Protein AF-0000000071006180 (afdb_homodimer)

pLDDT: mean 90.94, std 15.64, range [22.31, 98.94]

Nearest PDB structures (foldseek):
  3if9-assembly1_B-2  TM=7.914E-01  e=3.380E-22  Bacillus subtilis
  6a6v-assembly2_H  TM=6.861E-01  e=4.511E-14  Aspergillus nidulans
  2gqf-assembly1_A  TM=3.594E-01  e=5.191E-08  Haemophilus influenzae
  2q7v-assembly1_B  TM=7.096E-01  e=2.092E-03  Deinococcus radiodurans
  5mq6-assembly1_A  TM=5.352E-01  e=4.035E-04  Thermothelomyces thermophilus

Structure (mmCIF, N/CA/C/O backbone):
data_AF-0000000071006180-model_v1
#
loop_
_entity.id
_entity.type
_entity.pdbx_description
1 polymer 'FAD dependent oxidoreductase'
#
loop_
_atom_site.group_PDB
_atom_site.id
_atom_site.type_symbol
_atom_site.label_atom_id
_atom_site.label_alt_id
_atom_site.label_comp_id
_atom_site.label_asym_id
_atom_site.label_entity_id
_atom_site.label_seq_id
_atom_site.pdbx_PDB_ins_code
_atom_site.Cartn_x
_atom_site.Cartn_y
_atom_site.Cartn_z
_atom_site.occupancy
_atom_site.B_iso_or_equiv
_atom_site.auth_seq_id
_atom_site.auth_comp_id
_atom_site.auth_asym_id
_atom_site.auth_atom_id
_atom_site.pdbx_PDB_model_num
ATOM 1 N N . MET A 1 1 ? -5.625 27.797 -48 1 22.31 1 MET A N 1
ATOM 2 C CA . MET A 1 1 ? -5.902 26.391 -47.719 1 22.31 1 MET A CA 1
ATOM 3 C C . MET A 1 1 ? -4.699 25.719 -47.062 1 22.31 1 MET A C 1
ATOM 5 O O . MET A 1 1 ? -3.844 25.156 -47.75 1 22.31 1 MET A O 1
ATOM 9 N N . ARG A 1 2 ? -4.023 26.375 -46.031 1 28.03 2 ARG A N 1
ATOM 10 C CA . ARG A 1 2 ? -2.779 25.984 -45.375 1 28.03 2 ARG A CA 1
ATOM 11 C C . ARG A 1 2 ? -2.955 24.688 -44.594 1 28.03 2 ARG A C 1
ATOM 13 O O . ARG A 1 2 ? -3.791 24.625 -43.719 1 28.03 2 ARG A O 1
ATOM 20 N N . ILE A 1 3 ? -2.594 23.531 -45.219 1 25.78 3 ILE A N 1
ATOM 21 C CA . ILE A 1 3 ? -2.631 22.141 -44.781 1 25.78 3 ILE A CA 1
ATOM 22 C C . ILE A 1 3 ? -1.733 21.969 -43.562 1 25.78 3 ILE A C 1
ATOM 24 O O . ILE A 1 3 ? -0.527 22.219 -43.625 1 25.78 3 ILE A O 1
ATOM 28 N N . GLN A 1 4 ? -2.262 22.172 -42.375 1 28.06 4 GLN A N 1
ATOM 29 C CA . GLN A 1 4 ? -1.658 21.906 -41.062 1 28.06 4 GLN A CA 1
ATOM 30 C C . GLN A 1 4 ? -1.246 20.453 -40.938 1 28.06 4 GLN A C 1
ATOM 32 O O . GLN A 1 4 ? -2.096 19.547 -40.938 1 28.06 4 GLN A O 1
ATOM 37 N N . LEU A 1 5 ? -0.04 20.141 -41.406 1 25.05 5 LEU A N 1
ATOM 38 C CA . LEU A 1 5 ? 0.564 18.828 -41.25 1 25.05 5 LEU A CA 1
ATOM 39 C C . LEU A 1 5 ? 0.686 18.453 -39.781 1 25.05 5 LEU A C 1
ATOM 41 O O . LEU A 1 5 ? 1.387 19.109 -39.031 1 25.05 5 LEU A O 1
ATOM 45 N N . LEU A 1 6 ? -0.305 17.797 -39.25 1 26.64 6 LEU A N 1
ATOM 46 C CA . LEU A 1 6 ? -0.357 17.109 -37.969 1 26.64 6 LEU A CA 1
ATOM 47 C C . LEU A 1 6 ? 0.798 16.125 -37.812 1 26.64 6 LEU A C 1
ATOM 49 O O . LEU A 1 6 ? 0.857 15.125 -38.531 1 26.64 6 LEU A O 1
ATOM 53 N N . LEU A 1 7 ? 1.954 16.703 -37.531 1 24.86 7 LEU A N 1
ATOM 54 C CA . LEU A 1 7 ? 3.037 15.773 -37.188 1 24.86 7 LEU A CA 1
ATOM 55 C C . LEU A 1 7 ? 2.688 14.938 -35.969 1 24.86 7 LEU A C 1
ATOM 57 O O . LEU A 1 7 ? 2.559 15.469 -34.875 1 24.86 7 LEU A O 1
ATOM 61 N N . ALA A 1 8 ? 2.074 13.852 -36.125 1 26.89 8 ALA A N 1
ATOM 62 C CA . ALA A 1 8 ? 1.873 12.758 -35.188 1 26.89 8 ALA A CA 1
ATOM 63 C C . ALA A 1 8 ? 3.207 12.25 -34.625 1 26.89 8 ALA A C 1
ATOM 65 O O . ALA A 1 8 ? 4.023 11.711 -35.375 1 26.89 8 ALA A O 1
ATOM 66 N N . TYR A 1 9 ? 3.646 12.945 -33.594 1 26.94 9 TYR A N 1
ATOM 67 C CA . TYR A 1 9 ? 4.762 12.344 -32.875 1 26.94 9 TYR A CA 1
ATOM 68 C C . TYR A 1 9 ? 4.418 10.93 -32.438 1 26.94 9 TYR A C 1
ATOM 70 O O . TYR A 1 9 ? 3.5 10.727 -31.625 1 26.94 9 TYR A O 1
ATOM 78 N N . PHE A 1 10 ? 4.703 9.969 -33.219 1 26.36 10 PHE A N 1
ATOM 79 C CA . PHE A 1 10 ? 4.734 8.562 -32.875 1 26.36 10 PHE A CA 1
ATOM 80 C C . PHE A 1 10 ? 5.754 8.305 -31.766 1 26.36 10 PHE A C 1
ATOM 82 O O . PHE A 1 10 ? 6.953 8.516 -31.953 1 26.36 10 PHE A O 1
ATOM 89 N N . SER A 1 11 ? 5.348 8.586 -30.562 1 27.83 11 SER A N 1
ATOM 90 C CA . SER A 1 11 ? 6.148 7.945 -29.516 1 27.83 11 SER A CA 1
ATOM 91 C C . SER A 1 11 ? 6.457 6.492 -29.875 1 27.83 11 SER A C 1
ATOM 93 O O . SER A 1 11 ? 5.555 5.652 -29.906 1 27.83 11 SER A O 1
ATOM 95 N N . LEU A 1 12 ? 7.461 6.305 -30.641 1 29.02 12 LEU A N 1
ATOM 96 C CA . LEU A 1 12 ? 8 4.957 -30.797 1 29.02 12 LEU A CA 1
ATOM 97 C C . LEU A 1 12 ? 8.266 4.316 -29.438 1 29.02 12 LEU A C 1
ATOM 99 O O . LEU A 1 12 ? 9.125 4.777 -28.672 1 29.02 12 LEU A O 1
ATOM 103 N N . SER A 1 13 ? 7.285 3.846 -28.844 1 31.44 13 SER A N 1
ATOM 104 C CA . SER A 1 13 ? 7.602 2.881 -27.781 1 31.44 13 SER A CA 1
ATOM 105 C C . SER A 1 13 ? 8.734 1.952 -28.219 1 31.44 13 SER A C 1
ATOM 107 O O . SER A 1 13 ? 8.633 1.275 -29.25 1 31.44 13 SER A O 1
ATOM 109 N N . ALA A 1 14 ? 9.953 2.332 -27.953 1 35.81 14 ALA A N 1
ATOM 110 C CA . ALA A 1 14 ? 11.055 1.414 -28.234 1 35.81 14 ALA A CA 1
ATOM 111 C C . ALA A 1 14 ? 10.664 -0.026 -27.922 1 35.81 14 ALA A C 1
ATOM 113 O O . ALA A 1 14 ? 10.047 -0.295 -26.891 1 35.81 14 ALA A O 1
ATOM 114 N N . PRO A 1 15 ? 10.711 -0.877 -28.859 1 37.34 15 PRO A N 1
ATOM 115 C CA . PRO A 1 15 ? 10.477 -2.295 -28.578 1 37.34 15 PRO A CA 1
ATOM 116 C C . PRO A 1 15 ? 11.242 -2.779 -27.344 1 37.34 15 PRO A C 1
ATOM 118 O O . PRO A 1 15 ? 12.453 -2.549 -27.234 1 37.34 15 PRO A O 1
ATOM 121 N N . VAL A 1 16 ? 10.727 -2.77 -26.172 1 42.25 16 VAL A N 1
ATOM 122 C CA . VAL A 1 16 ? 11.406 -3.451 -25.078 1 42.25 16 VAL A CA 1
ATOM 123 C C . VAL A 1 16 ? 11.953 -4.789 -25.562 1 42.25 16 VAL A C 1
ATOM 125 O O . VAL A 1 16 ? 11.195 -5.711 -25.859 1 42.25 16 VAL A O 1
ATOM 128 N N . LEU A 1 17 ? 12.945 -4.824 -26.312 1 48.47 17 LEU A N 1
ATOM 129 C CA . LEU A 1 17 ? 13.656 -6.086 -26.469 1 48.47 17 LEU A CA 1
ATOM 130 C C . LEU A 1 17 ? 13.711 -6.855 -25.156 1 48.47 17 LEU A C 1
ATOM 132 O O . LEU A 1 17 ? 14.195 -6.336 -24.141 1 48.47 17 LEU A O 1
ATOM 136 N N . ALA A 1 18 ? 12.891 -7.812 -25.094 1 62.72 18 ALA A N 1
ATOM 137 C CA . ALA A 1 18 ? 12.883 -8.641 -23.891 1 62.72 18 ALA A CA 1
ATOM 138 C C . ALA A 1 18 ? 14.289 -9.125 -23.562 1 62.72 18 ALA A C 1
ATOM 140 O O . ALA A 1 18 ? 15.016 -9.609 -24.438 1 62.72 18 ALA A O 1
ATOM 141 N N . ALA A 1 19 ? 14.867 -8.664 -22.484 1 76.25 19 ALA A N 1
ATOM 142 C CA . ALA A 1 19 ? 16.188 -9 -21.969 1 76.25 19 ALA A CA 1
ATOM 143 C C . ALA A 1 19 ? 16.25 -10.461 -21.531 1 76.25 19 ALA A C 1
ATOM 145 O O . ALA A 1 19 ? 15.25 -11.023 -21.094 1 76.25 19 ALA A O 1
ATOM 146 N N . ASP A 1 20 ? 17.312 -11.195 -21.984 1 90.38 20 ASP A N 1
ATOM 147 C CA . ASP A 1 20 ? 17.609 -12.539 -21.516 1 90.38 20 ASP A CA 1
ATOM 148 C C . ASP A 1 20 ? 17.484 -12.633 -20 1 90.38 20 ASP A C 1
ATOM 150 O O . ASP A 1 20 ? 18.219 -11.969 -19.281 1 90.38 20 ASP A O 1
ATOM 154 N N . PRO A 1 21 ? 16.594 -13.461 -19.516 1 92.25 21 PRO A N 1
ATOM 155 C CA . PRO A 1 21 ? 16.438 -13.578 -18.062 1 92.25 21 PRO A CA 1
ATOM 156 C C . PRO A 1 21 ? 17.609 -14.281 -17.406 1 92.25 21 PRO A C 1
ATOM 158 O O . PRO A 1 21 ? 17.734 -14.273 -16.172 1 92.25 21 PRO A O 1
ATOM 161 N N . GLY A 1 22 ? 18.453 -14.914 -18.219 1 94.88 22 GLY A N 1
ATOM 162 C CA . GLY A 1 22 ? 19.531 -15.703 -17.641 1 94.88 22 GLY A CA 1
ATOM 163 C C . GLY A 1 22 ? 19.047 -16.922 -16.875 1 94.88 22 GLY A C 1
ATOM 164 O O . GLY A 1 22 ? 18.016 -17.516 -17.25 1 94.88 22 GLY A O 1
ATOM 165 N N . LEU A 1 23 ? 19.859 -17.438 -15.953 1 96.31 23 LEU A N 1
ATOM 166 C CA . LEU A 1 23 ? 19.469 -18.516 -15.039 1 96.31 23 LEU A CA 1
ATOM 167 C C . LEU A 1 23 ? 18.719 -17.953 -13.836 1 96.31 23 LEU A C 1
ATOM 169 O O . LEU A 1 23 ? 18.828 -16.766 -13.523 1 96.31 23 LEU A O 1
ATOM 173 N N . PRO A 1 24 ? 17.875 -18.797 -13.219 1 96.19 24 PRO A N 1
ATOM 174 C CA . PRO A 1 24 ? 17.234 -18.312 -11.984 1 96.19 24 PRO A CA 1
ATOM 175 C C . PRO A 1 24 ? 18.266 -17.812 -10.961 1 96.19 24 PRO A C 1
ATOM 177 O O . PRO A 1 24 ? 19.312 -18.422 -10.797 1 96.19 24 PRO A O 1
ATOM 180 N N . MET A 1 25 ? 17.953 -16.844 -10.305 1 94.69 25 MET A N 1
ATOM 181 C CA . MET A 1 25 ? 18.875 -16.234 -9.359 1 94.69 25 MET A CA 1
ATOM 182 C C . MET A 1 25 ? 19.078 -17.125 -8.141 1 94.69 25 MET A C 1
ATOM 184 O O . MET A 1 25 ? 18.156 -17.797 -7.688 1 94.69 25 MET A O 1
ATOM 188 N N . ASP A 1 26 ? 20.234 -17.25 -7.484 1 90.31 26 ASP A N 1
ATOM 189 C CA . ASP A 1 26 ? 20.656 -18.203 -6.449 1 90.31 26 ASP A CA 1
ATOM 190 C C . ASP A 1 26 ? 19.969 -17.906 -5.121 1 90.31 26 ASP A C 1
ATOM 192 O O . ASP A 1 26 ? 19.766 -18.797 -4.305 1 90.31 26 ASP A O 1
ATOM 196 N N . ASP A 1 27 ? 19.531 -16.703 -4.758 1 93.06 27 ASP A N 1
ATOM 197 C CA . ASP A 1 27 ? 19 -16.344 -3.445 1 93.06 27 ASP A CA 1
ATOM 198 C C . ASP A 1 27 ? 17.641 -15.68 -3.568 1 93.06 27 ASP A C 1
ATOM 200 O O . ASP A 1 27 ? 17.453 -14.516 -3.191 1 93.06 27 ASP A O 1
ATOM 204 N N . PRO A 1 28 ? 16.719 -16.594 -4.012 1 96.38 28 PRO A N 1
ATOM 205 C CA . PRO A 1 28 ? 15.375 -16 -4.137 1 96.38 28 PRO A CA 1
ATOM 206 C C . PRO A 1 28 ? 14.734 -15.703 -2.783 1 96.38 28 PRO A C 1
ATOM 208 O O . PRO A 1 28 ? 15.141 -16.266 -1.764 1 96.38 28 PRO A O 1
ATOM 211 N N . THR A 1 29 ? 13.812 -14.805 -2.752 1 96.5 29 THR A N 1
ATOM 212 C CA . THR A 1 29 ? 13.016 -14.594 -1.55 1 96.5 29 THR A CA 1
ATOM 213 C C . THR A 1 29 ? 12.375 -15.898 -1.089 1 96.5 29 THR A C 1
ATOM 215 O O . THR A 1 29 ? 12.086 -16.781 -1.904 1 96.5 29 THR A O 1
ATOM 218 N N . ILE A 1 30 ? 12.125 -16.031 0.098 1 94.75 30 ILE A N 1
ATOM 219 C CA . ILE A 1 30 ? 11.617 -17.266 0.673 1 94.75 30 ILE A CA 1
ATOM 220 C C . ILE A 1 30 ? 10.094 -17.266 0.639 1 94.75 30 ILE A C 1
ATOM 222 O O . ILE A 1 30 ? 9.453 -16.422 1.278 1 94.75 30 ILE A O 1
ATOM 226 N N . SER A 1 31 ? 9.516 -18.172 -0.057 1 97.69 31 SER A N 1
ATOM 227 C CA . SER A 1 31 ? 8.07 -18.344 -0.111 1 97.69 31 SER A CA 1
ATOM 228 C C . SER A 1 31 ? 7.562 -19.125 1.104 1 97.69 31 SER A C 1
ATOM 230 O O . SER A 1 31 ? 8.125 -20.156 1.467 1 97.69 31 SER A O 1
ATOM 232 N N . TYR A 1 32 ? 6.516 -18.672 1.659 1 97.62 32 TYR A N 1
ATOM 233 C CA . TYR A 1 32 ? 5.891 -19.344 2.793 1 97.62 32 TYR A CA 1
ATOM 234 C C . TYR A 1 32 ? 5.512 -20.766 2.436 1 97.62 32 TYR A C 1
ATOM 236 O O . TYR A 1 32 ? 5.594 -21.672 3.277 1 97.62 32 TYR A O 1
ATOM 244 N N . TRP A 1 33 ? 5.141 -21.078 1.229 1 97.94 33 TRP A N 1
ATOM 245 C CA . TRP A 1 33 ? 4.719 -22.391 0.756 1 97.94 33 TRP A CA 1
ATOM 246 C C . TRP A 1 33 ? 5.828 -23.422 0.948 1 97.94 33 TRP A C 1
ATOM 248 O O . TRP A 1 33 ? 5.555 -24.609 1.145 1 97.94 33 TRP A O 1
ATOM 258 N N . GLN A 1 34 ? 7.004 -22.953 0.869 1 98 34 GLN A N 1
ATOM 259 C CA . GLN A 1 34 ? 8.148 -23.844 0.705 1 98 34 GLN A CA 1
ATOM 260 C C . GLN A 1 34 ? 8.758 -24.203 2.055 1 98 34 GLN A C 1
ATOM 262 O O . GLN A 1 34 ? 9.781 -24.891 2.113 1 98 34 GLN A O 1
ATOM 267 N N . LEU A 1 35 ? 8.078 -23.734 3.1 1 96.38 35 LEU A N 1
ATOM 268 C CA . LEU A 1 35 ? 8.602 -23.953 4.441 1 96.38 35 LEU A CA 1
ATOM 269 C C . LEU A 1 35 ? 7.867 -25.094 5.133 1 96.38 35 LEU A C 1
ATOM 271 O O . LEU A 1 35 ? 6.633 -25.109 5.184 1 96.38 35 LEU A O 1
ATOM 275 N N . PRO A 1 36 ? 8.555 -26.062 5.742 1 96.5 36 PRO A N 1
ATOM 276 C CA . PRO A 1 36 ? 9.969 -26.344 5.5 1 96.5 36 PRO A CA 1
ATOM 277 C C . PRO A 1 36 ? 10.211 -27.047 4.16 1 96.5 36 PRO A C 1
ATOM 279 O O . PRO A 1 36 ? 9.289 -27.625 3.584 1 96.5 36 PRO A O 1
ATOM 282 N N . PRO A 1 37 ? 11.383 -26.953 3.645 1 97.56 37 PRO A N 1
ATOM 283 C CA . PRO A 1 37 ? 11.695 -27.719 2.43 1 97.56 37 PRO A CA 1
ATOM 284 C C . PRO A 1 37 ? 11.477 -29.219 2.598 1 97.56 37 PRO A C 1
ATOM 286 O O . PRO A 1 37 ? 11.742 -29.766 3.67 1 97.56 37 PRO A O 1
ATOM 289 N N . HIS A 1 38 ? 10.93 -29.812 1.572 1 98.12 38 HIS A N 1
ATOM 290 C CA . HIS A 1 38 ? 10.703 -31.266 1.632 1 98.12 38 HIS A CA 1
ATOM 291 C C . HIS A 1 38 ? 12.008 -32 1.853 1 98.12 38 HIS A C 1
ATOM 293 O O . HIS A 1 38 ? 12.977 -31.812 1.117 1 98.12 38 HIS A O 1
ATOM 299 N N . PRO A 1 39 ? 12.109 -32.844 2.766 1 97.44 39 PRO A N 1
ATOM 300 C CA . PRO A 1 39 ? 13.391 -33.438 3.158 1 97.44 39 PRO A CA 1
ATOM 301 C C . PRO A 1 39 ? 13.984 -34.344 2.078 1 97.44 39 PRO A C 1
ATOM 303 O O . PRO A 1 39 ? 15.211 -34.438 1.966 1 97.44 39 PRO A O 1
ATOM 306 N N . ASP A 1 40 ? 13.211 -34.938 1.208 1 97.38 40 ASP A N 1
ATOM 307 C CA . ASP A 1 40 ? 13.711 -35.969 0.295 1 97.38 40 ASP A CA 1
ATOM 308 C C . ASP A 1 40 ? 13.992 -35.375 -1.085 1 97.38 40 ASP A C 1
ATOM 310 O O . ASP A 1 40 ? 14.773 -35.938 -1.856 1 97.38 40 ASP A O 1
ATOM 314 N N . VAL A 1 41 ? 13.32 -34.25 -1.4 1 98.31 41 VAL A N 1
ATOM 315 C CA . VAL A 1 41 ? 13.406 -33.875 -2.814 1 98.31 41 VAL A CA 1
ATOM 316 C C . VAL A 1 41 ? 13.93 -32.469 -2.961 1 98.31 41 VAL A C 1
ATOM 318 O O . VAL A 1 41 ? 14.477 -32.094 -4.008 1 98.31 41 VAL A O 1
ATOM 321 N N . ALA A 1 42 ? 13.828 -31.641 -1.932 1 98.44 42 ALA A N 1
ATOM 322 C CA . ALA A 1 42 ? 14.172 -30.219 -2.062 1 98.44 42 ALA A CA 1
ATOM 323 C C . ALA A 1 42 ? 15.594 -30.047 -2.58 1 98.44 42 ALA A C 1
ATOM 325 O O . ALA A 1 42 ? 15.844 -29.25 -3.486 1 98.44 42 ALA A O 1
ATOM 326 N N . ASP A 1 43 ? 16.531 -30.797 -2.062 1 98.38 43 ASP A N 1
ATOM 327 C CA . ASP A 1 43 ? 17.938 -30.688 -2.41 1 98.38 43 ASP A CA 1
ATOM 328 C C . ASP A 1 43 ? 18.484 -32 -2.955 1 98.38 43 ASP A C 1
ATOM 330 O O . ASP A 1 43 ? 19.641 -32.344 -2.715 1 98.38 43 ASP A O 1
ATOM 334 N N . ARG A 1 44 ? 17.641 -32.688 -3.674 1 98.5 44 ARG A N 1
ATOM 335 C CA . ARG A 1 44 ? 18.031 -34 -4.145 1 98.5 44 ARG A CA 1
ATOM 336 C C . ARG A 1 44 ? 18.984 -33.906 -5.328 1 98.5 44 ARG A C 1
ATOM 338 O O . ARG A 1 44 ? 18.766 -33.125 -6.25 1 98.5 44 ARG A O 1
ATOM 345 N N . GLN A 1 45 ? 20.016 -34.719 -5.285 1 98.12 45 GLN A N 1
ATOM 346 C CA . GLN A 1 45 ? 20.953 -34.938 -6.379 1 98.12 45 GLN A CA 1
ATOM 347 C C . GLN A 1 45 ? 21.391 -36.406 -6.469 1 98.12 45 GLN A C 1
ATOM 349 O O . GLN A 1 45 ? 21.688 -37.031 -5.449 1 98.12 45 GLN A O 1
ATOM 354 N N . SER A 1 46 ? 21.359 -36.906 -7.691 1 97.06 46 SER A N 1
ATOM 355 C CA . SER A 1 46 ? 21.953 -38.219 -7.895 1 97.06 46 SER A CA 1
ATOM 356 C C . SER A 1 46 ? 23.453 -38.188 -7.664 1 97.06 46 SER A C 1
ATOM 358 O O . SER A 1 46 ? 24.109 -37.188 -7.914 1 97.06 46 SER A O 1
ATOM 360 N N . PRO A 1 47 ? 23.969 -39.344 -7.117 1 95.31 47 PRO A N 1
ATOM 361 C CA . PRO A 1 47 ? 25.422 -39.375 -6.973 1 95.31 47 PRO A CA 1
ATOM 362 C C . PRO A 1 47 ? 26.156 -39.094 -8.281 1 95.31 47 PRO A C 1
ATOM 364 O O . PRO A 1 47 ? 27.156 -38.375 -8.289 1 95.31 47 PRO A O 1
ATOM 367 N N . ARG A 1 48 ? 25.656 -39.625 -9.336 1 94.94 48 ARG A N 1
ATOM 368 C CA . ARG A 1 48 ? 26.125 -39.312 -10.688 1 94.94 48 ARG A CA 1
ATOM 369 C C . ARG A 1 48 ? 24.953 -39.125 -11.641 1 94.94 48 ARG A C 1
ATOM 371 O O . ARG A 1 48 ? 23.984 -39.875 -11.617 1 94.94 48 ARG A O 1
ATOM 378 N N . LEU A 1 49 ? 25.125 -38.062 -12.414 1 97.31 49 LEU A N 1
ATOM 379 C CA . LEU A 1 49 ? 24.109 -37.844 -13.43 1 97.31 49 LEU A CA 1
ATOM 380 C C . LEU A 1 49 ? 24.109 -39 -14.438 1 97.31 49 LEU A C 1
ATOM 382 O O . LEU A 1 49 ? 25.156 -39.531 -14.789 1 97.31 49 LEU A O 1
ATOM 386 N N . PRO A 1 50 ? 22.953 -39.312 -14.891 1 96.44 50 PRO A N 1
ATOM 387 C CA . PRO A 1 50 ? 22.953 -40.312 -15.969 1 96.44 50 PRO A CA 1
ATOM 388 C C . PRO A 1 50 ? 23.594 -39.812 -17.25 1 96.44 50 PRO A C 1
ATOM 390 O O . PRO A 1 50 ? 23.406 -38.625 -17.609 1 96.44 50 PRO A O 1
ATOM 393 N N . ASP A 1 51 ? 24.312 -40.688 -17.938 1 94.88 51 ASP A N 1
ATOM 394 C CA . ASP A 1 51 ? 24.969 -40.312 -19.188 1 94.88 51 ASP A CA 1
ATOM 395 C C . ASP A 1 51 ? 23.953 -40.188 -20.312 1 94.88 51 ASP A C 1
ATOM 397 O O . ASP A 1 51 ? 24.109 -39.344 -21.203 1 94.88 51 ASP A O 1
ATOM 401 N N . GLU A 1 52 ? 23.031 -41.062 -20.297 1 95.25 52 GLU A N 1
ATOM 402 C CA . GLU A 1 52 ? 22.031 -41.125 -21.344 1 95.25 52 GLU A CA 1
ATOM 403 C C . GLU A 1 52 ? 20.656 -41.5 -20.797 1 95.25 5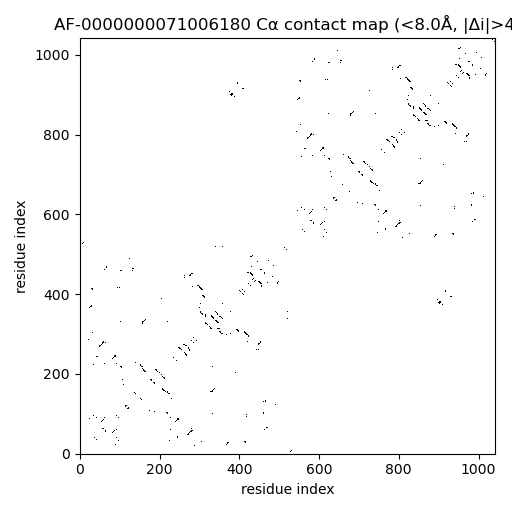2 GLU A C 1
ATOM 405 O O . GLU A 1 52 ? 20.562 -42.406 -19.938 1 95.25 52 GLU A O 1
ATOM 410 N N . VAL A 1 53 ? 19.656 -40.781 -21.203 1 96.81 53 VAL A N 1
ATOM 411 C CA . VAL A 1 53 ? 18.281 -41.094 -20.844 1 96.81 53 VAL A CA 1
ATOM 412 C C . VAL A 1 53 ? 17.375 -40.938 -22.062 1 96.81 53 VAL A C 1
ATOM 414 O O . VAL A 1 53 ? 17.828 -40.5 -23.125 1 96.81 53 VAL A O 1
ATOM 417 N N . ASP A 1 54 ? 16.141 -41.406 -21.922 1 96.12 54 ASP A N 1
ATOM 418 C CA . ASP A 1 54 ? 15.18 -41.219 -23 1 96.12 54 ASP A CA 1
ATOM 419 C C . ASP A 1 54 ? 14.664 -39.781 -23.031 1 96.12 54 ASP A C 1
ATOM 421 O O . ASP A 1 54 ? 14.477 -39.219 -24.109 1 96.12 54 ASP A O 1
ATOM 425 N N . ILE A 1 55 ? 14.414 -39.219 -21.844 1 97.69 55 ILE A N 1
ATOM 426 C CA . ILE A 1 55 ? 13.812 -37.906 -21.766 1 97.69 55 ILE A CA 1
ATOM 427 C C . ILE A 1 55 ? 14.492 -37.094 -20.656 1 97.69 55 ILE A C 1
ATOM 429 O O . ILE A 1 55 ? 14.648 -37.562 -19.531 1 97.69 55 ILE A O 1
ATOM 433 N N . VAL A 1 56 ? 14.906 -35.875 -20.969 1 98.56 56 VAL A N 1
ATOM 434 C CA . VAL A 1 56 ? 15.281 -34.875 -19.953 1 98.56 56 VAL A CA 1
ATOM 435 C C . VAL A 1 56 ? 14.156 -33.875 -19.797 1 98.56 56 VAL A C 1
ATOM 437 O O . VAL A 1 56 ? 13.688 -33.281 -20.781 1 98.56 56 VAL A O 1
ATOM 440 N N . ILE A 1 57 ? 13.664 -33.719 -18.625 1 98.94 57 ILE A N 1
ATOM 441 C CA . ILE A 1 57 ? 12.711 -32.656 -18.297 1 98.94 57 ILE A CA 1
ATOM 442 C C . ILE A 1 57 ? 13.43 -31.531 -17.562 1 98.94 57 ILE A C 1
ATOM 444 O O . ILE A 1 57 ? 14.016 -31.75 -16.5 1 98.94 57 ILE A O 1
ATOM 448 N N . ILE A 1 58 ? 13.414 -30.359 -18.125 1 98.88 58 ILE A N 1
ATOM 449 C CA . ILE A 1 58 ? 14.016 -29.188 -17.5 1 98.88 58 ILE A CA 1
ATOM 450 C C . ILE A 1 58 ? 12.953 -28.406 -16.719 1 98.88 58 ILE A C 1
ATOM 452 O O . ILE A 1 58 ? 12.078 -27.781 -17.328 1 98.88 58 ILE A O 1
ATOM 456 N N . GLY A 1 59 ? 13.047 -28.438 -15.398 1 98.75 59 GLY A N 1
ATOM 457 C CA . GLY A 1 59 ? 12.078 -27.797 -14.516 1 98.75 59 GLY A CA 1
ATOM 458 C C . GLY A 1 59 ? 11.328 -28.797 -13.648 1 98.75 59 GLY A C 1
ATOM 459 O O . GLY A 1 59 ? 10.664 -29.703 -14.164 1 98.75 59 GLY A O 1
ATOM 460 N N . ALA A 1 60 ? 11.422 -28.594 -12.383 1 98.81 60 ALA A N 1
ATOM 461 C CA . ALA A 1 60 ? 10.805 -29.5 -11.422 1 98.81 60 ALA A CA 1
ATOM 462 C C . ALA A 1 60 ? 9.609 -28.859 -10.734 1 98.81 60 ALA A C 1
ATOM 464 O O . ALA A 1 60 ? 9.445 -28.969 -9.516 1 98.81 60 ALA A O 1
ATOM 465 N N . GLY A 1 61 ? 8.805 -28.125 -11.469 1 98.62 61 GLY A N 1
ATOM 466 C CA . GLY A 1 61 ? 7.523 -27.609 -11.008 1 98.62 61 GLY A CA 1
ATOM 467 C C . GLY A 1 61 ? 6.355 -28.516 -11.328 1 98.62 61 GLY A C 1
ATOM 468 O O . GLY A 1 61 ? 6.543 -29.719 -11.555 1 98.62 61 GLY A O 1
ATOM 469 N N . ILE A 1 62 ? 5.219 -27.922 -11.297 1 98.81 62 ILE A N 1
ATOM 470 C CA . ILE A 1 62 ? 3.996 -28.703 -11.461 1 98.81 62 ILE A CA 1
ATOM 471 C C . ILE A 1 62 ? 3.926 -29.25 -12.875 1 98.81 62 ILE A C 1
ATOM 473 O O . ILE A 1 62 ? 3.482 -30.391 -13.086 1 98.81 62 ILE A O 1
ATOM 477 N N . THR A 1 63 ? 4.344 -28.5 -13.828 1 98.88 63 THR A N 1
ATOM 478 C CA . THR A 1 63 ? 4.32 -28.938 -15.219 1 98.88 63 THR A CA 1
ATOM 479 C C . THR A 1 63 ? 5.262 -30.125 -15.422 1 98.88 63 THR A C 1
ATOM 481 O O . THR A 1 63 ? 4.855 -31.156 -15.953 1 98.88 63 THR A O 1
ATOM 484 N N . GLY A 1 64 ? 6.523 -29.984 -15.016 1 98.94 64 GLY A N 1
ATOM 485 C CA . GLY A 1 64 ? 7.477 -31.078 -15.141 1 98.94 64 GLY A CA 1
ATOM 486 C C . GLY A 1 64 ? 7.043 -32.344 -14.414 1 98.94 64 GLY A C 1
ATOM 487 O O . GLY A 1 64 ? 7.191 -33.438 -14.93 1 98.94 64 GLY A O 1
ATOM 488 N N . THR A 1 65 ? 6.535 -32.125 -13.258 1 98.94 65 THR A N 1
ATOM 489 C CA . THR A 1 65 ? 6.082 -33.281 -12.453 1 98.94 65 THR A CA 1
ATOM 490 C C . THR A 1 65 ? 4.914 -33.969 -13.133 1 98.94 65 THR A C 1
ATOM 492 O O . THR A 1 65 ? 4.852 -35.219 -13.141 1 98.94 65 THR A O 1
ATOM 495 N N . SER A 1 66 ? 3.973 -33.219 -13.641 1 98.94 66 SER A N 1
ATOM 496 C CA . SER A 1 66 ? 2.848 -33.812 -14.359 1 98.94 66 SER A CA 1
ATOM 497 C C . SER A 1 66 ? 3.326 -34.625 -15.547 1 98.94 66 SER A C 1
ATOM 499 O O . SER A 1 66 ? 2.898 -35.781 -15.719 1 98.94 66 SER A O 1
ATOM 501 N N . ILE A 1 67 ? 4.211 -34.125 -16.312 1 98.88 67 ILE A N 1
ATOM 502 C CA . ILE A 1 67 ? 4.727 -34.812 -17.5 1 98.88 67 ILE A CA 1
ATOM 503 C C . ILE A 1 67 ? 5.422 -36.094 -17.078 1 98.88 67 ILE A C 1
ATOM 505 O O . ILE A 1 67 ? 5.152 -37.156 -17.641 1 98.88 67 ILE A O 1
ATOM 509 N N . ALA A 1 68 ? 6.285 -35.969 -16.109 1 98.88 68 ALA A N 1
ATOM 510 C CA . ALA A 1 68 ? 6.98 -37.188 -15.617 1 98.88 68 ALA A CA 1
ATOM 511 C C . ALA A 1 68 ? 5.988 -38.25 -15.156 1 98.88 68 ALA A C 1
ATOM 513 O O . ALA A 1 68 ? 6.121 -39.406 -15.516 1 98.88 68 ALA A O 1
ATOM 514 N N . ARG A 1 69 ? 5.02 -37.812 -14.383 1 98.81 69 ARG A N 1
ATOM 515 C CA . ARG A 1 69 ? 4.043 -38.75 -13.836 1 98.81 69 ARG A CA 1
ATOM 516 C C . ARG A 1 69 ? 3.334 -39.5 -14.938 1 98.81 69 ARG A C 1
ATOM 518 O O . ARG A 1 69 ? 3.23 -40.75 -14.875 1 98.81 69 ARG A O 1
ATOM 525 N N . TRP A 1 70 ? 2.842 -38.844 -15.914 1 98.44 70 TRP A N 1
ATOM 526 C CA . TRP A 1 70 ? 2.039 -39.5 -16.953 1 98.44 70 TRP A CA 1
ATOM 527 C C . TRP A 1 70 ? 2.912 -40.344 -17.859 1 98.44 70 TRP A C 1
ATOM 529 O O . TRP A 1 70 ? 2.482 -41.406 -18.312 1 98.44 70 TRP A O 1
ATOM 539 N N . LEU A 1 71 ? 4.098 -39.875 -18.156 1 98.31 71 LEU A N 1
ATOM 540 C CA . LEU A 1 71 ? 5.016 -40.688 -18.953 1 98.31 71 LEU A CA 1
ATOM 541 C C . LEU A 1 71 ? 5.32 -42.031 -18.266 1 98.31 71 LEU A C 1
ATOM 543 O O . LEU A 1 71 ? 5.359 -43.062 -18.922 1 98.31 71 LEU A O 1
ATOM 547 N N . LEU A 1 72 ? 5.57 -41.906 -16.984 1 98.25 72 LEU A N 1
ATOM 548 C CA . LEU A 1 72 ? 5.918 -43.125 -16.219 1 98.25 72 LEU A CA 1
ATOM 549 C C . LEU A 1 72 ? 4.703 -44 -16.031 1 98.25 72 LEU A C 1
ATOM 551 O O . LEU A 1 72 ? 4.805 -45.219 -16.172 1 98.25 72 LEU A O 1
ATOM 555 N N . HIS A 1 73 ? 3.596 -43.406 -15.734 1 97 73 HIS A N 1
ATOM 556 C CA . HIS A 1 73 ? 2.357 -44.125 -15.461 1 97 73 HIS A CA 1
ATOM 557 C C . HIS A 1 73 ? 1.832 -44.812 -16.703 1 97 73 HIS A C 1
ATOM 559 O O . HIS A 1 73 ? 1.455 -45.969 -16.656 1 97 73 HIS A O 1
ATOM 565 N N . ASP A 1 74 ? 1.79 -44.125 -17.812 1 95.88 74 ASP A N 1
ATOM 566 C CA . ASP A 1 74 ? 1.146 -44.625 -19.031 1 95.88 74 ASP A CA 1
ATOM 567 C C . ASP A 1 74 ? 2.166 -45.25 -19.969 1 95.88 74 ASP A C 1
ATOM 569 O O . ASP A 1 74 ? 1.793 -45.906 -20.953 1 95.88 74 ASP A O 1
ATOM 573 N N . GLY A 1 75 ? 3.447 -45.094 -19.656 1 94.5 75 GLY A N 1
ATOM 574 C CA . GLY A 1 75 ? 4.484 -45.719 -20.453 1 94.5 75 GLY A CA 1
ATOM 575 C C . GLY A 1 75 ? 4.582 -47.219 -20.25 1 94.5 75 GLY A C 1
ATOM 576 O O . GLY A 1 75 ? 3.926 -47.781 -19.359 1 94.5 75 GLY A O 1
ATOM 577 N N . SER A 1 76 ? 5.438 -47.812 -21.078 1 93.81 76 SER A N 1
ATOM 578 C CA . SER A 1 76 ? 5.656 -49.25 -20.969 1 93.81 76 SER A CA 1
ATOM 579 C C . SER A 1 76 ? 6.23 -49.625 -19.609 1 93.81 76 SER A C 1
ATOM 581 O O . SER A 1 76 ? 7.227 -49.031 -19.172 1 93.81 76 SER A O 1
ATOM 583 N N . GLN A 1 77 ? 5.617 -50.625 -18.969 1 92.94 77 GLN A N 1
ATOM 584 C CA . GLN A 1 77 ? 6.109 -51.062 -17.672 1 92.94 77 GLN A CA 1
ATOM 585 C C . GLN A 1 77 ? 7.215 -52.094 -17.812 1 92.94 77 GLN A C 1
ATOM 587 O O . GLN A 1 77 ? 8.031 -52.281 -16.906 1 92.94 77 GLN A O 1
ATOM 592 N N . ASP A 1 78 ? 7.23 -52.688 -18.922 1 94.38 78 ASP A N 1
ATOM 593 C CA . ASP A 1 78 ? 8.258 -53.688 -19.219 1 94.38 78 ASP A CA 1
ATOM 594 C C . ASP A 1 78 ? 9.57 -53.031 -19.625 1 94.38 78 ASP A C 1
ATOM 596 O O . ASP A 1 78 ? 10.656 -53.562 -19.359 1 94.38 78 ASP A O 1
ATOM 600 N N . HIS A 1 79 ? 9.398 -51.938 -20.297 1 93.5 79 HIS A N 1
ATOM 601 C CA . HIS A 1 79 ? 10.539 -51.094 -20.703 1 93.5 79 HIS A CA 1
ATOM 602 C C . HIS A 1 79 ? 10.328 -49.656 -20.312 1 93.5 79 HIS A C 1
ATOM 604 O O . HIS A 1 79 ? 10.133 -48.781 -21.188 1 93.5 79 HIS A O 1
ATOM 610 N N . PRO A 1 80 ? 10.422 -49.438 -19.125 1 94.31 80 PRO A N 1
ATOM 611 C CA . PRO A 1 80 ? 10.117 -48.062 -18.672 1 94.31 80 PRO A CA 1
ATOM 612 C C . PRO A 1 80 ? 11.062 -47.031 -19.25 1 94.31 80 PRO A C 1
ATOM 614 O O . PRO A 1 80 ? 12.258 -47.281 -19.391 1 94.31 80 PRO A O 1
ATOM 617 N N . LEU A 1 81 ? 10.531 -45.906 -19.5 1 96.56 81 LEU A N 1
ATOM 618 C CA . LEU A 1 81 ? 11.328 -44.812 -19.984 1 96.56 81 LEU A CA 1
ATOM 619 C C . LEU A 1 81 ? 12.297 -44.312 -18.906 1 96.56 81 LEU A C 1
ATOM 621 O O . LEU A 1 81 ? 11.945 -44.25 -17.734 1 96.56 81 LEU A O 1
ATOM 625 N N . ARG A 1 82 ? 13.531 -44.031 -19.266 1 97.94 82 ARG A N 1
ATOM 626 C CA . ARG A 1 82 ? 14.5 -43.375 -18.391 1 97.94 82 ARG A CA 1
ATOM 627 C C . ARG A 1 82 ? 14.336 -41.844 -18.453 1 97.94 82 ARG A C 1
ATOM 629 O O . ARG A 1 82 ? 14.578 -41.25 -19.5 1 97.94 82 ARG A O 1
ATOM 636 N N . ILE A 1 83 ? 13.922 -41.312 -17.344 1 98.62 83 ILE A N 1
ATOM 637 C CA . ILE A 1 83 ? 13.594 -39.906 -17.312 1 98.62 83 ILE A CA 1
ATOM 638 C C . ILE A 1 83 ? 14.477 -39.188 -16.281 1 98.62 83 ILE A C 1
ATOM 640 O O . ILE A 1 83 ? 14.539 -39.625 -15.117 1 98.62 83 ILE A O 1
ATOM 644 N N . ALA A 1 84 ? 15.203 -38.156 -16.656 1 98.88 84 ALA A N 1
ATOM 645 C CA . ALA A 1 84 ? 15.953 -37.281 -15.758 1 98.88 84 ALA A CA 1
ATOM 646 C C . ALA A 1 84 ? 15.312 -35.906 -15.672 1 98.88 84 ALA A C 1
ATOM 648 O O . ALA A 1 84 ? 15.195 -35.188 -16.688 1 98.88 84 ALA A O 1
ATOM 649 N N . MET A 1 85 ? 14.828 -35.562 -14.523 1 98.94 85 MET A N 1
ATOM 650 C CA . MET A 1 85 ? 14.336 -34.188 -14.258 1 98.94 85 MET A CA 1
ATOM 651 C C . MET A 1 85 ? 15.414 -33.344 -13.594 1 98.94 85 MET A C 1
ATOM 653 O O . MET A 1 85 ? 15.984 -33.75 -12.578 1 98.94 85 MET A O 1
ATOM 657 N N . ILE A 1 86 ? 15.734 -32.219 -14.164 1 98.88 86 ILE A N 1
ATOM 658 C CA . ILE A 1 86 ? 16.766 -31.359 -13.578 1 98.88 86 ILE A CA 1
ATOM 659 C C . ILE A 1 86 ? 16.141 -30 -13.211 1 98.88 86 ILE A C 1
ATOM 661 O O . ILE A 1 86 ? 15.211 -29.531 -13.867 1 98.88 86 ILE A O 1
ATOM 665 N N . GLU A 1 87 ? 16.578 -29.422 -12.195 1 98.62 87 GLU A N 1
ATOM 666 C CA . GLU A 1 87 ? 16.109 -28.156 -11.633 1 98.62 87 GLU A CA 1
ATOM 667 C C . GLU A 1 87 ? 17.297 -27.281 -11.219 1 98.62 87 GLU A C 1
ATOM 669 O O . GLU A 1 87 ? 18.266 -27.766 -10.633 1 98.62 87 GLU A O 1
ATOM 674 N N . ALA A 1 88 ? 17.234 -25.984 -11.578 1 98.38 88 ALA A N 1
ATOM 675 C CA . ALA A 1 88 ? 18.344 -25.078 -11.367 1 98.38 88 ALA A CA 1
ATOM 676 C C . ALA A 1 88 ? 18.547 -24.797 -9.883 1 98.38 88 ALA A C 1
ATOM 678 O O . ALA A 1 88 ? 19.672 -24.594 -9.43 1 98.38 88 ALA A O 1
ATOM 679 N N . ARG A 1 89 ? 17.484 -24.75 -9.141 1 98 89 ARG A N 1
ATOM 680 C CA . ARG A 1 89 ? 17.531 -24.5 -7.707 1 98 89 ARG A CA 1
ATOM 681 C C . ARG A 1 89 ? 16.984 -25.688 -6.922 1 98 89 ARG A C 1
ATOM 683 O O . ARG A 1 89 ? 17.312 -26.828 -7.227 1 98 89 ARG A O 1
ATOM 690 N N . GLN A 1 90 ? 16.25 -25.453 -5.914 1 98.31 90 GLN A N 1
ATOM 691 C CA . GLN A 1 90 ? 15.531 -26.516 -5.211 1 98.31 90 GLN A CA 1
ATOM 692 C C . GLN A 1 90 ? 14.289 -26.938 -5.984 1 98.31 90 GLN A C 1
ATOM 694 O O . GLN A 1 90 ? 13.773 -26.172 -6.805 1 98.31 90 GLN A O 1
ATOM 699 N N . SER A 1 91 ? 13.875 -28.172 -5.758 1 98.44 91 SER A N 1
ATOM 700 C CA . SER A 1 91 ? 12.641 -28.625 -6.391 1 98.44 91 SER A CA 1
ATOM 701 C C . SER A 1 91 ? 11.484 -27.672 -6.09 1 98.44 91 SER A C 1
ATOM 703 O O . SER A 1 91 ? 11.344 -27.203 -4.965 1 98.44 91 SER A O 1
ATOM 705 N N . CYS A 1 92 ? 10.734 -27.359 -7.09 1 98.38 92 CYS A N 1
ATOM 706 C CA . CYS A 1 92 ? 9.516 -26.562 -6.988 1 98.38 92 CYS A CA 1
ATOM 707 C C . CYS A 1 92 ? 9.82 -25.188 -6.41 1 98.38 92 CYS A C 1
ATOM 709 O O . CYS A 1 92 ? 9.023 -24.641 -5.652 1 98.38 92 CYS A O 1
ATOM 711 N N . SER A 1 93 ? 10.977 -24.641 -6.727 1 97.25 93 SER A N 1
ATOM 712 C CA . SER A 1 93 ? 11.406 -23.344 -6.207 1 97.25 93 SER A CA 1
ATOM 713 C C . SER A 1 93 ? 10.797 -22.188 -7.004 1 97.25 93 SER A C 1
ATOM 715 O O . SER A 1 93 ? 10.766 -21.047 -6.539 1 97.25 93 SER A O 1
ATOM 717 N N . GLY A 1 94 ? 10.297 -22.438 -8.195 1 96.75 94 GLY A N 1
ATOM 718 C CA . GLY A 1 94 ? 9.852 -21.406 -9.117 1 96.75 94 GLY A CA 1
ATOM 719 C C . GLY A 1 94 ? 8.383 -21.047 -8.953 1 96.75 94 GLY A C 1
ATOM 720 O O . GLY A 1 94 ? 7.867 -21.016 -7.832 1 96.75 94 GLY A O 1
ATOM 721 N N . GLY A 1 95 ? 7.703 -20.688 -10.031 1 96.38 95 GLY A N 1
ATOM 722 C CA . GLY A 1 95 ? 6.352 -20.141 -10.039 1 96.38 95 GLY A CA 1
ATOM 723 C C . GLY A 1 95 ? 5.359 -21 -9.273 1 96.38 95 GLY A C 1
ATOM 724 O O . GLY A 1 95 ? 4.488 -20.469 -8.578 1 96.38 95 GLY A O 1
ATOM 725 N N . THR A 1 96 ? 5.48 -22.297 -9.312 1 97.88 96 THR A N 1
ATOM 726 C CA . THR A 1 96 ? 4.539 -23.203 -8.672 1 97.88 96 THR A CA 1
ATOM 727 C C . THR A 1 96 ? 4.57 -23.031 -7.156 1 97.88 96 THR A C 1
ATOM 729 O O . THR A 1 96 ? 3.52 -23.016 -6.508 1 97.88 96 THR A O 1
ATOM 732 N N . GLY A 1 97 ? 5.703 -22.906 -6.574 1 97.94 97 GLY A N 1
ATOM 733 C CA . GLY A 1 97 ? 5.84 -22.797 -5.133 1 97.94 97 GLY A CA 1
ATOM 734 C C . GLY A 1 97 ? 5.695 -21.359 -4.625 1 97.94 97 GLY A C 1
ATOM 735 O O . GLY A 1 97 ? 6.02 -21.078 -3.471 1 97.94 97 GLY A O 1
ATOM 736 N N . ARG A 1 98 ? 5.242 -20.453 -5.488 1 97.38 98 ARG A N 1
ATOM 737 C CA . ARG A 1 98 ? 5.258 -19.047 -5.094 1 97.38 98 ARG A CA 1
ATOM 738 C C . ARG A 1 98 ? 3.951 -18.359 -5.469 1 97.38 98 ARG A C 1
ATOM 740 O O . ARG A 1 98 ? 3.807 -17.141 -5.285 1 97.38 98 ARG A O 1
ATOM 747 N N . ASN A 1 99 ? 2.992 -19.031 -6.039 1 96 99 ASN A N 1
ATOM 748 C CA . ASN A 1 99 ? 1.728 -18.438 -6.469 1 96 99 ASN A CA 1
ATOM 749 C C . ASN A 1 99 ? 0.722 -18.375 -5.324 1 96 99 ASN A C 1
ATOM 751 O O . ASN A 1 99 ? 1.095 -18.516 -4.156 1 96 99 ASN A O 1
ATOM 755 N N . ALA A 1 100 ? -0.544 -18.172 -5.609 1 95.88 100 ALA A N 1
ATOM 756 C CA . ALA A 1 100 ? -1.532 -17.938 -4.559 1 95.88 100 ALA A CA 1
ATOM 757 C C . ALA A 1 100 ? -2.197 -19.234 -4.125 1 95.88 100 ALA A C 1
ATOM 759 O O . ALA A 1 100 ? -2.902 -19.266 -3.113 1 95.88 100 ALA A O 1
ATOM 760 N N . GLY A 1 101 ? -2.01 -20.312 -4.891 1 97.25 101 GLY A N 1
ATOM 761 C CA . GLY A 1 101 ? -2.502 -21.609 -4.477 1 97.25 101 GLY A CA 1
ATOM 762 C C . GLY A 1 101 ? -3.889 -21.922 -5.012 1 97.25 101 GLY A C 1
ATOM 763 O O . GLY A 1 101 ? -4.434 -23 -4.746 1 97.25 101 GLY A O 1
ATOM 764 N N . HIS A 1 102 ? -4.422 -21.078 -5.852 1 95.44 102 HIS A N 1
ATOM 765 C CA . HIS A 1 102 ? -5.758 -21.219 -6.418 1 95.44 102 HIS A CA 1
ATOM 766 C C . HIS A 1 102 ? -5.77 -22.219 -7.562 1 95.44 102 HIS A C 1
ATOM 768 O O . HIS A 1 102 ? -4.855 -22.234 -8.391 1 95.44 102 HIS A O 1
ATOM 774 N N . ILE A 1 103 ? -6.715 -23.062 -7.508 1 97.44 103 ILE A N 1
ATOM 775 C CA . ILE A 1 103 ? -7.133 -23.766 -8.719 1 97.44 103 ILE A CA 1
ATOM 776 C C . ILE A 1 103 ? -8.477 -23.203 -9.195 1 97.44 103 ILE A C 1
ATOM 778 O O . ILE A 1 103 ? -9.508 -23.859 -9.055 1 97.44 103 ILE A O 1
ATOM 782 N N . ARG A 1 104 ? -8.508 -21.984 -9.672 1 93.69 104 ARG A N 1
ATOM 783 C CA . ARG A 1 104 ? -9.734 -21.266 -9.992 1 93.69 104 ARG A CA 1
ATOM 784 C C . ARG A 1 104 ? -9.68 -20.688 -11.398 1 93.69 104 ARG A C 1
ATOM 786 O O . ARG A 1 104 ? -9.164 -19.578 -11.602 1 93.69 104 ARG A O 1
ATOM 793 N N . PRO A 1 105 ? -10.297 -21.328 -12.344 1 92.19 105 PRO A N 1
ATOM 794 C CA . PRO A 1 105 ? -10.344 -20.734 -13.68 1 92.19 105 PRO A CA 1
ATOM 795 C C . PRO A 1 105 ? -11.359 -19.594 -13.789 1 92.19 105 PRO A C 1
ATOM 797 O O . PRO A 1 105 ? -12.352 -19.578 -13.047 1 92.19 105 PRO A O 1
ATOM 800 N N . THR A 1 106 ? -11.117 -18.672 -14.664 1 93.31 106 THR A N 1
ATOM 801 C CA . THR A 1 106 ? -12.07 -17.641 -15.039 1 93.31 106 THR A CA 1
ATOM 802 C C . THR A 1 106 ? -12.898 -18.062 -16.25 1 93.31 106 THR A C 1
ATOM 804 O O . THR A 1 106 ? -12.648 -17.641 -17.375 1 93.31 106 THR A O 1
ATOM 807 N N . SER A 1 107 ? -13.953 -18.75 -16.016 1 96.38 107 SER A N 1
ATOM 808 C CA . SER A 1 107 ? -14.703 -19.438 -17.047 1 96.38 107 SER A CA 1
ATOM 809 C C . SER A 1 107 ? -15.398 -18.453 -17.984 1 96.38 107 SER A C 1
ATOM 811 O O . SER A 1 107 ? -15.602 -18.734 -19.156 1 96.38 107 SER A O 1
ATOM 813 N N . TRP A 1 108 ? -15.758 -17.328 -17.5 1 96.38 108 TRP A N 1
ATOM 814 C CA . TRP A 1 108 ? -16.5 -16.344 -18.281 1 96.38 108 TRP A CA 1
ATOM 815 C C . TRP A 1 108 ? -15.594 -15.656 -19.297 1 96.38 108 TRP A C 1
ATOM 817 O O . TRP A 1 108 ? -16.062 -14.938 -20.172 1 96.38 108 TRP A O 1
ATOM 827 N N . ASP A 1 109 ? -14.328 -15.898 -19.234 1 95.38 109 ASP A N 1
ATOM 828 C CA . ASP A 1 109 ? -13.43 -15.477 -20.297 1 95.38 109 ASP A CA 1
ATOM 829 C C . ASP A 1 109 ? -13.82 -16.125 -21.625 1 95.38 109 ASP A C 1
ATOM 831 O O . ASP A 1 109 ? -13.359 -15.703 -22.688 1 95.38 109 ASP A O 1
ATOM 835 N N . TYR A 1 110 ? -14.633 -17.078 -21.547 1 97.69 110 TYR A N 1
ATOM 836 C CA . TYR A 1 110 ? -15.203 -17.703 -22.734 1 97.69 110 TYR A CA 1
ATOM 837 C C . TYR A 1 110 ? -15.648 -16.656 -23.75 1 97.69 110 TYR A C 1
ATOM 839 O O . TYR A 1 110 ? -15.391 -16.781 -24.953 1 97.69 110 TYR A O 1
ATOM 847 N N . ALA A 1 111 ? -16.312 -15.68 -23.234 1 97.5 111 ALA A N 1
ATOM 848 C CA . ALA A 1 111 ? -16.859 -14.656 -24.125 1 97.5 111 ALA A CA 1
ATOM 849 C C . ALA A 1 111 ? -15.75 -14 -24.938 1 97.5 111 ALA A C 1
ATOM 851 O O . ALA A 1 111 ? -15.898 -13.797 -26.156 1 97.5 111 ALA A O 1
ATOM 852 N N . LYS A 1 112 ? -14.719 -13.734 -24.344 1 95 112 LYS A N 1
ATOM 853 C CA . LYS A 1 112 ? -13.578 -13.141 -25.031 1 95 112 LYS A CA 1
ATOM 854 C C . LYS A 1 112 ? -12.898 -14.164 -25.953 1 95 112 LYS A C 1
ATOM 856 O O . LYS A 1 112 ? -12.57 -13.852 -27.094 1 95 112 LYS A O 1
ATOM 861 N N . ASP A 1 113 ? -12.641 -15.328 -25.469 1 96.62 113 ASP A N 1
ATOM 862 C CA . ASP A 1 113 ? -11.945 -16.375 -26.203 1 96.62 113 ASP A CA 1
ATOM 863 C C . ASP A 1 113 ? -12.711 -16.766 -27.469 1 96.62 113 ASP A C 1
ATOM 865 O O . ASP A 1 113 ? -12.117 -17.047 -28.5 1 96.62 113 ASP A O 1
ATOM 869 N N . LYS A 1 114 ? -14 -16.812 -27.359 1 97.25 114 LYS A N 1
ATOM 870 C CA . LYS A 1 114 ? -14.828 -17.203 -28.5 1 97.25 114 LYS A CA 1
ATOM 871 C C . LYS A 1 114 ? -14.641 -16.234 -29.672 1 97.25 114 LYS A C 1
ATOM 873 O O . LYS A 1 114 ? -14.648 -16.656 -30.828 1 97.25 114 LYS A O 1
ATOM 878 N N . ALA A 1 115 ? -14.484 -15 -29.328 1 95.81 115 ALA A N 1
ATOM 879 C CA . ALA A 1 115 ? -14.273 -13.992 -30.359 1 95.81 115 ALA A CA 1
ATOM 880 C C . ALA A 1 115 ? -12.922 -14.18 -31.031 1 95.81 115 ALA A C 1
ATOM 882 O O . ALA A 1 115 ? -12.75 -13.836 -32.219 1 95.81 115 ALA A O 1
ATOM 883 N N . ILE A 1 116 ? -12.023 -14.781 -30.391 1 93.75 116 ILE A N 1
ATOM 884 C CA . ILE A 1 116 ? -10.656 -14.898 -30.875 1 93.75 116 ILE A CA 1
ATOM 885 C C . ILE A 1 116 ? -10.477 -16.234 -31.609 1 93.75 116 ILE A C 1
ATOM 887 O O . ILE A 1 116 ? -9.836 -16.281 -32.656 1 93.75 116 ILE A O 1
ATOM 891 N N . MET A 1 117 ? -11.078 -17.312 -31.125 1 96.06 117 MET A N 1
ATOM 892 C CA . MET A 1 117 ? -10.688 -18.609 -31.641 1 96.06 117 MET A CA 1
ATOM 893 C C . MET A 1 117 ? -11.906 -19.453 -32 1 96.06 117 MET A C 1
ATOM 895 O O . MET A 1 117 ? -11.773 -20.594 -32.469 1 96.06 117 MET A O 1
ATOM 899 N N . GLY A 1 118 ? -13.07 -18.906 -31.828 1 97.19 118 GLY A N 1
ATOM 900 C CA . GLY A 1 118 ? -14.289 -19.625 -32.125 1 97.19 118 GLY A CA 1
ATOM 901 C C . GLY A 1 118 ? -14.883 -20.328 -30.922 1 97.19 118 GLY A C 1
ATOM 902 O O . GLY A 1 118 ? -14.164 -20.688 -29.984 1 97.19 118 GLY A O 1
ATOM 903 N N . ALA A 1 119 ? -16.109 -20.578 -30.938 1 98 119 ALA A N 1
ATOM 904 C CA . ALA A 1 119 ? -16.891 -21.094 -29.812 1 98 119 ALA A CA 1
ATOM 905 C C . ALA A 1 119 ? -16.422 -22.484 -29.406 1 98 119 ALA A C 1
ATOM 907 O O . ALA A 1 119 ? -16.297 -22.781 -28.219 1 98 119 ALA A O 1
ATOM 908 N N . GLU A 1 120 ? -16.188 -23.281 -30.344 1 97.19 120 GLU A N 1
ATOM 909 C CA . GLU A 1 120 ? -15.836 -24.672 -30.047 1 97.19 120 GLU A CA 1
ATOM 910 C C . GLU A 1 120 ? -14.523 -24.75 -29.281 1 97.19 120 GLU A C 1
ATOM 912 O O . GLU A 1 120 ? -14.453 -25.406 -28.234 1 97.19 120 GLU A O 1
ATOM 917 N N . GLU A 1 121 ? -13.508 -24.078 -29.75 1 96.88 121 GLU A N 1
ATOM 918 C CA . GLU A 1 121 ? -12.203 -24.094 -29.094 1 96.88 121 GLU A CA 1
ATOM 919 C C . GLU A 1 121 ? -12.273 -23.391 -27.734 1 96.88 121 GLU A C 1
ATOM 921 O O . GLU A 1 121 ? -11.633 -23.844 -26.781 1 96.88 121 GLU A O 1
ATOM 926 N N . ALA A 1 122 ? -12.992 -22.344 -27.703 1 98 122 ALA A N 1
ATOM 927 C CA . ALA A 1 122 ? -13.156 -21.625 -26.438 1 98 122 ALA A CA 1
ATOM 928 C C . ALA A 1 122 ? -13.852 -22.5 -25.406 1 98 122 ALA A C 1
ATOM 930 O O . ALA A 1 122 ? -13.484 -22.484 -24.219 1 98 122 ALA A O 1
ATOM 931 N N . ALA A 1 123 ? -14.82 -23.203 -25.828 1 98.12 123 ALA A N 1
ATOM 932 C CA . ALA A 1 123 ? -15.523 -24.109 -24.922 1 98.12 123 ALA A CA 1
ATOM 933 C C . ALA A 1 123 ? -14.602 -25.219 -24.422 1 98.12 123 ALA A C 1
ATOM 935 O O . ALA A 1 123 ? -14.703 -25.641 -23.266 1 98.12 123 ALA A O 1
ATOM 936 N N . LYS A 1 124 ? -13.758 -25.688 -25.25 1 97.38 124 LYS A N 1
ATOM 937 C CA . LYS A 1 124 ? -12.766 -26.672 -24.844 1 97.38 124 LYS A CA 1
ATOM 938 C C . LYS A 1 124 ? -11.883 -26.141 -23.719 1 97.38 124 LYS A C 1
ATOM 940 O O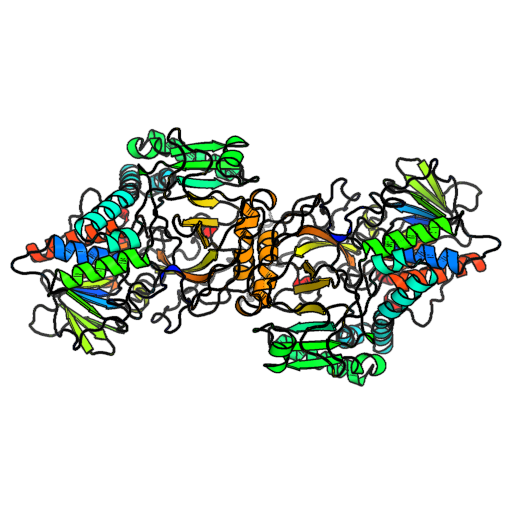 . LYS A 1 124 ? -11.57 -26.875 -22.781 1 97.38 124 LYS A O 1
ATOM 945 N N . ILE A 1 125 ? -11.484 -24.891 -23.875 1 97.81 125 ILE A N 1
ATOM 946 C CA . ILE A 1 125 ? -10.641 -24.281 -22.859 1 97.81 125 ILE A CA 1
ATOM 947 C C . ILE A 1 125 ? -11.391 -24.219 -21.531 1 97.81 125 ILE A C 1
ATOM 949 O O . ILE A 1 125 ? -10.836 -24.547 -20.484 1 97.81 125 ILE A O 1
ATOM 953 N N . VAL A 1 126 ? -12.664 -23.812 -21.562 1 97.56 126 VAL A N 1
ATOM 954 C CA . VAL A 1 126 ? -13.477 -23.703 -20.359 1 97.56 126 VAL A CA 1
ATOM 955 C C . VAL A 1 126 ? -13.57 -25.062 -19.672 1 97.56 126 VAL A C 1
ATOM 957 O O . VAL A 1 126 ? -13.312 -25.188 -18.469 1 97.56 126 VAL A O 1
ATOM 960 N N . ARG A 1 127 ? -13.859 -26.078 -20.422 1 97.38 127 ARG A N 1
ATOM 961 C CA . ARG A 1 127 ? -14.023 -27.438 -19.875 1 97.38 127 ARG A CA 1
ATOM 962 C C . ARG A 1 127 ? -12.688 -28 -19.406 1 97.38 127 ARG A C 1
ATOM 964 O O . ARG A 1 127 ? -12.617 -28.672 -18.375 1 97.38 127 ARG A O 1
ATOM 971 N N . PHE A 1 128 ? -11.695 -27.75 -20.203 1 97.38 128 PHE A N 1
ATOM 972 C CA . PHE A 1 128 ? -10.336 -28.188 -19.859 1 97.38 128 PHE A CA 1
ATOM 973 C C . PHE A 1 128 ? -9.922 -27.641 -18.5 1 97.38 128 PHE A C 1
ATOM 975 O O . PHE A 1 128 ? -9.492 -28.406 -17.625 1 97.38 128 PHE A O 1
ATOM 982 N N . LYS A 1 129 ? -10.062 -26.391 -18.266 1 97 129 LYS A N 1
ATOM 983 C CA . LYS A 1 129 ? -9.633 -25.75 -17.031 1 97 129 LYS A CA 1
ATOM 984 C C . LYS A 1 129 ? -10.5 -26.188 -15.859 1 97 129 LYS A C 1
ATOM 986 O O . LYS A 1 129 ? -9.992 -26.406 -14.758 1 97 129 LYS A O 1
ATOM 991 N N . ALA A 1 130 ? -11.781 -26.344 -16.094 1 96.25 130 ALA A N 1
ATOM 992 C CA . ALA A 1 130 ? -12.711 -26.734 -15.031 1 96.25 130 ALA A CA 1
ATOM 993 C C . ALA A 1 130 ? -12.391 -28.125 -14.5 1 96.25 130 ALA A C 1
ATOM 995 O O . ALA A 1 130 ? -12.711 -28.453 -13.359 1 96.25 130 ALA A O 1
ATOM 996 N N . ARG A 1 131 ? -11.711 -28.953 -15.234 1 96.12 131 ARG A N 1
ATOM 997 C CA . ARG A 1 131 ? -11.438 -30.344 -14.891 1 96.12 131 ARG A CA 1
ATOM 998 C C . ARG A 1 131 ? -10.242 -30.453 -13.953 1 96.12 131 ARG A C 1
ATOM 1000 O O . ARG A 1 131 ? -10.031 -31.5 -13.336 1 96.12 131 ARG A O 1
ATOM 1007 N N . HIS A 1 132 ? -9.523 -29.453 -13.781 1 97.44 132 HIS A N 1
ATOM 1008 C CA . HIS A 1 132 ? -8.227 -29.547 -13.125 1 97.44 132 HIS A CA 1
ATOM 1009 C C . HIS A 1 132 ? -8.383 -29.938 -11.656 1 97.44 132 HIS A C 1
ATOM 1011 O O . HIS A 1 132 ? -7.676 -30.828 -11.172 1 97.44 132 HIS A O 1
ATOM 1017 N N . PHE A 1 133 ? -9.352 -29.359 -10.953 1 97.06 133 PHE A N 1
ATOM 1018 C CA . PHE A 1 133 ? -9.508 -29.688 -9.547 1 97.06 133 PHE A CA 1
ATOM 1019 C C . PHE A 1 133 ? -9.766 -31.172 -9.359 1 97.06 133 PHE A C 1
ATOM 1021 O O . PHE A 1 133 ? -9.125 -31.812 -8.523 1 97.06 133 PHE A O 1
ATOM 1028 N N . THR A 1 134 ? -10.625 -31.672 -10.125 1 96.88 134 THR A N 1
ATOM 1029 C CA . THR A 1 134 ? -10.961 -33.094 -10.047 1 96.88 134 THR A CA 1
ATOM 1030 C C . THR A 1 134 ? -9.742 -33.938 -10.375 1 96.88 134 THR A C 1
ATOM 1032 O O . THR A 1 134 ? -9.508 -34.969 -9.734 1 96.88 134 THR A O 1
ATOM 1035 N N . GLU A 1 135 ? -8.992 -33.562 -11.359 1 97.5 135 GLU A N 1
ATOM 1036 C CA . GLU A 1 135 ? -7.836 -34.344 -11.781 1 97.5 135 GLU A CA 1
ATOM 1037 C C . GLU A 1 135 ? -6.727 -34.281 -10.734 1 97.5 135 GLU A C 1
ATOM 1039 O O . GLU A 1 135 ? -6.004 -35.25 -10.539 1 97.5 135 GLU A O 1
ATOM 1044 N N . TYR A 1 136 ? -6.535 -33.094 -10.078 1 98.31 136 TYR A N 1
ATOM 1045 C CA . TYR A 1 136 ? -5.602 -33.031 -8.953 1 98.31 136 TYR A CA 1
ATOM 1046 C C . TYR A 1 136 ? -6.031 -33.969 -7.832 1 98.31 136 TYR A C 1
ATOM 1048 O O . TYR A 1 136 ? -5.203 -34.688 -7.25 1 98.31 136 TYR A O 1
ATOM 1056 N N . THR A 1 137 ? -7.312 -33.969 -7.516 1 97.75 137 THR A N 1
ATOM 1057 C CA . THR A 1 137 ? -7.855 -34.812 -6.465 1 97.75 137 THR A CA 1
ATOM 1058 C C . THR A 1 137 ? -7.605 -36.281 -6.781 1 97.75 137 THR A C 1
ATOM 1060 O O . THR A 1 137 ? -7.191 -37.062 -5.91 1 97.75 137 THR A O 1
ATOM 1063 N N . LYS A 1 138 ? -7.816 -36.656 -7.988 1 97.88 138 LYS A N 1
ATOM 1064 C CA . LYS A 1 138 ? -7.578 -38.031 -8.414 1 97.88 138 LYS A CA 1
ATOM 1065 C C . LYS A 1 138 ? -6.109 -38.406 -8.266 1 97.88 138 LYS A C 1
ATOM 1067 O O . LYS A 1 138 ? -5.785 -39.469 -7.777 1 97.88 138 LYS A O 1
ATOM 1072 N N . ALA A 1 139 ? -5.254 -37.562 -8.688 1 98.38 139 ALA A N 1
ATOM 1073 C CA . ALA A 1 139 ? -3.82 -37.812 -8.656 1 98.38 139 ALA A CA 1
ATOM 1074 C C . ALA A 1 139 ? -3.338 -38.062 -7.234 1 98.38 139 ALA A C 1
ATOM 1076 O O . ALA A 1 139 ? -2.533 -38.969 -6.996 1 98.38 139 ALA A O 1
ATOM 1077 N N . VAL A 1 140 ? -3.768 -37.25 -6.293 1 98.06 140 VAL A N 1
ATOM 1078 C CA . VAL A 1 140 ? -3.299 -37.406 -4.922 1 98.06 140 VAL A CA 1
ATOM 1079 C C . VAL A 1 140 ? -3.764 -38.75 -4.363 1 98.06 140 VAL A C 1
ATOM 1081 O O . VAL A 1 140 ? -3.029 -39.406 -3.629 1 98.06 140 VAL A O 1
ATOM 1084 N N . HIS A 1 141 ? -4.91 -39.188 -4.695 1 97.75 141 HIS A N 1
ATOM 1085 C CA . HIS A 1 141 ? -5.441 -40.438 -4.168 1 97.75 141 HIS A CA 1
ATOM 1086 C C . HIS A 1 141 ? -4.789 -41.656 -4.84 1 97.75 141 HIS A C 1
ATOM 1088 O O . HIS A 1 141 ? -4.676 -42.719 -4.234 1 97.75 141 HIS A O 1
ATOM 1094 N N . GLU A 1 142 ? -4.355 -41.438 -6.031 1 98.12 142 GLU A N 1
ATOM 1095 C CA . GLU A 1 142 ? -3.732 -42.531 -6.785 1 98.12 142 GLU A CA 1
ATOM 1096 C C . GLU A 1 142 ? -2.277 -42.719 -6.367 1 98.12 142 GLU A C 1
ATOM 1098 O O . GLU A 1 142 ? -1.793 -43.844 -6.305 1 98.12 142 GLU A O 1
ATOM 1103 N N . ASP A 1 143 ? -1.613 -41.656 -6.039 1 97.94 143 ASP A N 1
ATOM 1104 C CA . ASP A 1 143 ? -0.159 -41.781 -6 1 97.94 143 ASP A CA 1
ATOM 1105 C C . ASP A 1 143 ? 0.376 -41.5 -4.598 1 97.94 143 ASP A C 1
ATOM 1107 O O . ASP A 1 143 ? 1.514 -41.844 -4.277 1 97.94 143 ASP A O 1
ATOM 1111 N N . LEU A 1 144 ? -0.421 -40.844 -3.738 1 98.44 144 LEU A N 1
ATOM 1112 C CA . LEU A 1 144 ? 0.129 -40.375 -2.475 1 98.44 144 LEU A CA 1
ATOM 1113 C C . LEU A 1 144 ? -0.42 -41.188 -1.302 1 98.44 144 LEU A C 1
ATOM 1115 O O . LEU A 1 144 ? -1.525 -41.719 -1.378 1 98.44 144 LEU A O 1
ATOM 1119 N N . ASP A 1 145 ? 0.349 -41.281 -0.216 1 97.94 145 ASP A N 1
ATOM 1120 C CA . ASP A 1 145 ? -0.135 -41.875 1.024 1 97.94 145 ASP A CA 1
ATOM 1121 C C . ASP A 1 145 ? -0.921 -40.875 1.852 1 97.94 145 ASP A C 1
ATOM 1123 O O . ASP A 1 145 ? -1.032 -39.688 1.471 1 97.94 145 ASP A O 1
ATOM 1127 N N . VAL A 1 146 ? -1.394 -41.25 2.941 1 97.94 146 VAL A N 1
ATOM 1128 C CA . VAL A 1 146 ? -2.336 -40.5 3.744 1 97.94 146 VAL A CA 1
ATOM 1129 C C . VAL A 1 146 ? -1.67 -39.188 4.23 1 97.94 146 VAL A C 1
ATOM 1131 O O . VAL A 1 146 ? -2.268 -38.125 4.168 1 97.94 146 VAL A O 1
ATOM 1134 N N . ALA A 1 147 ? -0.465 -39.281 4.703 1 97.88 147 ALA A N 1
ATOM 1135 C CA . ALA A 1 147 ? 0.252 -38.125 5.219 1 97.88 147 ALA A CA 1
ATOM 1136 C C . ALA A 1 147 ? 0.503 -37.094 4.117 1 97.88 147 ALA A C 1
ATOM 1138 O O . ALA A 1 147 ? 0.378 -35.875 4.344 1 97.88 147 ALA A O 1
ATOM 1139 N N . ALA A 1 148 ? 0.873 -37.594 2.959 1 98.25 148 ALA A N 1
ATOM 1140 C CA . ALA A 1 148 ? 1.145 -36.719 1.821 1 98.25 148 ALA A CA 1
ATOM 1141 C C . ALA A 1 148 ? -0.138 -36.062 1.308 1 98.25 148 ALA A C 1
ATOM 1143 O O . ALA A 1 148 ? -0.127 -34.906 0.864 1 98.25 148 ALA A O 1
ATOM 1144 N N . ILE A 1 149 ? -1.236 -36.812 1.332 1 98.31 149 ILE A N 1
ATOM 1145 C CA . ILE A 1 149 ? -2.531 -36.281 0.947 1 98.31 149 ILE A CA 1
ATOM 1146 C C . ILE A 1 149 ? -2.9 -35.125 1.88 1 98.31 149 ILE A C 1
ATOM 1148 O O . ILE A 1 149 ? -3.307 -34.062 1.423 1 98.31 149 ILE A O 1
ATOM 1152 N N . ASP A 1 150 ? -2.705 -35.344 3.156 1 98.06 150 ASP A N 1
ATOM 1153 C CA . ASP A 1 150 ? -3 -34.312 4.156 1 98.06 150 ASP A CA 1
ATOM 1154 C C . ASP A 1 150 ? -2.121 -33.062 3.961 1 98.06 150 ASP A C 1
ATOM 1156 O O . ASP A 1 150 ? -2.582 -31.953 4.121 1 98.06 150 ASP A O 1
ATOM 1160 N N . ALA A 1 151 ? -0.897 -33.25 3.559 1 97.88 151 ALA A N 1
ATOM 1161 C CA . ALA A 1 151 ? 0.057 -32.156 3.357 1 97.88 151 ALA A CA 1
ATOM 1162 C C . ALA A 1 151 ? -0.284 -31.344 2.105 1 97.88 151 ALA A C 1
ATOM 1164 O O . ALA A 1 151 ? -0.159 -30.125 2.096 1 97.88 151 ALA A O 1
ATOM 1165 N N . ALA A 1 152 ? -0.707 -32 1.069 1 98.31 152 ALA A N 1
ATOM 1166 C CA . ALA A 1 152 ? -0.965 -31.375 -0.22 1 98.31 152 ALA A CA 1
ATOM 1167 C C . ALA A 1 152 ? -2.191 -30.469 -0.149 1 98.31 152 ALA A C 1
ATOM 1169 O O . ALA A 1 152 ? -2.283 -29.469 -0.881 1 98.31 152 ALA A O 1
ATOM 1170 N N . GLU A 1 153 ? -3.17 -30.812 0.67 1 98.06 153 GLU A N 1
ATOM 1171 C CA . GLU A 1 153 ? -4.375 -30.031 0.934 1 98.06 153 GLU A CA 1
ATOM 1172 C C . GLU A 1 153 ? -5.117 -29.703 -0.359 1 98.06 153 GLU A C 1
ATOM 1174 O O . GLU A 1 153 ? -5.539 -28.578 -0.576 1 98.06 153 GLU A O 1
ATOM 1179 N N . VAL A 1 154 ? -5.148 -30.656 -1.318 1 98.38 154 VAL A N 1
ATOM 1180 C CA . VAL A 1 154 ? -6.066 -30.484 -2.441 1 98.38 154 VAL A CA 1
ATOM 1181 C C . VAL A 1 154 ? -7.508 -30.516 -1.939 1 98.38 154 VAL A C 1
ATOM 1183 O O . VAL A 1 154 ? -7.973 -31.531 -1.419 1 98.38 154 VAL A O 1
ATOM 1186 N N . ARG A 1 155 ? -8.242 -29.422 -2.186 1 97.94 155 ARG A N 1
ATOM 1187 C CA . ARG A 1 155 ? -9.5 -29.281 -1.455 1 97.94 155 ARG A CA 1
ATOM 1188 C C . ARG A 1 155 ? -10.477 -28.391 -2.203 1 97.94 155 ARG A C 1
ATOM 1190 O O . ARG A 1 155 ? -10.062 -27.5 -2.953 1 97.94 155 ARG A O 1
ATOM 1197 N N . ALA A 1 156 ? -11.758 -28.625 -1.927 1 96.75 156 ALA A N 1
ATOM 1198 C CA . ALA A 1 156 ? -12.797 -27.719 -2.4 1 96.75 156 ALA A CA 1
ATOM 1199 C C . ALA A 1 156 ? -12.828 -26.422 -1.574 1 96.75 156 ALA A C 1
ATOM 1201 O O . ALA A 1 156 ? -12.578 -26.453 -0.366 1 96.75 156 ALA A O 1
ATOM 1202 N N . ILE A 1 157 ? -13.141 -25.328 -2.215 1 96.75 157 ILE A N 1
ATOM 1203 C CA . ILE A 1 157 ? -13.258 -24.047 -1.526 1 96.75 157 ILE A CA 1
ATOM 1204 C C . ILE A 1 157 ? -14.469 -23.297 -2.066 1 96.75 157 ILE A C 1
ATOM 1206 O O . ILE A 1 157 ? -15.008 -23.641 -3.119 1 96.75 157 ILE A O 1
ATOM 1210 N N . ASP A 1 158 ? -14.898 -22.266 -1.279 1 95 158 ASP A N 1
ATOM 1211 C CA . ASP A 1 158 ? -15.75 -21.219 -1.843 1 95 158 ASP A CA 1
ATOM 1212 C C . ASP A 1 158 ? -14.961 -20.344 -2.805 1 95 158 ASP A C 1
ATOM 1214 O O . ASP A 1 158 ? -14.055 -19.609 -2.387 1 95 158 ASP A O 1
ATOM 1218 N N . SER A 1 159 ? -15.336 -20.406 -4.047 1 96.5 159 SER A N 1
ATOM 1219 C CA . S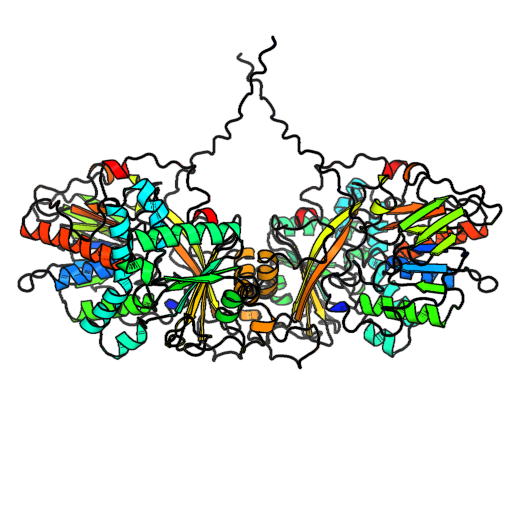ER A 1 159 ? -14.664 -19.609 -5.07 1 96.5 159 SER A CA 1
ATOM 1220 C C . SER A 1 159 ? -15.422 -18.328 -5.355 1 96.5 159 SER A C 1
ATOM 1222 O O . SER A 1 159 ? -16.578 -18.359 -5.773 1 96.5 159 SER A O 1
ATOM 1224 N N . ILE A 1 160 ? -14.734 -17.172 -5.188 1 97.81 160 ILE A N 1
ATOM 1225 C CA . ILE A 1 160 ? -15.414 -15.891 -5.332 1 97.81 160 ILE A CA 1
ATOM 1226 C C . ILE A 1 160 ? -14.586 -14.953 -6.203 1 97.81 160 ILE A C 1
ATOM 1228 O O . ILE A 1 160 ? -13.375 -14.812 -6 1 97.81 160 ILE A O 1
ATOM 1232 N N . ASP A 1 161 ? -15.172 -14.383 -7.207 1 97.81 161 ASP A N 1
ATOM 1233 C CA . ASP A 1 161 ? -14.656 -13.188 -7.867 1 97.81 161 ASP A CA 1
ATOM 1234 C C . ASP A 1 161 ? -15.492 -11.961 -7.512 1 97.81 161 ASP A C 1
ATOM 1236 O O . ASP A 1 161 ? -16.719 -11.984 -7.633 1 97.81 161 ASP A O 1
ATOM 1240 N N . ALA A 1 162 ? -14.836 -10.93 -7.062 1 98.44 162 ALA A N 1
ATOM 1241 C CA . ALA A 1 162 ? -15.531 -9.75 -6.562 1 98.44 162 ALA A CA 1
ATOM 1242 C C . ALA A 1 162 ? -15.133 -8.508 -7.352 1 98.44 162 ALA A C 1
ATOM 1244 O O . ALA A 1 162 ? -13.953 -8.297 -7.645 1 98.44 162 ALA A O 1
ATOM 1245 N N . TRP A 1 163 ? -16.109 -7.703 -7.727 1 98.31 163 TRP A N 1
ATOM 1246 C CA . TRP A 1 163 ? -15.898 -6.473 -8.477 1 98.31 163 TRP A CA 1
ATOM 1247 C C . TRP A 1 163 ? -16.25 -5.25 -7.637 1 98.31 163 TRP A C 1
ATOM 1249 O O . TRP A 1 163 ? -17.156 -5.309 -6.797 1 98.31 163 TRP A O 1
ATOM 1259 N N . PHE A 1 164 ? -15.633 -4.113 -7.926 1 97.12 164 PHE A N 1
ATOM 1260 C CA . PHE A 1 164 ? -15.773 -2.924 -7.094 1 97.12 164 PHE A CA 1
ATOM 1261 C C . PHE A 1 164 ? -16.203 -1.728 -7.934 1 97.12 164 PHE A C 1
ATOM 1263 O O . PHE A 1 164 ? -16.281 -0.606 -7.426 1 97.12 164 PHE A O 1
ATOM 1270 N N . ALA A 1 165 ? -16.406 -1.908 -9.141 1 96.31 165 ALA A N 1
ATOM 1271 C CA . ALA A 1 165 ? -17 -0.923 -10.047 1 96.31 165 ALA A CA 1
ATOM 1272 C C . ALA A 1 165 ? -18.188 -1.506 -10.789 1 96.31 165 ALA A C 1
ATOM 1274 O O . ALA A 1 165 ? -18.125 -2.613 -11.328 1 96.31 165 ALA A O 1
ATOM 1275 N N . ASP A 1 166 ? -19.219 -0.736 -10.93 1 97.5 166 ASP A N 1
ATOM 1276 C CA . ASP A 1 166 ? -20.453 -1.201 -11.547 1 97.5 166 ASP A CA 1
ATOM 1277 C C . ASP A 1 166 ? -20.234 -1.574 -13.008 1 97.5 166 ASP A C 1
ATOM 1279 O O . ASP A 1 166 ? -20.734 -2.6 -13.477 1 97.5 166 ASP A O 1
ATOM 1283 N N . GLU A 1 167 ? -19.531 -0.763 -13.688 1 97.19 167 GLU A N 1
ATOM 1284 C CA . GLU A 1 167 ? -19.328 -0.993 -15.117 1 97.19 167 GLU A CA 1
ATOM 1285 C C . GLU A 1 167 ? -18.609 -2.318 -15.367 1 97.19 167 GLU A C 1
ATOM 1287 O O . GLU A 1 167 ? -19 -3.084 -16.25 1 97.19 167 GLU A O 1
ATOM 1292 N N . ASP A 1 168 ? -17.609 -2.594 -14.594 1 96.88 168 ASP A N 1
ATOM 1293 C CA . ASP A 1 168 ? -16.859 -3.832 -14.742 1 96.88 168 ASP A CA 1
ATOM 1294 C C . ASP A 1 168 ? -17.703 -5.043 -14.375 1 96.88 168 ASP A C 1
ATOM 1296 O O . ASP A 1 168 ? -17.656 -6.074 -15.055 1 96.88 168 ASP A O 1
ATOM 1300 N N . PHE A 1 169 ? -18.453 -4.898 -13.289 1 98 169 PHE A N 1
ATOM 1301 C CA . PHE A 1 169 ? -19.312 -5.992 -12.859 1 98 169 PHE A CA 1
ATOM 1302 C C . PHE A 1 169 ? -20.375 -6.293 -13.914 1 98 169 PHE A C 1
ATOM 1304 O O . PHE A 1 169 ? -20.625 -7.453 -14.242 1 98 169 PHE A O 1
ATOM 1311 N N . ASN A 1 170 ? -20.984 -5.285 -14.438 1 98.31 170 ASN A N 1
ATOM 1312 C CA . ASN A 1 170 ? -22.016 -5.461 -15.453 1 98.31 170 ASN A CA 1
ATOM 1313 C C . ASN A 1 170 ? -21.469 -6.148 -16.703 1 98.31 170 ASN A C 1
ATOM 1315 O O . ASN A 1 170 ? -22.125 -7.02 -17.281 1 98.31 170 ASN A O 1
ATOM 1319 N N . SER A 1 171 ? -20.312 -5.738 -17.078 1 97.75 171 SER A N 1
ATOM 1320 C CA . SER A 1 171 ? -19.656 -6.387 -18.203 1 97.75 171 SER A CA 1
ATOM 1321 C C . SER A 1 171 ? -19.391 -7.859 -17.922 1 97.75 171 SER A C 1
ATOM 1323 O O . SER A 1 171 ? -19.547 -8.711 -18.797 1 97.75 171 SER A O 1
ATOM 1325 N N . ALA A 1 172 ? -18.953 -8.141 -16.734 1 98 172 ALA A N 1
ATOM 1326 C CA . ALA A 1 172 ? -18.703 -9.523 -16.328 1 98 172 ALA A CA 1
ATOM 1327 C C . ALA A 1 172 ? -19.984 -10.344 -16.344 1 98 172 ALA A C 1
ATOM 1329 O O . ALA A 1 172 ? -19.984 -11.508 -16.75 1 98 172 ALA A O 1
ATOM 1330 N N . VAL A 1 173 ? -21.031 -9.758 -15.883 1 98.62 173 VAL A N 1
ATOM 1331 C CA . VAL A 1 173 ? -22.328 -10.438 -15.844 1 98.62 173 VAL A CA 1
ATOM 1332 C C . VAL A 1 173 ? -22.766 -10.805 -17.266 1 98.62 173 VAL A C 1
ATOM 1334 O O . VAL A 1 173 ? -23.281 -11.898 -17.5 1 98.62 173 VAL A O 1
ATOM 1337 N N . GLU A 1 174 ? -22.562 -9.898 -18.172 1 98.5 174 GLU A N 1
ATOM 1338 C CA . GLU A 1 174 ? -22.875 -10.195 -19.562 1 98.5 174 GLU A CA 1
ATOM 1339 C C . GLU A 1 174 ? -22.062 -11.383 -20.062 1 98.5 174 GLU A C 1
ATOM 1341 O O . GLU A 1 174 ? -22.609 -12.266 -20.734 1 98.5 174 GLU A O 1
ATOM 1346 N N . ALA A 1 175 ? -20.828 -11.375 -19.781 1 98.38 175 ALA A N 1
ATOM 1347 C CA . ALA A 1 175 ? -19.969 -12.477 -20.188 1 98.38 175 ALA A CA 1
ATOM 1348 C C . ALA A 1 175 ? -20.422 -13.789 -19.547 1 98.38 175 ALA A C 1
ATOM 1350 O O . ALA A 1 175 ? -20.391 -14.844 -20.188 1 98.38 175 ALA A O 1
ATOM 1351 N N . LEU A 1 176 ? -20.781 -13.742 -18.297 1 98.38 176 LEU A N 1
ATOM 1352 C CA . LEU A 1 176 ? -21.266 -14.93 -17.594 1 98.38 176 LEU A CA 1
ATOM 1353 C C . LEU A 1 176 ? -22.531 -15.469 -18.234 1 98.38 176 LEU A C 1
ATOM 1355 O O . LEU A 1 176 ? -22.703 -16.688 -18.359 1 98.38 176 LEU A O 1
ATOM 1359 N N . GLU A 1 177 ? -23.406 -14.609 -18.641 1 98.56 177 GLU A N 1
ATOM 1360 C CA . GLU A 1 177 ? -24.641 -15.039 -19.281 1 98.56 177 GLU A CA 1
ATOM 1361 C C . GLU A 1 177 ? -24.344 -15.734 -20.609 1 98.56 177 GLU A C 1
ATOM 1363 O O . GLU A 1 177 ? -25.016 -16.703 -20.969 1 98.56 177 GLU A O 1
ATOM 1368 N N . ILE A 1 178 ? -23.422 -15.211 -21.312 1 98.62 178 ILE A N 1
ATOM 1369 C CA . ILE A 1 178 ? -23.016 -15.859 -22.547 1 98.62 178 ILE A CA 1
ATOM 1370 C C . ILE A 1 178 ? -22.484 -17.266 -22.25 1 98.62 178 ILE A C 1
ATOM 1372 O O . ILE A 1 178 ? -22.859 -18.234 -22.922 1 98.62 178 ILE A O 1
ATOM 1376 N N . LEU A 1 179 ? -21.672 -17.375 -21.234 1 98.5 179 LEU A N 1
ATOM 1377 C CA . LEU A 1 179 ? -21.141 -18.672 -20.812 1 98.5 179 LEU A CA 1
ATOM 1378 C C . LEU A 1 179 ? -22.281 -19.625 -20.453 1 98.5 179 LEU A C 1
ATOM 1380 O O . LEU A 1 179 ? -22.266 -20.797 -20.875 1 98.5 179 LEU A O 1
ATOM 1384 N N . LYS A 1 180 ? -23.234 -19.156 -19.703 1 98.38 180 LYS A N 1
ATOM 1385 C CA . LYS A 1 180 ? -24.375 -19.969 -19.266 1 98.38 180 LYS A CA 1
ATOM 1386 C C . LYS A 1 180 ? -25.156 -20.484 -20.469 1 98.38 180 LYS A C 1
ATOM 1388 O O . LYS A 1 180 ? -25.641 -21.625 -20.453 1 98.38 180 LYS A O 1
ATOM 1393 N N . ARG A 1 181 ? -25.234 -19.734 -21.406 1 98.44 181 ARG A N 1
ATOM 1394 C CA . ARG A 1 181 ? -26.031 -20.078 -22.578 1 98.44 181 ARG A CA 1
ATOM 1395 C C . ARG A 1 181 ? -25.281 -21.047 -23.469 1 98.44 181 ARG A C 1
ATOM 1397 O O . ARG A 1 181 ? -25.859 -22.016 -23.984 1 98.44 181 ARG A O 1
ATOM 1404 N N . GLU A 1 182 ? -24.031 -20.828 -23.625 1 98.56 182 GLU A N 1
ATOM 1405 C CA . GLU A 1 182 ? -23.312 -21.516 -24.688 1 98.56 182 GLU A CA 1
ATOM 1406 C C . GLU A 1 182 ? -22.5 -22.688 -24.156 1 98.56 182 GLU A C 1
ATOM 1408 O O . GLU A 1 182 ? -22.156 -23.609 -24.891 1 98.56 182 GLU A O 1
ATOM 1413 N N . VAL A 1 183 ? -22.141 -22.656 -22.938 1 98.25 183 VAL A N 1
ATOM 1414 C CA . VAL A 1 183 ? -21.453 -23.75 -22.266 1 98.25 183 VAL A CA 1
ATOM 1415 C C . VAL A 1 183 ? -22.141 -24.031 -20.922 1 98.25 183 VAL A C 1
ATOM 1417 O O . VAL A 1 183 ? -21.531 -23.891 -19.859 1 98.25 183 VAL A O 1
ATOM 1420 N N . PRO A 1 184 ? -23.297 -24.469 -20.906 1 97.75 184 PRO A N 1
ATOM 1421 C CA . PRO A 1 184 ? -24.125 -24.562 -19.703 1 97.75 184 PRO A CA 1
ATOM 1422 C C . PRO A 1 184 ? -23.594 -25.562 -18.688 1 97.75 184 PRO A C 1
ATOM 1424 O O . PRO A 1 184 ? -23.844 -25.438 -17.484 1 97.75 184 PRO A O 1
ATOM 1427 N N . ASP A 1 185 ? -22.875 -26.594 -19.141 1 96.62 185 ASP A N 1
ATOM 1428 C CA . ASP A 1 185 ? -22.359 -27.609 -18.219 1 96.62 185 ASP A CA 1
ATOM 1429 C C . ASP A 1 185 ? -21.406 -26.984 -17.203 1 96.62 185 ASP A C 1
ATOM 1431 O O . ASP A 1 185 ? -21.281 -27.469 -16.078 1 96.62 185 ASP A O 1
ATOM 1435 N N . ILE A 1 186 ? -20.75 -25.875 -17.609 1 97.12 186 ILE A N 1
ATOM 1436 C CA . ILE A 1 186 ? -19.859 -25.156 -16.703 1 97.12 186 ILE A CA 1
ATOM 1437 C C . ILE A 1 186 ? -20.547 -23.891 -16.219 1 97.12 186 ILE A C 1
ATOM 1439 O O . ILE A 1 186 ? -20.453 -23.531 -15.039 1 97.12 186 ILE A O 1
ATOM 1443 N N . GLY A 1 187 ? -21.234 -23.172 -17.062 1 97.5 187 GLY A N 1
ATOM 1444 C CA . GLY A 1 187 ? -21.859 -21.891 -16.75 1 97.5 187 GLY A CA 1
ATOM 1445 C C . GLY A 1 187 ? -22.859 -21.984 -15.609 1 97.5 187 GLY A C 1
ATOM 1446 O O . GLY A 1 187 ? -22.953 -21.062 -14.797 1 97.5 187 GLY A O 1
ATOM 1447 N N . LYS A 1 188 ? -23.531 -23.062 -15.516 1 96.25 188 LYS A N 1
ATOM 1448 C CA . LYS A 1 188 ? -24.578 -23.219 -14.516 1 96.25 188 LYS A CA 1
ATOM 1449 C C . LYS A 1 188 ? -23.984 -23.406 -13.117 1 96.25 188 LYS A C 1
ATOM 1451 O O . LYS A 1 188 ? -24.688 -23.281 -12.117 1 96.25 188 LYS A O 1
ATOM 1456 N N . GLU A 1 189 ? -22.734 -23.688 -13.086 1 96.06 189 GLU A N 1
ATOM 1457 C CA . GLU A 1 189 ? -22.047 -23.859 -11.805 1 96.06 189 GLU A CA 1
ATOM 1458 C C . GLU A 1 189 ? -21.719 -22.5 -11.172 1 96.06 189 GLU A C 1
ATOM 1460 O O . GLU A 1 189 ? -21.219 -22.453 -10.047 1 96.06 189 GLU A O 1
ATOM 1465 N N . TRP A 1 190 ? -22.031 -21.406 -11.875 1 96.88 190 TRP A N 1
ATOM 1466 C CA . TRP A 1 190 ? -21.719 -20.062 -11.398 1 96.88 190 TRP A CA 1
ATOM 1467 C C . TRP A 1 190 ? -23 -19.281 -11.102 1 96.88 190 TRP A C 1
ATOM 1469 O O . TRP A 1 190 ? -23.984 -19.406 -11.828 1 96.88 190 TRP A O 1
ATOM 1479 N N . ILE A 1 191 ? -22.938 -18.5 -10.047 1 97 191 ILE A N 1
ATOM 1480 C CA . ILE A 1 191 ? -24.047 -17.609 -9.695 1 97 191 ILE A CA 1
ATOM 1481 C C . ILE A 1 191 ? -23.516 -16.219 -9.406 1 97 191 ILE A C 1
ATOM 1483 O O . ILE A 1 191 ? -22.422 -16.062 -8.852 1 97 191 ILE A O 1
ATOM 1487 N N . ALA A 1 192 ? -24.266 -15.203 -9.797 1 98.38 192 ALA A N 1
ATOM 1488 C CA . ALA A 1 192 ? -23.922 -13.812 -9.516 1 98.38 192 ALA A CA 1
ATOM 1489 C C . ALA A 1 192 ? -24.781 -13.25 -8.383 1 98.38 192 ALA A C 1
ATOM 1491 O O . ALA A 1 192 ? -25.969 -13.539 -8.297 1 98.38 192 ALA A O 1
ATOM 1492 N N . TYR A 1 193 ? -24.141 -12.617 -7.41 1 98.5 193 TYR A N 1
ATOM 1493 C CA . TYR A 1 193 ? -24.797 -11.797 -6.395 1 98.5 193 TYR A CA 1
ATOM 1494 C C . TYR A 1 193 ? -24.406 -10.336 -6.539 1 98.5 193 TYR A C 1
ATOM 1496 O O . TYR A 1 193 ? -23.297 -10.023 -7 1 98.5 193 TYR A O 1
ATOM 1504 N N . SER A 1 194 ? -25.266 -9.406 -6.207 1 98.19 194 SER A N 1
ATOM 1505 C CA . SER A 1 194 ? -24.953 -7.988 -6.312 1 98.19 194 SER A CA 1
ATOM 1506 C C . SER A 1 194 ? -25.406 -7.227 -5.07 1 98.19 194 SER A C 1
ATOM 1508 O O . SER A 1 194 ? -26.125 -7.766 -4.234 1 98.19 194 SER A O 1
ATOM 1510 N N . GLY A 1 195 ? -24.875 -6.047 -4.902 1 97.75 195 GLY A N 1
ATOM 1511 C CA . GLY A 1 195 ? -25.328 -5.117 -3.875 1 97.75 195 GLY A CA 1
ATOM 1512 C C . GLY A 1 195 ? -25.125 -5.645 -2.467 1 97.75 195 GLY A C 1
ATOM 1513 O O . GLY A 1 195 ? -24.062 -6.188 -2.145 1 97.75 195 GLY A O 1
ATOM 1514 N N . LYS A 1 196 ? -26.125 -5.512 -1.677 1 97.94 196 LYS A N 1
ATOM 1515 C CA . LYS A 1 196 ? -26.062 -5.828 -0.252 1 97.94 196 LYS A CA 1
ATOM 1516 C C . LYS A 1 196 ? -25.844 -7.32 -0.028 1 97.94 196 LYS A C 1
ATOM 1518 O O . LYS A 1 196 ? -25.141 -7.711 0.909 1 97.94 196 LYS A O 1
ATOM 1523 N N . GLU A 1 197 ? -26.453 -8.109 -0.875 1 98.12 197 GLU A N 1
ATOM 1524 C CA . GLU A 1 197 ? -26.281 -9.555 -0.74 1 98.12 197 GLU A CA 1
ATOM 1525 C C . GLU A 1 197 ? -24.828 -9.953 -0.935 1 98.12 197 GLU A C 1
ATOM 1527 O O . GLU A 1 197 ? -24.297 -10.781 -0.186 1 98.12 197 GLU A O 1
ATOM 1532 N N . ALA A 1 198 ? -24.188 -9.375 -2 1 98.69 198 ALA A N 1
ATOM 1533 C CA . ALA A 1 198 ? -22.766 -9.633 -2.229 1 98.69 198 ALA A CA 1
ATOM 1534 C C . ALA A 1 198 ? -21.938 -9.188 -1.032 1 98.69 198 ALA A C 1
ATOM 1536 O O . ALA A 1 198 ? -21.016 -9.898 -0.606 1 98.69 198 ALA A O 1
ATOM 1537 N N . GLN A 1 199 ? -22.234 -8.039 -0.496 1 98.69 199 GLN A N 1
ATOM 1538 C CA . GLN A 1 199 ? -21.516 -7.48 0.642 1 98.69 199 GLN A CA 1
ATOM 1539 C C . GLN A 1 199 ? -21.641 -8.375 1.87 1 98.69 199 GLN A C 1
ATOM 1541 O O . GLN A 1 199 ? -20.656 -8.664 2.553 1 98.69 199 GLN A O 1
ATOM 1546 N N . GLU A 1 200 ? -22.812 -8.844 2.141 1 98.06 200 GLU A N 1
ATOM 1547 C CA . GLU A 1 200 ? -23.078 -9.703 3.291 1 98.06 200 GLU A CA 1
ATOM 1548 C C . GLU A 1 200 ? -22.359 -11.039 3.15 1 98.06 200 GLU A C 1
ATOM 1550 O O . GLU A 1 200 ? -21.766 -11.539 4.109 1 98.06 200 GLU A O 1
ATOM 1555 N N . LYS A 1 201 ? -22.375 -11.586 1.97 1 98.12 201 LYS A N 1
ATOM 1556 C CA . LYS A 1 201 ? -21.812 -12.914 1.733 1 98.12 201 LYS A CA 1
ATOM 1557 C C . LYS A 1 201 ? -20.281 -12.867 1.789 1 98.12 201 LYS A C 1
ATOM 1559 O O . LYS A 1 201 ? -19.641 -13.859 2.139 1 98.12 201 LYS A O 1
ATOM 1564 N N . THR A 1 202 ? -19.75 -11.711 1.462 1 98.38 202 THR A N 1
ATOM 1565 C CA . THR A 1 202 ? -18.297 -11.633 1.37 1 98.38 202 THR A CA 1
ATOM 1566 C C . THR A 1 202 ? -17.719 -10.938 2.602 1 98.38 202 THR A C 1
ATOM 1568 O O . THR A 1 202 ? -16.516 -11.023 2.857 1 98.38 202 THR A O 1
ATOM 1571 N N . LEU A 1 203 ? -18.547 -10.195 3.33 1 98.38 203 LEU A N 1
ATOM 1572 C CA . LEU A 1 203 ? -18.109 -9.32 4.41 1 98.38 203 LEU A CA 1
ATOM 1573 C C . LEU A 1 203 ? -17.172 -8.234 3.885 1 98.38 203 LEU A C 1
ATOM 1575 O O . LEU A 1 203 ? -16.281 -7.773 4.602 1 98.38 203 LEU A O 1
ATOM 1579 N N . ILE A 1 204 ? -17.266 -7.891 2.605 1 98.38 204 ILE A N 1
ATOM 1580 C CA . ILE A 1 204 ? -16.516 -6.816 1.959 1 98.38 204 ILE A CA 1
ATOM 1581 C C . ILE A 1 204 ? -17.453 -5.664 1.621 1 98.38 204 ILE A C 1
ATOM 1583 O O . ILE A 1 204 ? -18.25 -5.758 0.687 1 98.38 204 ILE A O 1
ATOM 1587 N N . PRO A 1 205 ? -17.344 -4.57 2.279 1 97 205 PRO A N 1
ATOM 1588 C CA . PRO A 1 205 ? -18.391 -3.549 2.25 1 97 205 PRO A CA 1
ATOM 1589 C C . PRO A 1 205 ? -18.484 -2.832 0.903 1 97 205 PRO A C 1
ATOM 1591 O O . PRO A 1 205 ? -19.562 -2.371 0.515 1 97 205 PRO A O 1
ATOM 1594 N N . ASP A 1 206 ? -17.375 -2.705 0.162 1 94.88 206 ASP A N 1
ATOM 1595 C CA . ASP A 1 206 ? -17.359 -1.86 -1.029 1 94.88 206 ASP A CA 1
ATOM 1596 C C . ASP A 1 206 ? -17.594 -2.688 -2.293 1 94.88 206 ASP A C 1
ATOM 1598 O O . ASP A 1 206 ? -17.547 -2.158 -3.404 1 94.88 206 ASP A O 1
ATOM 1602 N N . VAL A 1 207 ? -17.844 -3.941 -2.195 1 98.19 207 VAL A N 1
ATOM 1603 C CA . VAL A 1 207 ? -18.047 -4.789 -3.367 1 98.19 207 VAL A CA 1
ATOM 1604 C C . VAL A 1 207 ? -19.391 -4.473 -4.023 1 98.19 207 VAL A C 1
ATOM 1606 O O . VAL A 1 207 ? -20.375 -4.234 -3.33 1 98.19 207 VAL A O 1
ATOM 1609 N N . VAL A 1 208 ? -19.453 -4.441 -5.359 1 98.5 208 VAL A N 1
ATOM 1610 C CA . VAL A 1 208 ? -20.703 -4.125 -6.043 1 98.5 208 VAL A CA 1
ATOM 1611 C C . VAL A 1 20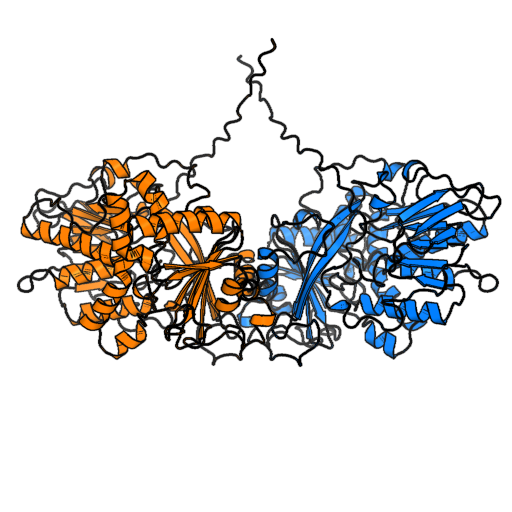8 ? -21.375 -5.41 -6.512 1 98.5 208 VAL A C 1
ATOM 1613 O O . VAL A 1 208 ? -22.594 -5.449 -6.695 1 98.5 208 VAL A O 1
ATOM 1616 N N . GLY A 1 209 ? -20.547 -6.426 -6.719 1 98.81 209 GLY A N 1
ATOM 1617 C CA . GLY A 1 209 ? -21.047 -7.719 -7.152 1 98.81 209 GLY A CA 1
ATOM 1618 C C . GLY A 1 209 ? -20 -8.812 -7.117 1 98.81 209 GLY A C 1
ATOM 1619 O O . GLY A 1 209 ? -18.797 -8.523 -7.121 1 98.81 209 GLY A O 1
ATOM 1620 N N . ILE A 1 210 ? -20.5 -10.047 -7.035 1 98.75 210 ILE A N 1
ATOM 1621 C CA . ILE A 1 210 ? -19.562 -11.172 -6.988 1 98.75 210 ILE A CA 1
ATOM 1622 C C . ILE A 1 210 ? -20.078 -12.305 -7.871 1 98.75 210 ILE A C 1
ATOM 1624 O O . ILE A 1 210 ? -21.281 -12.391 -8.141 1 98.75 210 ILE A O 1
ATOM 1628 N N . PHE A 1 211 ? -19.188 -13.102 -8.414 1 98.44 211 PHE A N 1
ATOM 1629 C CA . PHE A 1 211 ? -19.469 -14.445 -8.906 1 98.44 211 PHE A CA 1
ATOM 1630 C C . PHE A 1 211 ? -19.062 -15.492 -7.883 1 98.44 211 PHE A C 1
ATOM 1632 O O . PHE A 1 211 ? -17.984 -15.391 -7.277 1 98.44 211 PHE A O 1
ATOM 1639 N N . ALA A 1 212 ? -19.906 -16.438 -7.629 1 97.62 212 ALA A N 1
ATOM 1640 C CA . ALA A 1 212 ? -19.625 -17.609 -6.805 1 97.62 212 ALA A CA 1
ATOM 1641 C C . ALA A 1 212 ? -19.688 -18.891 -7.629 1 97.62 212 ALA A C 1
ATOM 1643 O O . ALA A 1 212 ? -20.641 -19.094 -8.391 1 97.62 212 ALA A O 1
ATOM 1644 N N . GLY A 1 213 ? -18.672 -19.656 -7.559 1 95.88 213 GLY A N 1
ATOM 1645 C CA . GLY A 1 213 ? -18.625 -20.938 -8.258 1 95.88 213 GLY A CA 1
ATOM 1646 C C . GLY A 1 213 ? -18.734 -22.125 -7.324 1 95.88 213 GLY A C 1
ATOM 1647 O O . GLY A 1 213 ? -18.219 -22.094 -6.207 1 95.88 213 GLY A O 1
ATOM 1648 N N . THR A 1 214 ? -19.328 -23.203 -7.762 1 92.19 214 THR A N 1
ATOM 1649 C CA . THR A 1 214 ? -19.375 -24.453 -7 1 92.19 214 THR A CA 1
ATOM 1650 C C . THR A 1 214 ? -18.016 -25.156 -7.031 1 92.19 214 THR A C 1
ATOM 1652 O O . THR A 1 214 ? -17.141 -24.797 -7.82 1 92.19 214 THR A O 1
ATOM 1655 N N . PRO A 1 215 ? -17.812 -26.156 -6.18 1 87.56 215 PRO A N 1
ATOM 1656 C CA . PRO A 1 215 ? -16.562 -26.906 -6.16 1 87.56 215 PRO A CA 1
ATOM 1657 C C . PRO A 1 215 ? -16.266 -27.609 -7.48 1 87.56 215 PRO A C 1
ATOM 1659 O O . PRO A 1 215 ? -15.164 -28.109 -7.695 1 87.56 215 PRO A O 1
ATOM 1662 N N . LYS A 1 216 ? -17.234 -27.688 -8.336 1 86.19 216 LYS A N 1
ATOM 1663 C CA . LYS A 1 216 ? -17.016 -28.281 -9.656 1 86.19 216 LYS A CA 1
ATOM 1664 C C . LYS A 1 216 ? -16.172 -27.375 -10.539 1 86.19 216 LYS A C 1
ATOM 1666 O O . LYS A 1 216 ? -15.641 -27.812 -11.555 1 86.19 216 LYS A O 1
ATOM 1671 N N . THR A 1 217 ? -16.094 -26.188 -10.117 1 83.19 217 THR A N 1
ATOM 1672 C CA . THR A 1 217 ? -15.438 -25.234 -10.992 1 83.19 217 THR A CA 1
ATOM 1673 C C . THR A 1 217 ? -14.023 -24.922 -10.5 1 83.19 217 THR A C 1
ATOM 1675 O O . THR A 1 217 ? -13.258 -24.234 -11.172 1 83.19 217 THR A O 1
ATOM 1678 N N . GLY A 1 218 ? -13.695 -25.406 -9.344 1 86.5 218 GLY A N 1
ATOM 1679 C CA . GLY A 1 218 ? -12.344 -25.094 -8.883 1 86.5 218 GLY A CA 1
ATOM 1680 C C . GLY A 1 218 ? -12.102 -25.5 -7.445 1 86.5 218 GLY A C 1
ATOM 1681 O O . GLY A 1 218 ? -12.938 -26.156 -6.828 1 86.5 218 GLY A O 1
ATOM 1682 N N . GLY A 1 219 ? -10.875 -25.266 -7.004 1 97 219 GLY A N 1
ATOM 1683 C CA . GLY A 1 219 ? -10.375 -25.594 -5.672 1 97 219 GLY A CA 1
ATOM 1684 C C . GLY A 1 219 ? -9.086 -24.875 -5.328 1 97 219 GLY A C 1
ATOM 1685 O O . GLY A 1 219 ? -8.828 -23.781 -5.816 1 97 219 GLY A O 1
ATOM 1686 N N . ALA A 1 220 ? -8.43 -25.422 -4.352 1 98.12 220 ALA A N 1
ATOM 1687 C CA . ALA A 1 220 ? -7.133 -24.906 -3.92 1 98.12 220 ALA A CA 1
ATOM 1688 C C . ALA A 1 220 ? -6.215 -26.031 -3.453 1 98.12 220 ALA A C 1
ATOM 1690 O O . ALA A 1 220 ? -6.652 -27.172 -3.311 1 98.12 220 ALA A O 1
ATOM 1691 N N . MET A 1 221 ? -4.973 -25.688 -3.262 1 98.44 221 MET A N 1
ATOM 1692 C CA . MET A 1 221 ? -4.016 -26.625 -2.699 1 98.44 221 MET A CA 1
ATOM 1693 C C . MET A 1 221 ? -2.799 -25.906 -2.133 1 98.44 221 MET A C 1
ATOM 1695 O O . MET A 1 221 ? -2.699 -24.688 -2.229 1 98.44 221 MET A O 1
ATOM 1699 N N . TRP A 1 222 ? -1.986 -26.641 -1.426 1 98.62 222 TRP A N 1
ATOM 1700 C CA . TRP A 1 222 ? -0.605 -26.25 -1.146 1 98.62 222 TRP A CA 1
ATOM 1701 C C . TRP A 1 222 ? 0.325 -26.719 -2.262 1 98.62 222 TRP A C 1
ATOM 1703 O O . TRP A 1 222 ? 0.86 -27.828 -2.209 1 98.62 222 TRP A O 1
ATOM 1713 N N . PRO A 1 223 ? 0.601 -25.844 -3.223 1 98.5 223 PRO A N 1
ATOM 1714 C CA . PRO A 1 223 ? 1.234 -26.312 -4.461 1 98.5 223 PRO A CA 1
ATOM 1715 C C . PRO A 1 223 ? 2.598 -26.953 -4.223 1 98.5 223 PRO A C 1
ATOM 1717 O O . PRO A 1 223 ? 2.906 -27.984 -4.816 1 98.5 223 PRO A O 1
ATOM 1720 N N . TYR A 1 224 ? 3.424 -26.344 -3.375 1 98.75 224 TYR A N 1
ATOM 1721 C CA . TYR A 1 224 ? 4.75 -26.891 -3.092 1 98.75 224 TYR A CA 1
ATOM 1722 C C . TYR A 1 224 ? 4.66 -28.297 -2.512 1 98.75 224 TYR A C 1
ATOM 1724 O O . TYR A 1 224 ? 5.367 -29.203 -2.953 1 98.75 224 TYR A O 1
ATOM 1732 N N . ARG A 1 225 ? 3.83 -28.469 -1.597 1 98.75 225 ARG A N 1
ATOM 1733 C CA . ARG A 1 225 ? 3.723 -29.766 -0.942 1 98.75 225 ARG A CA 1
ATOM 1734 C C . ARG A 1 225 ? 3.084 -30.797 -1.868 1 98.75 225 ARG A C 1
ATOM 1736 O O . ARG A 1 225 ? 3.434 -31.984 -1.828 1 98.75 225 ARG A O 1
ATOM 1743 N N . PHE A 1 226 ? 2.109 -30.375 -2.631 1 98.81 226 PHE A N 1
ATOM 1744 C CA . PHE A 1 226 ? 1.563 -31.281 -3.637 1 98.81 226 PHE A CA 1
ATOM 1745 C C . PHE A 1 226 ? 2.666 -31.797 -4.551 1 98.81 226 PHE A C 1
ATOM 1747 O O . PHE A 1 226 ? 2.828 -33 -4.711 1 98.81 226 PHE A O 1
ATOM 1754 N N . VAL A 1 227 ? 3.455 -30.906 -5.125 1 98.88 227 VAL A N 1
ATOM 1755 C CA . VAL A 1 227 ? 4.449 -31.25 -6.141 1 98.88 227 VAL A CA 1
ATOM 1756 C C . VAL A 1 227 ? 5.559 -32.094 -5.516 1 98.88 227 VAL A C 1
ATOM 1758 O O . VAL A 1 227 ? 5.93 -33.125 -6.055 1 98.88 227 VAL A O 1
ATOM 1761 N N . THR A 1 228 ? 6.066 -31.688 -4.375 1 98.88 228 THR A N 1
ATOM 1762 C CA . THR A 1 228 ? 7.223 -32.375 -3.795 1 98.88 228 THR A CA 1
ATOM 1763 C C . THR A 1 228 ? 6.836 -33.75 -3.275 1 98.88 228 THR A C 1
ATOM 1765 O O . THR A 1 228 ? 7.621 -34.688 -3.377 1 98.88 228 THR A O 1
ATOM 1768 N N . ASN A 1 229 ? 5.645 -33.875 -2.75 1 98.88 229 ASN A N 1
ATOM 1769 C CA . ASN A 1 229 ? 5.203 -35.188 -2.342 1 98.88 229 ASN A CA 1
ATOM 1770 C C . ASN A 1 229 ? 4.969 -36.094 -3.545 1 98.88 229 ASN A C 1
ATOM 1772 O O . ASN A 1 229 ? 5.234 -37.312 -3.484 1 98.88 229 ASN A O 1
ATOM 1776 N N . MET A 1 230 ? 4.418 -35.562 -4.621 1 98.88 230 MET A N 1
ATOM 1777 C CA . MET A 1 230 ? 4.25 -36.344 -5.848 1 98.88 230 MET A CA 1
ATOM 1778 C C . MET A 1 230 ? 5.602 -36.812 -6.391 1 98.88 230 MET A C 1
ATOM 1780 O O . MET A 1 230 ? 5.758 -37.969 -6.766 1 98.88 230 MET A O 1
ATOM 1784 N N . GLN A 1 231 ? 6.582 -35.906 -6.379 1 98.94 231 GLN A N 1
ATOM 1785 C CA . GLN A 1 231 ? 7.93 -36.25 -6.832 1 98.94 231 GLN A CA 1
ATOM 1786 C C . GLN A 1 231 ? 8.531 -37.375 -5.977 1 98.94 231 GLN A C 1
ATOM 1788 O O . GLN A 1 231 ? 9.109 -38.312 -6.504 1 98.94 231 GLN A O 1
ATOM 1793 N N . ALA A 1 232 ? 8.375 -37.25 -4.68 1 98.81 232 ALA A N 1
ATOM 1794 C CA . ALA A 1 232 ? 8.875 -38.25 -3.771 1 98.81 232 ALA A CA 1
ATOM 1795 C C . ALA A 1 232 ? 8.234 -39.625 -4.062 1 98.81 232 ALA A C 1
ATOM 1797 O O . ALA A 1 232 ? 8.906 -40.656 -4.059 1 98.81 232 ALA A O 1
ATOM 1798 N N . ALA A 1 233 ? 6.945 -39.594 -4.285 1 98.75 233 ALA A N 1
ATOM 1799 C CA . ALA A 1 233 ? 6.227 -40.812 -4.594 1 98.75 233 ALA A CA 1
ATOM 1800 C C . ALA A 1 233 ? 6.727 -41.438 -5.895 1 98.75 233 ALA A C 1
ATOM 1802 O O . ALA A 1 233 ? 6.914 -42.656 -5.977 1 98.75 233 ALA A O 1
ATOM 1803 N N . LEU A 1 234 ? 6.949 -40.656 -6.938 1 98.62 234 LEU A N 1
ATOM 1804 C CA . LEU A 1 234 ? 7.434 -41.125 -8.227 1 98.62 234 LEU A CA 1
ATOM 1805 C C . LEU A 1 234 ? 8.828 -41.75 -8.086 1 98.62 234 LEU A C 1
ATOM 1807 O O . LEU A 1 234 ? 9.109 -42.812 -8.664 1 98.62 234 LEU A O 1
ATOM 1811 N N . LEU A 1 235 ? 9.68 -41.094 -7.328 1 98.44 235 LEU A N 1
ATOM 1812 C CA . LEU A 1 235 ? 11.039 -41.562 -7.113 1 98.44 235 LEU A CA 1
ATOM 1813 C C . LEU A 1 235 ? 11.023 -42.938 -6.453 1 98.44 235 LEU A C 1
ATOM 1815 O O . LEU A 1 235 ? 11.852 -43.812 -6.773 1 98.44 235 LEU A O 1
ATOM 1819 N N . LYS A 1 236 ? 10.125 -43.094 -5.57 1 97.88 236 LYS A N 1
ATOM 1820 C CA . LYS A 1 236 ? 10.016 -44.375 -4.855 1 97.88 236 LYS A CA 1
ATOM 1821 C C . LYS A 1 236 ? 9.477 -45.469 -5.766 1 97.88 236 LYS A C 1
ATOM 1823 O O . LYS A 1 236 ? 9.93 -46.625 -5.695 1 97.88 236 LYS A O 1
ATOM 1828 N N . LYS A 1 237 ? 8.609 -45.156 -6.602 1 97.5 237 LYS A N 1
ATOM 1829 C CA . LYS A 1 237 ? 7.871 -46.125 -7.398 1 97.5 237 LYS A CA 1
ATOM 1830 C C . LYS A 1 237 ? 8.641 -46.5 -8.656 1 97.5 237 LYS A C 1
ATOM 1832 O O . LYS A 1 237 ? 8.547 -47.625 -9.141 1 97.5 237 LYS A O 1
ATOM 1837 N N . TYR A 1 238 ? 9.359 -45.562 -9.195 1 97.94 238 TYR A N 1
ATOM 1838 C CA . TYR A 1 238 ? 9.961 -45.75 -10.508 1 97.94 238 TYR A CA 1
ATOM 1839 C C . TYR A 1 238 ? 11.477 -45.594 -10.453 1 97.94 238 TYR A C 1
ATOM 1841 O O . TYR A 1 238 ? 11.984 -44.469 -10.523 1 97.94 238 TYR A O 1
ATOM 1849 N N . PRO A 1 239 ? 12.258 -46.656 -10.539 1 96.81 239 PRO A N 1
ATOM 1850 C CA . PRO A 1 239 ? 13.719 -46.594 -10.422 1 96.81 239 PRO A CA 1
ATOM 1851 C C . PRO A 1 239 ? 14.367 -45.906 -11.625 1 96.81 239 PRO A C 1
ATOM 1853 O O . PRO A 1 239 ? 15.531 -45.5 -11.555 1 96.81 239 PRO A O 1
ATOM 1856 N N . THR A 1 240 ? 13.625 -45.75 -12.711 1 97.62 240 THR A N 1
ATOM 1857 C CA . THR A 1 240 ? 14.18 -45.188 -13.93 1 97.62 240 THR A CA 1
ATOM 1858 C C . THR A 1 240 ? 13.977 -43.656 -13.945 1 97.62 240 THR A C 1
ATOM 1860 O O . THR A 1 240 ? 14.328 -43 -14.922 1 97.62 240 THR A O 1
ATOM 1863 N N . PHE A 1 241 ? 13.398 -43.156 -12.898 1 98.38 241 PHE A N 1
ATOM 1864 C CA . PHE A 1 241 ? 13.164 -41.719 -12.758 1 98.38 241 PHE A CA 1
ATOM 1865 C C . PHE A 1 241 ? 14.18 -41.094 -11.797 1 98.38 241 PHE A C 1
ATOM 1867 O O . PHE A 1 241 ? 14.453 -41.656 -10.734 1 98.38 241 PHE A O 1
ATOM 1874 N N . SER A 1 242 ? 14.781 -40 -12.164 1 98.62 242 SER A N 1
ATOM 1875 C CA . SER A 1 242 ? 15.703 -39.281 -11.289 1 98.62 242 SER A CA 1
ATOM 1876 C C . SER A 1 242 ? 15.383 -37.781 -11.266 1 98.62 242 SER A C 1
ATOM 1878 O O . SER A 1 242 ? 14.852 -37.25 -12.242 1 98.62 242 SER A O 1
ATOM 1880 N N . ILE A 1 243 ? 15.602 -37.188 -10.133 1 98.81 243 ILE A N 1
ATOM 1881 C CA . ILE A 1 243 ? 15.523 -35.75 -9.961 1 98.81 243 ILE A CA 1
ATOM 1882 C C . ILE A 1 243 ? 16.875 -35.188 -9.484 1 98.81 243 ILE A C 1
ATOM 1884 O O . ILE A 1 243 ? 17.453 -35.719 -8.523 1 98.81 243 ILE A O 1
ATOM 1888 N N . ASP A 1 244 ? 17.375 -34.25 -10.18 1 98.88 244 ASP A N 1
ATOM 1889 C CA . ASP A 1 244 ? 18.609 -33.594 -9.773 1 98.88 244 ASP A CA 1
ATOM 1890 C C . ASP A 1 244 ? 18.422 -32.094 -9.633 1 98.88 244 ASP A C 1
ATOM 1892 O O . ASP A 1 244 ? 18.344 -31.375 -10.625 1 98.88 244 ASP A O 1
ATOM 1896 N N . THR A 1 245 ? 18.375 -31.609 -8.406 1 98.69 245 THR A N 1
ATOM 1897 C CA . THR A 1 245 ? 18.266 -30.188 -8.086 1 98.69 245 THR A CA 1
ATOM 1898 C C . THR A 1 245 ? 19.641 -29.516 -8.109 1 98.69 245 THR A C 1
ATOM 1900 O O . THR A 1 245 ? 20.656 -30.203 -8.289 1 98.69 245 THR A O 1
ATOM 1903 N N . HIS A 1 246 ? 19.625 -28.156 -8.062 1 98.12 246 HIS A N 1
ATOM 1904 C CA . HIS A 1 246 ? 20.875 -27.391 -8.18 1 98.12 246 HIS A CA 1
ATOM 1905 C C . HIS A 1 246 ? 21.656 -27.812 -9.406 1 98.12 246 HIS A C 1
ATOM 1907 O O . HIS A 1 246 ? 22.891 -27.969 -9.344 1 98.12 246 HIS A O 1
ATOM 1913 N N . THR A 1 247 ? 20.984 -28.141 -10.445 1 98.56 247 THR A N 1
ATOM 1914 C CA . THR A 1 247 ? 21.531 -28.625 -11.711 1 98.56 247 THR A CA 1
ATOM 1915 C C . THR A 1 247 ? 20.906 -27.875 -12.891 1 98.56 247 THR A C 1
ATOM 1917 O O . THR A 1 247 ? 20.094 -28.438 -13.625 1 98.56 247 THR A O 1
ATOM 1920 N N . PRO A 1 248 ? 21.328 -26.641 -13.039 1 98.56 248 PRO A N 1
ATOM 1921 C CA . PRO A 1 248 ? 20.781 -25.859 -14.148 1 98.56 248 PRO A CA 1
ATOM 1922 C C . PRO A 1 248 ? 21.203 -26.406 -15.516 1 98.56 248 PRO A C 1
ATOM 1924 O O . PRO A 1 248 ? 22.344 -26.844 -15.68 1 98.56 248 PRO A O 1
ATOM 1927 N N . ALA A 1 249 ? 20.281 -26.453 -16.469 1 98.75 249 ALA A N 1
ATOM 1928 C CA . ALA A 1 249 ? 20.672 -26.641 -17.859 1 98.75 249 ALA A CA 1
ATOM 1929 C C . ALA A 1 249 ? 21.375 -25.391 -18.406 1 98.75 249 ALA A C 1
ATOM 1931 O O . ALA A 1 249 ? 20.781 -24.312 -18.438 1 98.75 249 ALA A O 1
ATOM 1932 N N . LEU A 1 250 ? 22.531 -25.547 -18.859 1 98.44 250 LEU A N 1
ATOM 1933 C CA . LEU A 1 250 ? 23.328 -24.422 -19.328 1 98.44 250 LEU A CA 1
ATOM 1934 C C . LEU A 1 250 ? 23.172 -24.234 -20.844 1 98.44 250 LEU A C 1
ATOM 1936 O O . LEU A 1 250 ? 23.25 -23.109 -21.344 1 98.44 250 LEU A O 1
ATOM 1940 N N . ASN A 1 251 ? 23.078 -25.359 -21.453 1 97.5 251 ASN A N 1
ATOM 1941 C CA . ASN A 1 251 ? 23.031 -25.375 -22.922 1 97.5 251 ASN A CA 1
ATOM 1942 C C . ASN A 1 251 ? 22.453 -26.703 -23.438 1 97.5 251 ASN A C 1
ATOM 1944 O O . ASN A 1 251 ? 22.5 -27.719 -22.734 1 97.5 251 ASN A O 1
ATOM 1948 N N . ILE A 1 252 ? 21.859 -26.641 -24.625 1 97.44 252 ILE A N 1
ATOM 1949 C CA . ILE A 1 252 ? 21.391 -27.828 -25.328 1 97.44 252 ILE A CA 1
ATOM 1950 C C . ILE A 1 252 ? 21.969 -27.875 -26.734 1 97.44 252 ILE A C 1
ATOM 1952 O O . ILE A 1 252 ? 21.875 -26.891 -27.484 1 97.44 252 ILE A O 1
ATOM 1956 N N . THR A 1 253 ? 22.578 -28.953 -27.109 1 94.5 253 THR A N 1
ATOM 1957 C CA . THR A 1 253 ? 23.109 -29.125 -28.453 1 94.5 253 THR A CA 1
ATOM 1958 C C . THR A 1 253 ? 22.594 -30.422 -29.078 1 94.5 253 THR A C 1
ATOM 1960 O O . THR A 1 253 ? 22.047 -31.281 -28.375 1 94.5 253 THR A O 1
ATOM 1963 N N . GLN A 1 254 ? 22.719 -30.469 -30.375 1 90.69 254 GLN A N 1
ATOM 1964 C CA . GLN A 1 254 ? 22.391 -31.703 -31.094 1 90.69 254 GLN A CA 1
ATOM 1965 C C . GLN A 1 254 ? 23.453 -32.781 -30.875 1 90.69 254 GLN A C 1
ATOM 1967 O O . GLN A 1 254 ? 24.656 -32.469 -30.922 1 90.69 254 GLN A O 1
ATOM 1972 N N . SER A 1 255 ? 22.938 -33.875 -30.547 1 88.19 255 SER A N 1
ATOM 1973 C CA . SER A 1 255 ? 23.875 -34.969 -30.375 1 88.19 255 SER A CA 1
ATOM 1974 C C . SER A 1 255 ? 24.5 -35.406 -31.688 1 88.19 255 SER A C 1
ATOM 1976 O O . SER A 1 255 ? 23.828 -35.469 -32.719 1 88.19 255 SER A O 1
ATOM 1978 N N . GLN A 1 256 ? 25.875 -35.719 -31.766 1 77.06 256 GLN A N 1
ATOM 1979 C CA . GLN A 1 256 ? 26.594 -36.125 -32.969 1 77.06 256 GLN A CA 1
ATOM 1980 C C . GLN A 1 256 ? 26.844 -37.625 -33 1 77.06 256 GLN A C 1
ATOM 1982 O O . GLN A 1 256 ? 27.25 -38.188 -34.031 1 77.06 256 GLN A O 1
ATOM 1987 N N . GLY A 1 257 ? 26.578 -38.281 -32.062 1 70 257 GLY A N 1
ATOM 1988 C CA . GLY A 1 257 ? 26.938 -39.688 -32 1 70 257 GLY A CA 1
ATOM 1989 C C . GLY A 1 257 ? 25.906 -40.594 -32.625 1 70 257 GLY A C 1
ATOM 1990 O O . GLY A 1 257 ? 24.844 -40.125 -33.062 1 70 257 GLY A O 1
ATOM 1991 N N . GLN A 1 258 ? 26.281 -41.875 -32.969 1 64.94 258 GLN A N 1
ATOM 1992 C CA . GLN A 1 258 ? 25.469 -42.875 -33.625 1 64.94 258 GLN A CA 1
ATOM 1993 C C . GLN A 1 258 ? 24.422 -43.438 -32.688 1 64.94 258 GLN A C 1
ATOM 1995 O O . GLN A 1 258 ? 23.547 -44.219 -33.094 1 64.94 258 GLN A O 1
ATOM 2000 N N . GLY A 1 259 ? 24.188 -42.812 -31.562 1 74.69 259 GLY A N 1
ATOM 2001 C CA . GLY A 1 259 ? 23.25 -43.406 -30.594 1 74.69 259 GLY A CA 1
ATOM 2002 C C . GLY A 1 259 ? 21.844 -42.844 -30.719 1 74.69 259 GLY A C 1
ATOM 2003 O O . GLY A 1 259 ? 21.469 -42.312 -31.781 1 74.69 259 GLY A O 1
ATOM 2004 N N . LYS A 1 260 ? 20.922 -43.25 -29.891 1 82.44 260 LYS A N 1
ATOM 2005 C CA . LYS A 1 260 ? 19.5 -42.906 -29.906 1 82.44 260 LYS A CA 1
ATOM 2006 C C . LYS A 1 260 ? 19.281 -41.469 -29.406 1 82.44 260 LYS A C 1
ATOM 2008 O O . LYS A 1 260 ? 18.156 -40.969 -29.484 1 82.44 260 LYS A O 1
ATOM 2013 N N . ALA A 1 261 ? 20.375 -40.906 -29.016 1 89.06 261 ALA A N 1
ATOM 2014 C CA . ALA A 1 261 ? 20.234 -39.562 -28.453 1 89.06 261 ALA A CA 1
ATOM 2015 C C . ALA A 1 261 ? 20.172 -38.531 -29.562 1 89.06 261 ALA A C 1
ATOM 2017 O O . ALA A 1 261 ? 20.906 -38.594 -30.547 1 89.06 261 ALA A O 1
ATOM 2018 N N . ASN A 1 262 ? 19.266 -37.625 -29.391 1 91.25 262 ASN A N 1
ATOM 2019 C CA . ASN A 1 262 ? 19.141 -36.5 -30.297 1 91.25 262 ASN A CA 1
ATOM 2020 C C . ASN A 1 262 ? 19.797 -35.219 -29.75 1 91.25 262 ASN A C 1
ATOM 2022 O O . ASN A 1 262 ? 20.219 -34.375 -30.5 1 91.25 262 ASN A O 1
ATOM 2026 N N . PHE A 1 263 ? 19.859 -35.156 -28.391 1 94.69 263 PHE A N 1
ATOM 2027 C CA . PHE A 1 263 ? 20.266 -33.906 -27.766 1 94.69 263 PHE A CA 1
ATOM 2028 C C . PHE A 1 263 ? 21.281 -34.188 -26.656 1 94.69 263 PHE A C 1
ATOM 2030 O O . PHE A 1 263 ? 21.344 -35.25 -26.094 1 94.69 263 PHE A O 1
ATOM 2037 N N . GLU A 1 264 ? 22.078 -33.219 -26.406 1 95.88 264 GLU A N 1
ATOM 2038 C CA . GLU A 1 264 ? 22.969 -33.125 -25.266 1 95.88 264 GLU A CA 1
ATOM 2039 C C . GLU A 1 264 ? 22.656 -31.922 -24.391 1 95.88 264 GLU A C 1
ATOM 2041 O O . GLU A 1 264 ? 22.703 -30.781 -24.859 1 95.88 264 GLU A O 1
ATOM 2046 N N . VAL A 1 265 ? 22.266 -32.188 -23.156 1 98 265 VAL A N 1
ATOM 2047 C CA . VAL A 1 265 ? 21.984 -31.141 -22.203 1 98 265 VAL A CA 1
ATOM 2048 C C . VAL A 1 265 ? 23.188 -30.938 -21.281 1 98 265 VAL A C 1
ATOM 2050 O O . VAL A 1 265 ? 23.516 -31.828 -20.469 1 98 265 VAL A O 1
ATOM 2053 N N . GLU A 1 266 ? 23.781 -29.797 -21.375 1 98.38 266 GLU A N 1
ATOM 2054 C CA . GLU A 1 266 ? 24.969 -29.484 -20.578 1 98.38 266 GLU A CA 1
ATOM 2055 C C . GLU A 1 266 ? 24.578 -28.875 -19.234 1 98.38 266 GLU A C 1
ATOM 2057 O O . GLU A 1 266 ? 23.734 -27.984 -19.172 1 98.38 266 GLU A O 1
ATOM 2062 N N . THR A 1 267 ? 25.141 -29.391 -18.141 1 98.44 267 THR A N 1
ATOM 2063 C CA . THR A 1 267 ? 24.984 -28.859 -16.781 1 98.44 267 THR A CA 1
ATOM 2064 C C . THR A 1 267 ? 26.344 -28.703 -16.109 1 98.44 267 THR A C 1
ATOM 2066 O O . THR A 1 267 ? 27.359 -29.203 -16.609 1 98.44 267 THR A O 1
ATOM 2069 N N . PRO A 1 268 ? 26.391 -28.016 -14.992 1 97.75 268 PRO A N 1
ATOM 2070 C CA . PRO A 1 268 ? 27.656 -27.922 -14.25 1 97.75 268 PRO A CA 1
ATOM 2071 C C . PRO A 1 268 ? 28.109 -29.266 -13.695 1 97.75 268 PRO A C 1
ATOM 2073 O O . PRO A 1 268 ? 29.281 -29.422 -13.328 1 97.75 268 PRO A O 1
ATOM 2076 N N . ARG A 1 269 ? 27.25 -30.266 -13.719 1 97.88 269 ARG A N 1
ATOM 2077 C CA . ARG A 1 269 ? 27.547 -31.562 -13.109 1 97.88 269 ARG A CA 1
ATOM 2078 C C . ARG A 1 269 ? 27.828 -32.594 -14.18 1 97.88 269 ARG A C 1
ATOM 2080 O O . ARG A 1 269 ? 28.094 -33.781 -13.867 1 97.88 269 ARG A O 1
ATOM 2087 N N . GLY A 1 270 ? 27.766 -32.156 -15.453 1 97.56 270 GLY A N 1
ATOM 2088 C CA . GLY A 1 270 ? 27.969 -33.062 -16.562 1 97.56 270 GLY A CA 1
ATOM 2089 C C . GLY A 1 270 ? 26.938 -32.906 -17.656 1 97.56 270 GLY A C 1
ATOM 2090 O O . GLY A 1 270 ? 26.078 -32.031 -17.594 1 97.56 270 GLY A O 1
ATOM 2091 N N . THR A 1 271 ? 27.094 -33.75 -18.656 1 97.12 271 THR A N 1
ATOM 2092 C CA . THR A 1 271 ? 26.203 -33.719 -19.812 1 97.12 271 THR A CA 1
ATOM 2093 C C . THR A 1 271 ? 25.297 -34.938 -19.844 1 97.12 271 THR A C 1
ATOM 2095 O O . THR A 1 271 ? 25.75 -36.062 -19.562 1 97.12 271 THR A O 1
ATOM 2098 N N . ILE A 1 272 ? 24.031 -34.688 -20.078 1 97.5 272 ILE A N 1
ATOM 2099 C CA . ILE A 1 272 ? 23.078 -35.781 -20.25 1 97.5 272 ILE A CA 1
ATOM 2100 C C . ILE A 1 272 ? 22.656 -35.875 -21.719 1 97.5 272 ILE A C 1
ATOM 2102 O O . ILE A 1 272 ? 22.156 -34.906 -22.297 1 97.5 272 ILE A O 1
ATOM 2106 N N . ARG A 1 273 ? 22.828 -37 -22.328 1 95.88 273 ARG A N 1
ATOM 2107 C CA . ARG A 1 273 ? 22.312 -37.25 -23.656 1 95.88 273 ARG A CA 1
ATOM 2108 C C . ARG A 1 273 ? 20.891 -37.781 -23.609 1 95.88 273 ARG A C 1
ATOM 2110 O O . ARG A 1 273 ? 20.547 -38.562 -22.734 1 95.88 273 ARG A O 1
ATOM 2117 N N . ALA A 1 274 ? 20.062 -37.281 -24.5 1 95.38 274 ALA A N 1
ATOM 2118 C CA . ALA A 1 274 ? 18.656 -37.688 -24.422 1 95.38 274 ALA A CA 1
ATOM 2119 C C . ALA A 1 274 ? 18.016 -37.688 -25.797 1 95.38 274 ALA A C 1
ATOM 2121 O O . ALA A 1 274 ? 18.438 -36.969 -26.703 1 95.38 274 ALA A O 1
ATOM 2122 N N . ARG A 1 275 ? 17.031 -38.531 -25.953 1 93.69 275 ARG A N 1
ATOM 2123 C CA . ARG A 1 275 ? 16.219 -38.562 -27.172 1 93.69 275 ARG A CA 1
ATOM 2124 C C . ARG A 1 275 ? 15.25 -37.375 -27.203 1 93.69 275 ARG A C 1
ATOM 2126 O O . ARG A 1 275 ? 15 -36.812 -28.266 1 93.69 275 ARG A O 1
ATOM 2133 N N . HIS A 1 276 ? 14.594 -37.125 -26.125 1 95.12 276 HIS A N 1
ATOM 2134 C CA . HIS A 1 276 ? 13.664 -36 -25.953 1 95.12 276 HIS A CA 1
ATOM 2135 C C . HIS A 1 276 ? 14.172 -35 -24.922 1 95.12 276 HIS A C 1
ATOM 2137 O O . HIS A 1 276 ? 14.75 -35.406 -23.906 1 95.12 276 HIS A O 1
ATOM 2143 N N . VAL A 1 277 ? 13.914 -33.75 -25.172 1 97.19 277 VAL A N 1
ATOM 2144 C CA . VAL A 1 277 ? 14.078 -32.688 -24.172 1 97.19 277 VAL A CA 1
ATOM 2145 C C . VAL A 1 277 ? 12.766 -31.938 -23.984 1 97.19 277 VAL A C 1
ATOM 2147 O O . VAL A 1 277 ? 12.133 -31.531 -24.969 1 97.19 277 VAL A O 1
ATOM 2150 N N . VAL A 1 278 ? 12.328 -31.797 -22.766 1 98.44 278 VAL A N 1
ATOM 2151 C CA . VAL A 1 278 ? 11.086 -31.094 -22.453 1 98.44 278 VAL A CA 1
ATOM 2152 C C . VAL A 1 278 ? 11.398 -29.828 -21.672 1 98.44 278 VAL A C 1
ATOM 2154 O O . VAL A 1 278 ? 11.945 -29.891 -20.562 1 98.44 278 VAL A O 1
ATOM 2157 N N . HIS A 1 279 ? 11.023 -28.719 -22.234 1 98.69 279 HIS A N 1
ATOM 2158 C CA . HIS A 1 279 ? 11.125 -27.438 -21.547 1 98.69 279 HIS A CA 1
ATOM 2159 C C . HIS A 1 279 ? 9.898 -27.188 -20.672 1 98.69 279 HIS A C 1
ATOM 2161 O O . HIS A 1 279 ? 8.812 -26.891 -21.172 1 98.69 279 HIS A O 1
ATOM 2167 N N . ALA A 1 280 ? 10.07 -27.219 -19.375 1 98.75 280 ALA A N 1
ATOM 2168 C CA . ALA A 1 280 ? 9.039 -26.938 -18.375 1 98.75 280 ALA A CA 1
ATOM 2169 C C . ALA A 1 280 ? 9.547 -25.953 -17.312 1 98.75 280 ALA A C 1
ATOM 2171 O O . ALA A 1 280 ? 9.039 -25.922 -16.203 1 98.75 280 ALA A O 1
ATOM 2172 N N . GLU A 1 281 ? 10.562 -25.172 -17.688 1 97 281 GLU A N 1
ATOM 2173 C CA . GLU A 1 281 ? 11.195 -24.266 -16.719 1 97 281 GLU A CA 1
ATOM 2174 C C . GLU A 1 281 ? 10.578 -22.875 -16.781 1 97 281 GLU A C 1
ATOM 2176 O O . GLU A 1 281 ? 11.203 -21.891 -16.359 1 97 281 GLU A O 1
ATOM 2181 N N . GLY A 1 282 ? 9.43 -22.797 -17.312 1 94.38 282 GLY A N 1
ATOM 2182 C CA . GLY A 1 282 ? 8.594 -21.625 -17.188 1 94.38 282 GLY A CA 1
ATOM 2183 C C . GLY A 1 282 ? 9.172 -20.391 -17.859 1 94.38 282 GLY A C 1
ATOM 2184 O O . GLY A 1 282 ? 9.516 -20.438 -19.047 1 94.38 282 GLY A O 1
ATOM 2185 N N . ALA A 1 283 ? 9.312 -19.344 -17.062 1 91.12 283 ALA A N 1
ATOM 2186 C CA . ALA A 1 283 ? 9.664 -18.016 -17.547 1 91.12 283 ALA A CA 1
ATOM 2187 C C . ALA A 1 283 ? 11.117 -17.969 -18.031 1 91.12 283 ALA A C 1
ATOM 2189 O O . ALA A 1 283 ? 11.523 -17.016 -18.688 1 91.12 283 ALA A O 1
ATOM 2190 N N . TRP A 1 284 ? 11.891 -18.938 -17.844 1 96.44 284 TRP A N 1
ATOM 2191 C CA . TRP A 1 284 ? 13.328 -18.906 -18.109 1 96.44 284 TRP A CA 1
ATOM 2192 C C . TRP A 1 284 ? 13.656 -19.609 -19.422 1 96.44 284 TRP A C 1
ATOM 2194 O O . TRP A 1 284 ? 14.812 -19.641 -19.844 1 96.44 284 TRP A O 1
ATOM 2204 N N . ILE A 1 285 ? 12.703 -20.125 -20.078 1 97.38 285 ILE A N 1
ATOM 2205 C CA . ILE A 1 285 ? 12.867 -20.906 -21.312 1 97.38 285 ILE A CA 1
ATOM 2206 C C . ILE A 1 285 ? 13.609 -20.062 -22.359 1 97.38 285 ILE A C 1
ATOM 2208 O O . ILE A 1 285 ? 14.5 -20.562 -23.047 1 97.38 285 ILE A O 1
ATOM 2212 N N . PRO A 1 286 ? 13.336 -18.75 -22.438 1 95.81 286 PRO A N 1
ATOM 2213 C CA . PRO A 1 286 ? 14.016 -17.969 -23.469 1 95.81 286 PRO A CA 1
ATOM 2214 C C . PRO A 1 286 ? 15.531 -17.938 -23.281 1 95.81 286 PRO A C 1
ATOM 2216 O O . PRO A 1 286 ? 16.266 -17.672 -24.25 1 95.81 286 PRO A O 1
ATOM 2219 N N . HIS A 1 287 ? 15.977 -18.188 -22.109 1 96.81 287 HIS A N 1
ATOM 2220 C CA . HIS A 1 287 ? 17.422 -18.25 -21.891 1 96.81 287 HIS A CA 1
ATOM 2221 C C . HIS A 1 287 ? 18.047 -19.375 -22.703 1 96.81 287 HIS A C 1
ATOM 2223 O O . HIS A 1 287 ? 19.156 -19.234 -23.234 1 96.81 287 HIS A O 1
ATOM 2229 N N . LEU A 1 288 ? 17.391 -20.547 -22.828 1 97.25 288 LEU A N 1
ATOM 2230 C CA . LEU A 1 288 ? 17.891 -21.703 -23.562 1 97.25 288 LEU A CA 1
ATOM 2231 C C . LEU A 1 288 ? 17.438 -21.656 -25.016 1 97.25 288 LEU A C 1
ATOM 2233 O O . LEU A 1 288 ? 18.016 -22.328 -25.875 1 97.25 288 LEU A O 1
ATOM 2237 N N . ILE A 1 289 ? 16.344 -20.922 -25.266 1 96.69 289 ILE A N 1
ATOM 2238 C CA . ILE A 1 289 ? 15.805 -20.766 -26.609 1 96.69 289 ILE A CA 1
ATOM 2239 C C . ILE A 1 289 ? 15.578 -19.281 -26.891 1 96.69 289 ILE A C 1
ATOM 2241 O O . ILE A 1 289 ? 14.445 -18.797 -26.875 1 96.69 289 ILE A O 1
ATOM 2245 N N . PRO A 1 290 ? 16.547 -18.562 -27.297 1 94.94 290 PRO A N 1
ATOM 2246 C CA . PRO A 1 290 ? 16.5 -17.109 -27.422 1 94.94 290 PRO A CA 1
ATOM 2247 C C . PRO A 1 290 ? 15.453 -16.641 -28.438 1 94.94 290 PRO A C 1
ATOM 2249 O O . PRO A 1 290 ? 14.906 -15.539 -28.297 1 94.94 290 PRO A O 1
ATOM 2252 N N . LYS A 1 291 ? 15.117 -17.406 -29.391 1 93.56 291 LYS A N 1
ATOM 2253 C CA . LYS A 1 291 ? 14.133 -17.016 -30.391 1 93.56 291 LYS A CA 1
ATOM 2254 C C . LYS A 1 291 ? 12.742 -16.875 -29.766 1 93.56 291 LYS A C 1
ATOM 2256 O O . LYS A 1 291 ? 11.836 -16.328 -30.391 1 93.56 291 LYS A O 1
ATOM 2261 N N . LEU A 1 292 ? 12.57 -17.359 -28.594 1 94.94 292 LEU A N 1
ATOM 2262 C CA . LEU A 1 292 ? 11.281 -17.234 -27.906 1 94.94 292 LEU A CA 1
ATOM 2263 C C . LEU A 1 292 ? 11.258 -15.984 -27.031 1 94.94 292 LEU A C 1
ATOM 2265 O O . LEU A 1 292 ? 10.266 -15.734 -26.344 1 94.94 292 LEU A O 1
ATOM 2269 N N . ASP A 1 293 ? 12.328 -15.258 -27.125 1 91 293 ASP A N 1
ATOM 2270 C CA . ASP A 1 293 ? 12.305 -13.961 -26.438 1 91 293 ASP A CA 1
ATOM 2271 C C . ASP A 1 293 ? 11.18 -13.078 -26.969 1 91 293 ASP A C 1
ATOM 2273 O O . ASP A 1 293 ? 10.984 -12.969 -28.188 1 91 293 ASP A O 1
ATOM 2277 N N . GLY A 1 294 ? 10.445 -12.508 -26.062 1 88.31 294 GLY A N 1
ATOM 2278 C CA . GLY A 1 294 ? 9.281 -11.734 -26.453 1 88.31 294 GLY A CA 1
ATOM 2279 C C . GLY A 1 294 ? 8.016 -12.562 -26.531 1 88.31 294 GLY A C 1
ATOM 2280 O O . GLY A 1 294 ? 6.941 -12.102 -26.141 1 88.31 294 GLY A O 1
ATOM 2281 N N . HIS A 1 295 ? 8.172 -13.758 -27.078 1 92.94 295 HIS A N 1
ATOM 2282 C CA . HIS A 1 295 ? 7.023 -14.656 -27.109 1 92.94 295 HIS A CA 1
ATOM 2283 C C . HIS A 1 295 ? 6.688 -15.164 -25.703 1 92.94 295 HIS A C 1
ATOM 2285 O O . HIS A 1 295 ? 5.527 -15.477 -25.422 1 92.94 295 HIS A O 1
ATOM 2291 N N . LEU A 1 296 ? 7.688 -15.297 -24.953 1 94.06 296 LEU A N 1
ATOM 2292 C CA . LEU A 1 296 ? 7.582 -15.609 -23.531 1 94.06 296 LEU A CA 1
ATOM 2293 C C . LEU A 1 296 ? 8.312 -14.57 -22.688 1 94.06 296 LEU A C 1
ATOM 2295 O O . LEU A 1 296 ? 9.5 -14.305 -22.906 1 94.06 296 LEU A O 1
ATOM 2299 N N . THR A 1 297 ? 7.586 -13.961 -21.781 1 92.12 297 THR A N 1
ATOM 2300 C CA . THR A 1 297 ? 8.156 -12.953 -20.906 1 92.12 297 THR A CA 1
ATOM 2301 C C . THR A 1 297 ? 7.84 -13.266 -19.453 1 92.12 297 THR A C 1
ATOM 2303 O O . THR A 1 297 ? 7.207 -14.281 -19.141 1 92.12 297 THR A O 1
ATOM 2306 N N . GLN A 1 298 ? 8.438 -12.477 -18.594 1 91.62 298 GLN A N 1
ATOM 2307 C CA . GLN A 1 298 ? 8.25 -12.672 -17.172 1 91.62 298 GLN A CA 1
ATOM 2308 C C . GLN A 1 298 ? 7.379 -11.562 -16.578 1 91.62 298 GLN A C 1
ATOM 2310 O O . GLN A 1 298 ? 7.352 -10.445 -17.094 1 91.62 298 GLN A O 1
ATOM 2315 N N . ALA A 1 299 ? 6.672 -11.852 -15.562 1 90.69 299 ALA A N 1
ATOM 2316 C CA . ALA A 1 299 ? 6 -10.883 -14.703 1 90.69 299 ALA A CA 1
ATOM 2317 C C . ALA A 1 299 ? 6.262 -11.18 -13.234 1 90.69 299 ALA A C 1
ATOM 2319 O O . ALA A 1 299 ? 6.238 -12.344 -12.812 1 90.69 299 ALA A O 1
ATOM 2320 N N . ARG A 1 300 ? 6.477 -10.141 -12.5 1 91.56 300 ARG A N 1
ATOM 2321 C CA . ARG A 1 300 ? 6.727 -10.25 -11.062 1 91.56 300 ARG A CA 1
ATOM 2322 C C . ARG A 1 300 ? 5.438 -10.062 -10.266 1 91.56 300 ARG A C 1
ATOM 2324 O O . ARG A 1 300 ? 4.68 -9.125 -10.516 1 91.56 300 ARG A O 1
ATOM 2331 N N . TRP A 1 301 ? 5.234 -10.961 -9.328 1 91.88 301 TRP A N 1
ATOM 2332 C CA . TRP A 1 301 ? 4.059 -10.859 -8.469 1 91.88 301 TRP A CA 1
ATOM 2333 C C . TRP A 1 301 ? 4.461 -10.844 -7 1 91.88 301 TRP A C 1
ATOM 2335 O O . TRP A 1 301 ? 5.016 -11.82 -6.492 1 91.88 301 TRP A O 1
ATOM 2345 N N . PRO A 1 302 ? 4.168 -9.719 -6.309 1 95.12 302 PRO A N 1
ATOM 2346 C CA . PRO A 1 302 ? 4.375 -9.742 -4.859 1 95.12 302 PRO A CA 1
ATOM 2347 C C . PRO A 1 302 ? 3.328 -10.57 -4.121 1 95.12 302 PRO A C 1
ATOM 2349 O O . PRO A 1 302 ? 2.133 -10.445 -4.398 1 95.12 302 PRO A O 1
ATOM 2352 N N . MET A 1 303 ? 3.795 -11.383 -3.213 1 97 303 MET A N 1
ATOM 2353 C CA . MET A 1 303 ? 2.936 -12.305 -2.467 1 97 303 MET A CA 1
ATOM 2354 C C . MET A 1 303 ? 3.172 -12.164 -0.967 1 97 303 MET A C 1
ATOM 2356 O O . MET A 1 303 ? 4.223 -11.68 -0.54 1 97 303 MET A O 1
ATOM 2360 N N . THR A 1 304 ? 2.15 -12.602 -0.196 1 98 304 THR A N 1
ATOM 2361 C CA . THR A 1 304 ? 2.283 -12.555 1.256 1 98 304 THR A CA 1
ATOM 2362 C C . THR A 1 304 ? 1.438 -13.641 1.914 1 98 304 THR A C 1
ATOM 2364 O O . THR A 1 304 ? 0.458 -14.109 1.332 1 98 304 THR A O 1
ATOM 2367 N N . ALA A 1 305 ? 1.86 -14.125 3.006 1 98 305 ALA A N 1
ATOM 2368 C CA . ALA A 1 305 ? 1.066 -14.898 3.957 1 98 305 ALA A CA 1
ATOM 2369 C C . ALA A 1 305 ? 0.772 -14.086 5.215 1 98 305 ALA A C 1
ATOM 2371 O O . ALA A 1 305 ? 1.682 -13.508 5.812 1 98 305 ALA A O 1
ATOM 2372 N N . GLN A 1 306 ? -0.498 -14.062 5.59 1 97.12 306 GLN A N 1
ATOM 2373 C CA . GLN A 1 306 ? -0.85 -13.18 6.699 1 97.12 306 GLN A CA 1
ATOM 2374 C C . GLN A 1 306 ? -1.891 -13.828 7.609 1 97.12 306 GLN A C 1
ATOM 2376 O O . GLN A 1 306 ? -2.756 -14.57 7.137 1 97.12 306 GLN A O 1
ATOM 2381 N N . SER A 1 307 ? -1.767 -13.5 8.906 1 96.56 307 SER A N 1
ATOM 2382 C CA . SER A 1 307 ? -2.904 -13.68 9.805 1 96.56 307 SER A CA 1
ATOM 2383 C C . SER A 1 307 ? -3.982 -12.633 9.547 1 96.56 307 SER A C 1
ATOM 2385 O O . SER A 1 307 ? -3.688 -11.539 9.062 1 96.56 307 SER A O 1
ATOM 2387 N N . VAL A 1 308 ? -5.184 -12.984 9.844 1 96.06 308 VAL A N 1
ATOM 2388 C CA . VAL A 1 308 ? -6.281 -12.055 9.617 1 96.06 308 VAL A CA 1
ATOM 2389 C C . VAL A 1 308 ? -6.898 -11.641 10.945 1 96.06 308 VAL A C 1
ATOM 2391 O O . VAL A 1 308 ? -6.523 -12.156 12 1 96.06 308 VAL A O 1
ATOM 2394 N N . GLY A 1 309 ? -7.77 -10.656 10.844 1 96.44 309 GLY A N 1
ATOM 2395 C CA . GLY A 1 309 ? -8.422 -10.172 12.055 1 96.44 309 GLY A CA 1
ATOM 2396 C C . GLY A 1 309 ? -9.305 -11.219 12.711 1 96.44 309 GLY A C 1
ATOM 2397 O O . GLY A 1 309 ? -9.688 -12.203 12.07 1 96.44 309 GLY A O 1
ATOM 2398 N N . ASP A 1 310 ? -9.664 -10.984 13.945 1 95.81 310 ASP A N 1
ATOM 2399 C CA . ASP A 1 310 ? -10.352 -11.984 14.758 1 95.81 310 ASP A CA 1
ATOM 2400 C C . ASP A 1 310 ? -11.82 -12.109 14.344 1 95.81 310 ASP A C 1
ATOM 2402 O O . ASP A 1 310 ? -12.5 -13.062 14.727 1 95.81 310 ASP A O 1
ATOM 2406 N N . LYS A 1 311 ? -12.344 -11.195 13.555 1 96.81 311 LYS A N 1
ATOM 2407 C CA . LYS A 1 311 ? -13.742 -11.281 13.141 1 96.81 311 LYS A CA 1
ATOM 2408 C C . LYS A 1 311 ? -13.875 -11.945 11.781 1 96.81 311 LYS A C 1
ATOM 2410 O O . LYS A 1 311 ? -14.992 -12.203 11.312 1 96.81 311 LYS A O 1
ATOM 2415 N N . ILE A 1 312 ? -12.812 -12.195 11.109 1 97.88 312 ILE A N 1
ATOM 2416 C CA . ILE A 1 312 ? -12.844 -12.953 9.859 1 97.88 312 ILE A CA 1
ATOM 2417 C C . ILE A 1 312 ? -13.164 -14.414 10.156 1 97.88 312 ILE A C 1
ATOM 2419 O O . ILE A 1 312 ? -12.492 -15.047 10.977 1 97.88 312 ILE A O 1
ATOM 2423 N N . PRO A 1 313 ? -14.07 -14.977 9.492 1 98 313 PRO A N 1
ATOM 2424 C CA . PRO A 1 313 ? -14.508 -16.344 9.805 1 98 313 PRO A CA 1
ATOM 2425 C C . PRO A 1 313 ? -13.438 -17.391 9.477 1 98 313 PRO A C 1
ATOM 2427 O O . PRO A 1 313 ? -12.695 -17.234 8.508 1 98 313 PRO A O 1
ATOM 2430 N N . ASP A 1 314 ? -13.43 -18.391 10.25 1 97.19 314 ASP A N 1
ATOM 2431 C CA . ASP A 1 314 ? -12.641 -19.578 9.914 1 97.19 314 ASP A CA 1
ATOM 2432 C C . ASP A 1 314 ? -13.25 -20.328 8.727 1 97.19 314 ASP A C 1
ATOM 2434 O O . ASP A 1 314 ? -14.43 -20.141 8.414 1 97.19 314 ASP A O 1
ATOM 2438 N N . ALA A 1 315 ? -12.422 -21.156 8.141 1 97.62 315 ALA A N 1
ATOM 2439 C CA . ALA A 1 315 ? -12.922 -22 7.066 1 97.62 315 ALA A CA 1
ATOM 2440 C C . ALA A 1 315 ? -14.141 -22.812 7.523 1 97.62 315 ALA A C 1
ATOM 2442 O O . ALA A 1 315 ? -14.164 -23.328 8.641 1 97.62 315 ALA A O 1
ATOM 2443 N N . GLY A 1 316 ? -15.125 -22.844 6.684 1 97.25 316 GLY A N 1
ATOM 2444 C CA . GLY A 1 316 ? -16.328 -23.594 6.992 1 97.25 316 GLY A CA 1
ATOM 2445 C C . GLY A 1 316 ? -17.375 -22.781 7.746 1 97.25 316 GLY A C 1
ATOM 2446 O O . GLY A 1 316 ? -18.484 -23.234 7.977 1 97.25 316 GLY A O 1
ATOM 2447 N N . HIS A 1 317 ? -17.078 -21.547 8.109 1 97.75 317 HIS A N 1
ATOM 2448 C CA . HIS A 1 317 ? -17.984 -20.766 8.945 1 97.75 317 HIS A CA 1
ATOM 2449 C C . HIS A 1 317 ? -18.344 -19.438 8.289 1 97.75 317 HIS A C 1
ATOM 2451 O O . HIS A 1 317 ? -18.828 -18.531 8.961 1 97.75 317 HIS A O 1
ATOM 2457 N N . TRP A 1 318 ? -18.094 -19.312 7.047 1 97.94 318 TRP A N 1
ATOM 2458 C CA . TRP A 1 318 ? -18.453 -18.125 6.301 1 97.94 318 TRP A CA 1
ATOM 2459 C C . TRP A 1 318 ? -19.953 -18.078 6.023 1 97.94 318 TRP A C 1
ATOM 2461 O O . TRP A 1 318 ? -20.625 -19.125 6.039 1 97.94 318 TRP A O 1
ATOM 2471 N N . PRO A 1 319 ? -20.484 -16.781 5.727 1 97.94 319 PRO A N 1
ATOM 2472 C CA . PRO A 1 319 ? -21.828 -16.766 5.16 1 97.94 319 PRO A CA 1
ATOM 2473 C C . PRO A 1 319 ? -21.969 -17.641 3.914 1 97.94 319 PRO A C 1
ATOM 2475 O O . PRO A 1 319 ? -21.078 -17.625 3.049 1 97.94 319 PRO A O 1
ATOM 2478 N N . ALA A 1 320 ? -23.016 -18.312 3.807 1 97 320 ALA A N 1
ATOM 2479 C CA . ALA A 1 320 ? -23.188 -19.328 2.764 1 97 320 ALA A CA 1
ATOM 2480 C C . ALA A 1 320 ? -23.344 -18.672 1.392 1 97 320 ALA A C 1
ATOM 2482 O O . ALA A 1 320 ? -24.078 -17.703 1.241 1 97 320 ALA A O 1
ATOM 2483 N N . LEU A 1 321 ? -22.672 -19.188 0.42 1 96.5 321 LEU A N 1
ATOM 2484 C CA . LEU A 1 321 ? -22.859 -18.797 -0.973 1 96.5 321 LEU A CA 1
ATOM 2485 C C . LEU A 1 321 ? -23.922 -19.656 -1.649 1 96.5 321 LEU A C 1
ATOM 2487 O O . LEU A 1 321 ? -24.578 -19.219 -2.584 1 96.5 321 LEU A O 1
ATOM 2491 N N . PHE A 1 322 ? -23.969 -20.859 -1.176 1 94.62 322 PHE A N 1
ATOM 2492 C CA . PHE A 1 322 ? -24.891 -21.875 -1.664 1 94.62 322 PHE A CA 1
ATOM 2493 C C . PHE A 1 322 ? -25.672 -22.5 -0.51 1 94.62 322 PHE A C 1
ATOM 2495 O O . PHE A 1 322 ? -25.297 -22.328 0.655 1 94.62 322 PHE A O 1
ATOM 2502 N N . PRO A 1 323 ? -26.734 -23.141 -0.827 1 91 323 PRO A N 1
ATOM 2503 C CA . PRO A 1 323 ? -27.562 -23.719 0.234 1 91 323 PRO A CA 1
ATOM 2504 C C . PRO A 1 323 ? -26.812 -24.719 1.101 1 91 323 PRO A C 1
ATOM 2506 O O . PRO A 1 323 ? -27.172 -24.922 2.266 1 91 323 PRO A O 1
ATOM 2509 N N . ASN A 1 324 ? -25.812 -25.312 0.644 1 88.88 324 ASN A N 1
ATOM 2510 C CA . ASN A 1 324 ? -25.078 -26.344 1.382 1 88.88 324 ASN A CA 1
ATOM 2511 C C . ASN A 1 324 ? -24.094 -25.734 2.379 1 88.88 324 ASN A C 1
ATOM 2513 O O . ASN A 1 324 ? -23.375 -26.453 3.059 1 88.88 324 ASN A O 1
ATOM 2517 N N . GLY A 1 325 ? -24 -24.438 2.447 1 92.19 325 GLY A N 1
ATOM 2518 C CA . GLY A 1 325 ? -23.188 -23.781 3.453 1 92.19 325 GLY A CA 1
ATOM 2519 C C . GLY A 1 325 ? -21.812 -23.375 2.941 1 92.19 325 GLY A C 1
ATOM 2520 O O . GLY A 1 325 ? -21.578 -23.328 1.731 1 92.19 325 GLY A O 1
ATOM 2521 N N . SER A 1 326 ? -20.953 -23.062 3.908 1 93.62 326 SER A N 1
ATOM 2522 C CA . SER A 1 326 ? -19.578 -22.672 3.604 1 93.62 326 SER A CA 1
ATOM 2523 C C . SER A 1 326 ? -18.656 -23.875 3.492 1 93.62 326 SER A C 1
ATOM 2525 O O . SER A 1 326 ? -18.766 -24.828 4.277 1 93.62 326 SER A O 1
ATOM 2527 N N . GLU A 1 327 ? -17.812 -23.844 2.545 1 95.56 327 GLU A N 1
ATOM 2528 C CA . GLU A 1 327 ? -16.859 -24.938 2.336 1 95.56 327 GLU A CA 1
ATOM 2529 C C . GLU A 1 327 ? -15.859 -25.031 3.48 1 95.56 327 GLU A C 1
ATOM 2531 O O . GLU A 1 327 ? -15.273 -24.016 3.883 1 95.56 327 GLU A O 1
ATOM 2536 N N . ALA A 1 328 ? -15.578 -26.25 3.936 1 96.38 328 ALA A N 1
ATOM 2537 C CA . ALA A 1 328 ? -14.609 -26.5 4.996 1 96.38 328 ALA A CA 1
ATOM 2538 C C . ALA A 1 328 ? -13.195 -26.156 4.539 1 96.38 328 ALA A C 1
ATOM 2540 O O . ALA A 1 328 ? -12.312 -25.891 5.359 1 96.38 328 ALA A O 1
ATOM 2541 N N . GLY A 1 329 ? -12.984 -26.141 3.23 1 97 329 GLY A N 1
ATOM 2542 C CA . GLY A 1 329 ? -11.664 -25.844 2.682 1 97 329 GLY A CA 1
ATOM 2543 C C . GLY A 1 329 ? -11.352 -24.359 2.65 1 97 329 GLY A C 1
ATOM 2544 O O . GLY A 1 329 ? -10.258 -23.953 2.254 1 97 329 GLY A O 1
ATOM 2545 N N . GLY A 1 330 ? -12.258 -23.562 3.09 1 96.62 330 GLY A N 1
ATOM 2546 C CA . GLY A 1 330 ? -12.055 -22.125 3.137 1 96.62 330 GLY A CA 1
ATOM 2547 C C . GLY A 1 330 ? -12.555 -21.406 1.896 1 96.62 330 GLY A C 1
ATOM 2548 O O . GLY A 1 330 ? -13.43 -21.922 1.194 1 96.62 330 GLY A O 1
ATOM 2549 N N . ARG A 1 331 ? -12.031 -20.188 1.707 1 97 331 ARG A N 1
ATOM 2550 C CA . ARG A 1 331 ? -12.484 -19.344 0.608 1 97 331 ARG A CA 1
ATOM 2551 C C . ARG A 1 331 ? -11.312 -18.797 -0.197 1 97 331 ARG A C 1
ATOM 2553 O O . ARG A 1 331 ? -10.242 -18.531 0.357 1 97 331 ARG A O 1
ATOM 2560 N N . GLY A 1 332 ? -11.5 -18.734 -1.459 1 97.06 332 GLY A N 1
ATOM 2561 C CA . GLY A 1 332 ? -10.586 -18.047 -2.365 1 97.06 332 GLY A CA 1
ATOM 2562 C C . GLY A 1 332 ? -11.234 -16.906 -3.113 1 97.06 332 GLY A C 1
ATOM 2563 O O . GLY A 1 332 ? -12.398 -16.984 -3.506 1 97.06 332 GLY A O 1
ATOM 2564 N N . TRP A 1 333 ? -10.461 -15.781 -3.326 1 96.94 333 TRP A N 1
ATOM 2565 C CA . TRP A 1 333 ? -11.008 -14.57 -3.932 1 96.94 333 TRP A CA 1
ATOM 2566 C C . TRP A 1 333 ? -10.133 -14.102 -5.09 1 96.94 333 TRP A C 1
ATOM 2568 O O . TRP A 1 333 ? -8.906 -14.094 -4.984 1 96.94 333 TRP A O 1
ATOM 2578 N N . GLY A 1 334 ? -10.727 -13.828 -6.18 1 96.25 334 GLY A N 1
ATOM 2579 C CA . GLY A 1 334 ? -10.227 -12.828 -7.109 1 96.25 334 GLY A CA 1
ATOM 2580 C C . GLY A 1 334 ? -10.875 -11.469 -6.926 1 96.25 334 GLY A C 1
ATOM 2581 O O . GLY A 1 334 ? -12.102 -11.352 -6.922 1 96.25 334 GLY A O 1
ATOM 2582 N N . LEU A 1 335 ? -10.117 -10.469 -6.672 1 96.75 335 LEU A N 1
ATOM 2583 C CA . LEU A 1 335 ? -10.617 -9.133 -6.363 1 96.75 335 LEU A CA 1
ATOM 2584 C C . LEU A 1 335 ? -10.305 -8.164 -7.496 1 96.75 335 LEU A C 1
ATOM 2586 O O . LEU A 1 335 ? -9.141 -7.84 -7.742 1 96.75 335 LEU A O 1
ATOM 2590 N N . TRP A 1 336 ? -11.398 -7.707 -8.141 1 94.94 336 TRP A N 1
ATOM 2591 C CA . TRP A 1 336 ? -11.266 -6.918 -9.359 1 94.94 336 TRP A CA 1
ATOM 2592 C C . TRP A 1 336 ? -11.594 -5.453 -9.102 1 94.94 336 TRP A C 1
ATOM 2594 O O . TRP A 1 336 ? -12.766 -5.055 -9.148 1 94.94 336 TRP A O 1
ATOM 2604 N N . ARG A 1 337 ? -10.602 -4.684 -8.844 1 91 337 ARG A N 1
ATOM 2605 C CA . ARG A 1 337 ? -10.68 -3.229 -8.789 1 91 337 ARG A CA 1
ATOM 2606 C C . ARG A 1 337 ? -9.953 -2.596 -9.969 1 91 337 ARG A C 1
ATOM 2608 O O . ARG A 1 337 ? -9.867 -3.189 -11.047 1 91 337 ARG A O 1
ATOM 2615 N N . ASP A 1 338 ? -9.539 -1.303 -9.883 1 84.94 338 ASP A N 1
ATOM 2616 C CA . ASP A 1 338 ? -8.664 -0.743 -10.906 1 84.94 338 ASP A CA 1
ATOM 2617 C C . ASP A 1 338 ? -7.293 -1.404 -10.875 1 84.94 338 ASP A C 1
ATOM 2619 O O . ASP A 1 338 ? -6.441 -1.125 -11.727 1 84.94 338 ASP A O 1
ATOM 2623 N N . TYR A 1 339 ? -7.16 -2.273 -10 1 86.5 339 TYR A N 1
ATOM 2624 C CA . TYR A 1 339 ? -6.055 -3.215 -9.867 1 86.5 339 TYR A CA 1
ATOM 2625 C C . TYR A 1 339 ? -6.559 -4.59 -9.445 1 86.5 339 TYR A C 1
ATOM 2627 O O . TYR A 1 339 ? -7.75 -4.766 -9.172 1 86.5 339 TYR A O 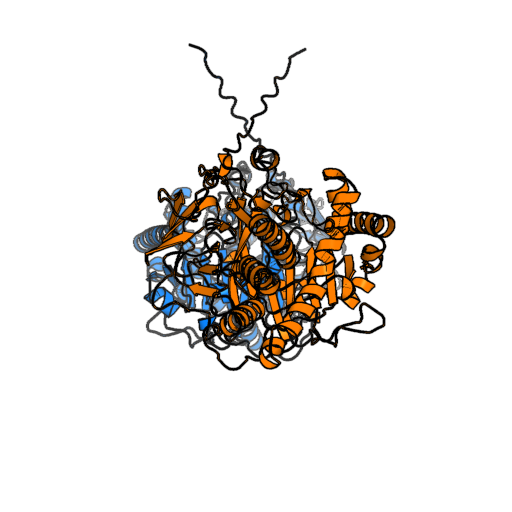1
ATOM 2635 N N . TYR A 1 340 ? -5.715 -5.547 -9.469 1 91.62 340 TYR A N 1
ATOM 2636 C CA . TYR A 1 340 ? -6.133 -6.906 -9.141 1 91.62 340 TYR A CA 1
ATOM 2637 C C . TYR A 1 340 ? -5.414 -7.414 -7.895 1 91.62 340 TYR A C 1
ATOM 2639 O O . TYR A 1 340 ? -4.223 -7.152 -7.707 1 91.62 340 TYR A O 1
ATOM 2647 N N . ALA A 1 341 ? -6.199 -8.086 -7.043 1 94.25 341 ALA A N 1
ATOM 2648 C CA . ALA A 1 341 ? -5.656 -8.797 -5.891 1 94.25 341 ALA A CA 1
ATOM 2649 C C . ALA A 1 341 ? -6.312 -10.164 -5.727 1 94.25 341 ALA A C 1
ATOM 2651 O O . ALA A 1 341 ? -7.359 -10.43 -6.32 1 94.25 341 ALA A O 1
ATOM 2652 N N . SER A 1 342 ? -5.641 -10.992 -5.055 1 95.69 342 SER A N 1
ATOM 2653 C CA . SER A 1 342 ? -6.195 -12.297 -4.727 1 95.69 342 SER A CA 1
ATOM 2654 C C . SER A 1 342 ? -5.887 -12.688 -3.283 1 95.69 342 SER A C 1
ATOM 2656 O O . SER A 1 342 ? -4.898 -12.219 -2.709 1 95.69 342 SER A O 1
ATOM 2658 N N . MET A 1 343 ? -6.699 -13.43 -2.664 1 96.88 343 MET A N 1
ATOM 2659 C CA . MET A 1 343 ? -6.445 -13.992 -1.342 1 96.88 343 MET A CA 1
ATOM 2660 C C . MET A 1 343 ? -7.066 -15.383 -1.216 1 96.88 343 MET A C 1
ATOM 2662 O O . MET A 1 343 ? -8.117 -15.648 -1.792 1 96.88 343 MET A O 1
ATOM 2666 N N . LEU A 1 344 ? -6.445 -16.219 -0.528 1 98.31 344 LEU A N 1
ATOM 2667 C CA . LEU A 1 344 ? -6.848 -17.609 -0.303 1 98.31 344 LEU A CA 1
ATOM 2668 C C . LEU A 1 344 ? -6.668 -18 1.162 1 98.31 344 LEU A C 1
ATOM 2670 O O . LEU A 1 344 ? -5.57 -17.875 1.71 1 98.31 344 LEU A O 1
ATOM 2674 N N . GLN A 1 345 ? -7.727 -18.484 1.765 1 98.19 345 GLN A N 1
ATOM 2675 C CA . GLN A 1 345 ? -7.691 -18.906 3.162 1 98.19 345 GLN A CA 1
ATOM 2676 C C . GLN A 1 345 ? -7.152 -20.328 3.293 1 98.19 345 GLN A C 1
ATOM 2678 O O . GLN A 1 345 ? -7.594 -21.234 2.586 1 98.19 345 GLN A O 1
ATOM 2683 N N . GLN A 1 346 ? -6.227 -20.438 4.141 1 97.12 346 GLN A N 1
ATOM 2684 C CA . GLN A 1 346 ? -5.762 -21.766 4.543 1 97.12 346 GLN A CA 1
ATOM 2685 C C . GLN A 1 346 ? -6.625 -22.328 5.668 1 97.12 346 GLN A C 1
ATOM 2687 O O . GLN A 1 346 ? -6.762 -21.719 6.727 1 97.12 346 GLN A O 1
ATOM 2692 N N . PRO A 1 347 ? -7.148 -23.5 5.473 1 97 347 PRO A N 1
ATOM 2693 C CA . PRO A 1 347 ? -8.133 -23.984 6.438 1 97 347 PRO A CA 1
ATOM 2694 C C . PRO A 1 347 ? -7.496 -24.406 7.762 1 97 347 PRO A C 1
ATOM 2696 O O . PRO A 1 347 ? -8.117 -24.281 8.82 1 97 347 PRO A O 1
ATOM 2699 N N . LYS A 1 348 ? -6.328 -24.922 7.777 1 94.62 348 LYS A N 1
ATOM 2700 C CA . LYS A 1 348 ? -5.707 -25.469 8.984 1 94.62 348 LYS A CA 1
ATOM 2701 C C . LYS A 1 348 ? -5.09 -24.359 9.828 1 94.62 348 LYS A C 1
ATOM 2703 O O . LYS A 1 348 ? -5.215 -24.359 11.055 1 94.62 348 LYS A O 1
ATOM 2708 N N . THR A 1 349 ? -4.477 -23.391 9.18 1 90.88 349 THR A N 1
ATOM 2709 C CA . THR A 1 349 ? -3.756 -22.375 9.914 1 90.88 349 THR A CA 1
ATOM 2710 C C . THR A 1 349 ? -4.625 -21.125 10.109 1 90.88 349 THR A C 1
ATOM 2712 O O . THR A 1 349 ? -4.352 -20.297 10.984 1 90.88 349 THR A O 1
ATOM 2715 N N . GLY A 1 350 ? -5.605 -21 9.219 1 94.12 350 GLY A N 1
ATOM 2716 C CA . GLY A 1 350 ? -6.422 -19.797 9.242 1 94.12 350 GLY A CA 1
ATOM 2717 C C . GLY A 1 350 ? -5.77 -18.625 8.539 1 94.12 350 GLY A C 1
ATOM 2718 O O . GLY A 1 350 ? -6.402 -17.578 8.344 1 94.12 350 GLY A O 1
ATOM 2719 N N . LEU A 1 351 ? -4.516 -18.766 8.117 1 96.5 351 LEU A N 1
ATOM 2720 C CA . LEU A 1 351 ? -3.811 -17.703 7.406 1 96.5 351 LEU A CA 1
ATOM 2721 C C . LEU A 1 351 ? -4.402 -17.5 6.016 1 96.5 351 LEU A C 1
ATOM 2723 O O . LEU A 1 351 ? -5.09 -18.375 5.488 1 96.5 351 LEU A O 1
ATOM 2727 N N . PHE A 1 352 ? -4.203 -16.344 5.539 1 98.19 352 PHE A N 1
ATOM 2728 C CA . PHE A 1 352 ? -4.512 -16.047 4.145 1 98.19 352 PHE A CA 1
ATOM 2729 C C . PHE A 1 352 ? -3.232 -15.883 3.334 1 98.19 352 PHE A C 1
ATOM 2731 O O . PHE A 1 352 ? -2.299 -15.211 3.771 1 98.19 352 PHE A O 1
ATOM 2738 N N . ILE A 1 353 ? -3.143 -16.547 2.193 1 98.19 353 ILE A N 1
ATOM 2739 C CA . ILE A 1 353 ? -2.127 -16.25 1.188 1 98.19 353 ILE A CA 1
ATOM 2740 C C . ILE A 1 353 ? -2.693 -15.289 0.152 1 98.19 353 ILE A C 1
ATOM 2742 O O . ILE A 1 353 ? -3.781 -15.508 -0.386 1 98.19 353 ILE A O 1
ATOM 2746 N N . GLY A 1 354 ? -2.041 -14.172 -0.041 1 96.06 354 GLY A N 1
ATOM 2747 C CA . GLY A 1 354 ? -2.557 -13.18 -0.974 1 96.06 354 GLY A CA 1
ATOM 2748 C C . GLY A 1 354 ? -1.464 -12.469 -1.751 1 96.06 354 GLY A C 1
ATOM 2749 O O . GLY A 1 354 ? -0.276 -12.672 -1.492 1 96.06 354 GLY A O 1
ATOM 2750 N N . GLY A 1 355 ? -1.855 -11.812 -2.711 1 93.81 355 GLY A N 1
ATOM 2751 C CA . GLY A 1 355 ? -0.952 -11.023 -3.533 1 93.81 355 GLY A CA 1
ATOM 2752 C C . GLY A 1 355 ? -1.671 -10.188 -4.574 1 93.81 355 GLY A C 1
ATOM 2753 O O . GLY A 1 355 ? -2.902 -10.156 -4.609 1 93.81 355 GLY A O 1
ATOM 2754 N N . GLY A 1 356 ? -0.914 -9.508 -5.312 1 86.12 356 GLY A N 1
ATOM 2755 C CA . GLY A 1 356 ? -1.352 -8.602 -6.355 1 86.12 356 GLY A CA 1
ATOM 2756 C C . GLY A 1 356 ? -0.545 -7.316 -6.41 1 86.12 356 GLY A C 1
ATOM 2757 O O . GLY A 1 356 ? 0.199 -7.004 -5.477 1 86.12 356 GLY A O 1
ATOM 2758 N N . GLY A 1 357 ? -0.61 -6.699 -7.555 1 72.06 357 GLY A N 1
ATOM 2759 C CA . GLY A 1 357 ? 0.265 -5.547 -7.695 1 72.06 357 GLY A CA 1
ATOM 2760 C C . GLY A 1 357 ? -0.478 -4.273 -8.062 1 72.06 357 GLY A C 1
ATOM 2761 O O . GLY A 1 357 ? -1.697 -4.293 -8.242 1 72.06 357 GLY A O 1
ATOM 2762 N N . ILE A 1 358 ? 0.232 -3.236 -7.789 1 75.19 358 ILE A N 1
ATOM 2763 C CA . ILE A 1 358 ? -0.148 -1.893 -8.211 1 75.19 358 ILE A CA 1
ATOM 2764 C C . ILE A 1 358 ? 0.782 -1.419 -9.328 1 75.19 358 ILE A C 1
ATOM 2766 O O . ILE A 1 358 ? 1.983 -1.697 -9.297 1 75.19 358 ILE A O 1
ATOM 2770 N N . ALA A 1 359 ? 0.261 -0.912 -10.281 1 64.12 359 ALA A N 1
ATOM 2771 C CA . ALA A 1 359 ? 1.034 -0.487 -11.445 1 64.12 359 ALA A CA 1
ATOM 2772 C C . ALA A 1 359 ? 2.09 0.543 -11.055 1 64.12 359 ALA A C 1
ATOM 2774 O O . ALA A 1 359 ? 1.88 1.343 -10.141 1 64.12 359 ALA A O 1
ATOM 2775 N N . GLY A 1 360 ? 3.227 0.471 -11.758 1 60.5 360 GLY A N 1
ATOM 2776 C CA . GLY A 1 360 ? 4.195 1.555 -11.75 1 60.5 360 GLY A CA 1
ATOM 2777 C C . GLY A 1 360 ? 5.137 1.5 -10.555 1 60.5 360 GLY A C 1
ATOM 2778 O O . GLY A 1 360 ? 5.699 2.521 -10.156 1 60.5 360 GLY A O 1
ATOM 2779 N N . GLN A 1 361 ? 5.359 0.344 -10.055 1 63.69 361 GLN A N 1
ATOM 2780 C CA . GLN A 1 361 ? 6.18 0.308 -8.852 1 63.69 361 GLN A CA 1
ATOM 2781 C C . GLN A 1 361 ? 7.395 -0.598 -9.039 1 63.69 361 GLN A C 1
ATOM 2783 O O . GLN A 1 361 ? 8.07 -0.948 -8.062 1 63.69 361 GLN A O 1
ATOM 2788 N N . ALA A 1 362 ? 7.688 -0.847 -10.219 1 70.12 362 ALA A N 1
ATOM 2789 C CA . ALA A 1 362 ? 8.75 -1.817 -10.469 1 70.12 362 ALA A CA 1
ATOM 2790 C C . ALA A 1 362 ? 10.125 -1.173 -10.32 1 70.12 362 ALA A C 1
ATOM 2792 O O . ALA A 1 362 ? 10.43 -0.181 -10.984 1 70.12 362 ALA A O 1
ATOM 2793 N N . LEU A 1 363 ? 10.938 -1.765 -9.445 1 75.88 363 LEU A N 1
ATOM 2794 C CA . LEU A 1 363 ? 12.312 -1.32 -9.227 1 75.88 363 LEU A CA 1
ATOM 2795 C C . LEU A 1 363 ? 13.305 -2.307 -9.828 1 75.88 363 LEU A C 1
ATOM 2797 O O . LEU A 1 363 ? 14.469 -1.965 -10.047 1 75.88 363 LEU A O 1
ATOM 2801 N N . TYR A 1 364 ? 12.766 -3.539 -10.141 1 86.62 364 TYR A N 1
ATOM 2802 C CA . TYR A 1 364 ? 13.656 -4.629 -10.531 1 86.62 364 TYR A CA 1
ATOM 2803 C C . TYR A 1 364 ? 13.211 -5.238 -11.859 1 86.62 364 TYR A C 1
ATOM 2805 O O . TYR A 1 364 ? 12.07 -5.059 -12.281 1 86.62 364 TYR A O 1
ATOM 2813 N N . PRO A 1 365 ? 14.203 -5.961 -12.461 1 90.19 365 PRO A N 1
ATOM 2814 C CA . PRO A 1 365 ? 13.797 -6.676 -13.672 1 90.19 365 PRO A CA 1
ATOM 2815 C C . PRO A 1 365 ? 12.695 -7.699 -13.422 1 90.19 365 PRO A C 1
ATOM 2817 O O . PRO A 1 365 ? 12.57 -8.211 -12.305 1 90.19 365 PRO A O 1
ATOM 2820 N N . GLU A 1 366 ? 12.008 -8.062 -14.414 1 90.38 366 GLU A N 1
ATOM 2821 C CA . GLU A 1 366 ? 10.812 -8.883 -14.297 1 90.38 366 GLU A CA 1
ATOM 2822 C C . GLU A 1 366 ? 11.156 -10.312 -13.898 1 90.38 366 GLU A C 1
ATOM 2824 O O . GLU A 1 366 ? 10.281 -11.07 -13.469 1 90.38 366 GLU A O 1
ATOM 2829 N N . TRP A 1 367 ? 12.414 -10.742 -14.023 1 92.5 367 TRP A N 1
ATOM 2830 C CA . TRP A 1 367 ? 12.812 -12.102 -13.68 1 92.5 367 TRP A CA 1
ATOM 2831 C C . TRP A 1 367 ? 13.43 -12.164 -12.289 1 92.5 367 TRP A C 1
ATOM 2833 O O . TRP A 1 367 ? 13.852 -13.227 -11.836 1 92.5 367 TRP A O 1
ATOM 2843 N N . ASP A 1 368 ? 13.508 -11.047 -11.602 1 94.5 368 ASP A N 1
ATOM 2844 C CA . ASP A 1 368 ? 14.195 -10.945 -10.32 1 94.5 368 ASP A CA 1
ATOM 2845 C C . ASP A 1 368 ? 13.273 -11.352 -9.172 1 94.5 368 ASP A C 1
ATOM 2847 O O . ASP A 1 368 ? 12.359 -10.602 -8.812 1 94.5 368 ASP A O 1
ATOM 2851 N N . ASP A 1 369 ? 13.492 -12.508 -8.656 1 95.81 369 ASP A N 1
ATOM 2852 C CA . ASP A 1 369 ? 12.758 -12.922 -7.465 1 95.81 369 ASP A CA 1
ATOM 2853 C C . ASP A 1 369 ? 13.672 -12.992 -6.246 1 95.81 369 ASP A C 1
ATOM 2855 O O . ASP A 1 369 ? 13.328 -13.602 -5.238 1 95.81 369 ASP A O 1
ATOM 2859 N N . ALA A 1 370 ? 14.875 -12.445 -6.387 1 96.69 370 ALA A N 1
ATOM 2860 C CA . ALA A 1 370 ? 15.867 -12.445 -5.309 1 96.69 370 ALA A CA 1
ATOM 2861 C C . ALA A 1 370 ? 15.82 -11.148 -4.52 1 96.69 370 ALA A C 1
ATOM 2863 O O . ALA A 1 370 ? 15.984 -11.148 -3.295 1 96.69 370 ALA A O 1
ATOM 2864 N N . SER A 1 371 ? 15.602 -10.078 -5.203 1 95.06 371 SER A N 1
ATOM 2865 C CA . SER A 1 371 ? 15.523 -8.781 -4.531 1 95.06 371 SER A CA 1
ATOM 2866 C C . SER A 1 371 ? 14.273 -8.688 -3.66 1 95.06 371 SER A C 1
ATOM 2868 O O . SER A 1 371 ? 13.258 -9.32 -3.957 1 95.06 371 SER A O 1
ATOM 2870 N N . PRO A 1 372 ? 14.375 -7.91 -2.607 1 93.12 372 PRO A N 1
ATOM 2871 C CA . PRO A 1 372 ? 13.18 -7.715 -1.783 1 93.12 372 PRO A CA 1
ATOM 2872 C C . PRO A 1 372 ? 12.023 -7.086 -2.557 1 93.12 372 PRO A C 1
ATOM 2874 O O . PRO A 1 372 ? 12.258 -6.367 -3.535 1 93.12 372 PRO A O 1
ATOM 2877 N N . VAL A 1 373 ? 10.844 -7.391 -2.141 1 93.56 373 VAL A N 1
ATOM 2878 C CA . VAL A 1 373 ? 9.672 -6.723 -2.697 1 93.56 373 VAL A CA 1
ATOM 2879 C C . VAL A 1 373 ? 9.812 -5.211 -2.539 1 93.56 373 VAL A C 1
ATOM 2881 O O . VAL A 1 373 ? 10.297 -4.73 -1.514 1 93.56 373 VAL A O 1
ATOM 2884 N N . GLU A 1 374 ? 9.383 -4.469 -3.574 1 92.5 374 GLU A N 1
ATOM 2885 C CA . GLU A 1 374 ? 9.438 -3.014 -3.51 1 92.5 374 GLU A CA 1
ATOM 2886 C C . GLU A 1 374 ? 8.727 -2.486 -2.266 1 92.5 374 GLU A C 1
ATOM 2888 O O . GLU A 1 374 ? 7.652 -2.967 -1.911 1 92.5 374 GLU A O 1
ATOM 2893 N N . PRO A 1 375 ? 9.242 -1.477 -1.643 1 93.06 375 PRO A N 1
ATOM 2894 C CA . PRO A 1 375 ? 8.695 -0.996 -0.37 1 93.06 375 PRO A CA 1
ATOM 2895 C C . PRO A 1 375 ? 7.234 -0.573 -0.477 1 93.06 375 PRO A C 1
ATOM 2897 O O . PRO A 1 375 ? 6.438 -0.866 0.417 1 93.06 375 PRO A O 1
ATOM 2900 N N . ILE A 1 376 ? 6.883 0.161 -1.54 1 92.25 376 ILE A N 1
ATOM 2901 C CA . ILE A 1 376 ? 5.5 0.593 -1.712 1 92.25 376 ILE A CA 1
ATOM 2902 C C . ILE A 1 376 ? 4.586 -0.627 -1.823 1 92.25 376 ILE A C 1
ATOM 2904 O O . ILE A 1 376 ? 3.514 -0.667 -1.216 1 92.25 376 ILE A O 1
ATOM 2908 N N . LEU A 1 377 ? 5.008 -1.652 -2.592 1 93.5 377 LEU A N 1
ATOM 2909 C CA . LEU A 1 377 ? 4.219 -2.867 -2.762 1 93.5 377 LEU A CA 1
ATOM 2910 C C . LEU A 1 377 ? 4.141 -3.65 -1.454 1 93.5 377 LEU A C 1
ATOM 2912 O O . LEU A 1 377 ? 3.094 -4.211 -1.124 1 93.5 377 LEU A O 1
ATOM 2916 N N . GLN A 1 378 ? 5.234 -3.723 -0.777 1 95.38 378 GLN A N 1
ATOM 2917 C CA . GLN A 1 378 ? 5.254 -4.379 0.526 1 95.38 378 GLN A CA 1
ATOM 2918 C C . GLN A 1 378 ? 4.289 -3.703 1.496 1 95.38 378 GLN A C 1
ATOM 2920 O O . GLN A 1 378 ? 3.578 -4.379 2.244 1 95.38 378 GLN A O 1
ATOM 2925 N N . SER A 1 379 ? 4.316 -2.379 1.499 1 95.38 379 SER A N 1
ATOM 2926 C CA . SER A 1 379 ? 3.396 -1.617 2.336 1 95.38 379 SER A CA 1
ATOM 2927 C C . SER A 1 379 ? 1.946 -1.89 1.949 1 95.38 379 SER A C 1
ATOM 2929 O O . SER A 1 379 ? 1.101 -2.119 2.816 1 95.38 379 SER A O 1
ATOM 2931 N N . TYR A 1 380 ? 1.721 -1.86 0.657 1 94.75 380 TYR A N 1
ATOM 2932 C CA . TYR A 1 380 ? 0.395 -2.18 0.142 1 94.75 380 TYR A CA 1
ATOM 2933 C C . TYR A 1 380 ? -0.056 -3.557 0.615 1 94.75 380 TYR A C 1
ATOM 2935 O O . TYR A 1 380 ? -1.17 -3.713 1.123 1 94.75 380 TYR A O 1
ATOM 2943 N N . LEU A 1 381 ? 0.761 -4.539 0.479 1 96.44 381 LEU A N 1
ATOM 2944 C CA . LEU A 1 381 ? 0.427 -5.902 0.883 1 96.44 381 LEU A CA 1
ATOM 2945 C C . LEU A 1 381 ? 0.094 -5.961 2.371 1 96.44 381 LEU A C 1
ATOM 2947 O O . LEU A 1 381 ? -0.755 -6.75 2.789 1 96.44 381 LEU A O 1
ATOM 2951 N N . GLY A 1 382 ? 0.723 -5.164 3.105 1 96.38 382 GLY A N 1
ATOM 2952 C CA . GLY A 1 382 ? 0.524 -5.168 4.547 1 96.38 382 GLY A CA 1
ATOM 2953 C C . GLY A 1 382 ? -0.856 -4.691 4.961 1 96.38 382 GLY A C 1
ATOM 2954 O O . GLY A 1 382 ? -1.307 -4.973 6.074 1 96.38 382 GLY A O 1
ATOM 2955 N N . GLY A 1 383 ? -1.518 -3.984 4.043 1 96.56 383 GLY A N 1
ATOM 2956 C CA . GLY A 1 383 ? -2.785 -3.393 4.445 1 96.56 383 GLY A CA 1
ATOM 2957 C C . GLY A 1 383 ? -3.934 -3.762 3.525 1 96.56 383 GLY A C 1
ATOM 2958 O O . GLY A 1 383 ? -5.086 -3.408 3.787 1 96.56 383 GLY A O 1
ATOM 2959 N N . PHE A 1 384 ? -3.744 -4.461 2.43 1 96 384 PHE A N 1
ATOM 2960 C CA . PHE A 1 384 ? -4.766 -4.562 1.396 1 96 384 PHE A CA 1
ATOM 2961 C C . PHE A 1 384 ? -5.934 -5.422 1.873 1 96 384 PHE A C 1
ATOM 2963 O O . PHE A 1 384 ? -7.09 -5.145 1.55 1 96 384 PHE A O 1
ATOM 2970 N N . MET A 1 385 ? -5.672 -6.438 2.75 1 97.56 385 MET A N 1
ATOM 2971 C CA . MET A 1 385 ? -6.781 -7.281 3.184 1 97.56 385 MET A CA 1
ATOM 2972 C C . MET A 1 385 ? -7.727 -6.508 4.094 1 97.56 385 MET A C 1
ATOM 2974 O O . MET A 1 385 ? -8.945 -6.605 3.955 1 97.56 385 MET A O 1
ATOM 2978 N N . THR A 1 386 ? -7.172 -5.742 5.02 1 97.25 386 THR A N 1
ATOM 2979 C CA . THR A 1 386 ? -8 -4.906 5.883 1 97.25 386 THR A CA 1
ATOM 2980 C C . THR A 1 386 ? -8.797 -3.896 5.055 1 97.25 386 THR A C 1
ATOM 2982 O O . THR A 1 386 ? -9.922 -3.551 5.406 1 97.25 386 THR A O 1
ATOM 2985 N N . THR A 1 387 ? -8.164 -3.402 4.051 1 96.5 387 THR A N 1
ATOM 2986 C CA . THR A 1 387 ? -8.836 -2.443 3.18 1 96.5 387 THR A CA 1
ATOM 2987 C C . THR A 1 387 ? -10.039 -3.086 2.49 1 96.5 387 THR A C 1
ATOM 2989 O O . THR A 1 387 ? -11.102 -2.471 2.387 1 96.5 387 THR A O 1
ATOM 2992 N N . PHE A 1 388 ? -9.875 -4.281 1.993 1 97.5 388 PHE A N 1
ATOM 2993 C CA . PHE A 1 388 ? -10.984 -4.953 1.319 1 97.5 388 PHE A CA 1
ATOM 2994 C C . PHE A 1 388 ? -12.078 -5.312 2.311 1 97.5 388 PHE A C 1
ATOM 2996 O O . PHE A 1 388 ? -13.258 -5.031 2.074 1 97.5 388 PHE A O 1
ATOM 3003 N N . PHE A 1 389 ? -11.805 -5.883 3.451 1 98.25 389 PHE A N 1
ATOM 3004 C CA . PHE A 1 389 ? -12.797 -6.344 4.41 1 98.25 389 PHE A CA 1
ATOM 3005 C C . PHE A 1 389 ? -13.375 -5.176 5.195 1 98.25 389 PHE A C 1
ATOM 3007 O O . PHE A 1 389 ? -14.469 -5.277 5.758 1 98.25 389 PHE A O 1
ATOM 3014 N N . GLY A 1 390 ? -12.594 -4.078 5.207 1 97.25 390 GLY A N 1
ATOM 3015 C CA . GLY A 1 390 ? -12.953 -2.988 6.102 1 97.25 390 GLY A CA 1
ATOM 3016 C C . GLY A 1 390 ? -12.5 -3.211 7.531 1 97.25 390 GLY A C 1
ATOM 3017 O O . GLY A 1 390 ? -12.438 -4.348 7.996 1 97.25 390 GLY A O 1
ATOM 3018 N N . TYR A 1 391 ? -12.273 -2.221 8.227 1 96.06 391 TYR A N 1
ATOM 3019 C CA . TYR A 1 391 ? -11.664 -2.275 9.555 1 96.06 391 TYR A CA 1
ATOM 3020 C C . TYR A 1 391 ? -12.633 -2.857 10.578 1 96.06 391 TYR A C 1
ATOM 3022 O O . TYR A 1 391 ? -12.219 -3.541 11.516 1 96.06 391 TYR A O 1
ATOM 3030 N N . GLU A 1 392 ? -13.914 -2.584 10.43 1 94.62 392 GLU A N 1
ATOM 3031 C CA . GLU A 1 392 ? -14.914 -3.111 11.359 1 94.62 392 GLU A CA 1
ATOM 3032 C C . GLU A 1 392 ? -15.062 -4.621 11.203 1 94.62 392 GLU A C 1
ATOM 3034 O O . GLU A 1 392 ? -15.07 -5.352 12.195 1 94.62 392 GLU A O 1
ATOM 3039 N N . ASN A 1 393 ? -15.156 -5.078 9.938 1 97.19 393 ASN A N 1
ATOM 3040 C CA . ASN A 1 393 ? -15.297 -6.508 9.672 1 97.19 393 ASN A CA 1
ATOM 3041 C C . ASN A 1 393 ? -14.008 -7.266 9.977 1 97.19 393 ASN A C 1
ATOM 3043 O O . ASN A 1 393 ? -14.047 -8.461 10.273 1 97.19 393 ASN A O 1
ATOM 3047 N N . TRP A 1 394 ? -12.883 -6.566 9.875 1 97 394 TRP A N 1
ATOM 3048 C CA . TRP A 1 394 ? -11.594 -7.16 10.195 1 97 394 TRP A CA 1
ATOM 3049 C C . TRP A 1 394 ? -11.5 -7.496 11.68 1 97 394 TRP A C 1
ATOM 3051 O O . TRP A 1 394 ? -11.086 -8.594 12.047 1 97 394 TRP A O 1
ATOM 3061 N N . GLY A 1 395 ? -11.891 -6.555 12.539 1 96.25 395 GLY A N 1
ATOM 3062 C CA . GLY A 1 395 ? -11.805 -6.715 13.977 1 96.25 395 GLY A CA 1
ATOM 3063 C C . GLY A 1 395 ? -10.414 -6.48 14.531 1 96.25 395 GLY A C 1
ATOM 3064 O O . GLY A 1 395 ? -9.68 -5.629 14.031 1 96.25 395 GLY A O 1
ATOM 3065 N N . ALA A 1 396 ? -10.07 -7.133 15.656 1 96.06 396 ALA A N 1
ATOM 3066 C CA . ALA A 1 396 ? -8.773 -7.012 16.328 1 96.06 396 ALA A CA 1
ATOM 3067 C C . ALA A 1 396 ? -7.758 -7.98 15.727 1 96.06 396 ALA A C 1
ATOM 3069 O O . ALA A 1 396 ? -8.125 -8.922 15.023 1 96.06 396 ALA A O 1
ATOM 3070 N N . GLU A 1 397 ? -6.48 -7.672 15.992 1 95.25 397 GLU A N 1
ATOM 3071 C CA . GLU A 1 397 ? -5.426 -8.57 15.539 1 95.25 397 GLU A CA 1
ATOM 3072 C C . GLU A 1 397 ? -5.422 -9.867 16.344 1 95.25 397 GLU A C 1
ATOM 3074 O O . GLU A 1 397 ? -5.711 -9.867 17.531 1 95.25 397 GLU A O 1
ATOM 3079 N N . ARG A 1 398 ? -5.113 -10.898 15.695 1 91.25 398 ARG A N 1
ATOM 3080 C CA . ARG A 1 398 ? -4.949 -12.172 16.375 1 91.25 398 ARG A CA 1
ATOM 3081 C C . ARG A 1 398 ? -3.58 -12.266 17.047 1 91.25 398 ARG A C 1
ATOM 3083 O O . ARG A 1 398 ? -2.629 -11.617 16.609 1 91.25 398 ARG A O 1
ATOM 3090 N N . PRO A 1 399 ? -3.457 -13.062 18.078 1 86.38 399 PRO A N 1
ATOM 3091 C CA . PRO A 1 399 ? -2.158 -13.203 18.734 1 86.38 399 PRO A CA 1
ATOM 3092 C C . PRO A 1 399 ? -1.117 -13.891 17.859 1 86.38 399 PRO A C 1
ATOM 3094 O O . PRO A 1 399 ? -1.471 -14.539 16.875 1 86.38 399 PRO A O 1
ATOM 3097 N N . ALA A 1 400 ? 0.115 -13.648 18.281 1 85.19 400 ALA A N 1
ATOM 3098 C CA . ALA A 1 400 ? 1.222 -14.25 17.547 1 85.19 400 ALA A CA 1
ATOM 3099 C C . ALA A 1 400 ? 1.2 -15.773 17.672 1 85.19 400 ALA A C 1
ATOM 3101 O O . ALA A 1 400 ? 0.816 -16.312 18.719 1 85.19 400 ALA A O 1
ATOM 3102 N N . SER A 1 401 ? 1.609 -16.328 16.578 1 81.75 401 SER A N 1
ATOM 3103 C CA . SER A 1 401 ? 1.877 -17.766 16.641 1 81.75 401 SER A CA 1
ATOM 3104 C C . SER A 1 401 ? 3.26 -18.047 17.219 1 81.75 401 SER A C 1
ATOM 3106 O O . SER A 1 401 ? 4.102 -17.156 17.297 1 81.75 401 SER A O 1
ATOM 3108 N N . PRO A 1 402 ? 3.48 -19.25 17.656 1 86.06 402 PRO A N 1
ATOM 3109 C CA . PRO A 1 402 ? 4.832 -19.594 18.094 1 86.06 402 PRO A CA 1
ATOM 3110 C C . PRO A 1 402 ? 5.898 -19.281 17.047 1 86.06 402 PRO A C 1
ATOM 3112 O O . PRO A 1 402 ? 5.656 -19.438 15.852 1 86.06 402 PRO A O 1
ATOM 3115 N N . PRO A 1 403 ? 7.008 -18.828 17.594 1 89.12 403 PRO A N 1
ATOM 3116 C CA . PRO A 1 403 ? 8.078 -18.469 16.656 1 89.12 403 PRO A CA 1
ATOM 3117 C C . PRO A 1 403 ? 8.484 -19.641 15.758 1 89.12 403 PRO A C 1
ATOM 3119 O O . PRO A 1 403 ? 8.516 -20.781 16.203 1 89.12 403 PRO A O 1
ATOM 3122 N N . GLN A 1 404 ? 8.695 -19.344 14.578 1 91.06 404 GLN A N 1
ATOM 3123 C CA . GLN A 1 404 ? 9.172 -20.281 13.578 1 91.06 404 GLN A CA 1
ATOM 3124 C C . GLN A 1 404 ? 10.203 -19.641 12.664 1 91.06 404 GLN A C 1
ATOM 3126 O O . GLN A 1 404 ? 10.094 -18.469 12.32 1 91.06 404 GLN A O 1
ATOM 3131 N N . LYS A 1 405 ? 11.164 -20.484 12.281 1 93 405 LYS A N 1
ATOM 3132 C CA . LYS A 1 405 ? 12.227 -19.984 11.406 1 93 405 LYS A CA 1
ATOM 3133 C C . LYS A 1 405 ? 11.648 -19.469 10.086 1 93 405 LYS A C 1
ATOM 3135 O O . LYS A 1 405 ? 10.773 -20.094 9.492 1 93 405 LYS A O 1
ATOM 3140 N N . ASP A 1 406 ? 12.078 -18.312 9.656 1 94.31 406 ASP A N 1
ATOM 3141 C CA . ASP A 1 406 ? 11.773 -17.703 8.367 1 94.31 406 ASP A CA 1
ATOM 3142 C C . ASP A 1 406 ? 10.312 -17.266 8.297 1 94.31 406 ASP A C 1
ATOM 3144 O O . ASP A 1 406 ? 9.766 -17.062 7.211 1 94.31 406 ASP A O 1
ATOM 3148 N N . ILE A 1 407 ? 9.641 -17.266 9.453 1 96.31 407 ILE A N 1
ATOM 3149 C CA . ILE A 1 407 ? 8.273 -16.766 9.562 1 96.31 407 ILE A CA 1
ATOM 3150 C C . ILE A 1 407 ? 8.234 -15.578 10.508 1 96.31 407 ILE A C 1
ATOM 3152 O O . ILE A 1 407 ? 8.688 -15.664 11.648 1 96.31 407 ILE A O 1
ATOM 3156 N N . PHE A 1 408 ? 7.781 -14.492 10.086 1 96.19 408 PHE A N 1
ATOM 3157 C CA . PHE A 1 408 ? 7.734 -13.289 10.906 1 96.19 408 PHE A CA 1
ATOM 3158 C C . PHE A 1 408 ? 6.68 -13.422 12 1 96.19 408 PHE A C 1
ATOM 3160 O O . PHE A 1 408 ? 5.652 -14.07 11.805 1 96.19 408 PHE A O 1
ATOM 3167 N N . PRO A 1 409 ? 6.809 -12.805 13.086 1 94.31 409 PRO A N 1
ATOM 3168 C CA . PRO A 1 409 ? 5.949 -13.023 14.25 1 94.31 409 PRO A CA 1
ATOM 3169 C C . PRO A 1 409 ? 4.641 -12.234 14.172 1 94.31 409 PRO A C 1
ATOM 3171 O O . PRO A 1 409 ? 3.678 -12.562 14.875 1 94.31 409 PRO A O 1
ATOM 3174 N N . GLY A 1 410 ? 4.605 -11.18 13.477 1 94.69 410 GLY A N 1
ATOM 3175 C CA . GLY A 1 410 ? 3.43 -10.32 13.438 1 94.69 410 GLY A CA 1
ATOM 3176 C C . GLY A 1 410 ? 2.355 -10.828 12.492 1 94.69 410 GLY A C 1
ATOM 3177 O O . GLY A 1 410 ? 2.258 -12.031 12.242 1 94.69 410 GLY A O 1
ATOM 3178 N N . ARG A 1 411 ? 1.451 -9.914 12.055 1 95.56 411 ARG A N 1
ATOM 3179 C CA . ARG A 1 411 ? 0.388 -10.211 11.102 1 95.56 411 ARG A CA 1
ATOM 3180 C C . ARG A 1 411 ? 0.948 -10.859 9.844 1 95.56 411 ARG A C 1
ATOM 3182 O O . ARG A 1 411 ? 0.42 -11.867 9.375 1 95.56 411 ARG A O 1
ATOM 3189 N N . THR A 1 412 ? 1.981 -10.227 9.312 1 96.88 412 THR A N 1
ATOM 3190 C CA . THR A 1 412 ? 2.652 -10.758 8.133 1 96.88 412 THR A CA 1
ATOM 3191 C C . THR A 1 412 ? 3.564 -11.922 8.508 1 96.88 412 THR A C 1
ATOM 3193 O O . THR A 1 412 ? 4.465 -11.773 9.336 1 96.88 412 THR A O 1
ATOM 3196 N N . LYS A 1 413 ? 3.357 -13.055 7.922 1 97.25 413 LYS A N 1
ATOM 3197 C CA . LYS A 1 413 ? 4.184 -14.227 8.188 1 97.25 413 LYS A CA 1
ATOM 3198 C C . LYS A 1 413 ? 5.316 -14.344 7.172 1 97.25 413 LYS A C 1
ATOM 3200 O O . LYS A 1 413 ? 6.379 -14.891 7.477 1 97.25 413 LYS A O 1
ATOM 3205 N N . GLY A 1 414 ? 5.074 -13.82 5.988 1 97.12 414 GLY A N 1
ATOM 3206 C CA . GLY A 1 414 ? 6.055 -13.836 4.914 1 97.12 414 GLY A CA 1
ATOM 3207 C C . GLY A 1 414 ? 5.676 -12.945 3.748 1 97.12 414 GLY A C 1
ATOM 3208 O O . GLY A 1 414 ? 4.496 -12.688 3.514 1 97.12 414 GLY A O 1
ATOM 3209 N N . VAL A 1 415 ? 6.645 -12.43 3.055 1 97.62 415 VAL A N 1
ATOM 3210 C CA . VAL A 1 415 ? 6.527 -11.656 1.821 1 97.62 415 VAL A CA 1
ATOM 3211 C C . VAL A 1 415 ? 7.531 -12.172 0.793 1 97.62 415 VAL A C 1
ATOM 3213 O O . VAL A 1 415 ? 8.711 -12.352 1.107 1 97.62 415 VAL A O 1
ATOM 3216 N N . TRP A 1 416 ? 7.082 -12.453 -0.432 1 97.44 416 TRP A N 1
ATOM 3217 C CA . TRP A 1 416 ? 7.992 -12.984 -1.447 1 97.44 416 TRP A CA 1
ATOM 3218 C C . TRP A 1 416 ? 7.52 -12.602 -2.846 1 97.44 416 TRP A C 1
ATOM 3220 O O . TRP A 1 416 ? 6.465 -11.984 -3.008 1 97.44 416 TRP A O 1
ATOM 3230 N N . THR A 1 417 ? 8.312 -12.859 -3.789 1 95.94 417 THR A N 1
ATOM 3231 C CA . THR A 1 417 ? 8.008 -12.57 -5.188 1 95.94 417 THR A CA 1
ATOM 3232 C C . THR A 1 417 ? 7.859 -13.867 -5.984 1 95.94 417 THR A C 1
ATOM 3234 O O . THR A 1 417 ? 8.688 -14.773 -5.871 1 95.94 417 THR A O 1
ATOM 3237 N N . GLY A 1 418 ? 6.801 -13.984 -6.688 1 95.19 418 GLY A N 1
ATOM 3238 C CA . GLY A 1 418 ? 6.645 -15.016 -7.695 1 95.19 418 GLY A CA 1
ATOM 3239 C C . GLY A 1 418 ? 6.852 -14.508 -9.109 1 95.19 418 GLY A C 1
ATOM 3240 O O . GLY A 1 418 ? 6.477 -13.375 -9.43 1 95.19 418 GLY A O 1
ATOM 3241 N N . ILE A 1 419 ? 7.434 -15.391 -9.945 1 95 419 ILE A N 1
ATOM 3242 C CA . ILE A 1 419 ? 7.637 -15.039 -11.344 1 95 419 ILE A CA 1
ATOM 3243 C C . ILE A 1 419 ? 6.711 -15.875 -12.227 1 95 419 ILE A C 1
ATOM 3245 O O . ILE A 1 419 ? 6.723 -17.109 -12.164 1 95 419 ILE A O 1
ATOM 3249 N N . ASP A 1 420 ? 5.961 -15.148 -13.016 1 93.44 420 ASP A N 1
ATOM 3250 C CA . ASP A 1 420 ? 5.027 -15.781 -13.938 1 93.44 420 ASP A CA 1
ATOM 3251 C C . ASP A 1 420 ? 5.586 -15.781 -15.359 1 93.44 420 ASP A C 1
ATOM 3253 O O . ASP A 1 420 ? 6.293 -14.852 -15.758 1 93.44 420 ASP A O 1
ATOM 3257 N N . SER A 1 421 ? 5.375 -16.859 -16.094 1 95.25 421 SER A N 1
ATOM 3258 C CA . SER A 1 421 ? 5.641 -16.906 -17.516 1 95.25 421 SER A CA 1
ATOM 3259 C C . SER A 1 421 ? 4.449 -16.391 -18.328 1 95.25 421 SER A C 1
ATOM 3261 O O . SER A 1 421 ? 3.363 -16.969 -18.266 1 95.25 421 SER A O 1
ATOM 3263 N N . ILE A 1 422 ? 4.684 -15.352 -19.047 1 94.25 422 ILE A N 1
ATOM 3264 C CA . ILE A 1 422 ? 3.623 -14.711 -19.812 1 94.25 422 ILE A CA 1
ATOM 3265 C C . ILE A 1 422 ? 3.859 -14.93 -21.312 1 94.25 422 ILE A C 1
ATOM 3267 O O . ILE A 1 422 ? 4.895 -14.531 -21.844 1 94.25 422 ILE A O 1
ATOM 3271 N N . SER A 1 423 ? 2.891 -15.531 -21.953 1 94.62 423 SER A N 1
ATOM 3272 C CA . SER A 1 423 ? 2.99 -15.703 -23.406 1 94.62 423 SER A CA 1
ATOM 3273 C C . SER A 1 423 ? 2.51 -14.453 -24.141 1 94.62 423 SER A C 1
ATOM 3275 O O . SER A 1 423 ? 1.727 -13.672 -23.594 1 94.62 423 SER A O 1
ATOM 3277 N N . PHE A 1 424 ? 2.877 -14.273 -25.328 1 90.94 424 PHE A N 1
ATOM 3278 C CA . PHE A 1 424 ? 2.646 -13.062 -26.109 1 90.94 424 PHE A CA 1
ATOM 3279 C C . PHE A 1 424 ? 1.162 -12.891 -26.406 1 90.94 424 PHE A C 1
ATOM 3281 O O . PHE A 1 424 ? 0.692 -11.766 -26.609 1 90.94 424 PHE A O 1
ATOM 3288 N N . ASP A 1 425 ? 0.45 -13.922 -26.453 1 90.81 425 ASP A N 1
ATOM 3289 C CA . ASP A 1 425 ? -0.976 -13.836 -26.75 1 90.81 425 ASP A CA 1
ATOM 3290 C C . ASP A 1 425 ? -1.814 -14.312 -25.562 1 90.81 425 ASP A C 1
ATOM 3292 O O . ASP A 1 425 ? -3.016 -14.547 -25.703 1 90.81 425 ASP A O 1
ATOM 3296 N N . GLU A 1 426 ? -1.175 -14.68 -24.438 1 91.81 426 GLU A N 1
ATOM 3297 C CA . GLU A 1 426 ? -1.779 -14.969 -23.141 1 91.81 426 GLU A CA 1
ATOM 3298 C C . GLU A 1 426 ? -2.287 -16.406 -23.078 1 91.81 426 GLU A C 1
ATOM 3300 O O . GLU A 1 426 ? -2.961 -16.797 -22.125 1 91.81 426 GLU A O 1
ATOM 3305 N N . TYR A 1 427 ? -2.02 -17.156 -24.141 1 95.44 427 TYR A N 1
ATOM 3306 C CA . TYR A 1 427 ? -2.393 -18.562 -24.141 1 95.44 427 TYR A CA 1
ATOM 3307 C C . TYR A 1 427 ? -1.166 -19.453 -23.953 1 95.44 427 TYR A C 1
ATOM 3309 O O . TYR A 1 427 ? -0.081 -19.125 -24.453 1 95.44 427 TYR A O 1
ATOM 3317 N N . PRO A 1 428 ? -1.336 -20.594 -23.297 1 97.44 428 PRO A N 1
ATOM 3318 C CA . PRO A 1 428 ? -0.209 -21.516 -23.109 1 97.44 428 PRO A CA 1
ATOM 3319 C C . PRO A 1 428 ? 0.418 -21.969 -24.422 1 97.44 428 PRO A C 1
ATOM 3321 O O . PRO A 1 428 ? -0.243 -21.953 -25.469 1 97.44 428 PRO A O 1
ATOM 3324 N N . VAL A 1 429 ? 1.681 -22.312 -24.359 1 97.5 429 VAL A N 1
ATOM 3325 C CA . VAL A 1 429 ? 2.424 -22.875 -25.484 1 97.5 429 VAL A CA 1
ATOM 3326 C C . VAL A 1 429 ? 2.824 -24.328 -25.156 1 97.5 429 VAL A C 1
ATOM 3328 O O . VAL A 1 429 ? 3.676 -24.562 -24.297 1 97.5 429 VAL A O 1
ATOM 3331 N N . VAL A 1 430 ? 2.25 -25.266 -25.906 1 98.25 430 VAL A N 1
ATOM 3332 C CA . VAL A 1 430 ? 2.43 -26.672 -25.594 1 98.25 430 VAL A CA 1
ATOM 3333 C C . VAL A 1 430 ? 2.672 -27.469 -26.875 1 98.25 430 VAL A C 1
ATOM 3335 O O . VAL A 1 430 ? 1.932 -27.312 -27.859 1 98.25 430 VAL A O 1
ATOM 3338 N N . GLY A 1 431 ? 3.723 -28.281 -26.891 1 96.5 431 GLY A N 1
ATOM 3339 C CA . GLY A 1 431 ? 3.914 -29.156 -28.031 1 96.5 431 GLY A CA 1
ATOM 3340 C C . GLY A 1 431 ? 5.352 -29.203 -28.516 1 96.5 431 GLY A C 1
ATOM 3341 O O . GLY A 1 431 ? 6.254 -28.703 -27.828 1 96.5 431 GLY A O 1
ATOM 3342 N N . PRO A 1 432 ? 5.578 -29.922 -29.609 1 94.69 432 PRO A N 1
ATOM 3343 C CA . PRO A 1 432 ? 6.934 -29.969 -30.172 1 94.69 432 PRO A CA 1
ATOM 3344 C C . PRO A 1 432 ? 7.391 -28.609 -30.703 1 94.69 432 PRO A C 1
ATOM 3346 O O . PRO A 1 432 ? 6.605 -27.875 -31.328 1 94.69 432 PRO A O 1
ATOM 3349 N N . LEU A 1 433 ? 8.594 -28.328 -30.375 1 94.81 433 LEU A N 1
ATOM 3350 C CA . LEU A 1 433 ? 9.18 -27.078 -30.859 1 94.81 433 LEU A CA 1
ATOM 3351 C C . LEU A 1 433 ? 9.727 -27.266 -32.281 1 94.81 433 LEU A C 1
ATOM 3353 O O . LEU A 1 433 ? 10.445 -28.234 -32.562 1 94.81 433 LEU A O 1
ATOM 3357 N N . PRO A 1 434 ? 9.383 -26.344 -33.156 1 92.31 434 PRO A N 1
ATOM 3358 C CA . PRO A 1 434 ? 9.977 -26.406 -34.5 1 92.31 434 PRO A CA 1
ATOM 3359 C C . PRO A 1 434 ? 11.492 -26.188 -34.469 1 92.31 434 PRO A C 1
ATOM 3361 O O . PRO A 1 434 ? 11.992 -25.375 -33.719 1 92.31 434 PRO A O 1
ATOM 3364 N N . PRO A 1 435 ? 12.141 -26.844 -35.406 1 91.19 435 PRO A N 1
ATOM 3365 C CA . PRO A 1 435 ? 13.586 -26.625 -35.531 1 91.19 435 PRO A CA 1
ATOM 3366 C C . PRO A 1 435 ? 13.938 -25.156 -35.781 1 91.19 435 PRO A C 1
ATOM 3368 O O . PRO A 1 435 ? 14.984 -24.688 -35.344 1 91.19 435 PRO A O 1
ATOM 3371 N N . SER A 1 436 ? 13.094 -24.484 -36.438 1 91.5 436 SER A N 1
ATOM 3372 C CA . SER A 1 436 ? 13.336 -23.062 -36.719 1 91.5 436 SER A CA 1
ATOM 3373 C C . SER A 1 436 ? 13.367 -22.234 -35.438 1 91.5 436 SER A C 1
ATOM 3375 O O . SER A 1 436 ? 13.984 -21.172 -35.406 1 91.5 436 SER A O 1
ATOM 3377 N N . THR A 1 437 ? 12.703 -22.719 -34.406 1 93.38 437 THR A N 1
ATOM 3378 C CA . THR A 1 437 ? 12.648 -22.031 -33.125 1 93.38 437 THR A CA 1
ATOM 3379 C C . THR A 1 437 ? 13.852 -22.391 -32.281 1 93.38 437 THR A C 1
ATOM 3381 O O . THR A 1 437 ? 14.43 -21.531 -31.609 1 93.38 437 THR A O 1
ATOM 3384 N N . THR A 1 438 ? 14.328 -23.609 -32.312 1 94.12 438 THR A N 1
ATOM 3385 C CA . THR A 1 438 ? 15.367 -24.078 -31.422 1 94.12 438 THR A CA 1
ATOM 3386 C C . THR A 1 438 ? 16.734 -24.016 -32.094 1 94.12 438 THR A C 1
ATOM 3388 O O . THR A 1 438 ? 17.766 -23.984 -31.406 1 94.12 438 THR A O 1
ATOM 3391 N N . GLY A 1 439 ? 16.766 -24.109 -33.469 1 90.06 439 GLY A N 1
ATOM 3392 C CA . GLY A 1 439 ? 18.016 -24.234 -34.188 1 90.06 439 GLY A CA 1
ATOM 3393 C C . GLY A 1 439 ? 18.578 -25.641 -34.156 1 90.06 439 GLY A C 1
ATOM 3394 O O . GLY A 1 439 ? 19.719 -25.875 -34.562 1 90.06 439 GLY A O 1
ATOM 3395 N N . ARG A 1 440 ? 17.797 -26.562 -33.656 1 89.56 440 ARG A N 1
ATOM 3396 C CA . ARG A 1 440 ? 18.219 -27.953 -33.5 1 89.56 440 ARG A CA 1
ATOM 3397 C C . ARG A 1 440 ? 17.25 -28.891 -34.188 1 89.56 440 ARG A C 1
ATOM 3399 O O . ARG A 1 440 ? 16.047 -28.688 -34.156 1 89.56 440 ARG A O 1
ATOM 3406 N N . GLN A 1 441 ? 17.828 -29.844 -35 1 80.88 441 GLN A N 1
ATOM 3407 C CA . GLN A 1 441 ? 17.016 -30.812 -35.75 1 80.88 441 GLN A CA 1
ATOM 3408 C C . GLN A 1 441 ? 17.141 -32.188 -35.125 1 80.88 441 GLN A C 1
ATOM 3410 O O . GLN A 1 441 ? 18.25 -32.719 -34.938 1 80.88 441 GLN A O 1
ATOM 3415 N N . ALA A 1 442 ? 15.977 -32.625 -34.625 1 73.44 442 ALA A N 1
ATOM 3416 C CA . ALA A 1 442 ? 15.992 -34.031 -34.156 1 73.44 442 ALA A CA 1
ATOM 3417 C C . ALA A 1 442 ? 16.281 -34.969 -35.312 1 73.44 442 ALA A C 1
ATOM 3419 O O . ALA A 1 442 ? 15.836 -34.75 -36.438 1 73.44 442 ALA A O 1
ATOM 3420 N N . ARG A 1 443 ? 17.328 -35.844 -35.094 1 66.94 443 ARG A N 1
ATOM 3421 C CA . ARG A 1 443 ? 17.609 -36.844 -36.125 1 66.94 443 ARG A CA 1
ATOM 3422 C C . ARG A 1 443 ? 16.359 -37.656 -36.438 1 66.94 443 ARG A C 1
ATOM 3424 O O . ARG A 1 443 ? 15.383 -37.625 -35.719 1 66.94 443 ARG A O 1
ATOM 3431 N N . ILE A 1 444 ? 16.438 -38.375 -37.562 1 55.62 444 ILE A N 1
ATOM 3432 C CA . ILE A 1 444 ? 15.391 -39.25 -38.094 1 55.62 444 ILE A CA 1
ATOM 3433 C C . ILE A 1 444 ? 14.938 -40.219 -37 1 55.62 444 ILE A C 1
ATOM 3435 O O . ILE A 1 444 ? 15.758 -40.812 -36.312 1 55.62 444 ILE A O 1
ATOM 3439 N N . GLY A 1 445 ? 13.578 -40.094 -36.375 1 59.75 445 GLY A N 1
ATOM 3440 C CA . GLY A 1 445 ? 12.914 -41 -35.438 1 59.75 445 GLY A CA 1
ATOM 3441 C C . GLY A 1 445 ? 12.039 -40.25 -34.438 1 59.75 445 GLY A C 1
ATOM 3442 O O . GLY A 1 445 ? 11.438 -39.25 -34.75 1 59.75 445 GLY A O 1
ATOM 3443 N N . ALA A 1 446 ? 11.875 -40.812 -33.156 1 64.25 446 ALA A N 1
ATOM 3444 C CA . ALA A 1 446 ? 10.875 -40.469 -32.156 1 64.25 446 ALA A CA 1
ATOM 3445 C C . ALA A 1 446 ? 11.289 -39.25 -31.344 1 64.25 446 ALA A C 1
ATOM 3447 O O . ALA A 1 446 ? 10.445 -38.625 -30.703 1 64.25 446 ALA A O 1
ATOM 3448 N N . GLY A 1 447 ? 12.367 -38.656 -31.625 1 83.69 447 GLY A N 1
ATOM 3449 C CA . GLY A 1 447 ? 12.82 -37.688 -30.641 1 83.69 447 GLY A CA 1
ATOM 3450 C C . GLY A 1 447 ? 12.523 -36.25 -31.031 1 83.69 447 GLY A C 1
ATOM 3451 O O . GLY A 1 447 ? 12.477 -35.938 -32.219 1 83.69 447 GLY A O 1
ATOM 3452 N N . ALA A 1 448 ? 12.172 -35.375 -30.016 1 89.75 448 ALA A N 1
ATOM 3453 C CA . ALA A 1 448 ? 11.891 -33.969 -30.266 1 89.75 448 ALA A CA 1
ATOM 3454 C C . ALA A 1 448 ? 12.195 -33.125 -29.031 1 89.75 448 ALA A C 1
ATOM 3456 O O . ALA A 1 448 ? 12.453 -33.656 -27.938 1 89.75 448 ALA A O 1
ATOM 3457 N N . GLU A 1 449 ? 12.273 -31.906 -29.344 1 94.12 449 GLU A N 1
ATOM 3458 C CA . GLU A 1 449 ? 12.25 -30.906 -28.266 1 94.12 449 GLU A CA 1
ATOM 3459 C C . GLU A 1 449 ? 10.836 -30.391 -28.031 1 94.12 449 GLU A C 1
ATOM 3461 O O . GLU A 1 449 ? 10.109 -30.078 -28.984 1 94.12 449 GLU A O 1
ATOM 3466 N N . TRP A 1 450 ? 10.453 -30.438 -26.766 1 96.44 450 TRP A N 1
ATOM 3467 C CA . TRP A 1 450 ? 9.078 -30.125 -26.406 1 96.44 450 TRP A CA 1
ATOM 3468 C C . TRP A 1 450 ? 9.016 -28.922 -25.469 1 96.44 450 TRP A C 1
ATOM 3470 O O . TRP A 1 450 ? 9.992 -28.625 -24.766 1 96.44 450 TRP A O 1
ATOM 3480 N N . ILE A 1 451 ? 7.852 -28.266 -25.5 1 98.06 451 ILE A N 1
ATOM 3481 C CA . ILE A 1 451 ? 7.633 -27.141 -24.594 1 98.06 451 ILE A CA 1
ATOM 3482 C C . ILE A 1 451 ? 6.258 -27.25 -23.938 1 98.06 451 ILE A C 1
ATOM 3484 O O . ILE A 1 451 ? 5.312 -27.766 -24.547 1 98.06 451 ILE A O 1
ATOM 3488 N N . CYS A 1 452 ? 6.102 -26.875 -22.719 1 98.56 452 CYS A N 1
ATOM 3489 C CA . CYS A 1 452 ? 4.863 -26.75 -21.969 1 98.56 452 CYS A CA 1
ATOM 3490 C C . CYS A 1 452 ? 4.969 -25.625 -20.938 1 98.56 452 CYS A C 1
ATOM 3492 O O . CYS A 1 452 ? 5.574 -25.797 -19.891 1 98.56 452 CYS A O 1
ATOM 3494 N N . THR A 1 453 ? 4.391 -24.406 -21.266 1 98 453 THR A N 1
ATOM 3495 C CA . THR A 1 453 ? 4.598 -23.219 -20.438 1 98 453 THR A CA 1
ATOM 3496 C C . THR A 1 453 ? 3.654 -22.094 -20.859 1 98 453 THR A C 1
ATOM 3498 O O . THR A 1 453 ? 2.676 -22.328 -21.578 1 98 453 THR A O 1
ATOM 3501 N N . GLY A 1 454 ? 3.855 -20.844 -20.281 1 97 454 GLY A N 1
ATOM 3502 C CA . GLY A 1 454 ? 3.195 -19.625 -20.719 1 97 454 GLY A CA 1
ATOM 3503 C C . GLY A 1 454 ? 1.754 -19.531 -20.266 1 97 454 GLY A C 1
ATOM 3504 O O . GLY A 1 454 ? 0.875 -19.141 -21.031 1 97 454 GLY A O 1
ATOM 3505 N N . TYR A 1 455 ? 1.494 -19.844 -19.078 1 96.44 455 TYR A N 1
ATOM 3506 C CA . TYR A 1 455 ? 0.12 -19.938 -18.594 1 96.44 455 TYR A CA 1
ATOM 3507 C C . TYR A 1 455 ? -0.451 -18.547 -18.297 1 96.44 455 TYR A C 1
ATOM 3509 O O . TYR A 1 455 ? -1.651 -18.406 -18.062 1 96.44 455 TYR A O 1
ATOM 3517 N N . SER A 1 456 ? 0.361 -17.547 -18.219 1 93.81 456 SER A N 1
ATOM 3518 C CA . SER A 1 456 ? -0.033 -16.141 -18.156 1 93.81 456 SER A CA 1
ATOM 3519 C C . SER A 1 456 ? -0.976 -15.891 -16.984 1 93.81 456 SER A C 1
ATOM 3521 O O . SER A 1 456 ? -2.051 -15.312 -17.156 1 93.81 456 SER A O 1
ATOM 3523 N N . GLY A 1 457 ? -0.569 -16.438 -15.875 1 91.38 457 GLY A N 1
ATOM 3524 C CA . GLY A 1 457 ? -1.305 -16.156 -14.648 1 91.38 457 GLY A CA 1
ATOM 3525 C C . GLY A 1 457 ? -2.287 -17.25 -14.281 1 91.38 457 GLY A C 1
ATOM 3526 O O . GLY A 1 457 ? -2.83 -17.25 -13.172 1 91.38 457 GLY A O 1
ATOM 3527 N N . ASP A 1 458 ? -2.512 -18.25 -15.125 1 93.75 458 ASP A N 1
ATOM 3528 C CA . ASP A 1 458 ? -3.488 -19.312 -14.914 1 93.75 458 ASP A CA 1
ATOM 3529 C C . ASP A 1 458 ? -2.82 -20.688 -14.922 1 93.75 458 ASP A C 1
ATOM 3531 O O . ASP A 1 458 ? -3.279 -21.594 -15.609 1 93.75 458 ASP A O 1
ATOM 3535 N N . GLY A 1 459 ? -1.785 -20.797 -14.219 1 95.88 459 GLY A N 1
ATOM 3536 C CA . GLY A 1 459 ? -0.984 -22 -14.266 1 95.88 459 GLY A CA 1
ATOM 3537 C C . GLY A 1 459 ? -1.646 -23.188 -13.586 1 95.88 459 GLY A C 1
ATOM 3538 O O . GLY A 1 459 ? -1.669 -24.297 -14.125 1 95.88 459 GLY A O 1
ATOM 3539 N N . MET A 1 460 ? -2.232 -22.984 -12.438 1 97.19 460 MET A N 1
ATOM 3540 C CA . MET A 1 460 ? -2.76 -24.094 -11.633 1 97.19 460 MET A CA 1
ATOM 3541 C C . MET A 1 460 ? -3.943 -24.75 -12.328 1 97.19 460 MET A C 1
ATOM 3543 O O . MET A 1 460 ? -4.047 -25.984 -12.352 1 97.19 460 MET A O 1
ATOM 3547 N N . PRO A 1 461 ? -4.754 -24.016 -13 1 97.06 461 PRO A N 1
ATOM 3548 C CA . PRO A 1 461 ? -5.848 -24.656 -13.734 1 97.06 461 PRO A CA 1
ATOM 3549 C C . PRO A 1 461 ? -5.48 -24.969 -15.18 1 97.06 461 PRO A C 1
ATOM 3551 O O . PRO A 1 461 ? -6.363 -25.172 -16.016 1 97.06 461 PRO A O 1
ATOM 3554 N N . SER A 1 462 ? -4.219 -24.984 -15.5 1 97.75 462 SER A N 1
ATOM 3555 C CA . SER A 1 462 ? -3.816 -25.25 -16.875 1 97.75 462 SER A CA 1
ATOM 3556 C C . SER A 1 462 ? -2.699 -26.281 -16.922 1 97.75 462 SER A C 1
ATOM 3558 O O . SER A 1 462 ? -2.699 -27.172 -17.797 1 97.75 462 SER A O 1
ATOM 3560 N N . ALA A 1 463 ? -1.841 -26.281 -16.047 1 98.5 463 ALA A N 1
ATOM 3561 C CA . ALA A 1 463 ? -0.529 -26.922 -16.156 1 98.5 463 ALA A CA 1
ATOM 3562 C C . ALA A 1 463 ? -0.645 -28.438 -16.094 1 98.5 463 ALA A C 1
ATOM 3564 O O . ALA A 1 463 ? -0.023 -29.156 -16.891 1 98.5 463 ALA A O 1
ATOM 3565 N N . TRP A 1 464 ? -1.444 -28.953 -15.195 1 98.62 464 TRP A N 1
ATOM 3566 C CA . TRP A 1 464 ? -1.474 -30.375 -14.898 1 98.62 464 TRP A CA 1
ATOM 3567 C C . TRP A 1 464 ? -1.968 -31.172 -16.094 1 98.62 464 TRP A C 1
ATOM 3569 O O . TRP A 1 464 ? -1.325 -32.125 -16.516 1 98.62 464 TRP A O 1
ATOM 3579 N N . LEU A 1 465 ? -3.049 -30.734 -16.672 1 98.5 465 LEU A N 1
ATOM 3580 C CA . LEU A 1 465 ? -3.605 -31.438 -17.828 1 98.5 465 LEU A CA 1
ATOM 3581 C C . LEU A 1 465 ? -2.826 -31.109 -19.094 1 98.5 465 LEU A C 1
ATOM 3583 O O . LEU A 1 465 ? -2.824 -31.891 -20.047 1 98.5 465 LEU A O 1
ATOM 3587 N N . SER A 1 466 ? -2.234 -29.953 -19.156 1 98.75 466 SER A N 1
ATOM 3588 C CA . SER A 1 466 ? -1.316 -29.719 -20.266 1 98.75 466 SER A CA 1
ATOM 3589 C C . SER A 1 466 ? -0.174 -30.719 -20.281 1 98.75 466 SER A C 1
ATOM 3591 O O . SER A 1 466 ? 0.232 -31.203 -21.328 1 98.75 466 SER A O 1
ATOM 3593 N N . GLY A 1 467 ? 0.347 -31 -19.062 1 98.69 467 GLY A N 1
ATOM 3594 C CA . GLY A 1 467 ? 1.363 -32.031 -18.938 1 98.69 467 GLY A CA 1
ATOM 3595 C C . GLY A 1 467 ? 0.885 -33.406 -19.406 1 98.69 467 GLY A C 1
ATOM 3596 O O . GLY A 1 467 ? 1.627 -34.125 -20.062 1 98.69 467 GLY A O 1
ATOM 3597 N N . LYS A 1 468 ? -0.317 -33.688 -19.078 1 98.44 468 LYS A N 1
ATOM 3598 C CA . LYS A 1 468 ? -0.89 -34.969 -19.531 1 98.44 468 LYS A CA 1
ATOM 3599 C C . LYS A 1 468 ? -0.95 -35.031 -21.047 1 98.44 468 LYS A C 1
ATOM 3601 O O . LYS A 1 468 ? -0.563 -36.031 -21.656 1 98.44 468 LYS A O 1
ATOM 3606 N N . ALA A 1 469 ? -1.487 -33.969 -21.609 1 98.19 469 ALA A N 1
ATOM 3607 C CA . ALA A 1 469 ? -1.609 -33.938 -23.078 1 98.19 469 ALA A CA 1
ATOM 3608 C C . ALA A 1 469 ? -0.248 -34.094 -23.734 1 98.19 469 ALA A C 1
ATOM 3610 O O . ALA A 1 469 ? -0.108 -34.875 -24.703 1 98.19 469 ALA A O 1
ATOM 3611 N N . LEU A 1 470 ? 0.699 -33.406 -23.281 1 97.81 470 LEU A N 1
ATOM 3612 C CA . LEU A 1 470 ? 2.035 -33.469 -23.859 1 97.81 470 LEU A CA 1
ATOM 3613 C C . LEU A 1 470 ? 2.613 -34.875 -23.719 1 97.81 470 LEU A C 1
ATOM 3615 O O . LEU A 1 470 ? 3.254 -35.375 -24.641 1 97.81 470 LEU A O 1
ATOM 3619 N N . SER A 1 471 ? 2.461 -35.469 -22.562 1 97.5 471 SER A N 1
ATOM 3620 C CA . SER A 1 471 ? 2.963 -36.844 -22.312 1 97.5 471 SER A CA 1
ATOM 3621 C C . SER A 1 471 ? 2.361 -37.812 -23.312 1 97.5 471 SER A C 1
ATOM 3623 O O . SER A 1 471 ? 3.047 -38.75 -23.766 1 97.5 471 SER A O 1
ATOM 3625 N N . GLU A 1 472 ? 1.098 -37.625 -23.578 1 95.75 472 GLU A N 1
ATOM 3626 C CA . GLU A 1 472 ? 0.456 -38.5 -24.562 1 95.75 472 GLU A CA 1
ATOM 3627 C C . GLU A 1 472 ? 1.109 -38.375 -25.938 1 95.75 47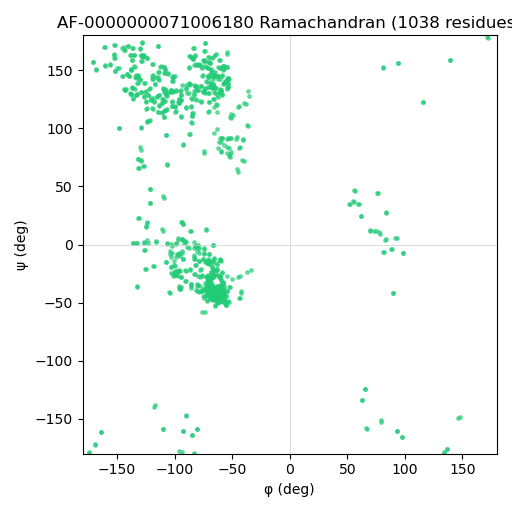2 GLU A C 1
ATOM 3629 O O . GLU A 1 472 ? 1.295 -39.344 -26.641 1 95.75 472 GLU A O 1
ATOM 3634 N N . MET A 1 473 ? 1.413 -37.188 -26.266 1 94.75 473 MET A N 1
ATOM 3635 C CA . MET A 1 473 ? 2.084 -36.969 -27.547 1 94.75 473 MET A CA 1
ATOM 3636 C C . MET A 1 473 ? 3.453 -37.625 -27.562 1 94.75 473 MET A C 1
ATOM 3638 O O . MET A 1 473 ? 3.826 -38.25 -28.562 1 94.75 473 MET A O 1
ATOM 3642 N N . ILE A 1 474 ? 4.203 -37.531 -26.547 1 95 474 ILE A N 1
ATOM 3643 C CA . ILE A 1 474 ? 5.543 -38.094 -26.453 1 95 474 ILE A CA 1
ATOM 3644 C C . ILE A 1 474 ? 5.453 -39.625 -26.516 1 95 474 ILE A C 1
ATOM 3646 O O . ILE A 1 474 ? 6.211 -40.25 -27.25 1 95 474 ILE A O 1
ATOM 3650 N N . LEU A 1 475 ? 4.539 -40.188 -25.797 1 94.38 475 LEU A N 1
ATOM 3651 C CA . LEU A 1 475 ? 4.375 -41.656 -25.766 1 94.38 475 LEU A CA 1
ATOM 3652 C C . LEU A 1 475 ? 3.992 -42.188 -27.156 1 94.38 475 LEU A C 1
ATOM 3654 O O . LEU A 1 475 ? 4.441 -43.25 -27.562 1 94.38 475 LEU A O 1
ATOM 3658 N N . GLN A 1 476 ? 3.137 -41.406 -27.781 1 91.12 476 GLN A N 1
ATOM 3659 C CA . GLN A 1 476 ? 2.768 -41.812 -29.141 1 91.12 476 GLN A CA 1
ATOM 3660 C C . GLN A 1 476 ? 3.973 -41.75 -30.062 1 91.12 476 GLN A C 1
ATOM 3662 O O . GLN A 1 476 ? 4.121 -42.625 -30.938 1 91.12 476 GLN A O 1
ATOM 3667 N N . SER A 1 477 ? 4.723 -40.719 -29.906 1 88.12 477 SER A N 1
ATOM 3668 C CA . SER A 1 477 ? 5.949 -40.625 -30.703 1 88.12 477 SER A CA 1
ATOM 3669 C C . SER A 1 477 ? 6.875 -41.812 -30.406 1 88.12 477 SER A C 1
ATOM 3671 O O . SER A 1 477 ? 7.469 -42.375 -31.328 1 88.12 477 SER A O 1
ATOM 3673 N N . GLU A 1 478 ? 7.051 -42.219 -29.219 1 87.94 478 GLU A N 1
ATOM 3674 C CA . GLU A 1 478 ? 7.875 -43.344 -28.828 1 87.94 478 GLU A CA 1
ATOM 3675 C C . GLU A 1 478 ? 7.344 -44.656 -29.406 1 87.94 478 GLU A C 1
ATOM 3677 O O . GLU A 1 478 ? 8.117 -45.5 -29.828 1 87.94 478 GLU A O 1
ATOM 3682 N N . LYS A 1 479 ? 6.086 -44.75 -29.406 1 86.44 479 LYS A N 1
ATOM 3683 C CA . LYS A 1 479 ? 5.449 -46 -29.875 1 86.44 479 LYS A CA 1
ATOM 3684 C C . LYS A 1 479 ? 5.562 -46.125 -31.391 1 86.44 479 LYS A C 1
ATOM 3686 O O . LYS A 1 479 ? 5.789 -47.219 -31.906 1 86.44 479 LYS A O 1
ATOM 3691 N N . THR A 1 480 ? 5.434 -45 -32.094 1 84.19 480 THR A N 1
ATOM 3692 C CA . THR A 1 480 ? 5.348 -45.062 -33.562 1 84.19 480 THR A CA 1
ATOM 3693 C C . THR A 1 480 ? 6.715 -44.844 -34.188 1 84.19 480 THR A C 1
ATOM 3695 O O . THR A 1 480 ? 6.922 -45.156 -35.344 1 84.19 480 THR A O 1
ATOM 3698 N N . GLY A 1 481 ? 7.52 -44.25 -33.5 1 79.5 481 GLY A N 1
ATOM 3699 C CA . GLY A 1 481 ? 8.828 -43.906 -34.031 1 79.5 481 GLY A CA 1
ATOM 3700 C C . GLY A 1 481 ? 8.781 -42.75 -35 1 79.5 481 GLY A C 1
ATOM 3701 O O . GLY A 1 481 ? 9.695 -42.562 -35.812 1 79.5 481 GLY A O 1
ATOM 3702 N N . ARG A 1 482 ? 7.645 -42.094 -35.031 1 76.62 482 ARG A N 1
ATOM 3703 C CA . ARG A 1 482 ? 7.477 -40.938 -35.906 1 76.62 482 ARG A CA 1
ATOM 3704 C C . ARG A 1 482 ? 6.926 -39.75 -35.125 1 76.62 482 ARG A C 1
ATOM 3706 O O . ARG A 1 482 ? 6.449 -39.875 -34 1 76.62 482 ARG A O 1
ATOM 3713 N N . LYS A 1 483 ? 7.148 -38.656 -35.812 1 68.94 483 LYS A N 1
ATOM 3714 C CA . LYS A 1 483 ? 6.551 -37.469 -35.25 1 68.94 483 LYS A CA 1
ATOM 3715 C C . LYS A 1 483 ? 5.027 -37.562 -35.219 1 68.94 483 LYS A C 1
ATOM 3717 O O . LYS A 1 483 ? 4.422 -37.906 -36.25 1 68.94 483 LYS A O 1
ATOM 3722 N N . TYR A 1 484 ? 4.508 -37.594 -34 1 66.12 484 TYR A N 1
ATOM 3723 C CA . TYR A 1 484 ? 3.064 -37.719 -33.812 1 66.12 484 TYR A CA 1
ATOM 3724 C C . TYR A 1 484 ? 2.393 -36.344 -33.75 1 66.12 484 TYR A C 1
ATOM 3726 O O . TYR A 1 484 ? 2.934 -35.406 -33.125 1 66.12 484 TYR A O 1
ATOM 3734 N N . SER A 1 485 ? 1.238 -36.312 -34.469 1 69.31 485 SER A N 1
ATOM 3735 C CA . SER A 1 485 ? 0.643 -34.969 -34.625 1 69.31 485 SER A CA 1
ATOM 3736 C C . SER A 1 485 ? -0.791 -34.969 -34.094 1 69.31 485 SER A C 1
ATOM 3738 O O . SER A 1 485 ? -1.421 -33.906 -34.031 1 69.31 485 SER A O 1
ATOM 3740 N N . THR A 1 486 ? -1.255 -36.125 -33.562 1 85.75 486 THR A N 1
ATOM 3741 C CA . THR A 1 486 ? -2.66 -36.031 -33.188 1 85.75 486 THR A CA 1
ATOM 3742 C C . THR A 1 486 ? -2.799 -35.781 -31.672 1 85.75 486 THR A C 1
ATOM 3744 O O . THR A 1 486 ? -2.383 -36.594 -30.859 1 85.75 486 THR A O 1
ATOM 3747 N N . TRP A 1 487 ? -3.352 -34.75 -31.328 1 93.75 487 TRP A N 1
ATOM 3748 C CA . TRP A 1 487 ? -3.596 -34.375 -29.938 1 93.75 487 TRP A CA 1
ATOM 3749 C C . TRP A 1 487 ? -4.918 -34.938 -29.438 1 93.75 487 TRP A C 1
ATOM 3751 O O . TRP A 1 487 ? -5.816 -35.219 -30.219 1 93.75 487 TRP A O 1
ATOM 3761 N N . PRO A 1 488 ? -4.992 -35.156 -28.094 1 94.62 488 PRO A N 1
ATOM 3762 C CA . PRO A 1 488 ? -6.297 -35.562 -27.578 1 94.62 488 PRO A CA 1
ATOM 3763 C C . PRO A 1 488 ? -7.402 -34.562 -27.891 1 94.62 488 PRO A C 1
ATOM 3765 O O . PRO A 1 488 ? -7.164 -33.344 -27.859 1 94.62 488 PRO A O 1
ATOM 3768 N N . ASP A 1 489 ? -8.625 -35.031 -28.031 1 94.94 489 ASP A N 1
ATOM 3769 C CA . ASP A 1 489 ? -9.75 -34.219 -28.453 1 94.94 489 ASP A CA 1
ATOM 3770 C C . ASP A 1 489 ? -10.07 -33.156 -27.406 1 94.94 489 ASP A C 1
ATOM 3772 O O . ASP A 1 489 ? -10.57 -32.062 -27.734 1 94.94 489 ASP A O 1
ATOM 3776 N N . TRP A 1 490 ? -9.742 -33.469 -26.219 1 96.38 490 TRP A N 1
ATOM 3777 C CA . TRP A 1 490 ? -10.102 -32.562 -25.125 1 96.38 490 TRP A CA 1
ATOM 3778 C C . TRP A 1 490 ? -9.078 -31.438 -24.984 1 96.38 490 TRP A C 1
ATOM 3780 O O . TRP A 1 490 ? -9.305 -30.469 -24.25 1 96.38 490 TRP A O 1
ATOM 3790 N N . PHE A 1 491 ? -7.961 -31.469 -25.656 1 97.75 491 PHE A N 1
ATOM 3791 C CA . PHE A 1 491 ? -6.922 -30.469 -25.516 1 97.75 491 PHE A CA 1
ATOM 3792 C C . PHE A 1 491 ? -7.137 -29.328 -26.516 1 97.75 491 PHE A C 1
ATOM 3794 O O . PHE A 1 491 ? -7.402 -29.578 -27.688 1 97.75 491 PHE A O 1
ATOM 3801 N N . PRO A 1 492 ? -7.027 -28.062 -26.109 1 96.88 492 PRO A N 1
ATOM 3802 C CA . PRO A 1 492 ? -7.223 -26.938 -27.016 1 96.88 492 PRO A CA 1
ATOM 3803 C C . PRO A 1 492 ? -6.148 -26.859 -28.094 1 96.88 492 PRO A C 1
ATOM 3805 O O . PRO A 1 492 ? -4.969 -26.656 -27.781 1 96.88 492 PRO A O 1
ATOM 3808 N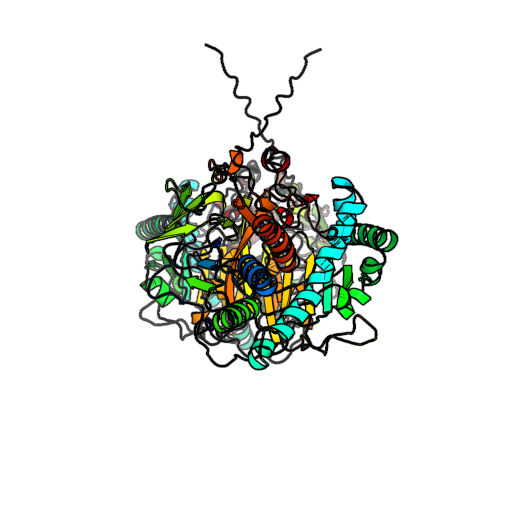 N . LYS A 1 493 ? -6.527 -26.828 -29.297 1 94.62 493 LYS A N 1
ATOM 3809 C CA . LYS A 1 493 ? -5.602 -26.766 -30.422 1 94.62 493 LYS A CA 1
ATOM 3810 C C . LYS A 1 493 ? -4.902 -25.422 -30.484 1 94.62 493 LYS A C 1
ATOM 3812 O O . LYS A 1 493 ? -3.758 -25.328 -30.938 1 94.62 493 LYS A O 1
ATOM 3817 N N . ALA A 1 494 ? -5.617 -24.438 -30 1 94.31 494 ALA A N 1
ATOM 3818 C CA . ALA A 1 494 ? -5.09 -23.078 -30.016 1 94.31 494 ALA A CA 1
ATOM 3819 C C . ALA A 1 494 ? -3.828 -22.969 -29.156 1 94.31 494 ALA A C 1
ATOM 3821 O O . ALA A 1 494 ? -3.066 -22 -29.281 1 94.31 494 ALA A O 1
ATOM 3822 N N . TRP A 1 495 ? -3.586 -23.922 -28.281 1 97.06 495 TRP A N 1
ATOM 3823 C CA . TRP A 1 495 ? -2.461 -23.844 -27.359 1 97.06 495 TRP A CA 1
ATOM 3824 C C . TRP A 1 495 ? -1.239 -24.562 -27.938 1 97.06 495 TRP A C 1
ATOM 3826 O O . TRP A 1 495 ? -0.132 -24.422 -27.406 1 97.06 495 TRP A O 1
ATOM 3836 N N . VAL A 1 496 ? -1.386 -25.203 -29.031 1 96.62 496 VAL A N 1
ATOM 3837 C CA . VAL A 1 496 ? -0.33 -26.047 -29.594 1 96.62 496 VAL A CA 1
ATOM 3838 C C . VAL A 1 496 ? 0.751 -25.172 -30.219 1 96.62 496 VAL A C 1
ATOM 3840 O O . VAL A 1 496 ? 0.449 -24.266 -30.984 1 96.62 496 VAL A O 1
ATOM 3843 N N . ALA A 1 497 ? 1.962 -25.516 -29.844 1 95.62 497 ALA A N 1
ATOM 3844 C CA . ALA A 1 497 ? 3.102 -24.828 -30.453 1 95.62 497 ALA A CA 1
ATOM 3845 C C . ALA A 1 497 ? 3.217 -25.172 -31.938 1 95.62 497 ALA A C 1
ATOM 3847 O O . ALA A 1 497 ? 3.016 -26.328 -32.344 1 95.62 497 ALA A O 1
ATOM 3848 N N . SER A 1 498 ? 3.441 -24.172 -32.719 1 93.38 498 SER A N 1
ATOM 3849 C CA . SER A 1 498 ? 3.646 -24.328 -34.156 1 93.38 498 SER A CA 1
ATOM 3850 C C . SER A 1 498 ? 4.516 -23.219 -34.719 1 93.38 498 SER A C 1
ATOM 3852 O O . SER A 1 498 ? 4.688 -22.172 -34.062 1 93.38 498 SER A O 1
ATOM 3854 N N . GLU A 1 499 ? 5.027 -23.547 -35.844 1 93.25 499 GLU A N 1
ATOM 3855 C CA . GLU A 1 499 ? 5.797 -22.516 -36.531 1 93.25 499 GLU A CA 1
ATOM 3856 C C . GLU A 1 499 ? 4.945 -21.281 -36.812 1 93.25 499 GLU A C 1
ATOM 3858 O O . GLU A 1 499 ? 5.414 -20.156 -36.625 1 93.25 499 GLU A O 1
ATOM 3863 N N . GLU A 1 500 ? 3.797 -21.5 -37.188 1 93.12 500 GLU A N 1
ATOM 3864 C CA . GLU A 1 500 ? 2.883 -20.406 -37.469 1 93.12 500 GLU A CA 1
ATOM 3865 C C . GLU A 1 500 ? 2.621 -19.547 -36.25 1 93.12 500 GLU A C 1
ATOM 3867 O O . GLU A 1 500 ? 2.676 -18.312 -36.312 1 93.12 500 GLU A O 1
ATOM 3872 N N . ARG A 1 501 ? 2.312 -20.156 -35.125 1 93.56 501 ARG A N 1
ATOM 3873 C CA . ARG A 1 501 ? 1.995 -19.406 -33.906 1 93.56 501 ARG A CA 1
ATOM 3874 C C . ARG A 1 501 ? 3.225 -18.688 -33.344 1 93.56 501 ARG A C 1
ATOM 3876 O O . ARG A 1 501 ? 3.145 -17.516 -33 1 93.56 501 ARG A O 1
ATOM 3883 N N . LEU A 1 502 ? 4.375 -19.297 -33.438 1 94.44 502 LEU A N 1
ATOM 3884 C CA . LEU A 1 502 ? 5.574 -18.781 -32.781 1 94.44 502 LEU A CA 1
ATOM 3885 C C . LEU A 1 502 ? 6.309 -17.812 -33.719 1 94.44 502 LEU A C 1
ATOM 3887 O O . LEU A 1 502 ? 7.309 -17.203 -33.312 1 94.44 502 LEU A O 1
ATOM 3891 N N . SER A 1 503 ? 5.797 -17.641 -34.938 1 90.5 503 SER A N 1
ATOM 3892 C CA . SER A 1 503 ? 6.379 -16.688 -35.844 1 90.5 503 SER A CA 1
ATOM 3893 C C . SER A 1 503 ? 5.602 -15.367 -35.844 1 90.5 503 SER A C 1
ATOM 3895 O O . SER A 1 503 ? 6.039 -14.375 -36.438 1 90.5 503 SER A O 1
ATOM 3897 N N . LYS A 1 504 ? 4.453 -15.383 -35.219 1 88.56 504 LYS A N 1
ATOM 3898 C CA . LYS A 1 504 ? 3.66 -14.164 -35.156 1 88.56 504 LYS A CA 1
ATOM 3899 C C . LYS A 1 504 ? 4.43 -13.047 -34.438 1 88.56 504 LYS A C 1
ATOM 3901 O O . LYS A 1 504 ? 5.156 -13.297 -33.469 1 88.56 504 LYS A O 1
ATOM 3906 N N . PRO A 1 505 ? 4.238 -11.758 -34.969 1 84.06 505 PRO A N 1
ATOM 3907 C CA . PRO A 1 505 ? 4.934 -10.648 -34.312 1 84.06 505 PRO A CA 1
ATOM 3908 C C . PRO A 1 505 ? 4.457 -10.406 -32.875 1 84.06 505 PRO A C 1
ATOM 3910 O O . PRO A 1 505 ? 3.27 -10.57 -32.594 1 84.06 505 PRO A O 1
ATOM 3913 N N . VAL A 1 506 ? 5.414 -10.242 -32.062 1 76.44 506 VAL A N 1
ATOM 3914 C CA . VAL A 1 506 ? 5.141 -9.922 -30.672 1 76.44 506 VAL A CA 1
ATOM 3915 C C . VAL A 1 506 ? 4.688 -8.469 -30.562 1 76.44 506 VAL A C 1
ATOM 3917 O O . VAL A 1 506 ? 5.383 -7.559 -31.016 1 76.44 506 VAL A O 1
ATOM 3920 N N . ASN A 1 507 ? 3.494 -8.078 -30.812 1 56.47 507 ASN A N 1
ATOM 3921 C CA . ASN A 1 507 ? 3.055 -6.691 -30.672 1 56.47 507 ASN A CA 1
ATOM 3922 C C . ASN A 1 507 ? 3.371 -6.145 -29.281 1 56.47 507 ASN A C 1
ATOM 3924 O O . ASN A 1 507 ? 2.895 -6.676 -28.281 1 56.47 507 ASN A O 1
ATOM 3928 N N . SER A 1 508 ? 4.523 -5.559 -29.203 1 49.28 508 SER A N 1
ATOM 3929 C CA . SER A 1 508 ? 4.953 -4.938 -27.953 1 49.28 508 SER A CA 1
ATOM 3930 C C . SER A 1 508 ? 3.807 -4.172 -27.297 1 49.28 508 SER A C 1
ATOM 3932 O O . SER A 1 508 ? 3.797 -3.984 -26.078 1 49.28 508 SER A O 1
ATOM 3934 N N . THR A 1 509 ? 3.059 -3.514 -28.156 1 43 509 THR A N 1
ATOM 3935 C CA . THR A 1 509 ? 2.1 -2.561 -27.609 1 43 509 THR A CA 1
ATOM 3936 C C . THR A 1 509 ? 0.979 -3.285 -26.859 1 43 509 THR A C 1
ATOM 3938 O O . THR A 1 509 ? 0.243 -2.674 -26.094 1 43 509 THR A O 1
ATOM 3941 N N . SER A 1 510 ? 0.698 -4.387 -27.375 1 40.56 510 SER A N 1
ATOM 3942 C CA . SER A 1 510 ? -0.614 -4.93 -27.031 1 40.56 510 SER A CA 1
ATOM 3943 C C . SER A 1 510 ? -0.608 -5.57 -25.641 1 40.56 510 SER A C 1
ATOM 3945 O O . SER A 1 510 ? -1.415 -6.457 -25.359 1 40.56 510 SER A O 1
ATOM 3947 N N . VAL A 1 511 ? 0.434 -5.652 -25.141 1 41.34 511 VAL A N 1
ATOM 3948 C CA . VAL A 1 511 ? 0.063 -6.129 -23.812 1 41.34 511 VAL A CA 1
ATOM 3949 C C . VAL A 1 511 ? -1.115 -5.316 -23.281 1 41.34 511 VAL A C 1
ATOM 3951 O O . VAL A 1 511 ? -0.963 -4.141 -22.938 1 41.34 511 VAL A O 1
ATOM 3954 N N . SER A 1 512 ? -2.242 -5.395 -23.891 1 37.53 512 SER A N 1
ATOM 3955 C CA . SER A 1 512 ? -3.527 -4.754 -23.641 1 37.53 512 SER A CA 1
ATOM 3956 C C . SER A 1 512 ? -3.783 -4.609 -22.141 1 37.53 512 SER A C 1
ATOM 3958 O O . SER A 1 512 ? -3.408 -5.484 -21.359 1 37.53 512 SER A O 1
ATOM 3960 N N . SER A 1 513 ? -4.172 -3.426 -21.797 1 39.25 513 SER A N 1
ATOM 3961 C CA . SER A 1 513 ? -4.695 -2.969 -20.516 1 39.25 513 SER A CA 1
ATOM 3962 C C . SER A 1 513 ? -5.586 -4.031 -19.875 1 39.25 513 SER A C 1
ATOM 3964 O O . SER A 1 513 ? -5.953 -3.912 -18.703 1 39.25 513 SER A O 1
ATOM 3966 N N . LYS A 1 514 ? -6.199 -5 -20.75 1 38.88 514 LYS A N 1
ATOM 3967 C CA . LYS A 1 514 ? -7.328 -5.801 -20.297 1 38.88 514 LYS A CA 1
ATOM 3968 C C . LYS A 1 514 ? -6.883 -7.203 -19.891 1 38.88 514 LYS A C 1
ATOM 3970 O O . LYS A 1 514 ? -7.715 -8.086 -19.688 1 38.88 514 LYS A O 1
ATOM 3975 N N . THR A 1 515 ? -5.789 -7.602 -20.203 1 39.31 515 THR A N 1
ATOM 3976 C CA . THR A 1 515 ? -5.469 -8.906 -19.641 1 39.31 515 THR A CA 1
ATOM 3977 C C . THR A 1 515 ? -5.449 -8.844 -18.109 1 39.31 515 THR A C 1
ATOM 3979 O O . THR A 1 515 ? -5.254 -7.773 -17.531 1 39.31 515 THR A O 1
ATOM 3982 N N . LYS A 1 516 ? -5.715 -9.914 -17.656 1 44.75 516 LYS A N 1
ATOM 3983 C CA . LYS A 1 516 ? -5.52 -9.945 -16.219 1 44.75 516 LYS A CA 1
ATOM 3984 C C . LYS A 1 516 ? -4.215 -9.258 -15.82 1 44.75 516 LYS A C 1
ATOM 3986 O O . LYS A 1 516 ? -4.125 -8.648 -14.75 1 44.75 516 LYS A O 1
ATOM 3991 N N . ARG A 1 517 ? -3.283 -9.328 -16.859 1 44.66 517 ARG A N 1
ATOM 3992 C CA . ARG A 1 517 ? -1.919 -8.828 -16.719 1 44.66 517 ARG A CA 1
ATOM 3993 C C . ARG A 1 517 ? -1.891 -7.305 -16.734 1 44.66 517 ARG A C 1
ATOM 3995 O O . ARG A 1 517 ? -1.137 -6.688 -15.977 1 44.66 517 ARG A O 1
ATOM 4002 N N . SER A 1 518 ? -2.451 -6.812 -17.922 1 42.84 518 SER A N 1
ATOM 4003 C CA . SER A 1 518 ? -2.299 -5.371 -18.094 1 42.84 518 SER A CA 1
ATOM 4004 C C . SER A 1 518 ? -2.846 -4.613 -16.891 1 42.84 518 SER A C 1
ATOM 4006 O O . SER A 1 518 ? -2.49 -3.453 -16.672 1 42.84 518 SER A O 1
ATOM 4008 N N . ARG A 1 519 ? -3.717 -5.273 -16.359 1 40.09 519 ARG A N 1
ATOM 4009 C CA . ARG A 1 519 ? -4.383 -4.684 -15.211 1 40.09 519 ARG A CA 1
ATOM 4010 C C . ARG A 1 519 ? -3.445 -4.625 -14.008 1 40.09 519 ARG A C 1
ATOM 4012 O O . ARG A 1 519 ? -3.781 -4.031 -12.984 1 40.09 519 ARG A O 1
ATOM 4019 N N . PHE A 1 520 ? -2.412 -5.371 -14.148 1 40.56 520 PHE A N 1
ATOM 4020 C CA . PHE A 1 520 ? -1.421 -5.457 -13.086 1 40.56 520 PHE A CA 1
ATOM 4021 C C . PHE A 1 520 ? -0.221 -4.57 -13.383 1 40.56 520 PHE A C 1
ATOM 4023 O O . PHE A 1 520 ? 0.677 -4.426 -12.555 1 40.56 520 PHE A O 1
ATOM 4030 N N . LEU A 1 521 ? -0.094 -4.191 -14.68 1 39.41 521 LEU A N 1
ATOM 4031 C CA . LEU A 1 521 ? 1.042 -3.361 -15.07 1 39.41 521 LEU A CA 1
ATOM 4032 C C . LEU A 1 521 ? 0.645 -1.891 -15.133 1 39.41 521 LEU A C 1
ATOM 4034 O O . LEU A 1 521 ? -0.436 -1.557 -15.625 1 39.41 521 LEU A O 1
ATOM 4038 N N . MET B 1 1 ? 22.391 19.375 -46 1 22.73 1 MET B N 1
ATOM 4039 C CA . MET B 1 1 ? 22.219 20.234 -44.812 1 22.73 1 MET B CA 1
ATOM 4040 C C . MET B 1 1 ? 20.75 20.266 -44.375 1 22.73 1 MET B C 1
ATOM 4042 O O . MET B 1 1 ? 20.031 21.234 -44.656 1 22.73 1 MET B O 1
ATOM 4046 N N . ARG B 1 2 ? 20 19.125 -44.469 1 27.3 2 ARG B N 1
ATOM 4047 C CA . ARG B 1 2 ? 18.562 18.969 -44.188 1 27.3 2 ARG B CA 1
ATOM 4048 C C . ARG B 1 2 ? 18.25 19.266 -42.719 1 27.3 2 ARG B C 1
ATOM 4050 O O . ARG B 1 2 ? 18.828 18.672 -41.812 1 27.3 2 ARG B O 1
ATOM 4057 N N . ILE B 1 3 ? 17.766 20.484 -42.5 1 24.73 3 ILE B N 1
ATOM 4058 C CA . ILE B 1 3 ? 17.359 21.109 -41.25 1 24.73 3 ILE B CA 1
ATOM 4059 C C . ILE B 1 3 ? 16.188 20.344 -40.625 1 24.73 3 ILE B C 1
ATOM 4061 O O . ILE B 1 3 ? 15.117 20.25 -41.25 1 24.73 3 ILE B O 1
ATOM 4065 N N . GLN B 1 4 ? 16.422 19.281 -39.906 1 27.62 4 GLN B N 1
ATOM 4066 C CA . GLN B 1 4 ? 15.5 18.516 -39.062 1 27.62 4 GLN B CA 1
ATOM 4067 C C . GLN B 1 4 ? 14.781 19.422 -38.062 1 27.62 4 GLN B C 1
ATOM 4069 O O . GLN B 1 4 ? 15.414 19.984 -37.188 1 27.62 4 GLN B O 1
ATOM 4074 N N . LEU B 1 5 ? 13.711 20.031 -38.594 1 23.97 5 LEU B N 1
ATOM 4075 C CA . LEU B 1 5 ? 12.852 20.812 -37.688 1 23.97 5 LEU B CA 1
ATOM 4076 C C . LEU B 1 5 ? 12.297 19.953 -36.562 1 23.97 5 LEU B C 1
ATOM 4078 O O . LEU B 1 5 ? 11.57 18.984 -36.812 1 23.97 5 LEU B O 1
ATOM 4082 N N . LEU B 1 6 ? 12.953 19.906 -35.5 1 26.58 6 LEU B N 1
ATOM 4083 C CA . LEU B 1 6 ? 12.57 19.375 -34.188 1 26.58 6 LEU B CA 1
ATOM 4084 C C . LEU B 1 6 ? 11.242 19.969 -33.75 1 26.58 6 LEU B C 1
ATOM 4086 O O . LEU B 1 6 ? 11.164 21.172 -33.469 1 26.58 6 LEU B O 1
ATOM 4090 N N . LEU B 1 7 ? 10.188 19.453 -34.312 1 25.3 7 LEU B N 1
ATOM 4091 C CA . LEU B 1 7 ? 8.898 19.891 -33.781 1 25.3 7 LEU B CA 1
ATOM 4092 C C . LEU B 1 7 ? 8.789 19.531 -32.312 1 25.3 7 LEU B C 1
ATOM 4094 O O . LEU B 1 7 ? 8.781 18.359 -31.938 1 25.3 7 LEU B O 1
ATOM 4098 N N . ALA B 1 8 ? 9.18 20.406 -31.406 1 27.75 8 ALA B N 1
ATOM 4099 C CA . ALA B 1 8 ? 8.914 20.453 -29.969 1 27.75 8 ALA B CA 1
ATOM 4100 C C . ALA B 1 8 ? 7.414 20.406 -29.688 1 27.75 8 ALA B C 1
ATOM 4102 O O . ALA B 1 8 ? 6.68 21.328 -30.031 1 27.75 8 ALA B O 1
ATOM 4103 N N . TYR B 1 9 ? 6.918 19.188 -29.781 1 27.33 9 TYR B N 1
ATOM 4104 C CA . TYR B 1 9 ? 5.574 19.078 -29.219 1 27.33 9 TYR B CA 1
ATOM 4105 C C . TYR B 1 9 ? 5.523 19.625 -27.797 1 27.33 9 TYR B C 1
ATOM 4107 O O . TYR B 1 9 ? 6.191 19.109 -26.906 1 27.33 9 TYR B O 1
ATOM 4115 N N . PHE B 1 10 ? 5.219 20.875 -27.656 1 26.19 10 PHE B N 1
ATOM 4116 C CA . PHE B 1 10 ? 4.84 21.516 -26.406 1 26.19 10 PHE B CA 1
ATOM 4117 C C . PHE B 1 10 ? 3.588 20.859 -25.828 1 26.19 10 PHE B C 1
ATOM 4119 O O . PHE B 1 10 ? 2.514 20.938 -26.438 1 26.19 10 PHE B O 1
ATOM 4126 N N . SER B 1 11 ? 3.781 19.734 -25.203 1 27.67 11 SER B N 1
ATOM 4127 C CA . SER B 1 11 ? 2.691 19.375 -24.312 1 27.67 11 SER B CA 1
ATOM 4128 C C . SER B 1 11 ? 2.217 20.578 -23.5 1 27.67 11 SER B C 1
ATOM 4130 O O . SER B 1 11 ? 2.951 21.094 -22.672 1 27.67 11 SER B O 1
ATOM 4132 N N . LEU B 1 12 ? 1.394 21.328 -24.125 1 28.78 12 LEU B N 1
ATOM 4133 C CA . LEU B 1 12 ? 0.688 22.328 -23.344 1 28.78 12 LEU B CA 1
ATOM 4134 C C . LEU B 1 12 ? 0.016 21.688 -22.125 1 28.78 12 LEU B C 1
ATOM 4136 O O . LEU B 1 12 ? -0.936 20.906 -22.281 1 28.78 12 LEU B O 1
ATOM 4140 N N . SER B 1 13 ? 0.75 21.359 -21.141 1 31.42 13 SER B N 1
ATOM 4141 C CA . SER B 1 13 ? 0.057 21.172 -19.875 1 31.42 13 SER B CA 1
ATOM 4142 C C . SER B 1 13 ? -1.023 22.234 -19.672 1 31.42 13 SER B C 1
ATOM 4144 O O . SER B 1 13 ? -0.733 23.438 -19.672 1 31.42 13 SER B O 1
ATOM 4146 N N . ALA B 1 14 ? -2.207 21.953 -20.109 1 35.5 14 ALA B N 1
ATOM 4147 C CA . ALA B 1 14 ? -3.295 22.875 -19.812 1 35.5 14 ALA B CA 1
ATOM 4148 C C . ALA B 1 14 ? -3.18 23.422 -18.391 1 35.5 14 ALA B C 1
ATOM 4150 O O . ALA B 1 14 ? -2.881 22.688 -17.453 1 35.5 14 ALA B O 1
ATOM 4151 N N . PRO B 1 15 ? -3.098 24.703 -18.25 1 37.56 15 PRO B N 1
ATOM 4152 C CA . PRO B 1 15 ? -3.121 25.266 -16.906 1 37.56 15 PRO B CA 1
ATOM 4153 C C . PRO B 1 15 ? -4.227 24.672 -16.031 1 37.56 15 PRO B C 1
ATOM 4155 O O . PRO B 1 15 ? -5.387 24.641 -16.438 1 37.56 15 PRO B O 1
ATOM 4158 N N . VAL B 1 16 ? -4.012 23.656 -15.312 1 42.12 16 VAL B N 1
ATOM 4159 C CA . VAL B 1 16 ? -5.016 23.281 -14.328 1 42.12 16 VAL B CA 1
ATOM 4160 C C . VAL B 1 16 ? -5.59 24.516 -13.656 1 42.12 16 VAL B C 1
ATOM 4162 O O . VAL B 1 16 ? -4.891 25.203 -12.898 1 42.12 16 VAL B O 1
ATOM 4165 N N . LEU B 1 17 ? -6.367 25.266 -14.312 1 48.84 17 LEU B N 1
ATOM 4166 C CA . LEU B 1 17 ? -7.156 26.234 -13.57 1 48.84 17 LEU B CA 1
ATOM 4167 C C . LEU B 1 17 ? -7.598 25.672 -12.227 1 48.84 17 LEU B C 1
ATOM 4169 O O . LEU B 1 17 ? -8.25 24.625 -12.164 1 48.84 17 LEU B O 1
ATOM 4173 N N . ALA B 1 18 ? -6.914 26.094 -11.242 1 63.22 18 ALA B N 1
ATOM 4174 C CA . ALA B 1 18 ? -7.293 25.672 -9.898 1 63.22 18 ALA B CA 1
ATOM 4175 C C . ALA B 1 18 ? -8.781 25.859 -9.656 1 63.22 18 ALA B C 1
ATOM 4177 O O . ALA B 1 18 ? -9.328 26.938 -9.953 1 63.22 18 ALA B O 1
ATOM 4178 N N . ALA B 1 19 ? -9.523 24.812 -9.539 1 76.62 19 ALA B N 1
ATOM 4179 C CA . ALA B 1 19 ? -10.961 24.766 -9.289 1 76.62 19 ALA B CA 1
ATOM 4180 C C . ALA B 1 19 ? -11.305 25.328 -7.914 1 76.62 19 ALA B C 1
ATOM 4182 O O . ALA B 1 19 ? -10.516 25.203 -6.977 1 76.62 19 ALA B O 1
ATOM 4183 N N . ASP B 1 20 ? -12.297 26.25 -7.852 1 90.44 20 ASP B N 1
ATOM 4184 C CA . ASP B 1 20 ? -12.859 26.75 -6.594 1 90.44 20 ASP B CA 1
ATOM 4185 C C . ASP B 1 20 ? -13.125 25.594 -5.625 1 90.44 20 ASP B C 1
ATOM 4187 O O . ASP B 1 20 ? -13.93 24.703 -5.91 1 90.44 20 ASP B O 1
ATOM 4191 N N . PRO B 1 21 ? -12.477 25.609 -4.496 1 92.25 21 PRO B N 1
ATOM 4192 C CA . PRO B 1 21 ? -12.688 24.516 -3.539 1 92.25 21 PRO B CA 1
ATOM 4193 C C . PRO B 1 21 ? -14.07 24.562 -2.891 1 92.25 21 PRO B C 1
ATOM 4195 O O . PRO B 1 21 ? -14.477 23.609 -2.221 1 92.25 21 PRO B O 1
ATOM 4198 N N . GLY B 1 22 ? -14.758 25.688 -3.047 1 94.81 22 GLY B N 1
ATOM 4199 C CA . GLY B 1 22 ? -16.031 25.844 -2.352 1 94.81 22 GLY B CA 1
ATOM 4200 C C . GLY B 1 22 ? -15.875 25.922 -0.845 1 94.81 22 GLY B C 1
ATOM 4201 O O . GLY B 1 22 ? -14.883 26.453 -0.345 1 94.81 22 GLY B O 1
ATOM 4202 N N . LEU B 1 23 ? -16.953 25.625 -0.103 1 96.31 23 LEU B N 1
ATOM 4203 C CA . LEU B 1 23 ? -16.922 25.516 1.351 1 96.31 23 LEU B CA 1
ATOM 4204 C C . LEU B 1 23 ? -16.406 24.141 1.78 1 96.31 23 LEU B C 1
ATOM 4206 O O . LEU B 1 23 ? -16.453 23.188 1.006 1 96.31 23 LEU B O 1
ATOM 4210 N N . PRO B 1 24 ? -15.852 24.062 2.988 1 96.19 24 PRO B N 1
ATOM 4211 C CA . PRO B 1 24 ? -15.484 22.734 3.477 1 96.19 24 PRO B CA 1
ATOM 4212 C C . PRO B 1 24 ? -16.656 21.75 3.434 1 96.19 24 PRO B C 1
ATOM 4214 O O . PRO B 1 24 ? -17.781 22.109 3.746 1 96.19 24 PRO B O 1
ATOM 4217 N N . MET B 1 25 ? -16.391 20.609 3.135 1 94.62 25 MET B N 1
ATOM 4218 C CA . MET B 1 25 ? -17.422 19.594 2.98 1 94.62 25 MET B CA 1
ATOM 4219 C C . MET B 1 25 ? -18.031 19.219 4.332 1 94.62 25 MET B C 1
ATOM 4221 O O . MET B 1 25 ? -17.312 19.172 5.34 1 94.62 25 MET B O 1
ATOM 4225 N N . ASP B 1 26 ? -19.312 18.906 4.52 1 90.62 26 ASP B N 1
ATOM 4226 C CA . ASP B 1 26 ? -20.078 18.734 5.746 1 90.62 26 ASP B CA 1
ATOM 4227 C C . ASP B 1 26 ? -19.688 17.438 6.453 1 90.62 26 ASP B C 1
ATOM 4229 O O . ASP B 1 26 ? -19.828 17.312 7.672 1 90.62 26 ASP B O 1
ATOM 4233 N N . ASP B 1 27 ? -19.219 16.375 5.805 1 93.12 27 ASP B N 1
ATOM 4234 C CA . ASP B 1 27 ? -18.984 15.07 6.414 1 93.12 27 ASP B CA 1
ATOM 4235 C C . ASP B 1 27 ? -17.562 14.602 6.164 1 93.12 27 ASP B C 1
ATOM 4237 O O . ASP B 1 27 ? -17.344 13.57 5.516 1 93.12 27 ASP B O 1
ATOM 4241 N N . PRO B 1 28 ? -16.672 15.398 6.836 1 96.31 28 PRO B N 1
ATOM 4242 C CA . PRO B 1 28 ? -15.281 14.977 6.633 1 96.31 28 PRO B CA 1
ATOM 4243 C C . PRO B 1 28 ? -14.953 13.656 7.328 1 96.31 28 PRO B C 1
ATOM 4245 O O . PRO B 1 28 ? -15.656 13.258 8.258 1 96.31 28 PRO B O 1
ATOM 4248 N N . THR B 1 29 ? -13.961 12.977 6.871 1 96.5 29 THR B N 1
ATOM 4249 C CA . THR B 1 29 ? -13.453 11.812 7.586 1 96.5 29 THR B CA 1
ATOM 4250 C C . THR B 1 29 ? -13.094 12.172 9.023 1 96.5 29 THR B C 1
ATOM 4252 O O . THR B 1 29 ? -12.727 13.312 9.312 1 96.5 29 THR B O 1
ATOM 4255 N N . ILE B 1 30 ? -13.148 11.297 9.875 1 94.69 30 ILE B N 1
ATOM 4256 C CA . ILE B 1 30 ? -12.945 11.547 11.297 1 94.69 30 ILE B CA 1
ATOM 4257 C C . ILE B 1 30 ? -11.461 11.391 11.641 1 94.69 30 ILE B C 1
ATOM 4259 O O . ILE B 1 30 ? -10.898 10.305 11.508 1 94.69 30 ILE B O 1
ATOM 4263 N N . SER B 1 31 ? -10.852 12.406 12.086 1 97.69 31 SER B N 1
ATOM 4264 C CA . SER B 1 31 ? -9.469 12.391 12.531 1 97.69 31 SER B CA 1
ATOM 4265 C C . SER B 1 31 ? -9.359 11.844 13.953 1 97.69 31 SER B C 1
ATOM 4267 O O . SER B 1 31 ? -10.109 12.258 14.844 1 97.69 31 SER B O 1
ATOM 4269 N N . TYR B 1 32 ? -8.422 11.016 14.172 1 97.62 32 TYR B N 1
ATOM 4270 C CA . TYR B 1 32 ? -8.164 10.469 15.5 1 97.62 32 TYR B CA 1
ATOM 4271 C C . TYR B 1 32 ? -7.887 11.578 16.516 1 97.62 32 TYR B C 1
ATOM 4273 O O . TYR B 1 32 ? -8.266 11.477 17.672 1 97.62 32 TYR B O 1
ATOM 4281 N N . TRP B 1 33 ? -7.281 12.656 16.125 1 97.94 33 TRP B N 1
ATOM 4282 C CA . TRP B 1 33 ? -6.918 13.781 16.984 1 97.94 33 TRP B CA 1
ATOM 4283 C C . TRP B 1 33 ? -8.156 14.391 17.641 1 97.94 33 TRP B C 1
ATOM 4285 O O . TRP B 1 33 ? -8.078 14.93 18.75 1 97.94 33 TRP B O 1
ATOM 4295 N N . GLN B 1 34 ? -9.219 14.297 16.953 1 98 34 GLN B N 1
ATOM 4296 C CA . GLN B 1 34 ? -10.383 15.109 17.281 1 98 34 GLN B CA 1
ATOM 4297 C C . GLN B 1 34 ? -11.336 14.344 18.203 1 98 34 GLN B C 1
ATOM 4299 O O . GLN B 1 34 ? -12.422 14.828 18.516 1 98 34 GLN B O 1
ATOM 4304 N N . LEU B 1 35 ? -10.867 13.164 18.594 1 96.38 35 LEU B N 1
ATOM 4305 C CA . LEU B 1 35 ? -11.711 12.305 19.422 1 96.38 35 LEU B CA 1
ATOM 4306 C C . LEU B 1 35 ? -11.305 12.375 20.875 1 96.38 35 LEU B C 1
ATOM 4308 O O . LEU B 1 35 ? -10.133 12.203 21.219 1 96.38 35 LEU B O 1
ATOM 4312 N N . PRO B 1 36 ? -12.227 12.562 21.828 1 96.5 36 PRO B N 1
ATOM 4313 C CA . PRO B 1 36 ? -13.57 13.094 21.578 1 96.5 36 PRO B CA 1
ATOM 4314 C C . PRO B 1 36 ? -13.57 14.594 21.281 1 96.5 36 PRO B C 1
ATOM 4316 O O . PRO B 1 36 ? -12.609 15.289 21.625 1 96.5 36 PRO B O 1
ATOM 4319 N N . PRO B 1 37 ? -14.57 15.086 20.641 1 97.56 37 PRO B N 1
ATOM 4320 C CA . PRO B 1 37 ? -14.672 16.531 20.469 1 97.56 37 PRO B CA 1
ATOM 4321 C C . PRO B 1 37 ? -14.68 17.297 21.781 1 97.56 37 PRO B C 1
ATOM 4323 O O . PRO B 1 37 ? -15.258 16.828 22.766 1 97.56 37 PRO B O 1
ATOM 4326 N N . HIS B 1 38 ? -13.984 18.406 21.797 1 98.12 38 HIS B N 1
ATOM 4327 C CA . HIS B 1 38 ? -13.953 19.203 23.016 1 98.12 38 HIS B CA 1
ATOM 4328 C C . HIS B 1 38 ? -15.352 19.641 23.422 1 98.12 38 HIS B C 1
ATOM 4330 O O . HIS B 1 38 ? -16.094 20.219 22.609 1 98.12 38 HIS B O 1
ATOM 4336 N N . PRO B 1 39 ? -15.758 19.453 24.578 1 97.44 39 PRO B N 1
ATOM 4337 C CA . PRO B 1 39 ? -17.156 19.656 24.953 1 97.44 39 PRO B CA 1
ATOM 4338 C C . PRO B 1 39 ? -17.594 21.125 24.891 1 97.44 39 PRO B C 1
ATOM 4340 O O . PRO B 1 39 ? -18.75 21.422 24.625 1 97.44 39 PRO B O 1
ATOM 4343 N N . ASP B 1 40 ? -16.703 22.078 25.062 1 97.38 40 ASP B N 1
ATOM 4344 C CA . ASP B 1 40 ? -17.094 23.484 25.219 1 97.38 40 ASP B CA 1
ATOM 4345 C C . ASP B 1 40 ? -16.969 24.234 23.906 1 97.38 40 ASP B C 1
ATOM 4347 O O . ASP B 1 40 ? -17.594 25.281 23.719 1 97.38 40 ASP B O 1
ATOM 4351 N N . VAL B 1 41 ? -16.109 23.703 22.984 1 98.31 41 VAL B N 1
ATOM 4352 C CA . VAL B 1 41 ? -15.82 24.609 21.875 1 98.31 41 VAL B CA 1
ATOM 4353 C C . VAL B 1 41 ? -16.125 23.922 20.547 1 98.31 41 VAL B C 1
ATOM 4355 O O . VAL B 1 41 ? -16.359 24.578 19.531 1 98.31 41 VAL B O 1
ATOM 4358 N N . ALA B 1 42 ? -16.156 22.609 20.531 1 98.44 42 ALA B N 1
ATOM 4359 C CA . ALA B 1 42 ? -16.281 21.891 19.266 1 98.44 42 ALA B CA 1
ATOM 4360 C C . ALA B 1 42 ? -17.516 22.344 18.484 1 98.44 42 ALA B C 1
ATOM 4362 O O . ALA B 1 42 ? -17.453 22.594 17.281 1 98.44 42 ALA B O 1
ATOM 4363 N N . ASP B 1 43 ? -18.641 22.5 19.141 1 98.38 43 ASP B N 1
ATOM 4364 C CA . ASP B 1 43 ? -19.906 22.875 18.516 1 98.38 43 ASP B CA 1
ATOM 4365 C C . ASP B 1 43 ? -20.453 24.172 19.109 1 98.38 43 ASP B C 1
ATOM 4367 O O . ASP B 1 43 ? -21.672 24.328 19.234 1 98.38 43 ASP B O 1
ATOM 4371 N N . ARG B 1 44 ? -19.547 25.031 19.422 1 98.5 44 ARG B N 1
ATOM 4372 C CA . ARG B 1 44 ? -19.969 26.25 20.094 1 98.5 44 ARG B CA 1
ATOM 4373 C C . ARG B 1 44 ? -20.594 27.234 19.109 1 98.5 44 ARG B C 1
ATOM 4375 O O . ARG B 1 44 ? -20.062 27.453 18.016 1 98.5 44 ARG B O 1
ATOM 4382 N N . GLN B 1 45 ? -21.703 27.828 19.531 1 98.12 45 GLN B N 1
ATOM 4383 C CA . GLN B 1 45 ? -22.375 28.922 18.844 1 98.12 45 GLN B CA 1
ATOM 4384 C C . GLN B 1 45 ? -22.953 29.938 19.844 1 98.12 45 GLN B C 1
ATOM 4386 O O . GLN B 1 45 ? -23.562 29.562 20.844 1 98.12 45 GLN B O 1
ATOM 4391 N N . SER B 1 46 ? -22.688 31.203 19.547 1 97.12 46 SER B N 1
ATOM 4392 C CA . SER B 1 46 ? -23.359 32.25 20.312 1 97.12 46 SER B CA 1
ATOM 4393 C C . SER B 1 46 ? -24.859 32.219 20.062 1 97.12 46 SER B C 1
ATOM 4395 O O . SER B 1 46 ? -25.312 31.875 18.969 1 97.12 46 SER B O 1
ATOM 4397 N N . PRO B 1 47 ? -25.625 32.562 21.172 1 95.38 47 PRO B N 1
ATOM 4398 C CA . PRO B 1 47 ? -27.062 32.625 20.922 1 95.38 47 PRO B CA 1
ATOM 4399 C C . PRO B 1 47 ? -27.422 33.562 19.766 1 95.38 47 PRO B C 1
ATOM 4401 O O . PRO B 1 47 ? -28.297 33.25 18.969 1 95.38 47 PRO B O 1
ATOM 4404 N N . ARG B 1 48 ? -26.766 34.656 19.703 1 95 48 ARG B N 1
ATOM 4405 C CA . ARG B 1 48 ? -26.859 35.594 18.594 1 95 48 ARG B CA 1
ATOM 4406 C C . ARG B 1 48 ? -25.469 36.062 18.156 1 95 48 ARG B C 1
ATOM 4408 O O . ARG B 1 48 ? -24.641 36.406 19 1 95 48 ARG B O 1
ATOM 4415 N N . LEU B 1 49 ? -25.328 36.031 16.844 1 97.31 49 LEU B N 1
ATOM 4416 C CA . LEU B 1 49 ? -24.078 36.594 16.344 1 97.31 49 LEU B CA 1
ATOM 4417 C C . LEU B 1 49 ? -23.969 38.094 16.672 1 97.31 49 LEU B C 1
ATOM 4419 O O . LEU B 1 49 ? -24.969 38.812 16.625 1 97.31 49 LEU B O 1
ATOM 4423 N N . PRO B 1 50 ? -22.781 38.5 16.938 1 96.44 50 PRO B N 1
ATOM 4424 C CA . PRO B 1 50 ? -22.656 39.969 17.094 1 96.44 50 PRO B CA 1
ATOM 4425 C C . PRO B 1 50 ? -22.906 40.719 15.797 1 96.44 50 PRO B C 1
ATOM 4427 O O . PRO B 1 50 ? -22.5 40.281 14.719 1 96.44 50 PRO B O 1
ATOM 4430 N N . ASP B 1 51 ? -23.531 41.875 15.922 1 94.94 51 ASP B N 1
ATOM 4431 C CA . ASP B 1 51 ? -23.828 42.688 14.758 1 94.94 51 ASP B CA 1
ATOM 4432 C C . ASP B 1 51 ? -22.562 43.406 14.242 1 94.94 51 ASP B C 1
ATOM 4434 O O . ASP B 1 51 ? -22.406 43.594 13.031 1 94.94 51 ASP B O 1
ATOM 4438 N N . GLU B 1 52 ? -21.797 43.812 15.172 1 95.25 52 GLU B N 1
ATOM 4439 C CA . GLU B 1 52 ? -20.578 44.531 14.844 1 95.25 52 GLU B CA 1
ATOM 4440 C C . GLU B 1 52 ? -19.438 44.188 15.797 1 95.25 52 GLU B C 1
ATOM 4442 O O . GLU B 1 52 ? -19.656 44.031 17 1 95.25 52 GLU B O 1
ATOM 4447 N N . VAL B 1 53 ? -18.297 43.938 15.234 1 96.81 53 VAL B N 1
ATOM 4448 C CA . VAL B 1 53 ? -17.078 43.688 16.016 1 96.81 53 VAL B CA 1
ATOM 4449 C C . VAL B 1 53 ? -15.906 44.438 15.398 1 96.81 53 VAL B C 1
ATOM 4451 O O . VAL B 1 53 ? -16.047 45.062 14.336 1 96.81 53 VAL B O 1
ATOM 4454 N N . ASP B 1 54 ? -14.812 44.469 16.141 1 96.19 54 ASP B N 1
ATOM 4455 C CA . ASP B 1 54 ? -13.602 45.094 15.602 1 96.19 54 ASP B CA 1
ATOM 4456 C C . ASP B 1 54 ? -12.922 44.188 14.586 1 96.19 54 ASP B C 1
ATOM 4458 O O . ASP B 1 54 ? -12.414 44.656 13.562 1 96.19 54 ASP B O 1
ATOM 4462 N N . ILE B 1 55 ? -12.891 42.875 14.891 1 97.75 55 ILE B N 1
ATOM 4463 C CA . ILE B 1 55 ? -12.172 41.938 14.047 1 97.75 55 ILE B CA 1
ATOM 4464 C C . ILE B 1 55 ? -13 40.656 13.875 1 97.75 55 ILE B C 1
ATOM 4466 O O . ILE B 1 55 ? -13.469 40.094 14.859 1 97.75 55 ILE B O 1
ATOM 4470 N N . VAL B 1 56 ? -13.188 40.219 12.648 1 98.56 56 VAL B N 1
ATOM 4471 C CA . VAL B 1 56 ? -13.664 38.875 12.367 1 98.56 56 VAL B CA 1
ATOM 4472 C C . VAL B 1 56 ? -12.5 37.969 11.922 1 98.56 56 VAL B C 1
ATOM 4474 O O . VAL B 1 56 ? -11.75 38.344 11.016 1 98.56 56 VAL B O 1
ATOM 4477 N N . ILE B 1 57 ? -12.289 36.906 12.602 1 98.94 57 ILE B N 1
ATOM 4478 C CA . ILE B 1 57 ? -11.32 35.906 12.195 1 98.94 57 ILE B CA 1
ATOM 4479 C C . ILE B 1 57 ? -12.055 34.719 11.555 1 98.94 57 ILE B C 1
ATOM 4481 O O . ILE B 1 57 ? -12.898 34.094 12.188 1 98.94 57 ILE B O 1
ATOM 4485 N N . ILE B 1 58 ? -11.766 34.438 10.305 1 98.88 58 ILE B N 1
ATOM 4486 C CA . ILE B 1 58 ? -12.359 33.312 9.609 1 98.88 58 ILE B CA 1
ATOM 4487 C C . ILE B 1 58 ? -11.422 32.094 9.703 1 98.88 58 ILE B C 1
ATOM 4489 O O . ILE B 1 58 ? -10.359 32.094 9.078 1 98.88 58 ILE B O 1
ATOM 4493 N N . GLY B 1 59 ? -11.836 31.078 10.461 1 98.75 59 GLY B N 1
ATOM 4494 C CA . GLY B 1 59 ? -11.031 29.891 10.703 1 98.75 59 GLY B CA 1
ATOM 4495 C C . GLY B 1 59 ? -10.633 29.734 12.156 1 98.75 59 GLY B C 1
ATOM 4496 O O . GLY B 1 59 ? -9.984 30.609 12.734 1 98.75 59 GLY B O 1
ATOM 4497 N N . ALA B 1 60 ? -11 28.625 12.703 1 98.75 60 ALA B N 1
ATOM 4498 C CA . ALA B 1 60 ? -10.742 28.359 14.117 1 98.75 60 ALA B CA 1
ATOM 4499 C C . ALA B 1 60 ? -9.68 27.281 14.289 1 98.75 60 ALA B C 1
ATOM 4501 O O . ALA B 1 60 ? -9.828 26.375 15.117 1 98.75 60 ALA B O 1
ATOM 4502 N N . GLY B 1 61 ? -8.641 27.328 13.5 1 98.62 61 GLY B N 1
ATOM 4503 C CA . GLY B 1 61 ? -7.453 26.5 13.656 1 98.62 61 GLY B CA 1
ATOM 4504 C C . GLY B 1 61 ? -6.359 27.156 14.469 1 98.62 61 GLY B C 1
ATOM 4505 O O . GLY B 1 61 ? -6.629 28.094 15.234 1 98.62 61 GLY B O 1
ATOM 4506 N N . ILE B 1 62 ? -5.195 26.641 14.289 1 98.81 62 ILE B N 1
ATOM 4507 C CA . ILE B 1 62 ? -4.07 27.109 15.094 1 98.81 62 ILE B CA 1
ATOM 4508 C C . ILE B 1 62 ? -3.73 28.547 14.727 1 98.81 62 ILE B C 1
ATOM 4510 O O . ILE B 1 62 ? -3.377 29.344 15.602 1 98.81 62 ILE B O 1
ATOM 4514 N N . THR B 1 63 ? -3.824 28.875 13.484 1 98.88 63 THR B N 1
ATOM 4515 C CA . THR B 1 63 ? -3.525 30.234 13.047 1 98.88 63 THR B CA 1
ATOM 4516 C C . THR B 1 63 ? -4.523 31.219 13.625 1 98.88 63 THR B C 1
ATOM 4518 O O . THR B 1 63 ? -4.133 32.219 14.219 1 98.88 63 THR B O 1
ATOM 4521 N N . GLY B 1 64 ? -5.82 30.969 13.461 1 98.94 64 GLY B N 1
ATOM 4522 C CA . GLY B 1 64 ? -6.84 31.844 14.016 1 98.94 64 GLY B CA 1
ATOM 4523 C C . GLY B 1 64 ? -6.746 31.984 15.523 1 98.94 64 GLY B C 1
ATOM 4524 O O . GLY B 1 64 ? -6.898 33.094 16.062 1 98.94 64 GLY B O 1
ATOM 4525 N N . THR B 1 65 ? -6.508 30.906 16.141 1 98.94 65 THR B N 1
ATOM 4526 C CA . THR B 1 65 ? -6.391 30.906 17.594 1 98.94 65 THR B CA 1
ATOM 4527 C C . THR B 1 65 ? -5.188 31.734 18.047 1 98.94 65 THR B C 1
ATOM 4529 O O . THR B 1 65 ? -5.27 32.5 19.016 1 98.94 65 THR B O 1
ATOM 4532 N N . SER B 1 66 ? -4.066 31.562 17.375 1 98.94 66 SER B N 1
ATOM 4533 C CA . SER B 1 66 ? -2.881 32.344 17.688 1 98.94 66 SER B CA 1
ATOM 4534 C C . SER B 1 66 ? -3.162 33.844 17.547 1 98.94 66 SER B C 1
ATOM 4536 O O . SER B 1 66 ? -2.846 34.625 18.438 1 98.94 66 SER B O 1
ATOM 4538 N N . ILE B 1 67 ? -3.775 34.25 16.5 1 98.88 67 ILE B N 1
ATOM 4539 C CA . ILE B 1 67 ? -4.074 35.656 16.234 1 98.88 67 ILE B CA 1
ATOM 4540 C C . ILE B 1 67 ? -5 36.188 17.312 1 98.88 67 ILE B C 1
ATOM 4542 O O . ILE B 1 67 ? -4.734 37.25 17.891 1 98.88 67 ILE B O 1
ATOM 4546 N N . ALA B 1 68 ? -6.043 35.469 17.578 1 98.88 68 ALA B N 1
ATOM 4547 C CA . ALA B 1 68 ? -6.973 35.875 18.625 1 98.88 68 ALA B CA 1
ATOM 4548 C C . ALA B 1 68 ? -6.25 36.062 19.969 1 98.88 68 ALA B C 1
ATOM 4550 O O . ALA B 1 68 ? -6.441 37.062 20.656 1 98.88 68 ALA B O 1
ATOM 4551 N N . ARG B 1 69 ? -5.453 35.062 20.297 1 98.81 69 ARG B N 1
ATOM 4552 C CA . ARG B 1 69 ? -4.754 35.094 21.578 1 98.81 69 ARG B CA 1
ATOM 4553 C C . ARG B 1 69 ? -3.898 36.344 21.719 1 98.81 69 ARG B C 1
ATOM 4555 O O . ARG B 1 69 ? -3.957 37.031 22.734 1 98.81 69 ARG B O 1
ATOM 4562 N N . TRP B 1 70 ? -3.119 36.656 20.75 1 98.44 70 TRP B N 1
ATOM 4563 C CA . TRP B 1 70 ? -2.174 37.75 20.859 1 98.44 70 TRP B CA 1
ATOM 4564 C C . TRP B 1 70 ? -2.9 39.094 20.797 1 98.44 70 TRP B C 1
ATOM 4566 O O . TRP B 1 70 ? -2.502 40.062 21.469 1 98.44 70 TRP B O 1
ATOM 4576 N N . LEU B 1 71 ? -3.91 39.188 19.984 1 98.38 71 LEU B N 1
ATOM 4577 C CA . LEU B 1 71 ? -4.699 40.406 19.922 1 98.38 71 LEU B CA 1
ATOM 4578 C C . LEU B 1 71 ? -5.316 40.719 21.297 1 98.38 71 LEU B C 1
ATOM 4580 O O . LEU B 1 71 ? -5.328 41.875 21.719 1 98.38 71 LEU B O 1
ATOM 4584 N N . LEU B 1 72 ? -5.855 39.688 21.891 1 98.25 72 LEU B N 1
ATOM 4585 C CA . LEU B 1 72 ? -6.516 39.844 23.188 1 98.25 72 LEU B CA 1
ATOM 4586 C C . LEU B 1 72 ? -5.496 40.125 24.281 1 98.25 72 LEU B C 1
ATOM 4588 O O . LEU B 1 72 ? -5.707 40.969 25.141 1 98.25 72 LEU B O 1
ATOM 4592 N N . HIS B 1 73 ? -4.434 39.375 24.234 1 97 73 HIS B N 1
ATOM 4593 C CA . HIS B 1 73 ? -3.393 39.438 25.25 1 97 73 HIS B CA 1
ATOM 4594 C C . HIS B 1 73 ? -2.668 40.781 25.203 1 97 73 HIS B C 1
ATOM 4596 O O . HIS B 1 73 ? -2.451 41.406 26.25 1 97 73 HIS B O 1
ATOM 4602 N N . ASP B 1 74 ? -2.277 41.219 24.047 1 96 74 ASP B N 1
ATOM 4603 C CA . ASP B 1 74 ? -1.426 42.406 23.891 1 96 74 ASP B CA 1
ATOM 4604 C C . ASP B 1 74 ? -2.26 43.656 23.609 1 96 74 ASP B C 1
ATOM 4606 O O . ASP B 1 74 ? -1.741 44.781 23.641 1 96 74 ASP B O 1
ATOM 4610 N N . GLY B 1 75 ? -3.549 43.469 23.344 1 94.56 75 GLY B N 1
ATOM 4611 C CA . GLY B 1 75 ? -4.43 44.594 23.125 1 94.56 75 GLY B CA 1
ATOM 4612 C C . GLY B 1 75 ? -4.754 45.344 24.406 1 94.56 75 GLY B C 1
ATOM 4613 O O . GLY B 1 75 ? -4.395 44.906 25.5 1 94.56 75 GLY B O 1
ATOM 4614 N N . SER B 1 76 ? -5.449 46.469 24.203 1 93.81 76 SER B N 1
ATOM 4615 C CA . SER B 1 76 ? -5.855 47.281 25.344 1 93.81 76 SER B CA 1
ATOM 4616 C C . SER B 1 76 ? -6.777 46.5 26.266 1 93.81 76 SER B C 1
ATOM 4618 O O . SER B 1 76 ? -7.781 45.938 25.828 1 93.81 76 SER B O 1
ATOM 4620 N N . GLN B 1 77 ? -6.469 46.531 27.547 1 92.94 77 GLN B N 1
ATOM 4621 C CA . GLN B 1 77 ? -7.305 45.844 28.516 1 92.94 77 GLN B CA 1
ATOM 4622 C C . GLN B 1 77 ? -8.453 46.719 28.984 1 92.94 77 GLN B C 1
ATOM 4624 O O . GLN B 1 77 ? -9.477 46.219 29.453 1 92.94 77 GLN B O 1
ATOM 4629 N N . ASP B 1 78 ? -8.266 47.969 28.828 1 94.38 78 ASP B N 1
ATOM 4630 C CA . ASP B 1 78 ? -9.312 48.938 29.188 1 94.38 78 ASP B CA 1
ATOM 4631 C C . ASP B 1 78 ? -10.398 49 28.125 1 94.38 78 ASP B C 1
ATOM 4633 O O . ASP B 1 78 ? -11.562 49.25 28.422 1 94.38 78 ASP B O 1
ATOM 4637 N N . HIS B 1 79 ? -9.938 48.844 26.922 1 93.5 79 HIS B N 1
ATOM 4638 C CA . HIS B 1 79 ? -10.844 48.781 25.781 1 93.5 79 HIS B CA 1
ATOM 4639 C C . HIS B 1 79 ? -10.555 47.562 24.906 1 93.5 79 HIS B C 1
ATOM 4641 O O . HIS B 1 79 ? -10.062 47.719 23.781 1 93.5 79 HIS B O 1
ATOM 4647 N N . PRO B 1 80 ? -10.898 46.5 25.391 1 94.31 80 PRO B N 1
ATOM 4648 C CA . PRO B 1 80 ? -10.555 45.281 24.672 1 94.31 80 PRO B CA 1
ATOM 4649 C C . PRO B 1 80 ? -11.211 45.219 23.297 1 94.31 80 PRO B C 1
ATOM 4651 O O . PRO B 1 80 ? -12.367 45.625 23.125 1 94.31 80 PRO B O 1
ATOM 4654 N N . LEU B 1 81 ? -10.5 44.656 22.406 1 96.62 81 LEU B N 1
ATOM 4655 C CA . LEU B 1 81 ? -11.023 44.469 21.062 1 96.62 81 LEU B CA 1
ATOM 4656 C C . LEU B 1 81 ? -12.156 43.438 21.078 1 96.62 81 LEU B C 1
ATOM 4658 O O . LEU B 1 81 ? -12.086 42.438 21.797 1 96.62 81 LEU B O 1
ATOM 4662 N N . ARG B 1 82 ? -13.219 43.688 20.359 1 98 82 ARG B N 1
ATOM 4663 C CA . ARG B 1 82 ? -14.273 42.719 20.109 1 98 82 ARG B CA 1
ATOM 4664 C C . ARG B 1 82 ? -13.922 41.812 18.922 1 98 82 ARG B C 1
ATOM 4666 O O . ARG B 1 82 ? -13.836 42.281 17.781 1 98 82 ARG B O 1
ATOM 4673 N N . ILE B 1 83 ? -13.727 40.562 19.25 1 98.69 83 ILE B N 1
ATOM 4674 C CA . ILE B 1 83 ? -13.266 39.625 18.219 1 98.69 83 ILE B CA 1
ATOM 4675 C C . ILE B 1 83 ? -14.273 38.5 18.047 1 98.69 83 ILE B C 1
ATOM 4677 O O . ILE B 1 83 ? -14.664 37.844 19.031 1 98.69 83 ILE B O 1
ATOM 4681 N N . ALA B 1 84 ? -14.766 38.281 16.844 1 98.88 84 ALA B N 1
ATOM 4682 C CA . ALA B 1 84 ? -15.594 37.125 16.5 1 98.88 84 ALA B CA 1
ATOM 4683 C C . ALA B 1 84 ? -14.828 36.125 15.617 1 98.88 84 ALA B C 1
ATOM 4685 O O . ALA B 1 84 ? -14.398 36.469 14.516 1 98.88 84 ALA B O 1
ATOM 4686 N N . MET B 1 85 ? -14.602 34.969 16.109 1 98.94 85 MET B N 1
ATOM 4687 C CA . MET B 1 85 ? -14.039 33.875 15.32 1 98.94 85 MET B CA 1
ATOM 4688 C C . MET B 1 85 ? -15.133 32.969 14.781 1 98.94 85 MET B C 1
ATOM 4690 O O . MET B 1 85 ? -15.977 32.469 15.547 1 98.94 85 MET B O 1
ATOM 4694 N N . ILE B 1 86 ? -15.164 32.75 13.492 1 98.88 86 ILE B N 1
ATOM 4695 C CA . ILE B 1 86 ? -16.188 31.875 12.906 1 98.88 86 ILE B CA 1
ATOM 4696 C C . ILE B 1 86 ? -15.523 30.703 12.203 1 98.88 86 ILE B C 1
ATOM 4698 O O . ILE B 1 86 ? -14.406 30.812 11.688 1 98.88 86 ILE B O 1
ATOM 4702 N N . GLU B 1 87 ? -16.109 29.594 12.234 1 98.62 87 GLU B N 1
ATOM 4703 C CA . GLU B 1 87 ? -15.656 28.328 11.664 1 98.62 87 GLU B CA 1
ATOM 4704 C C . GLU B 1 87 ? -16.781 27.609 10.945 1 98.62 87 GLU B C 1
ATOM 4706 O O . GLU B 1 87 ? -17.922 27.578 11.43 1 98.62 87 GLU B O 1
ATOM 4711 N N . ALA B 1 88 ? -16.469 27.109 9.742 1 98.31 88 ALA B N 1
ATOM 4712 C CA . ALA B 1 88 ? -17.5 26.516 8.875 1 98.31 88 ALA B CA 1
ATOM 4713 C C . ALA B 1 88 ? -18.016 25.203 9.461 1 98.31 88 ALA B C 1
ATOM 4715 O O . ALA B 1 88 ? -19.188 24.859 9.289 1 98.31 88 ALA B O 1
ATOM 4716 N N . ARG B 1 89 ? -17.141 24.469 10.109 1 98 89 ARG B N 1
ATOM 4717 C CA . ARG B 1 89 ? -17.5 23.188 10.719 1 98 89 ARG B CA 1
ATOM 4718 C C . ARG B 1 89 ? -17.312 23.234 12.234 1 98 89 ARG B C 1
ATOM 4720 O O . ARG B 1 89 ? -17.688 24.219 12.883 1 98 89 ARG B O 1
ATOM 4727 N N . GLN B 1 90 ? -16.797 22.234 12.805 1 98.31 90 GLN B N 1
ATOM 4728 C CA . GLN B 1 90 ? -16.406 22.25 14.211 1 98.31 90 GLN B CA 1
ATOM 4729 C C . GLN B 1 90 ? -15.078 22.969 14.406 1 98.31 90 GLN B C 1
ATOM 4731 O O . GLN B 1 90 ? -14.289 23.078 13.461 1 98.31 90 GLN B O 1
ATOM 4736 N N . SER B 1 91 ? -14.867 23.484 15.594 1 98.44 91 SER B N 1
ATOM 4737 C CA . SER B 1 91 ? -13.586 24.109 15.883 1 98.44 91 SER B CA 1
ATOM 4738 C C . SER B 1 91 ? -12.43 23.156 15.594 1 98.44 91 SER B C 1
ATOM 4740 O O . SER B 1 91 ? -12.5 21.969 15.898 1 98.44 91 SER B O 1
ATOM 4742 N N . CYS B 1 92 ? -11.438 23.656 14.938 1 98.38 92 CYS B N 1
ATOM 4743 C CA . CYS B 1 92 ? -10.195 22.953 14.656 1 98.38 92 CYS B CA 1
ATOM 4744 C C . CYS B 1 92 ? -10.461 21.688 13.836 1 98.38 92 CYS B C 1
ATOM 4746 O O . CYS B 1 92 ? -9.797 20.672 14.023 1 98.38 92 CYS B O 1
ATOM 4748 N N . SER B 1 93 ? -11.438 21.734 12.961 1 97.25 93 SER B N 1
ATOM 4749 C CA . SER B 1 93 ? -11.812 20.594 12.141 1 97.25 93 SER B CA 1
ATOM 4750 C C . SER B 1 93 ? -10.898 20.453 10.93 1 97.25 93 SER B C 1
ATOM 4752 O O . SER B 1 93 ? -10.844 19.375 10.312 1 97.25 93 SER B O 1
ATOM 4754 N N . GLY B 1 94 ? -10.164 21.469 10.555 1 96.75 94 GLY B N 1
ATOM 4755 C CA . GLY B 1 94 ? -9.391 21.516 9.32 1 96.75 94 GLY B CA 1
ATOM 4756 C C . GLY B 1 94 ? -7.977 21 9.492 1 96.75 94 GLY B C 1
ATOM 4757 O O . GLY B 1 94 ? -7.742 20.031 10.234 1 96.75 94 GLY B O 1
ATOM 4758 N N . GLY B 1 95 ? -7.027 21.547 8.75 1 96.38 95 GLY B N 1
ATOM 4759 C CA . GLY B 1 95 ? -5.66 21.062 8.648 1 96.38 95 GLY B CA 1
ATOM 4760 C C . GLY B 1 95 ? -4.988 20.859 9.992 1 96.38 95 GLY B C 1
ATOM 4761 O O . GLY B 1 95 ? -4.25 19.891 10.188 1 96.38 95 GLY B O 1
ATOM 4762 N N . THR B 1 96 ? -5.25 21.703 10.961 1 97.88 96 THR B N 1
ATOM 4763 C CA . THR B 1 96 ? -4.605 21.641 12.266 1 97.88 96 THR B CA 1
ATOM 4764 C C . THR B 1 96 ? -4.973 20.344 12.992 1 97.88 96 THR B C 1
ATOM 4766 O O . THR B 1 96 ? -4.113 19.703 13.594 1 97.88 96 THR B O 1
ATOM 4769 N N . GLY B 1 97 ? -6.191 19.953 12.945 1 97.94 97 GLY B N 1
ATOM 4770 C CA . GLY B 1 97 ? -6.652 18.766 13.656 1 97.94 97 GLY B CA 1
ATOM 4771 C C . GLY B 1 97 ? -6.465 17.484 12.867 1 97.94 97 GLY B C 1
ATOM 4772 O O . GLY B 1 97 ? -7.012 16.438 13.227 1 97.94 97 GLY B O 1
ATOM 4773 N N . ARG B 1 98 ? -5.707 17.547 11.766 1 97.38 98 ARG B N 1
ATOM 4774 C CA . ARG B 1 98 ? -5.648 16.375 10.891 1 97.38 98 ARG B CA 1
ATOM 4775 C C . ARG B 1 98 ? -4.219 16.094 10.445 1 97.38 98 ARG B C 1
ATOM 4777 O O . ARG B 1 98 ? -3.98 15.203 9.633 1 97.38 98 ARG B O 1
ATOM 4784 N N . ASN B 1 99 ? -3.238 16.844 10.875 1 96 99 ASN B N 1
ATOM 4785 C CA . ASN B 1 99 ? -1.849 16.672 10.461 1 96 99 ASN B CA 1
ATOM 4786 C C . ASN B 1 99 ? -1.138 15.625 11.305 1 96 99 ASN B C 1
ATOM 4788 O O . ASN B 1 99 ? -1.785 14.828 11.992 1 96 99 ASN B O 1
ATOM 4792 N N . ALA B 1 100 ? 0.182 15.586 11.281 1 95.75 100 ALA B N 1
ATOM 4793 C CA . ALA B 1 100 ? 0.921 14.5 11.93 1 95.75 100 ALA B CA 1
ATOM 4794 C C . ALA B 1 100 ? 1.303 14.875 13.352 1 95.75 100 ALA B C 1
ATOM 4796 O O . ALA B 1 100 ? 1.745 14.023 14.133 1 95.75 100 ALA B O 1
ATOM 4797 N N . GLY B 1 101 ? 1.161 16.156 13.711 1 97.25 101 GLY B N 1
ATOM 4798 C CA . GLY B 1 101 ? 1.383 16.562 15.086 1 97.25 101 GLY B CA 1
ATOM 4799 C C . GLY B 1 101 ? 2.809 17 15.359 1 97.25 101 GLY B C 1
ATOM 4800 O O . GLY B 1 101 ? 3.145 17.391 16.484 1 97.25 101 GLY B O 1
ATOM 4801 N N . HIS B 1 102 ? 3.627 17.078 14.336 1 95.44 102 HIS B N 1
ATOM 4802 C CA . HIS B 1 102 ? 5.035 17.453 14.438 1 95.44 102 HIS B CA 1
ATOM 4803 C C . HIS B 1 102 ? 5.199 18.969 14.562 1 95.44 102 HIS B C 1
ATOM 4805 O O . HIS B 1 102 ? 4.516 19.734 13.883 1 95.44 102 HIS B O 1
ATOM 4811 N N . ILE B 1 103 ? 5.996 19.312 15.484 1 97.44 103 ILE B N 1
ATOM 4812 C CA . ILE B 1 103 ? 6.605 20.641 15.445 1 97.44 103 ILE B CA 1
ATOM 4813 C C . ILE B 1 103 ? 8.078 20.516 15.055 1 97.44 103 ILE B C 1
ATOM 4815 O O . ILE B 1 103 ? 8.961 20.688 15.891 1 97.44 103 ILE B O 1
ATOM 4819 N N . ARG B 1 104 ? 8.367 20.125 13.82 1 93.62 104 ARG B N 1
ATOM 4820 C CA . ARG B 1 104 ? 9.711 19.797 13.375 1 93.62 104 ARG B CA 1
ATOM 4821 C C . ARG B 1 104 ? 10.062 20.547 12.094 1 93.62 104 ARG B C 1
ATOM 4823 O O . ARG B 1 104 ? 9.75 20.094 10.992 1 93.62 104 ARG B O 1
ATOM 4830 N N . PRO B 1 105 ? 10.812 21.609 12.211 1 92.06 105 PRO B N 1
ATOM 4831 C CA . PRO B 1 105 ? 11.242 22.281 10.984 1 92.06 105 PRO B CA 1
ATOM 4832 C C . PRO B 1 105 ? 12.383 21.547 10.273 1 92.06 105 PRO B C 1
ATOM 4834 O O . PRO B 1 105 ? 13.156 20.844 10.922 1 92.06 105 PRO B O 1
ATOM 4837 N N . THR B 1 106 ? 12.461 21.719 9 1 93.31 106 THR B N 1
ATOM 4838 C CA . THR B 1 106 ? 13.586 21.266 8.188 1 93.31 106 THR B CA 1
ATOM 4839 C C . THR B 1 106 ? 14.625 22.375 8.039 1 93.31 106 THR B C 1
ATOM 4841 O O . THR B 1 106 ? 14.703 23.016 6.992 1 93.31 106 THR B O 1
ATOM 4844 N N . SER B 1 107 ? 15.5 22.484 8.961 1 96.5 107 SER B N 1
ATOM 4845 C CA . SER B 1 107 ? 16.391 23.641 9.078 1 96.5 107 SER B CA 1
ATOM 4846 C C . SER B 1 107 ? 17.406 23.672 7.934 1 96.5 107 SER B C 1
ATOM 4848 O O . SER B 1 107 ? 17.844 24.75 7.523 1 96.5 107 SER B O 1
ATOM 4850 N N . TRP B 1 108 ? 17.766 22.562 7.414 1 96.38 108 TRP B N 1
ATOM 4851 C CA . TRP B 1 108 ? 18.781 22.5 6.375 1 96.38 108 TRP B CA 1
ATOM 4852 C C . TRP B 1 108 ? 18.234 22.984 5.035 1 96.38 108 TRP B C 1
ATOM 4854 O O . TRP B 1 108 ? 18.984 23.156 4.074 1 96.38 108 TRP B O 1
ATOM 4864 N N . ASP B 1 109 ? 16.969 23.219 4.969 1 95.44 109 ASP B N 1
ATOM 4865 C CA . ASP B 1 109 ? 16.406 23.906 3.809 1 95.44 109 ASP B CA 1
ATOM 4866 C C . ASP B 1 109 ? 17.031 25.297 3.646 1 95.44 109 ASP B C 1
ATOM 4868 O O . ASP B 1 109 ? 16.875 25.922 2.596 1 95.44 109 ASP B O 1
ATOM 4872 N N . TYR B 1 110 ? 17.672 25.719 4.637 1 97.69 110 TYR B N 1
ATOM 4873 C CA . TYR B 1 110 ? 18.438 26.969 4.574 1 97.69 110 TYR B CA 1
ATOM 4874 C C . TYR B 1 110 ? 19.219 27.062 3.275 1 97.69 110 TYR B C 1
ATOM 4876 O O . TYR B 1 110 ? 19.25 28.109 2.629 1 97.69 110 TYR B O 1
ATOM 4884 N N . ALA B 1 111 ? 19.859 25.984 2.963 1 97.56 111 ALA B N 1
ATOM 4885 C CA . ALA B 1 111 ? 20.719 25.984 1.778 1 97.56 111 ALA B CA 1
ATOM 4886 C C . ALA B 1 111 ? 19.922 26.359 0.53 1 97.56 111 ALA B C 1
ATOM 4888 O O . ALA B 1 111 ? 20.375 27.172 -0.287 1 97.56 111 ALA B O 1
ATOM 4889 N N . LYS B 1 112 ? 18.828 25.859 0.431 1 95.06 112 LYS B N 1
ATOM 4890 C CA . LYS B 1 112 ? 17.953 26.172 -0.698 1 95.06 112 LYS B CA 1
ATOM 4891 C C . LYS B 1 112 ? 17.406 27.594 -0.585 1 95.06 112 LYS B C 1
ATOM 4893 O O . LYS B 1 112 ? 17.391 28.344 -1.566 1 95.06 112 LYS B O 1
ATOM 4898 N N . ASP B 1 113 ? 16.906 27.953 0.54 1 96.69 113 ASP B N 1
ATOM 4899 C CA . ASP B 1 113 ? 16.281 29.266 0.766 1 96.69 113 ASP B CA 1
ATOM 4900 C C . ASP B 1 113 ? 17.266 30.391 0.535 1 96.69 113 ASP B C 1
ATOM 4902 O O . ASP B 1 113 ? 16.906 31.453 0.01 1 96.69 113 ASP B O 1
ATOM 4906 N N . LYS B 1 114 ? 18.484 30.172 0.941 1 97.25 114 LYS B N 1
ATOM 4907 C CA . LYS B 1 114 ? 19.5 31.203 0.789 1 97.25 114 LYS B CA 1
ATOM 4908 C C . LYS B 1 114 ? 19.719 31.562 -0.681 1 97.25 114 LYS B C 1
ATOM 4910 O O . LYS B 1 114 ? 19.953 32.719 -1.018 1 97.25 114 LYS B O 1
ATOM 4915 N N . ALA B 1 115 ? 19.625 30.547 -1.479 1 95.88 115 ALA B N 1
ATOM 4916 C CA . ALA B 1 115 ? 19.797 30.766 -2.914 1 95.88 115 ALA B CA 1
ATOM 4917 C C . ALA B 1 115 ? 18.625 31.578 -3.482 1 95.88 115 ALA B C 1
ATOM 4919 O O . ALA B 1 115 ? 18.797 32.312 -4.461 1 95.88 115 ALA B O 1
ATOM 4920 N N . ILE B 1 116 ? 17.547 31.547 -2.865 1 93.94 116 ILE B N 1
ATOM 4921 C CA . ILE B 1 116 ? 16.328 32.156 -3.381 1 93.94 116 ILE B CA 1
ATOM 4922 C C . ILE B 1 116 ? 16.172 33.562 -2.799 1 93.94 116 ILE B C 1
ATOM 4924 O O . ILE B 1 116 ? 15.797 34.5 -3.512 1 93.94 116 ILE B O 1
ATOM 4928 N N . MET B 1 117 ? 16.516 33.781 -1.538 1 96.12 117 MET B N 1
ATOM 4929 C CA . MET B 1 117 ? 16.094 35.031 -0.899 1 96.12 117 MET B CA 1
ATOM 4930 C C . MET B 1 117 ? 17.266 35.656 -0.152 1 96.12 117 MET B C 1
ATOM 4932 O O . MET B 1 117 ? 17.109 36.75 0.442 1 96.12 117 MET B O 1
ATOM 4936 N N . GLY B 1 118 ? 18.391 35.062 -0.204 1 97.19 118 GLY B N 1
ATOM 4937 C CA . GLY B 1 118 ? 19.562 35.594 0.484 1 97.19 118 GLY B CA 1
ATOM 4938 C C . GLY B 1 118 ? 19.766 35 1.867 1 97.19 118 GLY B C 1
ATOM 4939 O O . GLY B 1 118 ? 18.797 34.562 2.51 1 97.19 118 GLY B O 1
ATOM 4940 N N . ALA B 1 119 ? 20.922 35.031 2.338 1 98 119 ALA B N 1
ATOM 4941 C CA . ALA B 1 119 ? 21.344 34.375 3.57 1 98 119 ALA B CA 1
ATOM 4942 C C . ALA B 1 119 ? 20.625 34.969 4.781 1 98 119 ALA B C 1
ATOM 4944 O O . ALA B 1 119 ? 20.203 34.219 5.676 1 98 119 ALA B O 1
ATOM 4945 N N . GLU B 1 120 ? 20.531 36.219 4.809 1 97.19 120 GLU B N 1
ATOM 4946 C CA . GLU B 1 120 ? 19.953 36.875 5.977 1 97.19 120 GLU B CA 1
ATOM 4947 C C . GLU B 1 120 ? 18.5 36.469 6.176 1 97.19 120 GLU B C 1
ATOM 4949 O O . GLU B 1 120 ? 18.094 36.062 7.27 1 97.19 120 GLU B O 1
ATOM 4954 N N . GLU B 1 121 ? 17.719 36.531 5.141 1 96.88 121 GLU B N 1
ATOM 4955 C CA . GLU B 1 121 ? 16.297 36.188 5.211 1 96.88 121 GLU B CA 1
ATOM 4956 C C . GLU B 1 121 ? 16.125 34.688 5.465 1 96.88 121 GLU B C 1
ATOM 4958 O O . GLU B 1 121 ? 15.227 34.281 6.207 1 96.88 121 GLU B O 1
ATOM 4963 N N . ALA B 1 122 ? 16.938 33.938 4.824 1 98 122 ALA B N 1
ATOM 4964 C CA . ALA B 1 122 ? 16.875 32.5 5.027 1 98 122 ALA B CA 1
ATOM 4965 C C . ALA B 1 122 ? 17.188 32.125 6.477 1 98 122 ALA B C 1
ATOM 4967 O O . ALA B 1 122 ? 16.562 31.25 7.051 1 98 122 ALA B O 1
ATOM 4968 N N . ALA B 1 123 ? 18.156 32.781 7.016 1 98.12 123 ALA B N 1
ATOM 4969 C CA . ALA B 1 123 ? 18.5 32.562 8.414 1 98.12 123 ALA B CA 1
ATOM 4970 C C . ALA B 1 123 ? 17.359 32.938 9.344 1 98.12 123 ALA B C 1
ATOM 4972 O O . ALA B 1 123 ? 17.141 32.281 10.367 1 98.12 123 ALA B O 1
ATOM 4973 N N . LYS B 1 124 ? 16.703 33.969 9.031 1 97.38 124 LYS B N 1
ATOM 4974 C CA . LYS B 1 124 ? 15.531 34.375 9.812 1 97.38 124 LYS B CA 1
ATOM 4975 C C . LYS B 1 124 ? 14.469 33.281 9.828 1 97.38 124 LYS B C 1
ATOM 4977 O O . LYS B 1 124 ? 13.859 33.031 10.867 1 97.38 124 LYS B O 1
ATOM 4982 N N . ILE B 1 125 ? 14.273 32.688 8.664 1 97.81 125 ILE B N 1
ATOM 4983 C CA . ILE B 1 125 ? 13.289 31.609 8.562 1 97.81 125 ILE B CA 1
ATOM 4984 C C . ILE B 1 125 ? 13.703 30.438 9.461 1 97.81 125 ILE B C 1
ATOM 4986 O O . ILE B 1 125 ? 12.875 29.891 10.188 1 97.81 125 ILE B O 1
ATOM 4990 N N . VAL B 1 126 ? 14.977 30.078 9.422 1 97.56 126 VAL B N 1
ATOM 4991 C CA . VAL B 1 126 ? 15.492 28.969 10.227 1 97.56 126 VAL B CA 1
ATOM 4992 C C . VAL B 1 126 ? 15.25 29.266 11.711 1 97.56 126 VAL B C 1
ATOM 4994 O O . VAL B 1 126 ? 14.711 28.422 12.43 1 97.56 126 VAL B O 1
ATOM 4997 N N . ARG B 1 127 ? 15.586 30.422 12.156 1 97.31 127 ARG B N 1
ATOM 4998 C CA . ARG B 1 127 ? 15.453 30.797 13.562 1 97.31 127 ARG B CA 1
ATOM 4999 C C . ARG B 1 127 ? 13.992 30.953 13.953 1 97.31 127 ARG B C 1
ATOM 5001 O O . ARG B 1 127 ? 13.594 30.562 15.055 1 97.31 127 ARG B O 1
ATOM 5008 N N . PHE B 1 128 ? 13.25 31.531 13.062 1 97.44 128 PHE B N 1
ATOM 5009 C CA . PHE B 1 128 ? 11.812 31.688 13.266 1 97.44 128 PHE B CA 1
ATOM 5010 C C . PHE B 1 128 ? 11.156 30.344 13.539 1 97.44 128 PHE B C 1
ATOM 5012 O O . PHE B 1 128 ? 10.445 30.172 14.531 1 97.44 128 PHE B O 1
ATOM 5019 N N . LYS B 1 129 ? 11.383 29.375 12.719 1 97 129 LYS B N 1
ATOM 5020 C CA . LYS B 1 129 ? 10.75 28.062 12.828 1 97 129 LYS B CA 1
ATOM 5021 C C . LYS B 1 129 ? 11.266 27.312 14.047 1 97 129 LYS B C 1
ATOM 5023 O O . LYS B 1 129 ? 10.492 26.641 14.734 1 97 129 LYS B O 1
ATOM 5028 N N . ALA B 1 130 ? 12.531 27.453 14.352 1 96.19 130 ALA B N 1
ATOM 5029 C CA . ALA B 1 130 ? 13.133 26.75 15.484 1 96.19 130 ALA B CA 1
ATOM 5030 C C . ALA B 1 130 ? 12.531 27.219 16.797 1 96.19 130 ALA B C 1
ATOM 5032 O O . ALA B 1 130 ? 12.531 26.484 17.797 1 96.19 130 ALA B O 1
ATOM 5033 N N . ARG B 1 131 ? 11.945 28.375 16.859 1 96.06 131 ARG B N 1
ATOM 5034 C CA . ARG B 1 131 ? 11.438 29 18.078 1 96.06 131 ARG B CA 1
ATOM 5035 C C . ARG B 1 131 ? 10.047 28.469 18.422 1 96.06 131 ARG B C 1
ATOM 5037 O O . ARG B 1 131 ? 9.57 28.641 19.547 1 96.06 131 ARG B O 1
ATOM 5044 N N . HIS B 1 132 ? 9.438 27.797 17.562 1 97.44 132 HIS B N 1
ATOM 5045 C CA . HIS B 1 132 ? 8.016 27.484 17.719 1 97.44 132 HIS B CA 1
ATOM 5046 C C . HIS B 1 132 ? 7.777 26.562 18.906 1 97.44 132 HIS B C 1
ATOM 5048 O O . HIS B 1 132 ? 6.871 26.797 19.703 1 97.44 132 HIS B O 1
ATOM 5054 N N . PHE B 1 133 ? 8.617 25.547 19.078 1 97.06 133 PHE B N 1
ATOM 5055 C CA . PHE B 1 133 ? 8.391 24.625 20.188 1 97.06 133 PHE B CA 1
ATOM 5056 C C . PHE B 1 133 ? 8.406 25.359 21.516 1 97.06 133 PHE B C 1
ATOM 5058 O O . PHE B 1 133 ? 7.516 25.172 22.344 1 97.06 133 PHE B O 1
ATOM 5065 N N . THR B 1 134 ? 9.359 26.156 21.672 1 96.81 134 THR B N 1
ATOM 5066 C CA . THR B 1 134 ? 9.492 26.922 22.906 1 96.81 134 THR B CA 1
ATOM 5067 C C . THR B 1 134 ? 8.297 27.844 23.094 1 96.81 134 THR B C 1
ATOM 5069 O O . THR B 1 134 ? 7.797 28 24.219 1 96.81 134 THR B O 1
ATOM 5072 N N . GLU B 1 135 ? 7.855 28.453 22.047 1 97.5 135 GLU B N 1
ATOM 5073 C CA . GLU B 1 135 ? 6.746 29.406 22.141 1 97.5 135 GLU B CA 1
ATOM 5074 C C . GLU B 1 135 ? 5.434 28.688 22.438 1 97.5 135 GLU B C 1
ATOM 5076 O O . GLU B 1 135 ? 4.574 29.219 23.141 1 97.5 135 GLU B O 1
ATOM 5081 N N . TYR B 1 136 ? 5.234 27.469 21.828 1 98.38 136 TYR B N 1
ATOM 5082 C CA . TYR B 1 136 ? 4.078 26.656 22.203 1 98.38 136 TYR B CA 1
ATOM 5083 C C . TYR B 1 136 ? 4.109 26.297 23.688 1 98.38 136 TYR B C 1
ATOM 5085 O O . TYR B 1 136 ? 3.088 26.359 24.359 1 98.38 136 TYR B O 1
ATOM 5093 N N . THR B 1 137 ? 5.277 25.891 24.172 1 97.75 137 THR B N 1
ATOM 5094 C CA . THR B 1 137 ? 5.449 25.531 25.578 1 97.75 137 THR B CA 1
ATOM 5095 C C . THR B 1 137 ? 5.109 26.703 26.484 1 97.75 137 THR B C 1
ATOM 5097 O O . THR B 1 137 ? 4.41 26.547 27.484 1 97.75 137 THR B O 1
ATOM 5100 N N . LYS B 1 138 ? 5.555 27.844 26.109 1 97.88 138 LYS B N 1
ATOM 5101 C CA . LYS B 1 138 ? 5.262 29.047 26.891 1 97.88 138 LYS B CA 1
ATOM 5102 C C . LYS B 1 138 ? 3.762 29.328 26.922 1 97.88 138 LYS B C 1
ATOM 5104 O O . LYS B 1 138 ? 3.207 29.656 27.969 1 97.88 138 LYS B O 1
ATOM 5109 N N . ALA B 1 139 ? 3.139 29.234 25.812 1 98.38 139 ALA B N 1
ATOM 5110 C CA . ALA B 1 139 ? 1.716 29.547 25.703 1 98.38 139 ALA B CA 1
ATOM 5111 C C . ALA B 1 139 ? 0.883 28.641 26.609 1 98.38 139 ALA B C 1
ATOM 5113 O O . ALA B 1 139 ? -0.059 29.094 27.25 1 98.38 139 ALA B O 1
ATOM 5114 N N . VAL B 1 140 ? 1.179 27.359 26.609 1 98.06 140 VAL B N 1
ATOM 5115 C CA . VAL B 1 140 ? 0.383 26.438 27.406 1 98.06 140 VAL B CA 1
ATOM 5116 C C . VAL B 1 140 ? 0.54 26.766 28.891 1 98.06 140 VAL B C 1
ATOM 5118 O O . VAL B 1 140 ? -0.411 26.641 29.656 1 98.06 140 VAL B O 1
ATOM 5121 N N . HIS B 1 141 ? 1.666 27.156 29.312 1 97.75 141 HIS B N 1
ATOM 5122 C CA . HIS B 1 141 ? 1.901 27.438 30.734 1 97.75 141 HIS B CA 1
ATOM 5123 C C . HIS B 1 141 ? 1.295 28.781 31.141 1 97.75 141 HIS B C 1
ATOM 5125 O O . HIS B 1 141 ? 0.913 28.969 32.281 1 97.75 141 HIS B O 1
ATOM 5131 N N . GLU B 1 142 ? 1.181 29.641 30.172 1 98.12 142 GLU B N 1
ATOM 5132 C CA . GLU B 1 142 ? 0.631 30.969 30.438 1 98.12 142 GLU B CA 1
ATOM 5133 C C . GLU B 1 142 ? -0.894 30.938 30.5 1 98.12 142 GLU B C 1
ATOM 5135 O O . GLU B 1 142 ? -1.51 31.641 31.297 1 98.12 142 GLU B O 1
ATOM 5140 N N . ASP B 1 143 ? -1.488 30.109 29.688 1 97.94 143 ASP B N 1
ATOM 5141 C CA . ASP B 1 143 ? -2.914 30.312 29.453 1 97.94 143 ASP B CA 1
ATOM 5142 C C . ASP B 1 143 ? -3.73 29.109 29.922 1 97.94 143 ASP B C 1
ATOM 5144 O O . ASP B 1 143 ? -4.945 29.219 30.094 1 97.94 143 ASP B O 1
ATOM 5148 N N . LEU B 1 144 ? -3.092 27.953 30.094 1 98.44 144 LEU B N 1
ATOM 5149 C CA . LEU B 1 144 ? -3.863 26.734 30.312 1 98.44 144 LEU B CA 1
ATOM 5150 C C . LEU B 1 144 ? -3.711 26.25 31.75 1 98.44 144 LEU B C 1
ATOM 5152 O O . LEU B 1 144 ? -2.693 26.5 32.406 1 98.44 144 LEU B O 1
ATOM 5156 N N . ASP B 1 145 ? -4.719 25.531 32.281 1 97.94 145 ASP B N 1
ATOM 5157 C CA . ASP B 1 145 ? -4.617 24.875 33.562 1 97.94 145 ASP B CA 1
ATOM 5158 C C . ASP B 1 145 ? -3.936 23.516 33.438 1 97.94 145 ASP B C 1
ATOM 5160 O O . ASP B 1 145 ? -3.598 23.078 32.312 1 97.94 145 ASP B O 1
ATOM 5164 N N . VAL B 1 146 ? -3.789 22.844 34.469 1 97.94 146 VAL B N 1
ATOM 5165 C CA . VAL B 1 146 ? -2.977 21.625 34.562 1 97.94 146 VAL B CA 1
ATOM 5166 C C . VAL B 1 146 ? -3.582 20.547 33.656 1 97.94 146 VAL B C 1
ATOM 5168 O O . VAL B 1 146 ? -2.863 19.859 32.938 1 97.94 146 VAL B O 1
ATOM 5171 N N . ALA B 1 147 ? -4.867 20.375 33.719 1 97.88 147 ALA B N 1
ATOM 5172 C CA . ALA B 1 147 ? -5.539 19.344 32.938 1 97.88 147 ALA B CA 1
ATOM 5173 C C . ALA B 1 147 ? -5.398 19.609 31.438 1 97.88 147 ALA B C 1
ATOM 5175 O O . ALA B 1 147 ? -5.191 18.688 30.641 1 97.88 147 ALA B O 1
ATOM 5176 N N . ALA B 1 148 ? -5.539 20.859 31.062 1 98.25 148 ALA B N 1
ATOM 5177 C CA . ALA B 1 148 ? -5.43 21.25 29.656 1 98.25 148 ALA B CA 1
ATOM 5178 C C . ALA B 1 148 ? -3.994 21.109 29.156 1 98.25 148 ALA B C 1
ATOM 5180 O O . ALA B 1 148 ? -3.766 20.766 28 1 98.25 148 ALA B O 1
ATOM 5181 N N . ILE B 1 149 ? -3.029 21.422 30.031 1 98.31 149 ILE B N 1
ATOM 5182 C CA . ILE B 1 149 ? -1.625 21.234 29.688 1 98.31 149 ILE B CA 1
ATOM 5183 C C . ILE B 1 149 ? -1.354 19.766 29.406 1 98.31 149 ILE B C 1
ATOM 5185 O O . ILE B 1 149 ? -0.727 19.422 28.406 1 98.31 149 ILE B O 1
ATOM 5189 N N . ASP B 1 150 ? -1.87 18.906 30.266 1 98.06 150 ASP B N 1
ATOM 5190 C CA . ASP B 1 150 ? -1.701 17.469 30.109 1 98.06 150 ASP B CA 1
ATOM 5191 C C . ASP B 1 150 ? -2.357 16.984 28.828 1 98.06 150 ASP B C 1
ATOM 5193 O O . ASP B 1 150 ? -1.814 16.109 28.141 1 98.06 150 ASP B O 1
ATOM 5197 N N . ALA B 1 151 ? -3.457 17.531 28.438 1 97.94 151 ALA B N 1
ATOM 5198 C CA . ALA B 1 151 ? -4.199 17.141 27.234 1 97.94 151 ALA B CA 1
ATOM 5199 C C . ALA B 1 151 ? -3.477 17.594 25.969 1 97.94 151 ALA B C 1
ATOM 5201 O O . ALA B 1 151 ? -3.445 16.875 24.984 1 97.94 151 ALA B O 1
ATOM 5202 N N . ALA B 1 152 ? -2.904 18.75 25.984 1 98.38 152 ALA B N 1
ATOM 5203 C CA . ALA B 1 152 ? -2.271 19.344 24.812 1 98.38 152 ALA B CA 1
ATOM 5204 C C . ALA B 1 152 ? -0.998 18.594 24.438 1 98.38 152 ALA B C 1
ATOM 5206 O O . ALA B 1 152 ? -0.616 18.562 23.266 1 98.38 152 ALA B O 1
ATOM 5207 N N . GLU B 1 153 ? -0.296 18.047 25.422 1 98.06 153 GLU B N 1
ATOM 5208 C CA . GLU B 1 153 ? 0.893 17.219 25.234 1 98.06 153 GLU B CA 1
ATOM 5209 C C . GLU B 1 153 ? 1.958 17.953 24.422 1 98.06 153 GLU B C 1
ATOM 5211 O O . GLU B 1 153 ? 2.549 17.375 23.5 1 98.06 153 GLU B O 1
ATOM 5216 N N . VAL B 1 154 ? 2.105 19.281 24.609 1 98.38 154 VAL B N 1
ATOM 5217 C CA . VAL B 1 154 ? 3.275 19.953 24.062 1 98.38 154 VAL B CA 1
ATOM 5218 C C . VAL B 1 154 ? 4.543 19.406 24.703 1 98.38 154 VAL B C 1
ATOM 5220 O O . VAL B 1 154 ? 4.746 19.562 25.922 1 98.38 154 VAL B O 1
ATOM 5223 N N . ARG B 1 155 ? 5.441 18.844 23.891 1 97.94 155 ARG B N 1
ATOM 5224 C CA . ARG B 1 155 ? 6.496 18.047 24.516 1 97.94 155 ARG B CA 1
ATOM 5225 C C . ARG B 1 155 ? 7.723 17.969 23.609 1 97.94 155 ARG B C 1
ATOM 5227 O O . ARG B 1 155 ? 7.602 18.062 22.375 1 97.94 155 ARG B O 1
ATOM 5234 N N . ALA B 1 156 ? 8.867 17.734 24.25 1 96.69 156 ALA B N 1
ATOM 5235 C CA . ALA B 1 156 ? 10.094 17.438 23.516 1 96.69 156 ALA B CA 1
ATOM 5236 C C . ALA B 1 156 ? 10.078 16 22.984 1 96.69 156 ALA B C 1
ATOM 5238 O O . ALA B 1 156 ? 9.555 15.094 23.641 1 96.69 156 ALA B O 1
ATOM 5239 N N . ILE B 1 157 ? 10.648 15.789 21.828 1 96.75 157 ILE B N 1
ATOM 5240 C CA . ILE B 1 157 ? 10.758 14.461 21.25 1 96.75 157 ILE B CA 1
ATOM 5241 C C . ILE B 1 157 ? 12.141 14.273 20.641 1 96.75 157 ILE B C 1
ATOM 5243 O O . ILE B 1 157 ? 12.875 15.242 20.438 1 96.75 157 ILE B O 1
ATOM 5247 N N . ASP B 1 158 ? 12.492 12.984 20.391 1 95.06 158 ASP B N 1
ATOM 5248 C CA . ASP B 1 158 ? 13.57 12.688 19.453 1 95.06 158 ASP B CA 1
ATOM 5249 C C . ASP B 1 158 ? 13.148 12.992 18.016 1 95.06 158 ASP B C 1
ATOM 5251 O O . ASP B 1 158 ? 12.258 12.336 17.484 1 95.06 158 ASP B O 1
ATOM 5255 N N . SER B 1 159 ? 13.789 13.969 17.453 1 96.5 159 SER B N 1
ATOM 5256 C CA . SER B 1 159 ? 13.477 14.359 16.078 1 96.5 159 SER B CA 1
ATOM 5257 C C . SER B 1 159 ? 14.43 13.703 15.086 1 96.5 159 SER B C 1
ATOM 5259 O O . SER B 1 159 ? 15.641 13.914 15.141 1 96.5 159 SER B O 1
ATOM 5261 N N . ILE B 1 160 ? 13.859 12.953 14.117 1 97.75 160 ILE B N 1
ATOM 5262 C CA . ILE B 1 160 ? 14.703 12.203 13.195 1 97.75 160 ILE B CA 1
ATOM 5263 C C . ILE B 1 160 ? 14.227 12.414 11.766 1 97.75 160 ILE B C 1
ATOM 5265 O O . ILE B 1 160 ? 13.023 12.312 11.484 1 97.75 160 ILE B O 1
ATOM 5269 N N . ASP B 1 161 ? 15.094 12.773 10.883 1 97.81 161 ASP B N 1
ATOM 5270 C CA . ASP B 1 161 ? 14.898 12.609 9.445 1 97.81 161 ASP B CA 1
ATOM 5271 C C . ASP B 1 161 ? 15.773 11.492 8.891 1 97.81 161 ASP B C 1
ATOM 5273 O O . ASP B 1 161 ? 16.984 11.453 9.141 1 97.81 161 ASP B O 1
ATOM 5277 N N . ALA B 1 162 ? 15.156 10.594 8.172 1 98.44 162 ALA B N 1
ATOM 5278 C CA . ALA B 1 162 ? 15.852 9.398 7.703 1 98.44 162 ALA B CA 1
ATOM 5279 C C . ALA B 1 162 ? 15.805 9.297 6.18 1 98.44 162 ALA B C 1
ATOM 5281 O O . ALA B 1 162 ? 14.758 9.539 5.57 1 98.44 162 ALA B O 1
ATOM 5282 N N . TRP B 1 163 ? 16.922 9 5.574 1 98.31 163 TRP B N 1
ATOM 5283 C CA . TRP B 1 163 ? 17.047 8.859 4.125 1 98.31 163 TRP B CA 1
ATOM 5284 C C . TRP B 1 163 ? 17.328 7.41 3.74 1 98.31 163 TRP B C 1
ATOM 5286 O O . TRP B 1 163 ? 18 6.688 4.48 1 98.31 163 TRP B O 1
ATOM 5296 N N . PHE B 1 164 ? 16.938 7.016 2.531 1 97.12 164 PHE B N 1
ATOM 5297 C CA . PHE B 1 164 ? 17.016 5.621 2.111 1 97.12 164 PHE B CA 1
ATOM 5298 C C . PHE B 1 164 ? 17.781 5.496 0.797 1 97.12 164 PHE B C 1
ATOM 5300 O O . PHE B 1 164 ? 17.875 4.402 0.234 1 97.12 164 PHE B O 1
ATOM 5307 N N . ALA B 1 165 ? 18.234 6.527 0.29 1 96.38 165 ALA B N 1
ATOM 5308 C CA . ALA B 1 165 ? 19.125 6.566 -0.862 1 96.38 165 ALA B CA 1
ATOM 5309 C C . ALA B 1 165 ? 20.391 7.359 -0.547 1 96.38 165 ALA B C 1
ATOM 5311 O O . ALA B 1 165 ? 20.312 8.469 -0.004 1 96.38 165 ALA B O 1
ATOM 5312 N N . ASP B 1 166 ? 21.5 6.887 -0.993 1 97.5 166 ASP B N 1
ATOM 5313 C CA . ASP B 1 166 ? 22.797 7.504 -0.685 1 97.5 166 ASP B CA 1
ATOM 5314 C C . ASP B 1 166 ? 22.891 8.906 -1.285 1 97.5 166 ASP B C 1
ATOM 5316 O O . ASP B 1 166 ? 23.375 9.836 -0.633 1 97.5 166 ASP B O 1
ATOM 5320 N N . GLU B 1 167 ? 22.469 9.023 -2.473 1 97.19 167 GLU B N 1
ATOM 5321 C CA . GLU B 1 167 ? 22.578 10.305 -3.158 1 97.19 167 GLU B CA 1
ATOM 5322 C C . GLU B 1 167 ? 21.797 11.398 -2.434 1 97.19 167 GLU B C 1
ATOM 5324 O O . GLU B 1 167 ? 22.297 12.508 -2.25 1 97.19 167 GLU B O 1
ATOM 5329 N N . ASP B 1 168 ? 20.625 11.078 -2.016 1 96.94 168 ASP B N 1
ATOM 5330 C CA . ASP B 1 168 ? 19.766 12.039 -1.311 1 96.94 168 ASP B CA 1
ATOM 5331 C C . ASP B 1 168 ? 20.359 12.391 0.054 1 96.94 168 ASP B C 1
ATOM 5333 O O . ASP B 1 168 ? 20.344 13.555 0.459 1 96.94 168 ASP B O 1
ATOM 5337 N N . PHE B 1 169 ? 20.828 11.367 0.733 1 98 169 PHE B N 1
ATOM 5338 C CA . PHE B 1 169 ? 21.422 11.594 2.043 1 98 169 PHE B CA 1
ATOM 5339 C C . PHE B 1 169 ? 22.672 12.477 1.929 1 98 169 PHE B C 1
ATOM 5341 O O . PHE B 1 169 ? 22.844 13.406 2.711 1 98 169 PHE B O 1
ATOM 5348 N N . ASN B 1 170 ? 23.5 12.211 0.983 1 98.31 170 ASN B N 1
ATOM 5349 C CA . ASN B 1 170 ? 24.719 12.992 0.784 1 98.31 170 ASN B CA 1
ATOM 5350 C C . ASN B 1 170 ? 24.406 14.453 0.475 1 98.31 170 ASN B C 1
ATOM 5352 O O . ASN B 1 170 ? 25.062 15.359 0.979 1 98.31 170 ASN B O 1
ATOM 5356 N N . SER B 1 171 ? 23.422 14.625 -0.337 1 97.81 171 SER B N 1
ATOM 5357 C CA . SER B 1 171 ? 22.984 15.984 -0.631 1 97.81 171 SER B CA 1
ATOM 5358 C C . SER B 1 171 ? 22.484 16.688 0.626 1 97.81 171 SER B C 1
ATOM 5360 O O . SER B 1 171 ? 22.75 17.875 0.827 1 97.81 171 SER B O 1
ATOM 5362 N N . ALA B 1 172 ? 21.75 15.992 1.422 1 98 172 ALA B N 1
ATOM 5363 C CA . ALA B 1 172 ? 21.25 16.547 2.674 1 98 172 ALA B CA 1
ATOM 5364 C C . ALA B 1 172 ? 22.391 16.906 3.619 1 98 172 ALA B C 1
ATOM 5366 O O . ALA B 1 172 ? 22.344 17.922 4.305 1 98 172 ALA B O 1
ATOM 5367 N N . VAL B 1 173 ? 23.359 16.062 3.67 1 98.62 173 VAL B N 1
ATOM 5368 C CA . VAL B 1 173 ? 24.516 16.297 4.535 1 98.62 173 VAL B CA 1
ATOM 5369 C C . VAL B 1 173 ? 25.234 17.578 4.105 1 98.62 173 VAL B C 1
ATOM 5371 O O . VAL B 1 173 ? 25.656 18.375 4.953 1 98.62 173 VAL B O 1
ATOM 5374 N N . GLU B 1 174 ? 25.359 17.75 2.836 1 98.44 174 GLU B N 1
ATOM 5375 C CA . GLU B 1 174 ? 25.969 18.984 2.346 1 98.44 174 GLU B CA 1
ATOM 5376 C C . GLU B 1 174 ? 25.172 20.203 2.793 1 98.44 174 GLU B C 1
ATOM 5378 O O . GLU B 1 174 ? 25.734 21.219 3.225 1 98.44 174 GLU B O 1
ATOM 5383 N N . ALA B 1 175 ? 23.906 20.125 2.658 1 98.44 175 ALA B N 1
ATOM 5384 C CA . ALA B 1 175 ? 23.031 21.219 3.086 1 98.44 175 ALA B CA 1
ATOM 5385 C C . ALA B 1 175 ? 23.156 21.469 4.586 1 98.44 175 ALA B C 1
ATOM 5387 O O . ALA B 1 175 ? 23.172 22.609 5.031 1 98.44 175 ALA B O 1
ATOM 5388 N N . LEU B 1 176 ? 23.219 20.406 5.355 1 98.44 176 LEU B N 1
ATOM 5389 C CA . LEU B 1 176 ? 23.375 20.531 6.801 1 98.44 176 LEU B CA 1
ATOM 5390 C C . LEU B 1 176 ? 24.688 21.219 7.152 1 98.44 176 LEU B C 1
ATOM 5392 O O . LEU B 1 176 ? 24.734 22.031 8.07 1 98.44 176 LEU B O 1
ATOM 5396 N N . GLU B 1 177 ? 25.719 20.891 6.457 1 98.5 177 GLU B N 1
ATOM 5397 C CA . GLU B 1 177 ? 27.016 21.516 6.711 1 98.5 177 GLU B CA 1
ATOM 5398 C C . GLU B 1 177 ? 26.969 23.016 6.426 1 98.5 177 GLU B C 1
ATOM 5400 O O . GLU B 1 177 ? 27.594 23.812 7.141 1 98.5 177 GLU B O 1
ATOM 5405 N N . ILE B 1 178 ? 26.312 23.359 5.402 1 98.62 178 ILE B N 1
ATOM 5406 C CA . ILE B 1 178 ? 26.125 24.766 5.098 1 98.62 178 ILE B CA 1
ATOM 5407 C C . ILE B 1 178 ? 25.391 25.453 6.246 1 98.62 178 ILE B C 1
ATOM 5409 O O . ILE B 1 178 ? 25.781 26.531 6.695 1 98.62 178 ILE B O 1
ATOM 5413 N N . LEU B 1 179 ? 24.344 24.828 6.719 1 98.5 179 LEU B N 1
ATOM 5414 C CA . LEU B 1 179 ? 23.578 25.359 7.848 1 98.5 179 LEU B CA 1
ATOM 5415 C C . LEU B 1 179 ? 24.469 25.531 9.07 1 98.5 179 LEU B C 1
ATOM 5417 O O . LEU B 1 179 ? 24.438 26.562 9.734 1 98.5 179 LEU B O 1
ATOM 5421 N N . LYS B 1 180 ? 25.281 24.516 9.367 1 98.38 180 LYS B N 1
ATOM 5422 C CA . LYS B 1 180 ? 26.156 24.547 10.523 1 98.38 180 LYS B CA 1
ATOM 5423 C C . LYS B 1 180 ? 27.156 25.703 10.43 1 98.38 180 LYS B C 1
ATOM 5425 O O . LYS B 1 180 ? 27.469 26.328 11.438 1 98.38 180 LYS B O 1
ATOM 5430 N N . ARG B 1 181 ? 27.547 25.953 9.32 1 98.44 181 ARG B N 1
ATOM 5431 C CA . ARG B 1 181 ? 28.547 27 9.109 1 98.44 181 ARG B CA 1
ATOM 5432 C C . ARG B 1 181 ? 27.922 28.391 9.172 1 98.44 181 ARG B C 1
ATOM 5434 O O . ARG B 1 181 ? 28.484 29.297 9.766 1 98.44 181 ARG B O 1
ATOM 5441 N N . GLU B 1 182 ? 26.781 28.531 8.633 1 98.56 182 GLU B N 1
ATOM 5442 C CA . GLU B 1 182 ? 26.266 29.875 8.383 1 98.56 182 GLU B CA 1
ATOM 5443 C C . GLU B 1 182 ? 25.203 30.266 9.414 1 98.56 182 GLU B C 1
ATOM 5445 O O . GLU B 1 182 ? 24.953 31.438 9.625 1 98.56 182 GLU B O 1
ATOM 5450 N N . VAL B 1 183 ? 24.578 29.328 9.984 1 98.25 183 VAL B N 1
ATOM 5451 C CA . VAL B 1 183 ? 23.625 29.531 11.07 1 98.25 183 VAL B CA 1
ATOM 5452 C C . VAL B 1 183 ? 23.938 28.578 12.219 1 98.25 183 VAL B C 1
ATOM 5454 O O . VAL B 1 183 ? 23.109 27.734 12.57 1 98.25 183 VAL B O 1
ATOM 5457 N N . PRO B 1 184 ? 25 28.703 12.852 1 97.75 184 PRO B N 1
ATOM 5458 C CA . PRO B 1 184 ? 25.5 27.719 13.812 1 97.75 184 PRO B CA 1
ATOM 5459 C C . PRO B 1 184 ? 24.625 27.594 15.055 1 97.75 184 PRO B C 1
ATOM 5461 O O . PRO B 1 184 ? 24.594 26.547 15.703 1 97.75 184 PRO B O 1
ATOM 5464 N N . ASP B 1 185 ? 23.922 28.656 15.438 1 96.62 185 ASP B N 1
ATOM 5465 C CA . ASP B 1 185 ? 23.078 28.625 16.625 1 96.62 185 ASP B CA 1
ATOM 5466 C C . ASP B 1 185 ? 21.984 27.562 16.5 1 96.62 185 ASP B C 1
ATOM 5468 O O . ASP B 1 185 ? 21.547 26.984 17.5 1 96.62 185 ASP B O 1
ATOM 5472 N N . ILE B 1 186 ? 21.594 27.281 15.234 1 97.06 186 ILE B N 1
ATOM 5473 C CA . ILE B 1 186 ? 20.609 26.234 14.992 1 97.06 186 ILE B CA 1
ATOM 5474 C C . ILE B 1 186 ? 21.297 25 14.43 1 97.06 186 ILE B C 1
ATOM 5476 O O . ILE B 1 186 ? 20.969 23.859 14.789 1 97.06 186 ILE B O 1
ATOM 5480 N N . GLY B 1 187 ? 22.234 25.141 13.539 1 97.5 187 GLY B N 1
ATOM 5481 C CA . GLY B 1 187 ? 22.922 24.047 12.875 1 97.5 187 GLY B CA 1
ATOM 5482 C C . GLY B 1 187 ? 23.594 23.078 13.836 1 97.5 187 GLY B C 1
ATOM 5483 O O . GLY B 1 187 ? 23.609 21.875 13.602 1 97.5 187 GLY B O 1
ATOM 5484 N N . LYS B 1 188 ? 24.109 23.594 14.891 1 96.25 188 LYS B N 1
ATOM 5485 C CA . LYS B 1 188 ? 24.859 22.781 15.844 1 96.25 188 LYS B CA 1
ATOM 5486 C C . LYS B 1 188 ? 23.938 21.875 16.641 1 96.25 188 LYS B C 1
ATOM 5488 O O . LYS B 1 188 ? 24.391 20.938 17.297 1 96.25 188 LYS B O 1
ATOM 5493 N N . GLU B 1 189 ? 22.688 22.156 16.578 1 96 189 GLU B N 1
ATOM 5494 C CA . GLU B 1 189 ? 21.703 21.344 17.297 1 96 189 GLU B CA 1
ATOM 5495 C C . GLU B 1 189 ? 21.391 20.062 16.516 1 96 189 GLU B C 1
ATOM 5497 O O . GLU B 1 189 ? 20.641 19.203 17 1 96 189 GLU B O 1
ATOM 5502 N N . TRP B 1 190 ? 21.984 19.922 15.336 1 96.81 190 TRP B N 1
ATOM 5503 C CA . TRP B 1 190 ? 21.734 18.766 14.477 1 96.81 190 TRP B CA 1
ATOM 5504 C C . TRP B 1 190 ? 22.984 17.906 14.336 1 96.81 190 TRP B C 1
ATOM 5506 O O . TRP B 1 190 ? 24.109 18.422 14.258 1 96.81 190 TRP B O 1
ATOM 5516 N N . ILE B 1 191 ? 22.766 16.594 14.328 1 97 191 ILE B N 1
ATOM 5517 C CA . ILE B 1 191 ? 23.859 15.656 14.086 1 97 191 ILE B CA 1
ATOM 5518 C C . ILE B 1 191 ? 23.438 14.633 13.031 1 97 191 ILE B C 1
ATOM 5520 O O . ILE B 1 191 ? 22.266 14.25 12.961 1 97 191 ILE B O 1
ATOM 5524 N N . ALA B 1 192 ? 24.391 14.219 12.195 1 98.38 192 ALA B N 1
ATOM 5525 C CA . ALA B 1 192 ? 24.156 13.195 11.188 1 98.38 192 ALA B CA 1
ATOM 5526 C C . ALA B 1 192 ? 24.766 11.867 11.602 1 98.38 192 ALA B C 1
ATOM 5528 O O . ALA B 1 192 ? 25.875 11.828 12.164 1 98.38 192 ALA B O 1
ATOM 5529 N N . TYR B 1 193 ? 24 10.797 11.508 1 98.5 193 TYR B N 1
ATOM 5530 C CA . TYR B 1 193 ? 24.484 9.43 11.609 1 98.5 193 TYR B CA 1
ATOM 5531 C C . TYR B 1 193 ? 24.312 8.695 10.281 1 98.5 193 TYR B C 1
ATOM 5533 O O . TYR B 1 193 ? 23.406 8.992 9.516 1 98.5 193 TYR B O 1
ATOM 5541 N N . SER B 1 194 ? 25.172 7.762 9.945 1 98.19 194 SER B N 1
ATOM 5542 C CA . SER B 1 194 ? 25.062 7.012 8.703 1 98.19 194 SER B CA 1
ATOM 5543 C C . SER B 1 194 ? 25.297 5.523 8.93 1 98.19 194 SER B C 1
ATOM 5545 O O . SER B 1 194 ? 25.734 5.113 10 1 98.19 194 SER B O 1
ATOM 5547 N N . GLY B 1 195 ? 24.891 4.738 7.977 1 97.69 195 GLY B N 1
ATOM 5548 C CA . GLY B 1 195 ? 25.188 3.312 7.949 1 97.69 195 GLY B CA 1
ATOM 5549 C C . GLY B 1 195 ? 24.594 2.557 9.125 1 97.69 195 GLY B C 1
ATOM 5550 O O . GLY B 1 195 ? 23.438 2.766 9.484 1 97.69 195 GLY B O 1
ATOM 5551 N N . LYS B 1 196 ? 25.406 1.736 9.711 1 97.94 196 LYS B N 1
ATOM 5552 C CA . LYS B 1 196 ? 24.969 0.818 10.758 1 97.94 196 LYS B CA 1
ATOM 5553 C C . LYS B 1 196 ? 24.516 1.578 12.008 1 97.94 196 LYS B C 1
ATOM 5555 O O . LYS B 1 196 ? 23.578 1.165 12.688 1 97.94 196 LYS B O 1
ATOM 5560 N N . GLU B 1 197 ? 25.234 2.65 12.281 1 98.12 197 GLU B N 1
ATOM 5561 C CA . GLU B 1 197 ? 24.859 3.445 13.453 1 98.12 197 GLU B CA 1
ATOM 5562 C C . GLU B 1 197 ? 23.453 4.016 13.305 1 98.12 197 GLU B C 1
ATOM 5564 O O . GLU B 1 197 ? 22.672 4 14.258 1 98.12 197 GLU B O 1
ATOM 5569 N N . ALA B 1 198 ? 23.156 4.574 12.094 1 98.69 198 ALA B N 1
ATOM 5570 C CA . ALA B 1 198 ? 21.812 5.078 11.828 1 98.69 198 ALA B CA 1
ATOM 5571 C C . ALA B 1 198 ? 20.766 3.969 11.969 1 98.69 198 ALA B C 1
ATOM 5573 O O . ALA B 1 198 ? 19.703 4.176 12.547 1 98.69 198 ALA B O 1
ATOM 5574 N N . GLN B 1 199 ? 21.078 2.811 11.445 1 98.69 199 GLN B N 1
ATOM 5575 C CA . GLN B 1 199 ? 20.172 1.669 11.492 1 98.69 199 GLN B CA 1
ATOM 5576 C C . GLN B 1 199 ? 19.906 1.236 12.93 1 98.69 199 GLN B C 1
ATOM 5578 O O . GLN B 1 199 ? 18.75 0.99 13.312 1 98.69 199 GLN B O 1
ATOM 5583 N N . GLU B 1 200 ? 20.906 1.171 13.727 1 98.06 200 GLU B N 1
ATOM 5584 C CA . GLU B 1 200 ? 20.781 0.766 15.125 1 98.06 200 GLU B CA 1
ATOM 5585 C C . GLU B 1 200 ? 19.969 1.78 15.922 1 98.06 200 GLU B C 1
ATOM 5587 O O . GLU B 1 200 ? 19.109 1.403 16.719 1 98.06 200 GLU B O 1
ATOM 5592 N N . LYS B 1 201 ? 20.203 3.035 15.68 1 98.12 201 LYS B N 1
ATOM 5593 C CA . LYS B 1 201 ? 19.547 4.098 16.438 1 98.12 201 LYS B CA 1
ATOM 5594 C C . LYS B 1 201 ? 18.078 4.207 16.078 1 98.12 201 LYS B C 1
ATOM 5596 O O . LYS B 1 201 ? 17.25 4.629 16.906 1 98.12 201 LYS B O 1
ATOM 5601 N N . THR B 1 202 ? 17.781 3.814 14.859 1 98.31 202 THR B N 1
ATOM 5602 C CA . THR B 1 202 ? 16.406 4.008 14.391 1 98.31 202 THR B CA 1
ATOM 5603 C C . THR B 1 202 ? 15.633 2.691 14.422 1 98.31 202 THR B C 1
ATOM 5605 O O . THR B 1 202 ? 14.406 2.686 14.352 1 98.31 202 THR B O 1
ATOM 5608 N N . LEU B 1 203 ? 16.344 1.572 14.461 1 98.38 203 LEU B N 1
ATOM 5609 C CA . LEU B 1 203 ? 15.766 0.245 14.289 1 98.38 203 LEU B CA 1
ATOM 5610 C C . LEU B 1 203 ? 15.125 0.104 12.914 1 98.38 203 LEU B C 1
ATOM 5612 O O . LEU B 1 203 ? 14.156 -0.639 12.75 1 98.38 203 LEU B O 1
ATOM 5616 N N . ILE B 1 204 ? 15.547 0.874 11.93 1 98.38 204 ILE B N 1
ATOM 5617 C CA . ILE B 1 204 ? 15.109 0.811 10.539 1 98.38 204 ILE B CA 1
ATOM 5618 C C . ILE B 1 204 ? 16.234 0.259 9.664 1 98.38 204 ILE B C 1
ATOM 5620 O O . ILE B 1 204 ? 17.219 0.954 9.398 1 98.38 204 ILE B O 1
ATOM 5624 N N . PRO B 1 205 ? 16.109 -0.896 9.164 1 96.94 205 PRO B N 1
ATOM 5625 C CA . PRO B 1 205 ? 17.25 -1.62 8.602 1 96.94 205 PRO B CA 1
ATOM 5626 C C . PRO B 1 205 ? 17.734 -1.017 7.285 1 96.94 205 PRO B C 1
ATOM 5628 O O . PRO B 1 205 ? 18.922 -1.124 6.957 1 96.94 205 PRO B O 1
ATOM 5631 N N . ASP B 1 206 ? 16.859 -0.391 6.488 1 94.81 206 ASP B N 1
ATOM 5632 C CA . ASP B 1 206 ? 17.234 0.025 5.141 1 94.81 206 ASP B CA 1
ATOM 5633 C C . ASP B 1 206 ? 17.641 1.494 5.113 1 94.81 206 ASP B C 1
ATOM 5635 O O . ASP B 1 206 ? 17.922 2.047 4.047 1 94.81 206 ASP B O 1
ATOM 5639 N N . VAL B 1 207 ? 17.719 2.152 6.211 1 98.19 207 VAL B N 1
ATOM 5640 C CA . VAL B 1 207 ? 18.078 3.566 6.242 1 98.19 207 VAL B CA 1
ATOM 5641 C C . VAL B 1 207 ? 19.578 3.729 5.941 1 98.19 207 VAL B C 1
ATOM 5643 O O . VAL B 1 207 ? 20.391 2.924 6.387 1 98.19 207 VAL B O 1
ATOM 5646 N N . VAL B 1 208 ? 19.969 4.754 5.168 1 98.5 208 VAL B N 1
ATOM 5647 C CA . VAL B 1 208 ? 21.359 4.945 4.82 1 98.5 208 VAL B CA 1
ATOM 5648 C C . VAL B 1 208 ? 21.969 6.02 5.719 1 98.5 208 VAL B C 1
ATOM 5650 O O . VAL B 1 208 ? 23.188 6.043 5.934 1 98.5 208 VAL B O 1
ATOM 5653 N N . GLY B 1 209 ? 21.109 6.898 6.199 1 98.81 209 GLY B N 1
ATOM 5654 C CA . GLY B 1 209 ? 21.547 7.965 7.082 1 98.81 209 GLY B CA 1
ATOM 5655 C C . GLY B 1 209 ? 20.391 8.734 7.707 1 98.81 209 GLY B C 1
ATOM 5656 O O . GLY B 1 209 ? 19.266 8.703 7.199 1 98.81 209 GLY B O 1
ATOM 5657 N N . ILE B 1 210 ? 20.703 9.359 8.844 1 98.75 210 ILE B N 1
ATOM 5658 C CA . ILE B 1 210 ? 19.672 10.117 9.531 1 98.75 210 ILE B CA 1
ATOM 5659 C C . ILE B 1 210 ? 20.234 11.438 10.031 1 98.75 210 ILE B C 1
ATOM 5661 O O . ILE B 1 210 ? 21.453 11.562 10.234 1 98.75 210 ILE B O 1
ATOM 5665 N N . PHE B 1 211 ? 19.422 12.469 10.141 1 98.44 211 PHE B N 1
ATOM 5666 C CA . PHE B 1 211 ? 19.641 13.641 10.977 1 98.44 211 PHE B CA 1
ATOM 5667 C C . PHE B 1 211 ? 18.875 13.531 12.289 1 98.44 211 PHE B C 1
ATOM 5669 O O . PHE B 1 211 ? 17.719 13.109 12.305 1 98.44 211 PHE B O 1
ATOM 5676 N N . ALA B 1 212 ? 19.516 13.797 13.367 1 97.62 212 ALA B N 1
ATOM 5677 C CA . ALA B 1 212 ? 18.906 13.898 14.688 1 97.62 212 ALA B CA 1
ATOM 5678 C C . ALA B 1 212 ? 19.016 15.32 15.234 1 97.62 212 ALA B C 1
ATOM 5680 O O . ALA B 1 212 ? 20.078 15.93 15.195 1 97.62 212 ALA B O 1
ATOM 5681 N N . GLY B 1 213 ? 17.938 15.852 15.641 1 95.81 213 GLY B N 1
ATOM 5682 C CA . GLY B 1 213 ? 17.906 17.188 16.234 1 95.81 213 GLY B CA 1
ATOM 5683 C C . GLY B 1 213 ? 17.641 17.172 17.719 1 95.81 213 GLY B C 1
ATOM 5684 O O . GLY B 1 213 ? 16.875 16.344 18.219 1 95.81 213 GLY B O 1
ATOM 5685 N N . THR B 1 214 ? 18.188 18.094 18.453 1 92.12 214 THR B N 1
ATOM 5686 C CA . THR B 1 214 ? 17.906 18.266 19.875 1 92.12 214 THR B CA 1
ATOM 5687 C C . THR B 1 214 ? 16.531 18.875 20.094 1 92.12 214 THR B C 1
ATOM 5689 O O . THR B 1 214 ? 15.914 19.375 19.156 1 92.12 214 THR B O 1
ATOM 5692 N N . PRO B 1 215 ? 16 18.844 21.312 1 87.44 215 PRO B N 1
ATOM 5693 C CA . PRO B 1 215 ? 14.703 19.438 21.609 1 87.44 215 PRO B CA 1
ATOM 5694 C C . PRO B 1 215 ? 14.664 20.953 21.344 1 87.44 215 PRO B C 1
ATOM 5696 O O . PRO B 1 215 ? 13.586 21.547 21.328 1 87.44 215 PRO B O 1
ATOM 5699 N N . LYS B 1 216 ? 15.789 21.547 21.141 1 86.19 216 LYS B N 1
ATOM 5700 C CA . LYS B 1 216 ? 15.836 22.969 20.797 1 86.19 216 LYS B CA 1
ATOM 5701 C C . LYS B 1 216 ? 15.344 23.219 19.375 1 86.19 216 LYS B C 1
ATOM 5703 O O . LYS B 1 216 ? 15.031 24.344 19.016 1 86.19 216 LYS B O 1
ATOM 5708 N N . THR B 1 217 ? 15.289 22.156 18.672 1 83.19 217 THR B N 1
ATOM 5709 C CA . THR B 1 217 ? 14.977 22.328 17.266 1 83.19 217 THR B CA 1
ATOM 5710 C C . THR B 1 217 ? 13.531 21.953 16.969 1 83.19 217 THR B C 1
ATOM 5712 O O . THR B 1 217 ? 13.031 22.156 15.859 1 83.19 217 THR B O 1
ATOM 5715 N N . GLY B 1 218 ? 12.883 21.359 17.922 1 86.19 218 GLY B N 1
ATOM 5716 C CA . GLY B 1 218 ? 11.516 20.969 17.625 1 86.19 218 GLY B CA 1
ATOM 5717 C C . GLY B 1 218 ? 10.883 20.125 18.719 1 86.19 218 GLY B C 1
ATOM 5718 O O . GLY B 1 218 ? 11.469 19.953 19.781 1 86.19 218 GLY B O 1
ATOM 5719 N N . GLY B 1 219 ? 9.617 19.797 18.5 1 96.94 219 GLY B N 1
ATOM 5720 C CA . GLY B 1 219 ? 8.789 19 19.391 1 96.94 219 GLY B CA 1
ATOM 5721 C C . GLY B 1 219 ? 7.539 18.453 18.734 1 96.94 219 GLY B C 1
ATOM 5722 O O . GLY B 1 219 ? 7.539 18.203 17.531 1 96.94 219 GLY B O 1
ATOM 5723 N N . ALA B 1 220 ? 6.613 18.078 19.562 1 98.12 220 ALA B N 1
ATOM 5724 C CA . ALA B 1 220 ? 5.324 17.578 19.094 1 98.12 220 ALA B CA 1
ATOM 5725 C C . ALA B 1 220 ? 4.195 18.016 20.016 1 98.12 220 ALA B C 1
ATOM 5727 O O . ALA B 1 220 ? 4.445 18.547 21.109 1 98.12 220 ALA B O 1
ATOM 5728 N N . MET B 1 221 ? 2.994 17.797 19.578 1 98.44 221 MET B N 1
ATOM 5729 C CA . MET B 1 221 ? 1.825 18.047 20.406 1 98.44 221 MET B CA 1
ATOM 5730 C C . MET B 1 221 ? 0.604 17.312 19.875 1 98.44 221 MET B C 1
ATOM 5732 O O . MET B 1 221 ? 0.678 16.641 18.844 1 98.44 221 MET B O 1
ATOM 5736 N N . TRP B 1 222 ? -0.439 17.297 20.656 1 98.62 222 TRP B N 1
ATOM 5737 C CA . TRP B 1 222 ? -1.791 17 20.188 1 98.62 222 TRP B CA 1
ATOM 5738 C C . TRP B 1 222 ? -2.477 18.266 19.688 1 98.62 222 TRP B C 1
ATOM 5740 O O . TRP B 1 222 ? -3.137 18.969 20.469 1 98.62 222 TRP B O 1
ATOM 5750 N N . PRO B 1 223 ? -2.41 18.516 18.391 1 98.5 223 PRO B N 1
ATOM 5751 C CA . PRO B 1 223 ? -2.781 19.844 17.891 1 98.5 223 PRO B CA 1
ATOM 5752 C C . PRO B 1 223 ? -4.23 20.203 18.203 1 98.5 223 PRO B C 1
ATOM 5754 O O . PRO B 1 223 ? -4.512 21.344 18.594 1 98.5 223 PRO B O 1
ATOM 5757 N N . TYR B 1 224 ? -5.16 19.281 18.031 1 98.75 224 TYR B N 1
ATOM 5758 C CA . TYR B 1 224 ? -6.57 19.531 18.297 1 98.75 224 TYR B CA 1
ATOM 5759 C C . TYR B 1 224 ? -6.785 19.922 19.75 1 98.75 224 TYR B C 1
ATOM 5761 O O . TYR B 1 224 ? -7.477 20.906 20.031 1 98.75 224 TYR B O 1
ATOM 5769 N N . ARG B 1 225 ? -6.227 19.219 20.609 1 98.75 225 ARG B N 1
ATOM 5770 C CA . ARG B 1 225 ? -6.43 19.484 22.031 1 98.75 225 ARG B CA 1
ATOM 5771 C C . ARG B 1 225 ? -5.719 20.766 22.453 1 98.75 225 ARG B C 1
ATOM 5773 O O . ARG B 1 225 ? -6.207 21.5 23.328 1 98.75 225 ARG B O 1
ATOM 5780 N N . PHE B 1 226 ? -4.547 21 21.906 1 98.81 226 PHE B N 1
ATOM 5781 C CA . PHE B 1 226 ? -3.893 22.266 22.172 1 98.81 226 PHE B CA 1
ATOM 5782 C C . PHE B 1 226 ? -4.797 23.438 21.797 1 98.81 226 PHE B C 1
ATOM 5784 O O . PHE B 1 226 ? -5.059 24.312 22.609 1 98.81 226 PHE B O 1
ATOM 5791 N N . VAL B 1 227 ? -5.316 23.422 20.594 1 98.88 227 VAL B N 1
ATOM 5792 C CA . VAL B 1 227 ? -6.074 24.547 20.031 1 98.88 227 VAL B CA 1
ATOM 5793 C C . VAL B 1 227 ? -7.395 24.703 20.781 1 98.88 227 VAL B C 1
ATOM 5795 O O . VAL B 1 227 ? -7.75 25.812 21.203 1 98.88 227 VAL B O 1
ATOM 5798 N N . THR B 1 228 ? -8.102 23.625 21 1 98.88 228 THR B N 1
ATOM 5799 C CA . THR B 1 228 ? -9.438 23.719 21.594 1 98.88 228 THR B CA 1
ATOM 5800 C C . THR B 1 228 ? -9.352 24.109 23.062 1 98.88 228 THR B C 1
ATOM 5802 O O . THR B 1 228 ? -10.195 24.859 23.562 1 98.88 228 THR B O 1
ATOM 5805 N N . ASN B 1 229 ? -8.344 23.625 23.734 1 98.88 229 ASN B N 1
ATOM 5806 C CA . ASN B 1 229 ? -8.172 24.062 25.109 1 98.88 229 ASN B CA 1
ATOM 5807 C C . ASN B 1 229 ? -7.766 25.531 25.188 1 98.88 229 ASN B C 1
ATOM 5809 O O . ASN B 1 229 ? -8.18 26.25 26.109 1 98.88 229 ASN B O 1
ATOM 5813 N N . MET B 1 230 ? -6.918 25.984 24.281 1 98.88 230 MET B N 1
ATOM 5814 C CA . MET B 1 230 ? -6.551 27.391 24.219 1 98.88 230 MET B CA 1
ATOM 5815 C C . MET B 1 230 ? -7.777 28.266 23.953 1 98.88 230 MET B C 1
ATOM 5817 O O . MET B 1 230 ? -7.977 29.297 24.609 1 98.88 230 MET B O 1
ATOM 5821 N N . GLN B 1 231 ? -8.625 27.828 23.047 1 98.88 231 GLN B N 1
ATOM 5822 C CA . GLN B 1 231 ? -9.852 28.547 22.734 1 98.88 231 GLN B CA 1
ATOM 5823 C C . GLN B 1 231 ? -10.773 28.625 23.953 1 98.88 231 GLN B C 1
ATOM 5825 O O . GLN B 1 231 ? -11.32 29.688 24.25 1 98.88 231 GLN B O 1
ATOM 5830 N N . ALA B 1 232 ? -10.914 27.516 24.625 1 98.81 232 ALA B N 1
ATOM 5831 C CA . ALA B 1 232 ? -11.734 27.484 25.828 1 98.81 232 ALA B CA 1
ATOM 5832 C C . ALA B 1 232 ? -11.211 28.469 26.875 1 98.81 232 ALA B C 1
ATOM 5834 O O . ALA B 1 232 ? -11.984 29.172 27.531 1 98.81 232 ALA B O 1
ATOM 5835 N N . ALA B 1 233 ? -9.914 28.484 27.031 1 98.75 233 ALA B N 1
ATOM 5836 C CA . ALA B 1 233 ? -9.289 29.391 27.984 1 98.75 233 ALA B CA 1
ATOM 5837 C C . ALA B 1 233 ? -9.539 30.844 27.609 1 98.75 233 ALA B C 1
ATOM 5839 O O . ALA B 1 233 ? -9.836 31.672 28.469 1 98.75 233 ALA B O 1
ATOM 5840 N N . LEU B 1 234 ? -9.414 31.203 26.344 1 98.62 234 LEU B N 1
ATOM 5841 C CA . LEU B 1 234 ? -9.633 32.562 25.875 1 98.62 234 LEU B CA 1
ATOM 5842 C C . LEU B 1 234 ? -11.078 33 26.094 1 98.62 234 LEU B C 1
ATOM 5844 O O . LEU B 1 234 ? -11.336 34.125 26.516 1 98.62 234 LEU B O 1
ATOM 5848 N N . LEU B 1 235 ? -12 32.094 25.812 1 98.44 235 LEU B N 1
ATOM 5849 C CA . LEU B 1 235 ? -13.422 32.375 25.984 1 98.44 235 LEU B CA 1
ATOM 5850 C C . LEU B 1 235 ? -13.727 32.688 27.453 1 98.44 235 LEU B C 1
ATOM 5852 O O . LEU B 1 235 ? -14.555 33.562 27.734 1 98.44 235 LEU B O 1
ATOM 5856 N N . LYS B 1 236 ? -13.086 32 28.297 1 97.88 236 LYS B N 1
ATOM 5857 C CA . LYS B 1 236 ? -13.297 32.188 29.734 1 97.88 236 LYS B CA 1
ATOM 5858 C C . LYS B 1 236 ? -12.695 33.531 30.188 1 97.88 236 LYS B C 1
ATOM 5860 O O . LYS B 1 236 ? -13.281 34.219 31.016 1 97.88 236 LYS B O 1
ATOM 5865 N N . LYS B 1 237 ? -11.617 33.875 29.656 1 97.5 237 LYS B N 1
ATOM 5866 C CA . LYS B 1 237 ? -10.836 35 30.141 1 97.5 237 LYS B CA 1
ATOM 5867 C C . LYS B 1 237 ? -11.32 36.312 29.531 1 97.5 237 LYS B C 1
ATOM 5869 O O . LYS B 1 237 ? -11.258 37.375 30.156 1 97.5 237 LYS B O 1
ATOM 5874 N N . TYR B 1 238 ? -11.773 36.25 28.297 1 97.94 238 TYR B N 1
ATOM 5875 C CA . TYR B 1 238 ? -12.07 37.469 27.562 1 97.94 238 TYR B CA 1
ATOM 5876 C C . TYR B 1 238 ? -13.523 37.5 27.109 1 97.94 238 TYR B C 1
ATOM 5878 O O . TYR B 1 238 ? -13.867 36.938 26.078 1 97.94 238 TYR B O 1
ATOM 5886 N N . PRO B 1 239 ? -14.383 38.312 27.703 1 96.88 239 PRO B N 1
ATOM 5887 C CA . PRO B 1 239 ? -15.805 38.344 27.375 1 96.88 239 PRO B CA 1
ATOM 5888 C C . PRO B 1 239 ? -16.062 38.938 25.984 1 96.88 239 PRO B C 1
ATOM 5890 O O . PRO B 1 239 ? -17.156 38.781 25.438 1 96.88 239 PRO B O 1
ATOM 5893 N N . THR B 1 240 ? -15.078 39.625 25.422 1 97.62 240 THR B N 1
ATOM 5894 C CA . THR B 1 240 ? -15.258 40.281 24.141 1 97.62 240 THR B CA 1
ATOM 5895 C C . THR B 1 240 ? -14.875 39.344 23 1 97.62 240 THR B C 1
ATOM 5897 O O . THR B 1 240 ? -14.906 39.75 21.828 1 97.62 240 THR B O 1
ATOM 5900 N N . PHE B 1 241 ? -14.508 38.156 23.344 1 98.38 241 PHE B N 1
ATOM 5901 C CA . PHE B 1 241 ? -14.148 37.156 22.359 1 98.38 241 PHE B CA 1
ATOM 5902 C C . PHE B 1 241 ? -15.281 36.125 22.172 1 98.38 241 PHE B C 1
ATOM 5904 O O . PHE B 1 241 ? -15.867 35.656 23.156 1 98.38 241 PHE B O 1
ATOM 5911 N N . SER B 1 242 ? -15.633 35.812 20.953 1 98.62 242 SER B N 1
ATOM 5912 C CA . SER B 1 242 ? -16.641 34.781 20.672 1 98.62 242 SER B CA 1
ATOM 5913 C C . SER B 1 242 ? -16.172 33.844 19.594 1 98.62 242 SER B C 1
ATOM 5915 O O . SER B 1 242 ? -15.367 34.188 18.734 1 98.62 242 SER B O 1
ATOM 5917 N N . ILE B 1 243 ? -16.578 32.594 19.734 1 98.81 243 ILE B N 1
ATOM 5918 C CA . ILE B 1 243 ? -16.375 31.562 18.719 1 98.81 243 ILE B CA 1
ATOM 5919 C C . ILE B 1 243 ? -17.719 31.031 18.25 1 98.81 243 ILE B C 1
ATOM 5921 O O . ILE B 1 243 ? -18.562 30.656 19.062 1 98.81 243 ILE B O 1
ATOM 5925 N N . ASP B 1 244 ? -17.938 31.047 16.984 1 98.88 244 ASP B N 1
ATOM 5926 C CA . ASP B 1 244 ? -19.156 30.484 16.406 1 98.88 244 ASP B CA 1
ATOM 5927 C C . ASP B 1 244 ? -18.812 29.422 15.352 1 98.88 244 ASP B C 1
ATOM 5929 O O . ASP B 1 244 ? -18.438 29.766 14.234 1 98.88 244 ASP B O 1
ATOM 5933 N N . THR B 1 245 ? -19 28.172 15.688 1 98.69 245 THR B N 1
ATOM 5934 C CA . THR B 1 245 ? -18.812 27.047 14.781 1 98.69 245 THR B CA 1
ATOM 5935 C C . THR B 1 245 ? -20.062 26.828 13.922 1 98.69 245 THR B C 1
ATOM 5937 O O . THR B 1 245 ? -21.078 27.5 14.109 1 98.69 245 THR B O 1
ATOM 5940 N N . HIS B 1 246 ? -19.891 25.938 12.875 1 98.12 246 HIS B N 1
ATOM 5941 C CA . HIS B 1 246 ? -20.969 25.719 11.922 1 98.12 246 HIS B CA 1
ATOM 5942 C C . HIS B 1 246 ? -21.484 27.031 11.359 1 98.12 246 HIS B C 1
ATOM 5944 O O . HIS B 1 246 ? -22.703 27.219 11.219 1 98.12 246 HIS B O 1
ATOM 5950 N N . THR B 1 247 ? -20.641 27.969 11.18 1 98.56 247 THR B N 1
ATOM 5951 C CA . THR B 1 247 ? -20.906 29.312 10.703 1 98.56 247 THR B CA 1
ATOM 5952 C C . THR B 1 247 ? -19.938 29.703 9.594 1 98.56 247 THR B C 1
ATOM 5954 O O . THR B 1 247 ? -19.047 30.531 9.812 1 98.56 247 THR B O 1
ATOM 5957 N N . PRO B 1 248 ? -20.172 29.109 8.438 1 98.56 248 PRO B N 1
ATOM 5958 C CA . PRO B 1 248 ? -19.281 29.453 7.32 1 98.56 248 PRO B CA 1
ATOM 5959 C C . PRO B 1 248 ? -19.438 30.891 6.863 1 98.56 248 PRO B C 1
ATOM 5961 O O . PRO B 1 248 ? -20.547 31.438 6.844 1 98.56 248 PRO B O 1
ATOM 5964 N N . ALA B 1 249 ? -18.312 31.562 6.582 1 98.75 249 ALA B N 1
ATOM 5965 C CA . ALA B 1 249 ? -18.375 32.812 5.836 1 98.75 249 ALA B CA 1
ATOM 5966 C C . ALA B 1 249 ? -18.766 32.562 4.383 1 98.75 249 ALA B C 1
ATOM 5968 O O . ALA B 1 249 ? -18.078 31.859 3.654 1 98.75 249 ALA B O 1
ATOM 5969 N N . LEU B 1 250 ? -19.797 33.156 3.953 1 98.44 250 LEU B N 1
ATOM 5970 C CA . LEU B 1 250 ? -20.312 32.906 2.607 1 98.44 250 LEU B CA 1
ATOM 5971 C C . LEU B 1 250 ? -19.797 33.969 1.637 1 98.44 250 LEU B C 1
ATOM 5973 O O . LEU B 1 250 ? -19.625 33.688 0.45 1 98.44 250 LEU B O 1
ATOM 5977 N N . ASN B 1 251 ? -19.703 35.125 2.166 1 97.5 251 ASN B N 1
ATOM 5978 C CA . ASN B 1 251 ? -19.297 36.281 1.363 1 97.5 251 ASN B CA 1
ATOM 5979 C C . ASN B 1 251 ? -18.781 37.438 2.236 1 97.5 251 ASN B C 1
ATOM 5981 O O . ASN B 1 251 ? -19.109 37.5 3.422 1 97.5 251 ASN B O 1
ATOM 5985 N N . ILE B 1 252 ? -17.922 38.281 1.654 1 97.44 252 ILE B N 1
ATOM 5986 C CA . ILE B 1 252 ? -17.438 39.5 2.297 1 97.44 252 ILE B CA 1
ATOM 5987 C C . ILE B 1 252 ? -17.672 40.688 1.38 1 97.44 252 ILE B C 1
ATOM 5989 O O . ILE B 1 252 ? -17.281 40.656 0.207 1 97.44 252 ILE B O 1
ATOM 5993 N N . THR B 1 253 ? -18.297 41.688 1.875 1 94.56 253 THR B N 1
ATOM 5994 C CA . THR B 1 253 ? -18.516 42.906 1.109 1 94.56 253 THR B CA 1
ATOM 5995 C C . THR B 1 253 ? -18.016 44.125 1.883 1 94.56 253 THR B C 1
ATOM 5997 O O . THR B 1 253 ? -17.766 44.062 3.088 1 94.56 253 THR B O 1
ATOM 6000 N N . GLN B 1 254 ? -17.844 45.219 1.145 1 90.75 254 GLN B N 1
ATOM 6001 C CA . GLN B 1 254 ? -17.5 46.469 1.781 1 90.75 254 GLN B CA 1
ATOM 6002 C C . GLN B 1 254 ? -18.703 47.094 2.492 1 90.75 254 GLN B C 1
ATOM 6004 O O . GLN B 1 254 ? -19.812 47.094 1.951 1 90.75 254 GLN B O 1
ATOM 6009 N N . SER B 1 255 ? -18.406 47.469 3.666 1 88.12 255 SER B N 1
ATOM 6010 C CA . SER B 1 255 ? -19.484 48.094 4.406 1 88.12 255 SER B CA 1
ATOM 6011 C C . SER B 1 255 ? -19.828 49.469 3.822 1 88.12 255 SER B C 1
ATOM 6013 O O . SER B 1 255 ? -18.938 50.219 3.438 1 88.12 255 SER B O 1
ATOM 6015 N N . GLN B 1 256 ? -21.172 49.875 3.719 1 76.94 256 GLN B N 1
ATOM 6016 C CA . GLN B 1 256 ? -21.625 51.156 3.16 1 76.94 256 GLN B CA 1
ATOM 6017 C C . GLN B 1 256 ? -22.047 52.125 4.262 1 76.94 256 GLN B C 1
ATOM 6019 O O . GLN B 1 256 ? -22.25 53.312 4.008 1 76.94 256 GLN B O 1
ATOM 6024 N N . GLY B 1 257 ? -22.078 51.75 5.375 1 69.88 257 GLY B N 1
ATOM 6025 C CA . GLY B 1 257 ? -22.609 52.594 6.418 1 69.88 257 GLY B CA 1
ATOM 6026 C C . GLY B 1 257 ? -21.578 53.531 7.027 1 69.88 257 GLY B C 1
ATOM 6027 O O . GLY B 1 257 ? -20.391 53.438 6.684 1 69.88 257 GLY B O 1
ATOM 6028 N N . GLN B 1 258 ? -22 54.594 7.727 1 64.88 258 GLN B N 1
ATOM 6029 C CA . GLN B 1 258 ? -21.188 55.656 8.344 1 64.88 258 GLN B CA 1
ATOM 6030 C C . GLN B 1 258 ? -20.469 55.125 9.586 1 64.88 258 GLN B C 1
ATOM 6032 O O . GLN B 1 258 ? -19.625 55.812 10.156 1 64.88 258 GLN B O 1
ATOM 6037 N N . GLY B 1 259 ? -20.438 53.844 9.797 1 74.56 259 GLY B N 1
ATOM 6038 C CA . GLY B 1 259 ? -19.844 53.312 11.016 1 74.56 259 GLY B CA 1
ATOM 6039 C C . GLY B 1 259 ? -18.391 52.938 10.844 1 74.56 259 GLY B C 1
ATOM 6040 O O . GLY B 1 259 ? -17.719 53.375 9.914 1 74.56 259 GLY B O 1
ATOM 6041 N N . LYS B 1 260 ? -17.734 52.406 11.875 1 82.44 260 LYS B N 1
ATOM 6042 C CA . LYS B 1 260 ? -16.328 52.031 11.93 1 82.44 260 LYS B CA 1
ATOM 6043 C C . LYS B 1 260 ? -16.062 50.75 11.156 1 82.44 260 LYS B C 1
ATOM 6045 O O . LYS B 1 260 ? -14.906 50.375 10.969 1 82.44 260 LYS B O 1
ATOM 6050 N N . ALA B 1 261 ? -17.141 50.25 10.672 1 89.31 261 ALA B N 1
ATOM 6051 C CA . ALA B 1 261 ? -16.984 48.969 9.977 1 89.31 261 ALA B CA 1
ATOM 6052 C C . ALA B 1 261 ? -16.531 49.188 8.531 1 89.31 261 ALA B C 1
ATOM 6054 O O . ALA B 1 261 ? -17 50.094 7.859 1 89.31 261 ALA B O 1
ATOM 6055 N N . ASN B 1 262 ? -15.602 48.375 8.133 1 91.44 262 ASN B N 1
ATOM 6056 C CA . ASN B 1 262 ? -15.117 48.406 6.754 1 91.44 262 ASN B CA 1
ATOM 6057 C C . ASN B 1 262 ? -15.734 47.281 5.934 1 91.44 262 ASN B C 1
ATOM 6059 O O . ASN B 1 262 ? -15.859 47.375 4.711 1 91.44 262 ASN B O 1
ATOM 6063 N N . PHE B 1 263 ? -16.109 46.188 6.652 1 94.69 263 PHE B N 1
ATOM 6064 C CA . PHE B 1 263 ? -16.5 44.969 5.938 1 94.69 263 PHE B CA 1
ATOM 6065 C C . PHE B 1 263 ? -17.781 44.375 6.531 1 94.69 263 PHE B C 1
ATOM 6067 O O . PHE B 1 263 ? -18.094 44.594 7.703 1 94.69 263 PHE B O 1
ATOM 6074 N N . GLU B 1 264 ? -18.484 43.688 5.727 1 95.81 264 GLU B N 1
ATOM 6075 C CA . GLU B 1 264 ? -19.609 42.844 6.125 1 95.81 264 GLU B CA 1
ATOM 6076 C C . GLU B 1 264 ? -19.375 41.375 5.754 1 95.81 264 GLU B C 1
ATOM 6078 O O . GLU B 1 264 ? -19.188 41.062 4.578 1 95.81 264 GLU B O 1
ATOM 6083 N N . VAL B 1 265 ? -19.328 40.562 6.758 1 98 265 VAL B N 1
ATOM 6084 C CA . VAL B 1 265 ? -19.156 39.125 6.547 1 98 265 VAL B CA 1
ATOM 6085 C C . VAL B 1 265 ? -20.5 38.406 6.641 1 98 265 VAL B C 1
ATOM 6087 O O . VAL B 1 265 ? -21.109 38.344 7.715 1 98 265 VAL B O 1
ATOM 6090 N N . GLU B 1 266 ? -20.906 37.875 5.539 1 98.38 266 GLU B N 1
ATOM 6091 C CA . GLU B 1 266 ? -22.203 37.188 5.469 1 98.38 266 GLU B CA 1
ATOM 6092 C C . GLU B 1 266 ? -22.078 35.719 5.859 1 98.38 266 GLU B C 1
ATOM 6094 O O . GLU B 1 266 ? -21.172 35.031 5.402 1 98.38 266 GLU B O 1
ATOM 6099 N N . THR B 1 267 ? -22.938 35.25 6.75 1 98.44 267 THR B N 1
ATOM 6100 C CA . THR B 1 267 ? -23.062 33.844 7.148 1 98.44 267 THR B CA 1
ATOM 6101 C C . THR B 1 267 ? -24.516 33.375 7.078 1 98.44 267 THR B C 1
ATOM 6103 O O . THR B 1 267 ? -25.422 34.188 6.953 1 98.44 267 THR B O 1
ATOM 6106 N N . PRO B 1 268 ? -24.734 32.094 7.188 1 97.75 268 PRO B N 1
ATOM 6107 C CA . PRO B 1 268 ? -26.109 31.594 7.238 1 97.75 268 PRO B CA 1
ATOM 6108 C C . PRO B 1 268 ? -26.859 32.031 8.5 1 97.75 268 PRO B C 1
ATOM 6110 O O . PRO B 1 268 ? -28.078 31.969 8.555 1 97.75 268 PRO B O 1
ATOM 6113 N N . ARG B 1 269 ? -26.125 32.562 9.469 1 97.94 269 ARG B N 1
ATOM 6114 C CA . ARG B 1 269 ? -26.719 32.906 10.758 1 97.94 269 ARG B CA 1
ATOM 6115 C C . ARG B 1 269 ? -26.859 34.438 10.898 1 97.94 269 ARG B C 1
ATOM 6117 O O . ARG B 1 269 ? -27.328 34.906 11.93 1 97.94 269 ARG B O 1
ATOM 6124 N N . GLY B 1 270 ? -26.453 35.125 9.836 1 97.62 270 GLY B N 1
ATOM 6125 C CA . GLY B 1 270 ? -26.484 36.594 9.875 1 97.62 270 GLY B CA 1
ATOM 6126 C C . GLY B 1 270 ? -25.219 37.25 9.367 1 97.62 270 GLY B C 1
ATOM 6127 O O . GLY B 1 270 ? -24.297 36.531 8.906 1 97.62 270 GLY B O 1
ATOM 6128 N N . THR B 1 271 ? -25.234 38.531 9.414 1 97.12 271 THR B N 1
ATOM 6129 C CA . THR B 1 271 ? -24.094 39.312 8.93 1 97.12 271 THR B CA 1
ATOM 6130 C C . THR B 1 271 ? -23.359 39.969 10.086 1 97.12 271 THR B C 1
ATOM 6132 O O . THR B 1 271 ? -23.984 40.5 11.008 1 97.12 271 THR B O 1
ATOM 6135 N N . ILE B 1 272 ? -22.047 39.875 10.062 1 97.5 272 ILE B N 1
ATOM 6136 C CA . ILE B 1 272 ? -21.219 40.562 11.047 1 97.5 272 ILE B CA 1
ATOM 6137 C C . ILE B 1 272 ? -20.469 41.719 10.375 1 97.5 272 ILE B C 1
ATOM 6139 O O . ILE B 1 272 ? -19.75 41.5 9.398 1 97.5 272 ILE B O 1
ATOM 6143 N N . ARG B 1 273 ? -20.641 42.875 10.859 1 95.88 273 ARG B N 1
ATOM 6144 C CA . ARG B 1 273 ? -19.844 44.031 10.406 1 95.88 273 ARG B CA 1
ATOM 6145 C C . ARG B 1 273 ? -18.547 44.156 11.195 1 95.88 273 ARG B C 1
ATOM 6147 O O . ARG B 1 273 ? -18.531 43.906 12.406 1 95.88 273 ARG B O 1
ATOM 6154 N N . ALA B 1 274 ? -17.469 44.438 10.492 1 95.44 274 ALA B N 1
ATOM 6155 C CA . ALA B 1 274 ? -16.188 44.469 11.188 1 95.44 274 ALA B CA 1
ATOM 6156 C C . ALA B 1 274 ? -15.242 45.469 10.562 1 95.44 274 ALA B C 1
ATOM 6158 O O . ALA B 1 274 ? -15.352 45.781 9.375 1 95.44 274 ALA B O 1
ATOM 6159 N N . ARG B 1 275 ? -14.352 46 11.352 1 93.81 275 ARG B N 1
ATOM 6160 C CA . ARG B 1 275 ? -13.289 46.875 10.867 1 93.81 275 ARG B CA 1
ATOM 6161 C C . ARG B 1 275 ? -12.203 46.062 10.164 1 93.81 275 ARG B C 1
ATOM 6163 O O . ARG B 1 275 ? -11.641 46.5 9.156 1 93.81 275 ARG B O 1
ATOM 6170 N N . HIS B 1 276 ? -11.812 44.969 10.742 1 95.19 276 HIS B N 1
ATOM 6171 C CA . HIS B 1 276 ? -10.82 44.062 10.18 1 95.19 276 HIS B CA 1
ATOM 6172 C C . HIS B 1 276 ? -11.438 42.688 9.883 1 95.19 276 HIS B C 1
ATOM 6174 O O . HIS B 1 276 ? -12.281 42.219 10.641 1 95.19 276 HIS B O 1
ATOM 6180 N N . VAL B 1 277 ? -10.977 42.094 8.805 1 97.25 277 VAL B N 1
ATOM 6181 C CA . VAL B 1 277 ? -11.25 40.688 8.516 1 97.25 277 VAL B CA 1
ATOM 6182 C C . VAL B 1 277 ? -9.93 39.906 8.344 1 97.25 277 VAL B C 1
ATOM 6184 O O . VAL B 1 277 ? -9.047 40.344 7.609 1 97.25 277 VAL B O 1
ATOM 6187 N N . VAL B 1 278 ? -9.781 38.812 9.047 1 98.5 278 VAL B N 1
ATOM 6188 C CA . VAL B 1 278 ? -8.578 38 8.961 1 98.5 278 VAL B CA 1
ATOM 6189 C C . VAL B 1 278 ? -8.914 36.656 8.344 1 98.5 278 VAL B C 1
ATOM 6191 O O . VAL B 1 278 ? -9.703 35.875 8.898 1 98.5 278 VAL B O 1
ATOM 6194 N N . HIS B 1 279 ? -8.289 36.375 7.238 1 98.75 279 HIS B N 1
ATOM 6195 C CA . HIS B 1 279 ? -8.398 35.062 6.613 1 98.75 279 HIS B CA 1
ATOM 6196 C C . HIS B 1 279 ? -7.395 34.062 7.211 1 98.75 279 HIS B C 1
ATOM 6198 O O . HIS B 1 279 ? -6.195 34.188 6.949 1 98.75 279 HIS B O 1
ATOM 6204 N N . ALA B 1 280 ? -7.871 33.094 7.938 1 98.75 280 ALA B N 1
ATOM 6205 C CA . ALA B 1 280 ? -7.086 32.031 8.547 1 98.75 280 ALA B CA 1
ATOM 6206 C C . ALA B 1 280 ? -7.703 30.672 8.258 1 98.75 280 ALA B C 1
ATOM 6208 O O . ALA B 1 280 ? -7.477 29.703 9 1 98.75 280 ALA B O 1
ATOM 6209 N N . GLU B 1 281 ? -8.5 30.594 7.18 1 97 281 GLU B N 1
ATOM 6210 C CA . GLU B 1 281 ? -9.234 29.359 6.879 1 97 281 GLU B CA 1
ATOM 6211 C C . GLU B 1 281 ? -8.461 28.484 5.902 1 97 281 GLU B C 1
ATOM 6213 O O . GLU B 1 281 ? -9.047 27.625 5.23 1 97 281 GLU B O 1
ATOM 6218 N N . GLY B 1 282 ? -7.215 28.719 5.805 1 94.44 282 GLY B N 1
ATOM 6219 C CA . GLY B 1 282 ? -6.297 27.797 5.16 1 94.44 282 GLY B CA 1
ATOM 6220 C C . GLY B 1 282 ? -6.551 27.641 3.67 1 94.44 282 GLY B C 1
ATOM 6221 O O . GLY B 1 282 ? -6.609 28.641 2.943 1 94.44 282 GLY B O 1
ATOM 6222 N N . ALA B 1 283 ? -6.746 26.406 3.273 1 91.12 283 ALA B N 1
ATOM 6223 C CA . ALA B 1 283 ? -6.816 26.016 1.869 1 91.12 283 ALA B CA 1
ATOM 6224 C C . ALA B 1 283 ? -8.094 26.531 1.216 1 91.12 283 ALA B C 1
ATOM 6226 O O . ALA B 1 283 ? -8.219 26.531 -0.012 1 91.12 283 ALA B O 1
ATOM 6227 N N . TRP B 1 284 ? -9.008 27.078 1.906 1 96.44 284 TRP B N 1
ATOM 6228 C CA . TRP B 1 284 ? -10.32 27.422 1.379 1 96.44 284 TRP B CA 1
ATOM 6229 C C . TRP B 1 284 ? -10.414 28.922 1.101 1 96.44 284 TRP B C 1
ATOM 6231 O O . TRP B 1 284 ? -11.43 29.406 0.601 1 96.44 284 TRP B O 1
ATOM 6241 N N . ILE B 1 285 ? -9.391 29.641 1.344 1 97.38 285 ILE B N 1
ATOM 6242 C CA . ILE B 1 285 ? -9.359 31.094 1.208 1 97.38 285 ILE B CA 1
ATOM 6243 C C . ILE B 1 285 ? -9.727 31.5 -0.22 1 97.38 285 ILE B C 1
ATOM 6245 O O . ILE B 1 285 ? -10.477 32.438 -0.434 1 97.38 285 ILE B O 1
ATOM 6249 N N . PRO B 1 286 ? -9.289 30.719 -1.237 1 95.88 286 PRO B N 1
ATOM 6250 C CA . PRO B 1 286 ? -9.602 31.141 -2.607 1 95.88 286 PRO B CA 1
ATOM 6251 C C . PRO B 1 286 ? -11.102 31.156 -2.887 1 95.88 286 PRO B C 1
ATOM 6253 O O . PRO B 1 286 ? -11.555 31.828 -3.816 1 95.88 286 PRO B O 1
ATOM 6256 N N . HIS B 1 287 ? -11.844 30.438 -2.111 1 96.81 287 HIS B N 1
ATOM 6257 C CA . HIS B 1 287 ? -13.297 30.484 -2.279 1 96.81 287 HIS B CA 1
ATOM 6258 C C . HIS B 1 287 ? -13.836 31.875 -2.021 1 96.81 287 HIS B C 1
ATOM 6260 O O . HIS B 1 287 ? -14.766 32.344 -2.705 1 96.81 287 HIS B O 1
ATOM 6266 N N . LEU B 1 288 ? -13.32 32.594 -1.032 1 97.31 288 LEU B N 1
ATOM 6267 C CA . LEU B 1 288 ? -13.766 33.938 -0.666 1 97.31 288 LEU B CA 1
ATOM 6268 C C . LEU B 1 288 ? -12.961 35 -1.416 1 97.31 288 LEU B C 1
ATOM 6270 O O . LEU B 1 288 ? -13.398 36.156 -1.521 1 97.31 288 LEU B O 1
ATOM 6274 N N . ILE B 1 289 ? -11.773 34.625 -1.879 1 96.69 289 ILE B N 1
ATOM 6275 C CA . ILE B 1 289 ? -10.914 35.5 -2.648 1 96.69 289 ILE B CA 1
ATOM 6276 C C . ILE B 1 289 ? -10.453 34.812 -3.922 1 96.69 289 ILE B C 1
ATOM 6278 O O . ILE B 1 289 ? -9.297 34.375 -4.02 1 96.69 289 ILE B O 1
ATOM 6282 N N . PRO B 1 290 ? -11.211 34.781 -4.949 1 94.94 290 PRO B N 1
ATOM 6283 C CA . PRO B 1 290 ? -10.953 34 -6.152 1 94.94 290 PRO B CA 1
ATOM 6284 C C . PRO B 1 290 ? -9.648 34.375 -6.844 1 94.94 290 PRO B C 1
ATOM 6286 O O . PRO B 1 290 ? -9.023 33.531 -7.504 1 94.94 290 PRO B O 1
ATOM 6289 N N . LYS B 1 291 ? -9.188 35.562 -6.703 1 93.69 291 LYS B N 1
ATOM 6290 C CA . LYS B 1 291 ? -7.949 36 -7.352 1 93.69 291 LYS B CA 1
ATOM 6291 C C . LYS B 1 291 ? -6.746 35.25 -6.777 1 93.69 291 LYS B C 1
ATOM 6293 O O . LYS B 1 291 ? -5.656 35.281 -7.352 1 93.69 291 LYS B O 1
ATOM 6298 N N . LEU B 1 292 ? -6.914 34.625 -5.672 1 95 292 LEU B N 1
ATOM 6299 C CA . LEU B 1 292 ? -5.824 33.844 -5.078 1 95 292 LEU B CA 1
ATOM 6300 C C . LEU B 1 292 ? -5.855 32.406 -5.543 1 95 292 LEU B C 1
ATOM 6302 O O . LEU B 1 292 ? -5.043 31.578 -5.102 1 95 292 LEU B O 1
ATOM 6306 N N . ASP B 1 293 ? -6.785 32.156 -6.422 1 91.12 293 ASP B N 1
ATOM 6307 C CA . ASP B 1 293 ? -6.77 30.812 -7.035 1 91.12 293 ASP B CA 1
ATOM 6308 C C . ASP B 1 293 ? -5.453 30.562 -7.762 1 91.12 293 ASP B C 1
ATOM 6310 O O . ASP B 1 293 ? -4.965 31.422 -8.5 1 91.12 293 ASP B O 1
ATOM 6314 N N . GLY B 1 294 ? -4.898 29.406 -7.516 1 88.5 294 GLY B N 1
ATOM 6315 C CA . GLY B 1 294 ? -3.586 29.109 -8.07 1 88.5 294 GLY B CA 1
ATOM 6316 C C . GLY B 1 294 ? -2.447 29.531 -7.156 1 88.5 294 GLY B C 1
ATOM 6317 O O . GLY B 1 294 ? -1.453 28.812 -7.027 1 88.5 294 GLY B O 1
ATOM 6318 N N . HIS B 1 295 ? -2.607 30.703 -6.574 1 93.06 295 HIS B N 1
ATOM 6319 C CA . HIS B 1 295 ? -1.597 31.141 -5.617 1 93.06 295 HIS B CA 1
ATOM 6320 C C . HIS B 1 295 ? -1.664 30.328 -4.332 1 93.06 295 HIS B C 1
ATOM 6322 O O . HIS B 1 295 ? -0.652 30.156 -3.648 1 93.06 295 HIS B O 1
ATOM 6328 N N . LEU B 1 296 ? -2.824 29.938 -4.035 1 94.19 296 LEU B N 1
ATOM 6329 C CA . LEU B 1 296 ? -3.098 29.016 -2.945 1 94.19 296 LEU B CA 1
ATOM 6330 C C . LEU B 1 296 ? -3.877 27.797 -3.447 1 94.19 296 LEU B C 1
ATOM 6332 O O . LEU B 1 296 ? -4.938 27.953 -4.059 1 94.19 296 LEU B O 1
ATOM 6336 N N . THR B 1 297 ? -3.318 26.625 -3.232 1 92.25 297 THR B N 1
ATOM 6337 C CA . THR B 1 297 ? -3.959 25.391 -3.654 1 92.25 297 THR B CA 1
ATOM 6338 C C . THR B 1 297 ? -4.035 24.406 -2.496 1 92.25 297 THR B C 1
ATOM 6340 O O . THR B 1 297 ? -3.625 24.719 -1.377 1 92.25 297 THR B O 1
ATOM 6343 N N . GLN B 1 298 ? -4.723 23.312 -2.779 1 91.75 298 GLN B N 1
ATOM 6344 C CA . GLN B 1 298 ? -4.902 22.281 -1.762 1 91.75 298 GLN B CA 1
ATOM 6345 C C . GLN B 1 298 ? -4.07 21.047 -2.078 1 91.75 298 GLN B C 1
ATOM 6347 O O . GLN B 1 298 ? -3.795 20.766 -3.246 1 91.75 298 GLN B O 1
ATOM 6352 N N . ALA B 1 299 ? -3.658 20.359 -1.102 1 90.75 299 ALA B N 1
ATOM 6353 C CA . ALA B 1 299 ? -3.098 19.016 -1.204 1 90.75 299 ALA B CA 1
ATOM 6354 C C . ALA B 1 299 ? -3.74 18.078 -0.188 1 90.75 299 ALA B C 1
ATOM 6356 O O . ALA B 1 299 ? -3.955 18.453 0.966 1 90.75 299 ALA B O 1
ATOM 6357 N N . ARG B 1 300 ? -3.998 16.891 -0.636 1 91.5 300 ARG B N 1
ATOM 6358 C CA . ARG B 1 300 ? -4.598 15.867 0.213 1 91.5 300 ARG B CA 1
ATOM 6359 C C . ARG B 1 300 ? -3.529 14.969 0.829 1 91.5 300 ARG B C 1
ATOM 6361 O O . ARG B 1 300 ? -2.635 14.492 0.13 1 91.5 300 ARG B O 1
ATOM 6368 N N . TRP B 1 301 ? -3.654 14.766 2.115 1 91.88 301 TRP B N 1
ATOM 6369 C CA . TRP B 1 301 ? -2.717 13.883 2.807 1 91.88 301 TRP B CA 1
ATOM 6370 C C . TRP B 1 301 ? -3.455 12.773 3.543 1 91.88 301 TRP B C 1
ATOM 6372 O O . TRP B 1 301 ? -4.23 13.039 4.465 1 91.88 301 TRP B O 1
ATOM 6382 N N . PRO B 1 302 ? -3.207 11.516 3.148 1 95.06 302 PRO B N 1
ATOM 6383 C CA . PRO B 1 302 ? -3.758 10.414 3.947 1 95.06 302 PRO B CA 1
ATOM 6384 C C . PRO B 1 302 ? -3.02 10.219 5.27 1 95.06 302 PRO B C 1
ATOM 6386 O O . PRO B 1 302 ? -1.786 10.227 5.297 1 95.06 302 PRO B O 1
ATOM 6389 N N . MET B 1 303 ? -3.783 10.062 6.316 1 97 303 MET B N 1
ATOM 6390 C CA . MET B 1 303 ? -3.24 9.938 7.664 1 97 303 MET B CA 1
ATOM 6391 C C . MET B 1 303 ? -3.809 8.711 8.367 1 97 303 MET B C 1
ATOM 6393 O O . MET B 1 303 ? -4.867 8.203 7.984 1 97 303 MET B O 1
ATOM 6397 N N . THR B 1 304 ? -3.059 8.25 9.391 1 98 304 THR B N 1
ATOM 6398 C CA . THR B 1 304 ? -3.527 7.102 10.156 1 98 304 THR B CA 1
ATOM 6399 C C . THR B 1 304 ? -2.996 7.148 11.586 1 98 304 THR B C 1
ATOM 6401 O O . THR B 1 304 ? -1.97 7.777 11.852 1 98 304 THR B O 1
ATOM 6404 N N . ALA B 1 305 ? -3.723 6.637 12.5 1 98.06 305 ALA B N 1
ATOM 6405 C CA . ALA B 1 305 ? -3.275 6.27 13.836 1 98.06 305 ALA B CA 1
ATOM 6406 C C . ALA B 1 305 ? -3.193 4.754 13.992 1 98.06 305 ALA B C 1
ATOM 6408 O O . ALA B 1 305 ? -4.145 4.039 13.672 1 98.06 305 ALA B O 1
ATOM 6409 N N . GLN B 1 306 ? -2.055 4.297 14.484 1 97.12 306 GLN B N 1
ATOM 6410 C CA . GLN B 1 306 ? -1.873 2.85 14.516 1 97.12 306 GLN B CA 1
ATOM 6411 C C . GLN B 1 306 ? -1.16 2.41 15.797 1 97.12 306 GLN B C 1
ATOM 6413 O O . GLN B 1 306 ? -0.307 3.133 16.312 1 97.12 306 GLN B O 1
ATOM 6418 N N . SER B 1 307 ? -1.549 1.208 16.25 1 96.62 307 SER B N 1
ATOM 6419 C CA . SER B 1 307 ? -0.685 0.487 17.188 1 96.62 307 SER B CA 1
ATOM 6420 C C . SER B 1 307 ? 0.537 -0.084 16.469 1 96.62 307 SER B C 1
ATOM 6422 O O . SER B 1 307 ? 0.501 -0.33 15.258 1 96.62 307 SER B O 1
ATOM 6424 N N . VAL B 1 308 ? 1.579 -0.256 17.203 1 96.12 308 VAL B N 1
ATOM 6425 C CA . VAL B 1 308 ? 2.805 -0.773 16.609 1 96.12 308 VAL B CA 1
ATOM 6426 C C . VAL B 1 308 ? 3.129 -2.145 17.188 1 96.12 308 VAL B C 1
ATOM 6428 O O . VAL B 1 308 ? 2.453 -2.609 18.109 1 96.12 308 VAL B O 1
ATOM 6431 N N . GLY B 1 309 ? 4.113 -2.764 16.578 1 96.5 309 GLY B N 1
ATOM 6432 C CA . GLY B 1 309 ? 4.52 -4.078 17.047 1 96.5 309 GLY B CA 1
ATOM 6433 C C . GLY B 1 309 ? 5.098 -4.059 18.453 1 96.5 309 GLY B C 1
ATOM 6434 O O . GLY B 1 309 ? 5.504 -3.004 18.938 1 96.5 309 GLY B O 1
ATOM 6435 N N . ASP B 1 310 ? 5.164 -5.211 19.062 1 95.88 310 ASP B N 1
ATOM 6436 C CA . ASP B 1 310 ? 5.52 -5.312 20.469 1 95.88 310 ASP B CA 1
ATOM 6437 C C . ASP B 1 310 ? 7.016 -5.09 20.688 1 95.88 310 ASP B C 1
ATOM 6439 O O . ASP B 1 310 ? 7.469 -4.895 21.812 1 95.88 310 ASP B O 1
ATOM 6443 N N . LYS B 1 311 ? 7.824 -5.09 19.641 1 96.81 311 LYS B N 1
ATOM 6444 C CA . LYS B 1 311 ? 9.258 -4.883 19.797 1 96.81 311 LYS B CA 1
ATOM 6445 C C . LYS B 1 311 ? 9.633 -3.42 19.562 1 96.81 311 LYS B C 1
ATOM 6447 O O . LYS B 1 311 ? 10.789 -3.029 19.75 1 96.81 311 LYS B O 1
ATOM 6452 N N . ILE B 1 312 ? 8.727 -2.619 19.125 1 97.88 312 ILE B N 1
ATOM 6453 C CA . ILE B 1 312 ? 8.969 -1.185 19.016 1 97.88 312 ILE B CA 1
ATOM 6454 C C . ILE B 1 312 ? 9.031 -0.562 20.406 1 97.88 312 ILE B C 1
ATOM 6456 O O . ILE B 1 312 ? 8.117 -0.734 21.203 1 97.88 312 ILE B O 1
ATOM 6460 N N . PRO B 1 313 ? 10.008 0.198 20.688 1 98 313 PRO B N 1
ATOM 6461 C CA . PRO B 1 313 ? 10.188 0.734 22.031 1 98 313 PRO B CA 1
ATOM 6462 C C . PRO B 1 313 ? 9.109 1.755 22.406 1 98 313 PRO B C 1
ATOM 6464 O O . PRO B 1 313 ? 8.648 2.51 21.562 1 98 313 PRO B O 1
ATOM 6467 N N . ASP B 1 314 ? 8.805 1.766 23.641 1 97.19 314 ASP B N 1
ATOM 6468 C CA . ASP B 1 314 ? 7.98 2.844 24.188 1 97.19 314 ASP B CA 1
ATOM 6469 C C . ASP B 1 314 ? 8.766 4.156 24.234 1 97.19 314 ASP B C 1
ATOM 6471 O O . ASP B 1 314 ? 9.992 4.152 24.188 1 97.19 314 ASP B O 1
ATOM 6475 N N . ALA B 1 315 ? 8.008 5.215 24.344 1 97.62 315 ALA B N 1
ATOM 6476 C CA . ALA B 1 315 ? 8.648 6.52 24.516 1 97.62 315 ALA B CA 1
ATOM 6477 C C . ALA B 1 315 ? 9.617 6.504 25.703 1 97.62 315 ALA B C 1
ATOM 6479 O O . ALA B 1 315 ? 9.312 5.938 26.75 1 97.62 315 ALA B O 1
ATOM 6480 N N . GLY B 1 316 ? 10.766 7.078 25.484 1 97.31 316 GLY B N 1
ATOM 6481 C CA . GLY B 1 316 ? 11.766 7.148 26.531 1 97.31 316 GLY B CA 1
ATOM 6482 C C . GLY B 1 316 ? 12.68 5.938 26.562 1 97.31 316 GLY B C 1
ATOM 6483 O O . GLY B 1 316 ? 13.648 5.91 27.328 1 97.31 316 GLY B O 1
ATOM 6484 N N . HIS B 1 317 ? 12.453 4.941 25.734 1 97.81 317 HIS B N 1
ATOM 6485 C CA . HIS B 1 317 ? 13.219 3.707 25.828 1 97.81 317 HIS B CA 1
ATOM 6486 C C . HIS B 1 317 ? 13.883 3.365 24.5 1 97.81 317 HIS B C 1
ATOM 6488 O O . HIS B 1 317 ? 14.305 2.227 24.281 1 97.81 317 HIS B O 1
ATOM 6494 N N . TRP B 1 318 ? 13.953 4.285 23.625 1 97.94 318 TRP B N 1
ATOM 6495 C CA . TRP B 1 318 ? 14.617 4.094 22.344 1 97.94 318 TRP B CA 1
ATOM 6496 C C . TRP B 1 318 ? 16.141 4.113 22.5 1 97.94 318 TRP B C 1
ATOM 6498 O O . TRP B 1 318 ? 16.656 4.656 23.484 1 97.94 318 TRP B O 1
ATOM 6508 N N . PRO B 1 319 ? 16.875 3.492 21.453 1 97.94 319 PRO B N 1
ATOM 6509 C CA . PRO B 1 319 ? 18.312 3.768 21.422 1 97.94 319 PRO B CA 1
ATOM 6510 C C . PRO B 1 319 ? 18.625 5.262 21.422 1 97.94 319 PRO B C 1
ATOM 6512 O O . PRO B 1 319 ? 17.984 6.027 20.703 1 97.94 319 PRO B O 1
ATOM 6515 N N . ALA B 1 320 ? 19.578 5.629 22.156 1 97 320 ALA B N 1
ATOM 6516 C CA . ALA B 1 320 ? 19.875 7.043 22.391 1 97 320 ALA B CA 1
ATOM 6517 C C . ALA B 1 320 ? 20.422 7.699 21.125 1 97 320 ALA B C 1
ATOM 6519 O O . ALA B 1 320 ? 21.281 7.133 20.453 1 97 320 ALA B O 1
ATOM 6520 N N . LEU B 1 321 ? 19.953 8.852 20.812 1 96.5 321 LEU B N 1
ATOM 6521 C CA . LEU B 1 321 ? 20.5 9.68 19.734 1 96.5 321 LEU B CA 1
ATOM 6522 C C . LEU B 1 321 ? 21.578 10.609 20.281 1 96.5 321 LEU B C 1
ATOM 6524 O O . LEU B 1 321 ? 22.5 10.992 19.547 1 96.5 321 LEU B O 1
ATOM 6528 N N . PHE B 1 322 ? 21.375 10.977 21.5 1 94.62 322 PHE B N 1
ATOM 6529 C CA . PHE B 1 322 ? 22.266 11.867 22.234 1 94.62 322 PHE B CA 1
ATOM 6530 C C . PHE B 1 322 ? 22.656 11.258 23.578 1 94.62 322 PHE B C 1
ATOM 6532 O O . PHE B 1 322 ? 22.062 10.281 24.016 1 94.62 322 PHE B O 1
ATOM 6539 N N . PRO B 1 323 ? 23.688 11.773 24.141 1 90.94 323 PRO B N 1
ATOM 6540 C CA . PRO B 1 323 ? 24.172 11.195 25.391 1 90.94 323 PRO B CA 1
ATOM 6541 C C . PRO B 1 323 ? 23.125 11.211 26.5 1 90.94 323 PRO B C 1
ATOM 6543 O O . PRO B 1 323 ? 23.172 10.383 27.422 1 90.94 323 PRO B O 1
ATOM 6546 N N . ASN B 1 324 ? 22.188 12.047 26.469 1 88.94 324 ASN B N 1
ATOM 6547 C CA . ASN B 1 324 ? 21.203 12.18 27.531 1 88.94 324 ASN B CA 1
ATOM 6548 C C . ASN B 1 324 ? 20.094 11.141 27.391 1 88.94 324 ASN B C 1
ATOM 6550 O O . ASN B 1 324 ? 19.141 11.133 28.172 1 88.94 324 ASN B O 1
ATOM 6554 N N . GLY B 1 325 ? 20.125 10.312 26.391 1 92.25 325 GLY B N 1
ATOM 6555 C CA . GLY B 1 325 ? 19.172 9.219 26.25 1 92.25 325 GLY B CA 1
ATOM 6556 C C . GLY B 1 325 ? 18.016 9.547 25.328 1 92.25 325 GLY B C 1
ATOM 6557 O O . GLY B 1 325 ? 18.094 10.484 24.531 1 92.25 325 GLY B O 1
ATOM 6558 N N . SER B 1 326 ? 17 8.688 25.438 1 93.75 326 SER B N 1
ATOM 6559 C CA . SER B 1 326 ? 15.797 8.844 24.609 1 93.75 326 SER B CA 1
ATOM 6560 C C . SER B 1 326 ? 14.797 9.781 25.281 1 93.75 326 SER B C 1
ATOM 6562 O O . SER B 1 326 ? 14.602 9.727 26.5 1 93.75 326 SER B O 1
ATOM 6564 N N . GLU B 1 327 ? 14.203 10.609 24.516 1 95.62 327 GLU B N 1
ATOM 6565 C CA . GLU B 1 327 ? 13.219 11.555 25.031 1 95.62 327 GLU B CA 1
ATOM 6566 C C . GLU B 1 327 ? 11.969 10.836 25.516 1 95.62 327 GLU B C 1
ATOM 6568 O O . GLU B 1 327 ? 11.422 9.977 24.828 1 95.62 327 GLU B O 1
ATOM 6573 N N . ALA B 1 328 ? 11.445 11.258 26.672 1 96.38 328 ALA B N 1
ATOM 6574 C CA . ALA B 1 328 ? 10.227 10.695 27.25 1 96.38 328 ALA B CA 1
ATOM 6575 C C . ALA B 1 328 ? 9.008 11.008 26.375 1 96.38 328 ALA B C 1
ATOM 6577 O O . ALA B 1 328 ? 7.996 10.305 26.438 1 96.38 328 ALA B O 1
ATOM 6578 N N . GLY B 1 329 ? 9.117 12.039 25.562 1 97.06 329 GLY B N 1
ATOM 6579 C CA . GLY B 1 329 ? 8.008 12.445 24.703 1 97.06 329 GLY B CA 1
ATOM 6580 C C . GLY B 1 329 ? 7.891 11.602 23.453 1 97.06 329 GLY B C 1
ATOM 6581 O O . GLY B 1 329 ? 6.973 11.797 22.641 1 97.06 329 GLY B O 1
ATOM 6582 N N . GLY B 1 330 ? 8.758 10.672 23.281 1 96.62 330 GLY B N 1
ATOM 6583 C CA . GLY B 1 330 ? 8.719 9.781 22.141 1 96.62 330 GLY B CA 1
ATOM 6584 C C . GLY B 1 330 ? 9.578 10.258 20.984 1 96.62 330 GLY B C 1
ATOM 6585 O O . GLY B 1 330 ? 10.531 11.016 21.188 1 96.62 330 GLY B O 1
ATOM 6586 N N . ARG B 1 331 ? 9.258 9.719 19.797 1 97 331 ARG B N 1
ATOM 6587 C CA . ARG B 1 331 ? 10.062 10.008 18.609 1 97 331 ARG B CA 1
ATOM 6588 C C . ARG B 1 331 ? 9.188 10.453 17.438 1 97 331 ARG B C 1
ATOM 6590 O O . ARG B 1 331 ? 8.055 9.984 17.297 1 97 331 ARG B O 1
ATOM 6597 N N . GLY B 1 332 ? 9.672 11.367 16.703 1 97.06 332 GLY B N 1
ATOM 6598 C CA . GLY B 1 332 ? 9.086 11.773 15.438 1 97.06 332 GLY B CA 1
ATOM 6599 C C . GLY B 1 332 ? 10.031 11.578 14.258 1 97.06 332 GLY B C 1
ATOM 6600 O O . GLY B 1 332 ? 11.234 11.797 14.383 1 97.06 332 GLY B O 1
ATOM 6601 N N . TRP B 1 333 ? 9.461 11.156 13.086 1 96.94 333 TRP B N 1
ATOM 6602 C CA . TRP B 1 333 ? 10.273 10.828 11.914 1 96.94 333 TRP B CA 1
ATOM 6603 C C . TRP B 1 333 ? 9.766 11.547 10.672 1 96.94 333 TRP B C 1
ATOM 6605 O O . TRP B 1 333 ? 8.562 11.609 10.438 1 96.94 333 TRP B O 1
ATOM 6615 N N . GLY B 1 334 ? 10.641 12.156 9.977 1 96.25 334 GLY B N 1
ATOM 6616 C CA . GLY B 1 334 ? 10.5 12.336 8.539 1 96.25 334 GLY B CA 1
ATOM 6617 C C . GLY B 1 334 ? 11.234 11.281 7.738 1 96.25 334 GLY B C 1
ATOM 6618 O O . GLY B 1 334 ? 12.43 11.055 7.941 1 96.25 334 GLY B O 1
ATOM 6619 N N . LEU B 1 335 ? 10.57 10.555 6.918 1 96.69 335 LEU B N 1
ATOM 6620 C CA . LEU B 1 335 ? 11.141 9.438 6.172 1 96.69 335 LEU B CA 1
ATOM 6621 C C . LEU B 1 335 ? 11.227 9.766 4.684 1 96.69 335 LEU B C 1
ATOM 6623 O O . LEU B 1 335 ? 10.195 9.898 4.016 1 96.69 335 LEU B O 1
ATOM 6627 N N . TRP B 1 336 ? 12.477 9.867 4.219 1 94.94 336 TRP B N 1
ATOM 6628 C CA . TRP B 1 336 ? 12.734 10.359 2.867 1 94.94 336 TRP B CA 1
ATOM 6629 C C . TRP B 1 336 ? 13.172 9.219 1.949 1 94.94 336 TRP B C 1
ATOM 6631 O O . TRP B 1 336 ? 14.352 8.891 1.879 1 94.94 336 TRP B O 1
ATOM 6641 N N . ARG B 1 337 ? 12.234 8.664 1.261 1 91 337 ARG B N 1
ATOM 6642 C CA . ARG B 1 337 ? 12.477 7.723 0.17 1 91 337 ARG B CA 1
ATOM 6643 C C . ARG B 1 337 ? 12.125 8.344 -1.178 1 91 337 ARG B C 1
ATOM 6645 O O . ARG B 1 337 ? 12.242 9.562 -1.353 1 91 337 ARG B O 1
ATOM 6652 N N . ASP B 1 338 ? 11.867 7.547 -2.24 1 84.88 338 ASP B N 1
ATOM 6653 C CA . ASP B 1 338 ? 11.336 8.109 -3.477 1 84.88 338 ASP B CA 1
ATOM 6654 C C . ASP B 1 338 ? 9.922 8.648 -3.271 1 84.88 338 ASP B C 1
ATOM 6656 O O . ASP B 1 338 ? 9.344 9.25 -4.18 1 84.88 338 ASP B O 1
ATOM 6660 N N . TYR B 1 339 ? 9.484 8.5 -2.115 1 86.44 339 TYR B N 1
ATOM 6661 C CA . TYR B 1 339 ? 8.273 9.094 -1.562 1 86.44 339 TYR B CA 1
ATOM 6662 C C . TYR B 1 339 ? 8.492 9.547 -0.124 1 86.44 339 TYR B C 1
ATOM 6664 O O . TYR B 1 339 ? 9.555 9.297 0.456 1 86.44 339 TYR B O 1
ATOM 6672 N N . TYR B 1 340 ? 7.566 10.25 0.411 1 91.5 340 TYR B N 1
ATOM 6673 C CA . TYR B 1 340 ? 7.73 10.773 1.762 1 91.5 340 TYR B CA 1
ATOM 6674 C C . TYR B 1 340 ? 6.684 10.188 2.705 1 91.5 340 TYR B C 1
ATOM 6676 O O . TYR B 1 340 ? 5.523 10.016 2.324 1 91.5 340 TYR B O 1
ATOM 6684 N N . ALA B 1 341 ? 7.164 9.844 3.912 1 94.25 341 ALA B N 1
ATOM 6685 C CA . ALA B 1 341 ? 6.281 9.445 5.004 1 94.25 341 ALA B CA 1
ATOM 6686 C C . ALA B 1 341 ? 6.715 10.078 6.324 1 94.25 341 ALA B C 1
ATOM 6688 O O . ALA B 1 341 ? 7.832 10.578 6.438 1 94.25 341 ALA B O 1
ATOM 6689 N N . SER B 1 342 ? 5.801 10.141 7.195 1 95.69 342 SER B N 1
ATOM 6690 C CA . SER B 1 342 ? 6.098 10.617 8.539 1 95.69 342 SER B CA 1
ATOM 6691 C C . SER B 1 342 ? 5.41 9.766 9.594 1 95.69 342 SER B C 1
ATOM 6693 O O . SER B 1 342 ? 4.375 9.148 9.328 1 95.69 342 SER B O 1
ATOM 6695 N N . MET B 1 343 ? 5.965 9.641 10.727 1 96.88 343 MET B N 1
ATOM 6696 C CA . MET B 1 343 ? 5.34 8.977 11.867 1 96.88 343 MET B CA 1
ATOM 6697 C C . MET B 1 343 ? 5.738 9.656 13.172 1 96.88 343 MET B C 1
ATOM 6699 O O . MET B 1 343 ? 6.859 10.148 13.305 1 96.88 343 MET B O 1
ATOM 6703 N N . LEU B 1 344 ? 4.883 9.711 14.086 1 98.31 344 LEU B N 1
ATOM 6704 C CA . LEU B 1 344 ? 5.055 10.328 15.391 1 98.31 344 LEU B CA 1
ATOM 6705 C C . LEU B 1 344 ? 4.488 9.438 16.5 1 98.31 344 LEU B C 1
ATOM 6707 O O . LEU B 1 344 ? 3.314 9.07 16.453 1 98.31 344 LEU B O 1
ATOM 6711 N N . GLN B 1 345 ? 5.305 9.141 17.484 1 98.19 345 GLN B N 1
ATOM 6712 C CA . GLN B 1 345 ? 4.891 8.312 18.609 1 98.19 345 GLN B CA 1
ATOM 6713 C C . GLN B 1 345 ? 4.168 9.141 19.672 1 98.19 345 GLN B C 1
ATOM 6715 O O . GLN B 1 345 ? 4.656 10.195 20.078 1 98.19 345 GLN B O 1
ATOM 6720 N N . GLN B 1 346 ? 3.062 8.656 20.016 1 97.19 346 GLN B N 1
ATOM 6721 C CA . GLN B 1 346 ? 2.361 9.195 21.172 1 97.19 346 GLN B CA 1
ATOM 6722 C C . GLN B 1 346 ? 2.859 8.555 22.469 1 97.19 346 GLN B C 1
ATOM 6724 O O . GLN B 1 346 ? 2.803 7.336 22.625 1 97.19 346 GLN B O 1
ATOM 6729 N N . PRO B 1 347 ? 3.277 9.352 23.391 1 97 347 PRO B N 1
ATOM 6730 C CA . PRO B 1 347 ? 3.936 8.781 24.562 1 97 347 PRO B CA 1
ATOM 6731 C C . PRO B 1 347 ? 2.957 8.078 25.5 1 97 347 PRO B C 1
ATOM 6733 O O . PRO B 1 347 ? 3.32 7.094 26.156 1 97 347 PRO B O 1
ATOM 6736 N N . LYS B 1 348 ? 1.768 8.523 25.656 1 94.69 348 LYS B N 1
ATOM 6737 C CA . LYS B 1 348 ? 0.816 7.98 26.625 1 94.69 348 LYS B CA 1
ATOM 6738 C C . LYS B 1 348 ? 0.153 6.711 26.094 1 94.69 348 LYS B C 1
ATOM 6740 O O . LYS B 1 348 ? -0.018 5.742 26.828 1 94.69 348 LYS B O 1
ATOM 6745 N N . THR B 1 349 ? -0.171 6.703 24.812 1 91.12 349 THR B N 1
ATOM 6746 C CA . THR B 1 349 ? -0.919 5.582 24.266 1 91.12 349 THR B CA 1
ATOM 6747 C C . THR B 1 349 ? 0.022 4.57 23.609 1 91.12 349 THR B C 1
ATOM 6749 O O . THR B 1 349 ? -0.351 3.414 23.406 1 91.12 349 THR B O 1
ATOM 6752 N N . GLY B 1 350 ? 1.188 5.082 23.219 1 94.19 350 GLY B N 1
ATOM 6753 C CA . GLY B 1 350 ? 2.115 4.238 22.484 1 94.19 350 GLY B CA 1
ATOM 6754 C C . GLY B 1 350 ? 1.789 4.148 21.016 1 94.19 350 GLY B C 1
ATOM 6755 O O . GLY B 1 350 ? 2.564 3.59 20.234 1 94.19 350 GLY B O 1
ATOM 6756 N N . LEU B 1 351 ? 0.662 4.719 20.578 1 96.56 351 LEU B N 1
ATOM 6757 C CA . LEU B 1 351 ? 0.277 4.711 19.172 1 96.56 351 LEU B CA 1
ATOM 6758 C C . LEU B 1 351 ? 1.204 5.598 18.344 1 96.56 351 LEU B C 1
ATOM 6760 O O . LEU B 1 351 ? 1.885 6.469 18.891 1 96.56 351 LEU B O 1
ATOM 6764 N N . PHE B 1 352 ? 1.255 5.293 17.125 1 98.19 352 PHE B N 1
ATOM 6765 C CA . PHE B 1 352 ? 1.919 6.172 16.172 1 98.19 352 PHE B CA 1
ATOM 6766 C C . PHE B 1 352 ? 0.9 6.855 15.266 1 98.19 352 PHE B C 1
ATOM 6768 O O . PHE B 1 352 ? -0.025 6.211 14.773 1 98.19 352 PHE B O 1
ATOM 6775 N N . ILE B 1 353 ? 1.015 8.156 15.117 1 98.19 353 ILE B N 1
ATOM 6776 C CA . ILE B 1 353 ? 0.31 8.883 14.062 1 98.19 353 ILE B CA 1
ATOM 6777 C C . ILE B 1 353 ? 1.217 9.039 12.844 1 98.19 353 ILE B C 1
ATOM 6779 O O . ILE B 1 353 ? 2.369 9.461 12.969 1 98.19 353 ILE B O 1
ATOM 6783 N N . GLY B 1 354 ? 0.758 8.594 11.703 1 95.94 354 GLY B N 1
ATOM 6784 C CA . GLY B 1 354 ? 1.592 8.656 10.516 1 95.94 354 GLY B CA 1
ATOM 6785 C C . GLY B 1 354 ? 0.808 8.961 9.25 1 95.94 354 GLY B C 1
ATOM 6786 O O . GLY B 1 354 ? -0.422 9.047 9.281 1 95.94 354 GLY B O 1
ATOM 6787 N N . GLY B 1 355 ? 1.491 9.258 8.281 1 93.81 355 GLY B N 1
ATOM 6788 C CA . GLY B 1 355 ? 0.911 9.523 6.977 1 93.81 355 GLY B CA 1
ATOM 6789 C C . GLY B 1 355 ? 1.953 9.742 5.895 1 93.81 355 GLY B C 1
ATOM 6790 O O . GLY B 1 355 ? 3.152 9.602 6.145 1 93.81 355 GLY B O 1
ATOM 6791 N N . GLY B 1 356 ? 1.479 10 4.754 1 86.06 356 GLY B N 1
ATOM 6792 C CA . GLY B 1 356 ? 2.26 10.203 3.545 1 86.06 356 GLY B CA 1
ATOM 6793 C C . GLY B 1 356 ? 1.641 9.562 2.316 1 86.06 356 GLY B C 1
ATOM 6794 O O . GLY B 1 356 ? 0.728 8.742 2.43 1 86.06 356 GLY B O 1
ATOM 6795 N N . GLY B 1 357 ? 2.057 10.078 1.196 1 72.12 357 GLY B N 1
ATOM 6796 C CA . GLY B 1 357 ? 1.38 9.594 0.002 1 72.12 357 GLY B CA 1
ATOM 6797 C C . GLY B 1 357 ? 2.328 9.016 -1.029 1 72.12 357 GLY B C 1
ATOM 6798 O O . GLY B 1 357 ? 3.545 9.016 -0.83 1 72.12 357 GLY B O 1
ATOM 6799 N N . ILE B 1 358 ? 1.699 8.25 -1.857 1 75.12 358 ILE B N 1
ATOM 6800 C CA . ILE B 1 358 ? 2.322 7.707 -3.061 1 75.12 358 ILE B CA 1
ATOM 6801 C C . ILE B 1 358 ? 1.758 8.406 -4.293 1 75.12 358 ILE B C 1
ATOM 6803 O O . ILE B 1 358 ? 0.563 8.711 -4.352 1 75.12 358 ILE B O 1
ATOM 6807 N N . ALA B 1 359 ? 2.559 8.781 -5.105 1 63.94 359 ALA B N 1
ATOM 6808 C CA . ALA B 1 359 ? 2.15 9.523 -6.293 1 63.94 359 ALA B CA 1
ATOM 6809 C C . ALA B 1 359 ? 1.158 8.727 -7.133 1 63.94 359 ALA B C 1
ATOM 6811 O O . ALA B 1 359 ? 1.241 7.496 -7.195 1 63.94 359 ALA B O 1
ATOM 6812 N N . GLY B 1 360 ? 0.225 9.453 -7.742 1 60.34 360 GLY B N 1
ATOM 6813 C CA . GLY B 1 360 ? -0.588 8.898 -8.812 1 60.34 360 GLY B CA 1
ATOM 6814 C C . GLY B 1 360 ? -1.787 8.117 -8.312 1 60.34 360 GLY B C 1
ATOM 6815 O O . GLY B 1 360 ? -2.322 7.266 -9.031 1 60.34 360 GLY B O 1
ATOM 6816 N N . GLN B 1 361 ? -2.256 8.438 -7.176 1 63.69 361 GLN B N 1
ATOM 6817 C CA . GLN B 1 361 ? -3.338 7.613 -6.652 1 63.69 361 GLN B CA 1
ATOM 6818 C C . GLN B 1 361 ? -4.566 8.453 -6.324 1 63.69 361 GLN B C 1
ATOM 6820 O O . GLN B 1 361 ? -5.48 7.992 -5.641 1 63.69 361 GLN B O 1
ATOM 6825 N N . ALA B 1 362 ? -4.613 9.562 -6.879 1 69.94 362 ALA B N 1
ATOM 6826 C CA . ALA B 1 362 ? -5.695 10.469 -6.508 1 69.94 362 ALA B CA 1
ATOM 6827 C C . ALA B 1 362 ? -6.977 10.125 -7.266 1 69.94 362 ALA B C 1
ATOM 6829 O O . ALA B 1 362 ? -6.984 10.078 -8.5 1 69.94 362 ALA B O 1
ATOM 6830 N N . LEU B 1 363 ? -8.039 9.906 -6.492 1 76 363 LEU B N 1
ATOM 6831 C CA . LEU B 1 363 ? -9.359 9.625 -7.051 1 76 363 LEU B CA 1
ATOM 6832 C C . LEU B 1 363 ? -10.289 10.82 -6.867 1 76 363 LEU B C 1
ATOM 6834 O O . LEU B 1 363 ? -11.32 10.922 -7.543 1 76 363 LEU B O 1
ATOM 6838 N N . TYR B 1 364 ? -9.844 11.758 -5.949 1 87 364 TYR B N 1
ATOM 6839 C CA . TYR B 1 364 ? -10.742 12.836 -5.543 1 87 364 TYR B CA 1
ATOM 6840 C C . TYR B 1 364 ? -10.07 14.195 -5.723 1 87 364 TYR B C 1
ATOM 6842 O O . TYR B 1 364 ? -8.844 14.281 -5.828 1 87 364 TYR B O 1
ATOM 6850 N N . PRO B 1 365 ? -10.953 15.227 -5.742 1 90.38 365 PRO B N 1
ATOM 6851 C CA . PRO B 1 365 ? -10.359 16.562 -5.785 1 90.38 365 PRO B CA 1
ATOM 6852 C C . PRO B 1 365 ? -9.484 16.859 -4.57 1 90.38 365 PRO B C 1
ATOM 6854 O O . PRO B 1 365 ? -9.695 16.281 -3.498 1 90.38 365 PRO B O 1
ATOM 6857 N N . GLU B 1 366 ? -8.633 17.766 -4.691 1 90.5 366 GLU B N 1
ATOM 6858 C CA . GLU B 1 366 ? -7.602 18.031 -3.693 1 90.5 366 GLU B CA 1
ATOM 6859 C C . GLU B 1 366 ? -8.203 18.625 -2.424 1 90.5 366 GLU B C 1
ATOM 6861 O O . GLU B 1 366 ? -7.555 18.656 -1.375 1 90.5 366 GLU B O 1
ATOM 6866 N N . TRP B 1 367 ? -9.438 19.141 -2.453 1 92.5 367 TRP B N 1
ATOM 6867 C CA . TRP B 1 367 ? -10.062 19.766 -1.288 1 92.5 367 TRP B CA 1
ATOM 6868 C C . TRP B 1 367 ? -11 18.781 -0.592 1 92.5 367 TRP B C 1
ATOM 6870 O O . TRP B 1 367 ? -11.633 19.109 0.409 1 92.5 367 TRP B O 1
ATOM 6880 N N . ASP B 1 368 ? -11.094 17.562 -1.092 1 94.44 368 ASP B N 1
ATOM 6881 C CA . ASP B 1 368 ? -12.047 16.578 -0.593 1 94.44 368 ASP B CA 1
ATOM 6882 C C . ASP B 1 368 ? -11.477 15.82 0.603 1 94.44 368 ASP B C 1
ATOM 6884 O O . ASP B 1 368 ? -10.602 14.969 0.442 1 94.44 368 ASP B O 1
ATOM 6888 N N . ASP B 1 369 ? -11.961 16.156 1.748 1 95.75 369 ASP B N 1
ATOM 6889 C CA . ASP B 1 369 ? -11.578 15.383 2.932 1 95.75 369 ASP B CA 1
ATOM 6890 C C . ASP B 1 369 ? -12.766 14.586 3.473 1 95.75 369 ASP B C 1
ATOM 6892 O O . ASP B 1 369 ? -12.75 14.141 4.621 1 95.75 369 ASP B O 1
ATOM 6896 N N . ALA B 1 370 ? -13.82 14.5 2.672 1 96.69 370 ALA B N 1
ATOM 6897 C CA . ALA B 1 370 ? -15.031 13.773 3.059 1 96.69 370 ALA B CA 1
ATOM 6898 C C . ALA B 1 370 ? -15.031 12.352 2.504 1 96.69 370 ALA B C 1
ATOM 6900 O O . ALA B 1 370 ? -15.484 11.422 3.168 1 96.69 370 ALA B O 1
ATOM 6901 N N . SER B 1 371 ? -14.531 12.219 1.327 1 95.06 371 SER B N 1
ATOM 6902 C CA . SER B 1 371 ? -14.461 10.891 0.723 1 95.06 371 SER B CA 1
ATOM 6903 C C . SER B 1 371 ? -13.461 10 1.448 1 95.06 371 SER B C 1
ATOM 6905 O O . SER B 1 371 ? -12.477 10.492 2.01 1 95.06 371 SER B O 1
ATOM 6907 N N . PRO B 1 372 ? -13.719 8.711 1.425 1 93.12 372 PRO B N 1
ATOM 6908 C CA . PRO B 1 372 ? -12.742 7.809 2.033 1 93.12 372 PRO B CA 1
ATOM 6909 C C . PRO B 1 372 ? -11.367 7.887 1.366 1 93.12 372 PRO B C 1
ATOM 6911 O O . PRO B 1 372 ? -11.266 8.242 0.188 1 93.12 372 PRO B O 1
ATOM 6914 N N . VAL B 1 373 ? -10.367 7.605 2.131 1 93.62 373 VAL B N 1
ATOM 6915 C CA . VAL B 1 373 ? -9.023 7.492 1.568 1 93.62 373 VAL B CA 1
ATOM 6916 C C . VAL B 1 373 ? -9.016 6.461 0.442 1 93.62 373 VAL B C 1
ATOM 6918 O O . VAL B 1 373 ? -9.672 5.422 0.544 1 93.62 373 VAL B O 1
ATOM 6921 N N . GLU B 1 374 ? -8.273 6.77 -0.633 1 92.56 374 GLU B N 1
ATOM 6922 C CA . GLU B 1 374 ? -8.18 5.832 -1.751 1 92.56 374 GLU B CA 1
ATOM 6923 C C . GLU B 1 374 ? -7.719 4.457 -1.28 1 92.56 374 GLU B C 1
ATOM 6925 O O . GLU B 1 374 ? -6.816 4.348 -0.447 1 92.56 374 GLU B O 1
ATOM 6930 N N . PRO B 1 375 ? -8.25 3.406 -1.842 1 93.12 375 PRO B N 1
ATOM 6931 C CA . PRO B 1 375 ? -7.965 2.053 -1.358 1 93.12 375 PRO B CA 1
ATOM 6932 C C . PRO B 1 375 ? -6.477 1.711 -1.404 1 93.12 375 PRO B C 1
ATOM 6934 O O . PRO B 1 375 ? -5.953 1.096 -0.472 1 93.12 375 PRO B O 1
ATOM 6937 N N . ILE B 1 376 ? -5.793 2.062 -2.502 1 92.25 376 ILE B N 1
ATOM 6938 C CA . ILE B 1 376 ? -4.367 1.773 -2.609 1 92.25 376 ILE B CA 1
ATOM 6939 C C . ILE B 1 376 ? -3.607 2.5 -1.503 1 92.25 376 ILE B C 1
ATOM 6941 O O . ILE B 1 376 ? -2.721 1.925 -0.869 1 92.25 376 ILE B O 1
ATOM 6945 N N . LEU B 1 377 ? -3.953 3.781 -1.239 1 93.5 377 LEU B N 1
ATOM 6946 C CA . LEU B 1 377 ? -3.297 4.562 -0.198 1 93.5 377 LEU B CA 1
ATOM 6947 C C . LEU B 1 377 ? -3.623 4.012 1.185 1 93.5 377 LEU B C 1
ATOM 6949 O O . LEU B 1 377 ? -2.758 3.971 2.062 1 93.5 377 LEU B O 1
ATOM 6953 N N . GLN B 1 378 ? -4.848 3.643 1.366 1 95.31 378 GLN B N 1
ATOM 6954 C CA . GLN B 1 378 ? -5.254 3.023 2.623 1 95.31 378 GLN B CA 1
ATOM 6955 C C . GLN B 1 378 ? -4.469 1.739 2.883 1 95.31 378 GLN B C 1
ATOM 6957 O O . GLN B 1 378 ? -4.043 1.484 4.012 1 95.31 378 GLN B O 1
ATOM 6962 N N . SER B 1 379 ? -4.348 0.934 1.843 1 95.38 379 SER B N 1
ATOM 6963 C CA . SER B 1 379 ? -3.564 -0.295 1.946 1 95.38 379 SER B CA 1
ATOM 6964 C C . SER B 1 379 ? -2.107 0.004 2.281 1 95.38 379 SER B C 1
ATOM 6966 O O . SER B 1 379 ? -1.523 -0.635 3.16 1 95.38 379 SER B O 1
ATOM 6968 N N . TYR B 1 380 ? -1.578 0.972 1.571 1 94.75 380 TYR B N 1
ATOM 6969 C CA . TYR B 1 380 ? -0.216 1.417 1.841 1 94.75 380 TYR B CA 1
ATOM 6970 C C . TYR B 1 380 ? -0.056 1.834 3.299 1 94.75 380 TYR B C 1
ATOM 6972 O O . TYR B 1 380 ? 0.878 1.401 3.977 1 94.75 380 TYR B O 1
ATOM 6980 N N . LEU B 1 381 ? -0.928 2.641 3.797 1 96.44 381 LEU B N 1
ATOM 6981 C CA . LEU B 1 381 ? -0.864 3.115 5.176 1 96.44 381 LEU B CA 1
ATOM 6982 C C . LEU B 1 381 ? -0.902 1.945 6.156 1 96.44 381 LEU B C 1
ATOM 6984 O O . LEU B 1 381 ? -0.277 1.999 7.215 1 96.44 381 LEU B O 1
ATOM 6988 N N . GLY B 1 382 ? -1.596 0.961 5.801 1 96.38 382 GLY B N 1
ATOM 6989 C CA . GLY B 1 382 ? -1.746 -0.188 6.676 1 96.38 382 GLY B CA 1
ATOM 6990 C C . GLY B 1 382 ? -0.458 -0.965 6.867 1 96.38 382 GLY B C 1
ATOM 6991 O O . GLY B 1 382 ? -0.317 -1.717 7.836 1 96.38 382 GLY B O 1
ATOM 6992 N N . GLY B 1 383 ? 0.484 -0.761 5.941 1 96.56 383 GLY B N 1
ATOM 6993 C CA . GLY B 1 383 ? 1.679 -1.587 6.004 1 96.56 383 GLY B CA 1
ATOM 6994 C C . GLY B 1 383 ? 2.961 -0.778 6.043 1 96.56 383 GLY B C 1
ATOM 6995 O O . GLY B 1 383 ? 4.051 -1.338 6.188 1 96.56 383 GLY B O 1
ATOM 6996 N N . PHE B 1 384 ? 2.955 0.524 5.93 1 96 384 PHE B N 1
ATOM 6997 C CA . PHE B 1 384 ? 4.176 1.275 5.664 1 96 384 PHE B CA 1
ATOM 6998 C C . PHE B 1 384 ? 5.086 1.286 6.887 1 96 384 PHE B C 1
ATOM 7000 O O . PHE B 1 384 ? 6.309 1.23 6.754 1 96 384 PHE B O 1
ATOM 7007 N N . MET B 1 385 ? 4.508 1.255 8.117 1 97.56 385 MET B N 1
ATOM 7008 C CA . MET B 1 385 ? 5.379 1.296 9.289 1 97.56 385 MET B CA 1
ATOM 7009 C C . MET B 1 385 ? 6.164 -0.003 9.43 1 97.56 385 MET B C 1
ATOM 7011 O O . MET B 1 385 ? 7.363 0.019 9.719 1 97.56 385 MET B O 1
ATOM 7015 N N . THR B 1 386 ? 5.496 -1.133 9.227 1 97.31 386 THR B N 1
ATOM 7016 C CA . THR B 1 386 ? 6.191 -2.414 9.266 1 97.31 386 THR B CA 1
ATOM 7017 C C . THR B 1 386 ? 7.27 -2.477 8.188 1 97.31 386 THR B C 1
ATOM 7019 O O . THR B 1 386 ? 8.32 -3.098 8.383 1 97.31 386 THR B O 1
ATOM 7022 N N . THR B 1 387 ? 6.969 -1.91 7.074 1 96.5 387 THR B N 1
ATOM 7023 C CA . THR B 1 387 ? 7.934 -1.894 5.98 1 96.5 387 THR B CA 1
ATOM 7024 C C . THR B 1 387 ? 9.18 -1.106 6.375 1 96.5 387 THR B C 1
ATOM 7026 O O . THR B 1 387 ? 10.305 -1.528 6.09 1 96.5 387 THR B O 1
ATOM 7029 N N . PHE B 1 388 ? 8.992 0.034 6.988 1 97.5 388 PHE B N 1
ATOM 7030 C CA . PHE B 1 388 ? 10.141 0.838 7.391 1 97.5 388 PHE B CA 1
ATOM 7031 C C . PHE B 1 388 ? 10.922 0.151 8.508 1 97.5 388 PHE B C 1
ATOM 7033 O O . PHE B 1 388 ? 12.148 0.024 8.43 1 97.5 388 PHE B O 1
ATOM 7040 N N . PHE B 1 389 ? 10.32 -0.362 9.531 1 98.25 389 PHE B N 1
ATOM 7041 C CA . PHE B 1 389 ? 10.992 -0.947 10.688 1 98.25 389 PHE B CA 1
ATOM 7042 C C . PHE B 1 389 ? 11.508 -2.346 10.359 1 98.25 389 PHE B C 1
ATOM 7044 O O . PHE B 1 389 ? 12.406 -2.855 11.031 1 98.25 389 PHE B O 1
ATOM 7051 N N . GLY B 1 390 ? 10.875 -2.93 9.32 1 97.31 390 GLY B N 1
ATOM 7052 C CA . GLY B 1 390 ? 11.141 -4.336 9.07 1 97.31 390 GLY B CA 1
ATOM 7053 C C . GLY B 1 390 ? 10.336 -5.266 9.961 1 97.31 390 GLY B C 1
ATOM 7054 O O . GLY B 1 390 ? 10.039 -4.93 11.102 1 97.31 390 GLY B O 1
ATOM 7055 N N . TYR B 1 391 ? 10.062 -6.395 9.523 1 96.06 391 TYR B N 1
ATOM 7056 C CA . TYR B 1 391 ? 9.156 -7.324 10.188 1 96.06 391 TYR B CA 1
ATOM 7057 C C . TYR B 1 391 ? 9.781 -7.887 11.461 1 96.06 391 TYR B C 1
ATOM 7059 O O . TYR B 1 391 ? 9.078 -8.156 12.438 1 96.06 391 TYR B O 1
ATOM 7067 N N . GLU B 1 392 ? 11.086 -8.094 11.461 1 94.69 392 GLU B N 1
ATOM 7068 C CA . GLU B 1 392 ? 11.773 -8.617 12.641 1 94.69 392 GLU B CA 1
ATOM 7069 C C . GLU B 1 392 ? 11.773 -7.598 13.773 1 94.69 392 GLU B C 1
ATOM 7071 O O . GLU B 1 392 ? 11.461 -7.934 14.922 1 94.69 392 GLU B O 1
ATOM 7076 N N . ASN B 1 393 ? 12.109 -6.34 13.438 1 97.19 393 ASN B N 1
ATOM 7077 C CA . ASN B 1 393 ? 12.141 -5.281 14.438 1 97.19 393 ASN B CA 1
ATOM 7078 C C . ASN B 1 393 ? 10.742 -4.895 14.898 1 97.19 393 ASN B C 1
ATOM 7080 O O . ASN B 1 393 ? 10.562 -4.395 16.016 1 97.19 393 ASN B O 1
ATOM 7084 N N . TRP B 1 394 ? 9.766 -5.113 14.023 1 97 394 TRP B N 1
ATOM 7085 C CA . TRP B 1 394 ? 8.375 -4.844 14.367 1 97 394 TRP B CA 1
ATOM 7086 C C . TRP B 1 394 ? 7.891 -5.789 15.461 1 97 394 TRP B C 1
ATOM 7088 O O . TRP B 1 394 ? 7.277 -5.355 16.438 1 97 394 TRP B O 1
ATOM 7098 N N . GLY B 1 395 ? 8.164 -7.07 15.312 1 96.25 395 GLY B N 1
ATOM 7099 C CA . GLY B 1 395 ? 7.73 -8.094 16.25 1 96.25 395 GLY B CA 1
ATOM 7100 C C . GLY B 1 395 ? 6.281 -8.5 16.062 1 96.25 395 GLY B C 1
ATOM 7101 O O . GLY B 1 395 ? 5.785 -8.523 14.93 1 96.25 395 GLY B O 1
ATOM 7102 N N . ALA B 1 396 ? 5.609 -8.961 17.125 1 96 396 ALA B N 1
ATOM 7103 C CA . ALA B 1 396 ? 4.215 -9.406 17.109 1 96 396 ALA B CA 1
ATOM 7104 C C . ALA B 1 396 ? 3.264 -8.219 17.281 1 96 396 ALA B C 1
ATOM 7106 O O . ALA B 1 396 ? 3.674 -7.145 17.703 1 96 396 ALA B O 1
ATOM 7107 N N . GLU B 1 397 ? 2.004 -8.477 16.875 1 95.25 397 GLU B N 1
ATOM 7108 C CA . GLU B 1 397 ? 0.988 -7.441 17.062 1 95.25 397 GLU B CA 1
ATOM 7109 C C . GLU B 1 397 ? 0.63 -7.277 18.531 1 95.25 397 GLU B C 1
ATOM 7111 O O . GLU B 1 397 ? 0.622 -8.25 19.281 1 95.25 397 GLU B O 1
ATOM 7116 N N . ARG B 1 398 ? 0.355 -6.102 18.891 1 91.31 398 ARG B N 1
ATOM 7117 C CA . ARG B 1 398 ? -0.123 -5.844 20.25 1 91.31 398 ARG B CA 1
ATOM 7118 C C . ARG B 1 398 ? -1.613 -6.141 20.375 1 91.31 398 ARG B C 1
ATOM 7120 O O . ARG B 1 398 ? -2.348 -6.078 19.391 1 91.31 398 ARG B O 1
ATOM 7127 N N . PRO B 1 399 ? -2.074 -6.453 21.547 1 86.5 399 PRO B N 1
ATOM 7128 C CA . PRO B 1 399 ? -3.5 -6.73 21.734 1 86.5 399 PRO B CA 1
ATOM 7129 C C . PRO B 1 399 ? -4.375 -5.496 21.516 1 86.5 399 PRO B C 1
ATOM 7131 O O . PRO B 1 399 ? -3.871 -4.367 21.547 1 86.5 399 PRO B O 1
ATOM 7134 N N . ALA B 1 400 ? -5.641 -5.824 21.297 1 85.44 400 ALA B N 1
ATOM 7135 C CA . ALA B 1 400 ? -6.602 -4.746 21.078 1 85.44 400 ALA B CA 1
ATOM 7136 C C . ALA B 1 400 ? -6.781 -3.914 22.359 1 85.44 400 ALA B C 1
ATOM 7138 O O . ALA B 1 400 ? -6.715 -4.445 23.469 1 85.44 400 ALA B O 1
ATOM 7139 N N . SER B 1 401 ? -6.984 -2.662 22.062 1 81.94 401 SER B N 1
ATOM 7140 C CA . SER B 1 401 ? -7.422 -1.804 23.172 1 81.94 401 SER B CA 1
ATOM 7141 C C . SER B 1 401 ? -8.922 -1.926 23.406 1 81.94 401 SER B C 1
ATOM 7143 O O . SER B 1 401 ? -9.656 -2.426 22.531 1 81.94 401 SER B O 1
ATOM 7145 N N . PRO B 1 402 ? -9.367 -1.498 24.531 1 86.38 402 PRO B N 1
ATOM 7146 C CA . PRO B 1 402 ? -10.82 -1.482 24.75 1 86.38 402 PRO B CA 1
ATOM 7147 C C . PRO B 1 402 ? -11.562 -0.73 23.641 1 86.38 402 PRO B C 1
ATOM 7149 O O . PRO B 1 402 ? -11.07 0.276 23.125 1 86.38 402 PRO B O 1
ATOM 7152 N N . PRO B 1 403 ? -12.711 -1.289 23.344 1 89.31 403 PRO B N 1
ATOM 7153 C CA . PRO B 1 403 ? -13.484 -0.65 22.281 1 89.31 403 PRO B CA 1
ATOM 7154 C C . PRO B 1 403 ? -13.805 0.813 22.578 1 89.31 403 PRO B C 1
ATOM 7156 O O . PRO B 1 403 ? -14.07 1.169 23.719 1 89.31 403 PRO B O 1
ATOM 7159 N N . GLN B 1 404 ? -13.688 1.579 21.609 1 91.25 404 GLN B N 1
ATOM 7160 C CA . GLN B 1 404 ? -14.023 2.998 21.672 1 91.25 404 GLN B CA 1
ATOM 7161 C C . GLN B 1 404 ? -14.727 3.445 20.391 1 91.25 404 GLN B C 1
ATOM 7163 O O . GLN B 1 404 ? -14.391 2.986 19.297 1 91.25 404 GLN B O 1
ATOM 7168 N N . LYS B 1 405 ? -15.656 4.363 20.594 1 93.06 405 LYS B N 1
ATOM 7169 C CA . LYS B 1 405 ? -16.406 4.871 19.453 1 93.06 405 LYS B CA 1
ATOM 7170 C C . LYS B 1 405 ? -15.477 5.516 18.422 1 93.06 405 LYS B C 1
ATOM 7172 O O . LYS B 1 405 ? -14.57 6.266 18.797 1 93.06 405 LYS B O 1
ATOM 7177 N N . ASP B 1 406 ? -15.648 5.195 17.156 1 94.31 406 ASP B N 1
ATOM 7178 C CA . ASP B 1 406 ? -14.969 5.801 16.016 1 94.31 406 ASP B CA 1
ATOM 7179 C C . ASP B 1 406 ? -13.492 5.414 15.992 1 94.31 406 ASP B C 1
ATOM 7181 O O . ASP B 1 406 ? -12.688 6.082 15.344 1 94.31 406 ASP B O 1
ATOM 7185 N N . ILE B 1 407 ? -13.125 4.434 16.812 1 96.38 407 ILE B N 1
ATOM 7186 C CA . ILE B 1 407 ? -11.773 3.885 16.812 1 96.38 407 ILE B CA 1
ATOM 7187 C C . ILE B 1 407 ? -11.82 2.406 16.438 1 96.38 407 ILE B C 1
ATOM 7189 O O . ILE B 1 407 ? -12.531 1.619 17.047 1 96.38 407 ILE B O 1
ATOM 7193 N N . PHE B 1 408 ? -11.148 2.021 15.453 1 96.25 408 PHE B N 1
ATOM 7194 C CA . PHE B 1 408 ? -11.156 0.635 15 1 96.25 408 PHE B CA 1
ATOM 7195 C C . PHE B 1 408 ? -10.414 -0.261 15.984 1 96.25 408 PHE B C 1
ATOM 7197 O O . PHE B 1 408 ? -9.453 0.17 16.625 1 96.25 408 PHE B O 1
ATOM 7204 N N . PRO B 1 409 ? -10.734 -1.471 16.094 1 94.5 409 PRO B N 1
ATOM 7205 C CA . PRO B 1 409 ? -10.203 -2.348 17.141 1 94.5 409 PRO B CA 1
ATOM 7206 C C . PRO B 1 409 ? -8.828 -2.924 16.797 1 94.5 409 PRO B C 1
ATOM 7208 O O . PRO B 1 409 ? -8.109 -3.391 17.672 1 94.5 409 PRO B O 1
ATOM 7211 N N . GLY B 1 410 ? -8.516 -3.023 15.562 1 94.81 410 GLY B N 1
ATOM 7212 C CA . GLY B 1 410 ? -7.273 -3.654 15.141 1 94.81 410 GLY B CA 1
ATOM 7213 C C . GLY B 1 410 ? -6.07 -2.736 15.25 1 94.81 410 GLY B C 1
ATOM 7214 O O . GLY B 1 410 ? -6.051 -1.826 16.078 1 94.81 410 GLY B O 1
ATOM 7215 N N . ARG B 1 411 ? -4.988 -3.066 14.492 1 95.62 411 ARG B N 1
ATOM 7216 C CA . ARG B 1 411 ? -3.77 -2.266 14.438 1 95.62 411 ARG B CA 1
ATOM 7217 C C . ARG B 1 411 ? -4.086 -0.814 14.086 1 95.62 411 ARG B C 1
ATOM 7219 O O . ARG B 1 411 ? -3.58 0.107 14.734 1 95.62 411 ARG B O 1
ATOM 7226 N N . THR B 1 412 ? -4.879 -0.667 13.047 1 96.88 412 THR B N 1
ATOM 7227 C CA . THR B 1 412 ? -5.305 0.664 12.625 1 96.88 412 THR B CA 1
ATOM 7228 C C . THR B 1 412 ? -6.41 1.188 13.539 1 96.88 412 THR B C 1
ATOM 7230 O O . THR B 1 412 ? -7.457 0.552 13.68 1 96.88 412 THR B O 1
ATOM 7233 N N . LYS B 1 413 ? -6.207 2.324 14.133 1 97.31 413 LYS B N 1
ATOM 7234 C CA . LYS B 1 413 ? -7.203 2.936 15.008 1 97.31 413 LYS B CA 1
ATOM 7235 C C . LYS B 1 413 ? -8.07 3.932 14.242 1 97.31 413 LYS B C 1
ATOM 7237 O O . LYS B 1 413 ? -9.227 4.152 14.602 1 97.31 413 LYS B O 1
ATOM 7242 N N . GLY B 1 414 ? -7.496 4.504 13.211 1 97.12 414 GLY B N 1
ATOM 7243 C CA . GLY B 1 414 ? -8.188 5.469 12.375 1 97.12 414 GLY B CA 1
ATOM 7244 C C . GLY B 1 414 ? -7.441 5.789 11.094 1 97.12 414 GLY B C 1
ATOM 7245 O O . GLY B 1 414 ? -6.215 5.68 11.039 1 97.12 414 GLY B O 1
ATOM 7246 N N . VAL B 1 415 ? -8.156 6.125 10.055 1 97.62 415 VAL B N 1
ATOM 7247 C CA . VAL B 1 415 ? -7.652 6.605 8.773 1 97.62 415 VAL B CA 1
ATOM 7248 C C . VAL B 1 415 ? -8.438 7.844 8.336 1 97.62 415 VAL B C 1
ATOM 7250 O O . VAL B 1 415 ? -9.672 7.848 8.383 1 97.62 415 VAL B O 1
ATOM 7253 N N . TRP B 1 416 ? -7.746 8.93 7.973 1 97.44 416 TRP B N 1
ATOM 7254 C CA . TRP B 1 416 ? -8.445 10.156 7.582 1 97.44 416 TRP B CA 1
ATOM 7255 C C . TRP B 1 416 ? -7.609 10.961 6.594 1 97.44 416 TRP B C 1
ATOM 7257 O O . TRP B 1 416 ? -6.484 10.586 6.266 1 97.44 416 TRP B O 1
ATOM 7267 N N . THR B 1 417 ? -8.172 11.953 6.066 1 95.94 417 THR B N 1
ATOM 7268 C CA . THR B 1 417 ? -7.52 12.836 5.105 1 95.94 417 THR B CA 1
ATOM 7269 C C . THR B 1 417 ? -7.332 14.227 5.695 1 95.94 417 THR B C 1
ATOM 7271 O O . THR B 1 417 ? -8.266 14.789 6.277 1 95.94 417 THR B O 1
ATOM 7274 N N . GLY B 1 418 ? -6.16 14.727 5.637 1 95.19 418 GLY B N 1
ATOM 7275 C CA . GLY B 1 418 ? -5.891 16.125 5.91 1 95.19 418 GLY B CA 1
ATOM 7276 C C . GLY B 1 418 ? -5.684 16.953 4.652 1 95.19 418 GLY B C 1
ATOM 7277 O O . GLY B 1 418 ? -5.102 16.469 3.678 1 95.19 418 GLY B O 1
ATOM 7278 N N . ILE B 1 419 ? -6.16 18.203 4.715 1 95.06 419 ILE B N 1
ATOM 7279 C CA . ILE B 1 419 ? -5.98 19.109 3.588 1 95.06 419 ILE B CA 1
ATOM 7280 C C . ILE B 1 419 ? -4.977 20.203 3.955 1 95.06 419 ILE B C 1
ATOM 7282 O O . ILE B 1 419 ? -5.145 20.891 4.957 1 95.06 419 ILE B O 1
ATOM 7286 N N . ASP B 1 420 ? -3.982 20.281 3.117 1 93.44 420 ASP B N 1
ATOM 7287 C CA . ASP B 1 420 ? -2.936 21.281 3.299 1 93.44 420 ASP B CA 1
ATOM 7288 C C . ASP B 1 420 ? -3.139 22.469 2.354 1 93.44 420 ASP B C 1
ATOM 7290 O O . ASP B 1 420 ? -3.615 22.297 1.229 1 93.44 420 ASP B O 1
ATOM 7294 N N . SER B 1 421 ? -2.893 23.672 2.838 1 95.31 421 SER B N 1
ATOM 7295 C CA . SER B 1 421 ? -2.814 24.844 1.985 1 95.31 421 SER B CA 1
ATOM 7296 C C . SER B 1 421 ? -1.415 25.016 1.404 1 95.31 421 SER B C 1
ATOM 7298 O O . SER B 1 421 ? -0.447 25.203 2.146 1 95.31 421 SER B O 1
ATOM 7300 N N . ILE B 1 422 ? -1.343 24.984 0.12 1 94.25 422 ILE B N 1
ATOM 7301 C CA . ILE B 1 422 ? -0.061 25.078 -0.572 1 94.25 422 ILE B CA 1
ATOM 7302 C C . ILE B 1 422 ? 0.039 26.406 -1.312 1 94.25 422 ILE B C 1
ATOM 7304 O O . ILE B 1 422 ? -0.786 26.703 -2.18 1 94.25 422 ILE B O 1
ATOM 7308 N N . SER B 1 423 ? 1.057 27.172 -0.982 1 94.75 423 SER B N 1
ATOM 7309 C CA . SER B 1 423 ? 1.284 28.406 -1.708 1 94.75 423 SER B CA 1
ATOM 7310 C C . SER B 1 423 ? 2.068 28.172 -2.992 1 94.75 423 SER B C 1
ATOM 7312 O O . SER B 1 423 ? 2.795 27.172 -3.104 1 94.75 423 SER B O 1
ATOM 7314 N N . PHE B 1 424 ? 2.018 29.031 -3.908 1 91.19 424 PHE B N 1
ATOM 7315 C CA . PHE B 1 424 ? 2.568 28.875 -5.25 1 91.19 424 PHE B CA 1
ATOM 7316 C C . PHE B 1 424 ? 4.094 28.828 -5.207 1 91.19 424 PHE B C 1
ATOM 7318 O O . PHE B 1 424 ? 4.727 28.25 -6.094 1 91.19 424 PHE B O 1
ATOM 7325 N N . ASP B 1 425 ? 4.672 29.422 -4.25 1 91 425 ASP B N 1
ATOM 7326 C CA . ASP B 1 425 ? 6.129 29.422 -4.152 1 91 425 ASP B CA 1
ATOM 7327 C C . ASP B 1 425 ? 6.602 28.688 -2.898 1 91 425 ASP B C 1
ATOM 7329 O O . ASP B 1 425 ? 7.762 28.797 -2.506 1 91 425 ASP B O 1
ATOM 7333 N N . GLU B 1 426 ? 5.672 28.094 -2.111 1 92 426 GLU B N 1
ATOM 7334 C CA . GLU B 1 426 ? 5.906 27.188 -0.993 1 92 426 GLU B CA 1
ATOM 7335 C C . GLU B 1 426 ? 6.207 27.953 0.29 1 92 426 GLU B C 1
ATOM 7337 O O . GLU B 1 426 ? 6.555 27.359 1.312 1 92 426 GLU B O 1
ATOM 7342 N N . TYR B 1 427 ? 6.125 29.281 0.203 1 95.56 427 TYR B N 1
ATOM 7343 C CA . TYR B 1 427 ? 6.312 30.094 1.397 1 95.56 427 TYR B CA 1
ATOM 7344 C C . TYR B 1 427 ? 4.984 30.656 1.902 1 95.56 427 TYR B C 1
ATOM 7346 O O . TYR B 1 427 ? 4.094 30.969 1.108 1 95.56 427 TYR B O 1
ATOM 7354 N N . PRO B 1 428 ? 4.852 30.797 3.209 1 97.5 428 PRO B N 1
ATOM 7355 C CA . PRO B 1 428 ? 3.607 31.344 3.771 1 97.5 428 PRO B CA 1
ATOM 7356 C C . PRO B 1 428 ? 3.262 32.719 3.225 1 97.5 428 PRO B C 1
ATOM 7358 O O . PRO B 1 428 ? 4.148 33.469 2.779 1 97.5 428 PRO B O 1
ATOM 7361 N N . VAL B 1 429 ? 1.989 33.031 3.236 1 97.56 429 VAL B N 1
ATOM 7362 C CA . VAL B 1 429 ? 1.472 34.344 2.859 1 97.56 429 VAL B CA 1
ATOM 7363 C C . VAL B 1 429 ? 0.84 35.031 4.074 1 97.56 429 VAL B C 1
ATOM 7365 O O . VAL B 1 429 ? -0.214 34.594 4.551 1 97.56 429 VAL B O 1
ATOM 7368 N N . VAL B 1 430 ? 1.457 36.125 4.508 1 98.31 430 VAL B N 1
ATOM 7369 C CA . VAL B 1 430 ? 1.041 36.75 5.754 1 98.31 430 VAL B CA 1
ATOM 7370 C C . VAL B 1 430 ? 1.02 38.281 5.578 1 98.31 430 VAL B C 1
ATOM 7372 O O . VAL B 1 430 ? 1.98 38.844 5.078 1 98.31 430 VAL B O 1
ATOM 7375 N N . GLY B 1 431 ? -0.099 38.906 5.969 1 96.56 431 GLY B N 1
ATOM 7376 C CA . GLY B 1 431 ? -0.117 40.344 5.949 1 96.56 431 GLY B CA 1
ATOM 7377 C C . GLY B 1 431 ? -1.396 40.938 5.375 1 96.56 431 GLY B C 1
ATOM 7378 O O . GLY B 1 431 ? -2.369 40.188 5.16 1 96.56 431 GLY B O 1
ATOM 7379 N N . PRO B 1 432 ? -1.435 42.25 5.246 1 94.75 432 PRO B N 1
ATOM 7380 C CA . PRO B 1 432 ? -2.609 42.875 4.629 1 94.75 432 PRO B CA 1
ATOM 7381 C C . PRO B 1 432 ? -2.762 42.531 3.154 1 94.75 432 PRO B C 1
ATOM 7383 O O . PRO B 1 432 ? -1.771 42.469 2.42 1 94.75 432 PRO B O 1
ATOM 7386 N N . LEU B 1 433 ? -3.973 42.219 2.842 1 94.94 433 LEU B N 1
ATOM 7387 C CA . LEU B 1 433 ? -4.27 41.938 1.443 1 94.94 433 LEU B CA 1
ATOM 7388 C C . LEU B 1 433 ? -4.477 43.219 0.651 1 94.94 433 LEU B C 1
ATOM 7390 O O . LEU B 1 433 ? -5.227 44.094 1.079 1 94.94 433 LEU B O 1
ATOM 7394 N N . PRO B 1 434 ? -3.828 43.281 -0.511 1 92.38 434 PRO B N 1
ATOM 7395 C CA . PRO B 1 434 ? -4.09 44.469 -1.367 1 92.38 434 PRO B CA 1
ATOM 7396 C C . PRO B 1 434 ? -5.527 44.5 -1.885 1 92.38 434 PRO B C 1
ATOM 7398 O O . PRO B 1 434 ? -6.094 43.438 -2.215 1 92.38 434 PRO B O 1
ATOM 7401 N N . PRO B 1 435 ? -6.008 45.719 -2.062 1 91.31 435 PRO B N 1
ATOM 7402 C CA . PRO B 1 435 ? -7.348 45.812 -2.641 1 91.31 435 PRO B CA 1
ATOM 7403 C C . PRO B 1 435 ? -7.449 45.188 -4.02 1 91.31 435 PRO B C 1
ATOM 7405 O O . PRO B 1 435 ? -8.508 44.656 -4.387 1 91.31 435 PRO B O 1
ATOM 7408 N N . SER B 1 436 ? -6.406 45.156 -4.73 1 91.56 436 SER B N 1
ATOM 7409 C CA . SER B 1 436 ? -6.402 44.562 -6.055 1 91.56 436 SER B CA 1
ATOM 7410 C C . SER B 1 436 ? -6.637 43.062 -5.977 1 91.56 436 SER B C 1
ATOM 7412 O O . SER B 1 436 ? -7.117 42.438 -6.934 1 91.56 436 SER B O 1
ATOM 7414 N N . THR B 1 437 ? -6.297 42.469 -4.852 1 93.5 437 THR B N 1
ATOM 7415 C CA . THR B 1 437 ? -6.461 41.031 -4.645 1 93.5 437 THR B CA 1
ATOM 7416 C C . THR B 1 437 ? -7.875 40.719 -4.156 1 93.5 437 THR B C 1
ATOM 7418 O O . THR B 1 437 ? -8.477 39.75 -4.594 1 93.5 437 THR B O 1
ATOM 7421 N N . THR B 1 438 ? -8.453 41.562 -3.348 1 94.19 438 THR B N 1
ATOM 7422 C CA . THR B 1 438 ? -9.727 41.25 -2.707 1 94.19 438 THR B CA 1
ATOM 7423 C C . THR B 1 438 ? -10.883 41.906 -3.469 1 94.19 438 THR B C 1
ATOM 7425 O O . THR B 1 438 ? -12.031 41.469 -3.342 1 94.19 438 THR B O 1
ATOM 7428 N N . GLY B 1 439 ? -10.594 43.031 -4.184 1 90.12 439 GLY B N 1
ATOM 7429 C CA . GLY B 1 439 ? -11.641 43.844 -4.805 1 90.12 439 GLY B CA 1
ATOM 7430 C C . GLY B 1 439 ? -12.367 44.719 -3.818 1 90.12 439 GLY B C 1
ATOM 7431 O O . GLY B 1 439 ? -13.406 45.312 -4.145 1 90.12 439 GLY B O 1
ATOM 7432 N N . ARG B 1 440 ? -11.844 44.812 -2.631 1 89.75 440 ARG B N 1
ATOM 7433 C CA . ARG B 1 440 ? -12.453 45.594 -1.556 1 89.75 440 ARG B CA 1
ATOM 7434 C C . ARG B 1 440 ? -11.469 46.594 -0.981 1 89.75 440 ARG B C 1
ATOM 7436 O O . ARG B 1 440 ? -10.281 46.312 -0.836 1 89.75 440 ARG B O 1
ATOM 7443 N N . GLN B 1 441 ? -11.945 47.875 -0.848 1 81.19 441 GLN B N 1
ATOM 7444 C CA . GLN B 1 441 ? -11.109 48.938 -0.31 1 81.19 441 GLN B CA 1
ATOM 7445 C C . GLN B 1 441 ? -11.539 49.312 1.102 1 81.19 441 GLN B C 1
ATOM 7447 O O . GLN B 1 441 ? -12.711 49.594 1.337 1 81.19 441 GLN B O 1
ATOM 7452 N N . ALA B 1 442 ? -10.602 49.062 2 1 74.06 442 ALA B N 1
ATOM 7453 C CA . ALA B 1 442 ? -10.898 49.562 3.344 1 74.06 442 ALA B CA 1
ATOM 7454 C C . ALA B 1 442 ? -11 51.062 3.357 1 74.06 442 ALA B C 1
ATOM 7456 O O . ALA B 1 442 ? -10.273 51.75 2.631 1 74.06 442 ALA B O 1
ATOM 7457 N N . ARG B 1 443 ? -12.125 51.562 3.938 1 67.88 443 ARG B N 1
ATOM 7458 C CA . ARG B 1 443 ? -12.266 53 4.062 1 67.88 443 ARG B CA 1
ATOM 7459 C C . ARG B 1 443 ? -11.07 53.594 4.789 1 67.88 443 ARG B C 1
ATOM 7461 O O . ARG B 1 443 ? -10.289 52.875 5.414 1 67.88 443 ARG B O 1
ATOM 7468 N N . ILE B 1 444 ? -10.922 54.906 4.676 1 55.84 444 ILE B N 1
ATOM 7469 C CA . ILE B 1 444 ? -9.875 55.719 5.285 1 55.84 444 ILE B CA 1
ATOM 7470 C C . ILE B 1 444 ? -9.805 55.406 6.785 1 55.84 444 ILE B C 1
ATOM 7472 O O . ILE B 1 444 ? -10.836 55.375 7.461 1 55.84 444 ILE B O 1
ATOM 7476 N N . GLY B 1 445 ? -8.672 54.656 7.348 1 60.38 445 GLY B N 1
ATOM 7477 C CA . GLY B 1 445 ? -8.383 54.406 8.75 1 60.38 445 GLY B CA 1
ATOM 7478 C C . GLY B 1 445 ? -7.68 53.062 8.992 1 60.38 445 GLY B C 1
ATOM 7479 O O . GLY B 1 445 ? -6.879 52.625 8.164 1 60.38 445 GLY B O 1
ATOM 7480 N N . ALA B 1 446 ? -7.922 52.406 10.156 1 64.5 446 ALA B N 1
ATOM 7481 C CA . ALA B 1 446 ? -7.168 51.312 10.75 1 64.5 446 ALA B CA 1
ATOM 7482 C C . ALA B 1 446 ? -7.594 49.969 10.148 1 64.5 446 ALA B C 1
ATOM 7484 O O . ALA B 1 446 ? -6.836 49 10.188 1 64.5 446 ALA B O 1
ATOM 7485 N N . GLY B 1 447 ? -8.516 49.969 9.32 1 83.75 447 GLY B N 1
ATOM 7486 C CA . GLY B 1 447 ? -9.07 48.656 9.031 1 83.75 447 GLY B CA 1
ATOM 7487 C C . GLY B 1 447 ? -8.523 48.062 7.742 1 83.75 447 GLY B C 1
ATOM 7488 O O . GLY B 1 447 ? -8.164 48.781 6.816 1 83.75 447 GLY B O 1
ATOM 7489 N N . ALA B 1 448 ? -8.336 46.688 7.719 1 89.75 448 ALA B N 1
ATOM 7490 C CA . ALA B 1 448 ? -7.84 45.969 6.539 1 89.75 448 ALA B CA 1
ATOM 7491 C C . ALA B 1 448 ? -8.328 44.531 6.52 1 89.75 448 ALA B C 1
ATOM 7493 O O . ALA B 1 448 ? -8.906 44.062 7.5 1 89.75 448 ALA B O 1
ATOM 7494 N N . GLU B 1 449 ? -8.188 44.031 5.352 1 94.19 449 GLU B N 1
ATOM 7495 C CA . GLU B 1 449 ? -8.305 42.594 5.191 1 94.19 449 GLU B CA 1
ATOM 7496 C C . GLU B 1 449 ? -6.934 41.906 5.254 1 94.19 449 GLU B C 1
ATOM 7498 O O . GLU B 1 449 ? -5.973 42.375 4.645 1 94.19 449 GLU B O 1
ATOM 7503 N N . TRP B 1 450 ? -6.871 40.906 6.109 1 96.5 450 TRP B N 1
ATOM 7504 C CA . TRP B 1 450 ? -5.59 40.281 6.402 1 96.5 450 TRP B CA 1
ATOM 7505 C C . TRP B 1 450 ? -5.613 38.781 6.027 1 96.5 450 TRP B C 1
ATOM 7507 O O . TRP B 1 450 ? -6.684 38.188 5.953 1 96.5 450 TRP B O 1
ATOM 7517 N N . ILE B 1 451 ? -4.406 38.281 5.777 1 98.12 451 ILE B N 1
ATOM 7518 C CA . ILE B 1 451 ? -4.273 36.875 5.457 1 98.12 451 ILE B CA 1
ATOM 7519 C C . ILE B 1 451 ? -3.117 36.25 6.254 1 98.12 451 ILE B C 1
ATOM 7521 O O . ILE B 1 451 ? -2.125 36.938 6.531 1 98.12 451 ILE B O 1
ATOM 7525 N N . CYS B 1 452 ? -3.207 35.062 6.699 1 98.56 452 CYS B N 1
ATOM 7526 C CA . CYS B 1 452 ? -2.178 34.25 7.324 1 98.56 452 CYS B CA 1
ATOM 7527 C C . CYS B 1 452 ? -2.387 32.75 7.004 1 98.56 452 CYS B C 1
ATOM 7529 O O . CYS B 1 452 ? -3.246 32.125 7.598 1 98.56 452 CYS B O 1
ATOM 7531 N N . THR B 1 453 ? -1.613 32.188 5.996 1 98 453 THR B N 1
ATOM 7532 C CA . THR B 1 453 ? -1.866 30.859 5.488 1 98 453 THR B CA 1
ATOM 7533 C C . THR B 1 453 ? -0.721 30.391 4.594 1 98 453 THR B C 1
ATOM 7535 O O . THR B 1 453 ? 0.361 30.984 4.605 1 98 453 THR B O 1
ATOM 7538 N N . GLY B 1 454 ? -0.908 29.203 3.904 1 97.06 454 GLY B N 1
ATOM 7539 C CA . GLY B 1 454 ? -0.02 28.719 2.857 1 97.06 454 GLY B CA 1
ATOM 7540 C C . GLY B 1 454 ? 1.274 28.141 3.391 1 97.06 454 GLY B C 1
ATOM 7541 O O . GLY B 1 454 ? 2.352 28.406 2.855 1 97.06 454 GLY B O 1
ATOM 7542 N N . TYR B 1 455 ? 1.211 27.375 4.379 1 96.5 455 TYR B N 1
ATOM 7543 C CA . TYR B 1 455 ? 2.41 26.891 5.059 1 96.5 455 TYR B CA 1
ATOM 7544 C C . TYR B 1 455 ? 3.053 25.75 4.285 1 96.5 455 TYR B C 1
ATOM 7546 O O . TYR B 1 455 ? 4.168 25.328 4.598 1 96.5 455 TYR B O 1
ATOM 7554 N N . SER B 1 456 ? 2.363 25.172 3.342 1 93.88 456 SER B N 1
ATOM 7555 C CA . SER B 1 456 ? 2.895 24.203 2.377 1 93.88 456 SER B CA 1
ATOM 7556 C C . SER B 1 456 ? 3.551 23.031 3.078 1 93.88 456 SER B C 1
ATOM 7558 O O . SER B 1 456 ? 4.695 22.672 2.779 1 93.88 456 SER B O 1
ATOM 7560 N N . GLY B 1 457 ? 2.836 22.547 4.047 1 91.31 457 GLY B N 1
ATOM 7561 C CA . GLY B 1 457 ? 3.285 21.328 4.707 1 91.31 457 GLY B CA 1
ATOM 7562 C C . GLY B 1 457 ? 4.02 21.594 6.008 1 91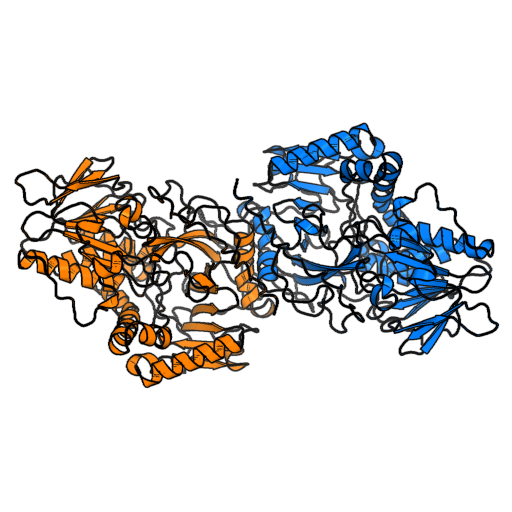.31 457 GLY B C 1
ATOM 7563 O O . GLY B 1 457 ? 4.289 20.672 6.773 1 91.31 457 GLY B O 1
ATOM 7564 N N . ASP B 1 458 ? 4.32 22.844 6.348 1 93.75 458 ASP B N 1
ATOM 7565 C CA . ASP B 1 458 ? 5.09 23.203 7.535 1 93.75 458 ASP B CA 1
ATOM 7566 C C . ASP B 1 458 ? 4.285 24.125 8.445 1 93.75 458 ASP B C 1
ATOM 7568 O O . ASP B 1 458 ? 4.781 25.172 8.875 1 93.75 458 ASP B O 1
ATOM 7572 N N . GLY B 1 459 ? 3.104 23.766 8.695 1 95.94 459 GLY B N 1
ATOM 7573 C CA . GLY B 1 459 ? 2.197 24.641 9.422 1 95.94 459 GLY B CA 1
ATOM 7574 C C . GLY B 1 459 ? 2.535 24.75 10.898 1 95.94 459 GLY B C 1
ATOM 7575 O O . GLY B 1 459 ? 2.553 25.844 11.453 1 95.94 459 GLY B O 1
ATOM 7576 N N . MET B 1 460 ? 2.852 23.656 11.547 1 97.25 460 MET B N 1
ATOM 7577 C CA . MET B 1 460 ? 3.041 23.641 12.992 1 97.25 460 MET B CA 1
ATOM 7578 C C . MET B 1 460 ? 4.266 24.453 13.391 1 97.25 460 MET B C 1
ATOM 7580 O O . MET B 1 460 ? 4.223 25.219 14.352 1 97.25 460 MET B O 1
ATOM 7584 N N . PRO B 1 461 ? 5.301 24.422 12.625 1 97.06 461 PRO B N 1
ATOM 7585 C CA . PRO B 1 461 ? 6.449 25.266 12.961 1 97.06 461 PRO B CA 1
ATOM 7586 C C . PRO B 1 461 ? 6.406 26.625 12.281 1 97.06 461 PRO B C 1
ATOM 7588 O O . PRO B 1 461 ? 7.438 27.297 12.148 1 97.06 461 PRO B O 1
ATOM 7591 N N . SER B 1 462 ? 5.258 27.031 11.805 1 97.75 462 SER B N 1
ATOM 7592 C CA . SER B 1 462 ? 5.16 28.328 11.125 1 97.75 462 SER B CA 1
ATOM 7593 C C . SER B 1 462 ? 3.973 29.125 11.641 1 97.75 462 SER B C 1
ATOM 7595 O O . SER B 1 462 ? 4.07 30.344 11.82 1 97.75 462 SER B O 1
ATOM 7597 N N . ALA B 1 463 ? 2.936 28.547 11.953 1 98.5 463 ALA B N 1
ATOM 7598 C CA . ALA B 1 463 ? 1.622 29.172 12.07 1 98.5 463 ALA B CA 1
ATOM 7599 C C . ALA B 1 463 ? 1.537 30.031 13.328 1 98.5 463 ALA B C 1
ATOM 7601 O O . ALA B 1 463 ? 1.037 31.156 13.281 1 98.5 463 ALA B O 1
ATOM 7602 N N . TRP B 1 464 ? 2.025 29.531 14.445 1 98.62 464 TRP B N 1
ATOM 7603 C CA . TRP B 1 464 ? 1.813 30.172 15.742 1 98.62 464 TRP B CA 1
ATOM 7604 C C . TRP B 1 464 ? 2.48 31.547 15.789 1 98.62 464 TRP B C 1
ATOM 7606 O O . TRP B 1 464 ? 1.849 32.531 16.156 1 98.62 464 TRP B O 1
ATOM 7616 N N . LEU B 1 465 ? 3.719 31.609 15.359 1 98.5 465 LEU B N 1
ATOM 7617 C CA . LEU B 1 465 ? 4.441 32.875 15.391 1 98.5 465 LEU B CA 1
ATOM 7618 C C . LEU B 1 465 ? 4.035 33.75 14.219 1 98.5 465 LEU B C 1
ATOM 7620 O O . LEU B 1 465 ? 4.168 34.969 14.281 1 98.5 465 LEU B O 1
ATOM 7624 N N . SER B 1 466 ? 3.615 33.156 13.133 1 98.75 466 SER B N 1
ATOM 7625 C CA . SER B 1 466 ? 3.023 34 12.086 1 98.75 466 SER B CA 1
ATOM 7626 C C . SER B 1 466 ? 1.803 34.75 12.602 1 98.75 466 SER B C 1
ATOM 7628 O O . SER B 1 466 ? 1.604 35.906 12.273 1 98.75 466 SER B O 1
ATOM 7630 N N . GLY B 1 467 ? 0.978 34.031 13.391 1 98.69 467 GLY B N 1
ATOM 7631 C CA . GLY B 1 467 ? -0.152 34.688 14.031 1 98.69 467 GLY B CA 1
ATOM 7632 C C . GLY B 1 467 ? 0.258 35.812 14.945 1 98.69 467 GLY B C 1
ATOM 7633 O O . GLY B 1 467 ? -0.391 36.875 14.961 1 98.69 467 GLY B O 1
ATOM 7634 N N . LYS B 1 468 ? 1.299 35.625 15.641 1 98.44 468 LYS B N 1
ATOM 7635 C CA . LYS B 1 468 ? 1.808 36.656 16.516 1 98.44 468 LYS B CA 1
ATOM 7636 C C . LYS B 1 468 ? 2.221 37.906 15.711 1 98.44 468 LYS B C 1
ATOM 7638 O O . LYS B 1 468 ? 1.871 39.031 16.062 1 98.44 468 LYS B O 1
ATOM 7643 N N . ALA B 1 469 ? 3 37.625 14.695 1 98.25 469 ALA B N 1
ATOM 7644 C CA . ALA B 1 469 ? 3.471 38.75 13.859 1 98.25 469 ALA B CA 1
ATOM 7645 C C . ALA B 1 469 ? 2.299 39.531 13.281 1 98.25 469 ALA B C 1
ATOM 7647 O O . ALA B 1 469 ? 2.301 40.75 13.297 1 98.25 469 ALA B O 1
ATOM 7648 N N . LEU B 1 470 ? 1.361 38.844 12.766 1 97.81 470 LEU B N 1
ATOM 7649 C CA . LEU B 1 470 ? 0.201 39.5 12.172 1 97.81 470 LEU B CA 1
ATOM 7650 C C . LEU B 1 470 ? -0.556 40.312 13.219 1 97.81 470 LEU B C 1
ATOM 7652 O O . LEU B 1 470 ? -1.014 41.438 12.93 1 97.81 470 LEU B O 1
ATOM 7656 N N . SER B 1 471 ? -0.758 39.75 14.398 1 97.62 471 SER B N 1
ATOM 7657 C CA . SER B 1 471 ? -1.457 40.469 15.477 1 97.62 471 SER B CA 1
ATOM 7658 C C . SER B 1 471 ? -0.758 41.75 15.836 1 97.62 471 SER B C 1
ATOM 7660 O O . SER B 1 471 ? -1.415 42.781 16.125 1 97.62 471 SER B O 1
ATOM 7662 N N . GLU B 1 472 ? 0.544 41.719 15.828 1 95.88 472 GLU B N 1
ATOM 7663 C CA . GLU B 1 472 ? 1.296 42.938 16.094 1 95.88 472 GLU B CA 1
ATOM 7664 C C . GLU B 1 472 ? 1.008 44 15.039 1 95.88 472 GLU B C 1
ATOM 7666 O O . GLU B 1 472 ? 0.881 45.188 15.367 1 95.88 472 GLU B O 1
ATOM 7671 N N . MET B 1 473 ? 0.928 43.594 13.867 1 94.94 473 MET B N 1
ATOM 7672 C CA . MET B 1 473 ? 0.615 44.531 12.789 1 94.94 473 MET B CA 1
ATOM 7673 C C . MET B 1 473 ? -0.779 45.125 12.969 1 94.94 473 MET B C 1
ATOM 7675 O O . MET B 1 473 ? -0.973 46.312 12.797 1 94.94 473 MET B O 1
ATOM 7679 N N . ILE B 1 474 ? -1.732 44.312 13.289 1 95.12 474 ILE B N 1
ATOM 7680 C CA . ILE B 1 474 ? -3.111 44.781 13.469 1 95.12 474 ILE B CA 1
ATOM 7681 C C . ILE B 1 474 ? -3.191 45.75 14.648 1 95.12 474 ILE B C 1
ATOM 7683 O O . ILE B 1 474 ? -3.832 46.781 14.555 1 95.12 474 ILE B O 1
ATOM 7687 N N . LEU B 1 475 ? -2.566 45.406 15.742 1 94.62 475 LEU B N 1
ATOM 7688 C CA . LEU B 1 475 ? -2.586 46.25 16.922 1 94.62 475 LEU B CA 1
ATOM 7689 C C . LEU B 1 475 ? -1.952 47.625 16.641 1 94.62 475 LEU B C 1
ATOM 7691 O O . LEU B 1 475 ? -2.418 48.656 17.141 1 94.62 475 LEU B O 1
ATOM 7695 N N . GLN B 1 476 ? -0.875 47.531 15.875 1 91.38 476 GLN B N 1
ATOM 7696 C CA . GLN B 1 476 ? -0.247 48.812 15.5 1 91.38 476 GLN B CA 1
ATOM 7697 C C . GLN B 1 476 ? -1.183 49.656 14.641 1 91.38 476 GLN B C 1
ATOM 7699 O O . GLN B 1 476 ? -1.225 50.875 14.789 1 91.38 476 GLN B O 1
ATOM 7704 N N . SER B 1 477 ? -1.815 49 13.742 1 88.44 477 SER B N 1
ATOM 7705 C CA . SER B 1 477 ? -2.801 49.688 12.93 1 88.44 477 SER B CA 1
ATOM 7706 C C . SER B 1 477 ? -3.9 50.312 13.797 1 88.44 477 SER B C 1
ATOM 7708 O O . SER B 1 477 ? -4.324 51.438 13.562 1 88.44 477 SER B O 1
ATOM 7710 N N . GLU B 1 478 ? -4.402 49.625 14.75 1 88.06 478 GLU B N 1
ATOM 7711 C CA . GLU B 1 478 ? -5.43 50.094 15.672 1 88.06 478 GLU B CA 1
ATOM 7712 C C . GLU B 1 478 ? -4.934 51.312 16.484 1 88.06 478 GLU B C 1
ATOM 7714 O O . GLU B 1 478 ? -5.688 52.25 16.734 1 88.06 478 GLU B O 1
ATOM 7719 N N . LYS B 1 479 ? -3.738 51.219 16.875 1 86.88 479 LYS B N 1
ATOM 7720 C CA . LYS B 1 479 ? -3.16 52.25 17.719 1 86.88 479 LYS B CA 1
ATOM 7721 C C . LYS B 1 479 ? -2.926 53.531 16.922 1 86.88 479 LYS B C 1
ATOM 7723 O O . LYS B 1 479 ? -3.152 54.625 17.422 1 86.88 479 LYS B O 1
ATOM 7728 N N . THR B 1 480 ? -2.51 53.406 15.688 1 84.38 480 THR B N 1
ATOM 7729 C CA . THR B 1 480 ? -2.092 54.562 14.922 1 84.38 480 THR B CA 1
ATOM 7730 C C . THR B 1 480 ? -3.232 55.094 14.047 1 84.38 480 THR B C 1
ATOM 7732 O O . THR B 1 480 ? -3.197 56.219 13.57 1 84.38 480 THR B O 1
ATOM 7735 N N . GLY B 1 481 ? -4.109 54.281 13.805 1 79.81 481 GLY B N 1
ATOM 7736 C CA . GLY B 1 481 ? -5.203 54.625 12.914 1 79.81 481 GLY B CA 1
ATOM 7737 C C . GLY B 1 481 ? -4.797 54.688 11.453 1 79.81 481 GLY B C 1
ATOM 7738 O O . GLY B 1 481 ? -5.477 55.281 10.633 1 79.81 481 GLY B O 1
ATOM 7739 N N . ARG B 1 482 ? -3.604 54.188 11.195 1 77.5 482 ARG B N 1
ATOM 7740 C CA . ARG B 1 482 ? -3.098 54.125 9.82 1 77.5 482 ARG B CA 1
ATOM 7741 C C . ARG B 1 482 ? -2.596 52.75 9.469 1 77.5 482 ARG B C 1
ATOM 7743 O O . ARG B 1 482 ? -2.391 51.906 10.352 1 77.5 482 ARG B O 1
ATOM 7750 N N . LYS B 1 483 ? -2.508 52.656 8.188 1 70.5 483 LYS B N 1
ATOM 7751 C CA . LYS B 1 483 ? -1.922 51.375 7.734 1 70.5 483 LYS B CA 1
ATOM 7752 C C . LYS B 1 483 ? -0.463 51.281 8.164 1 70.5 483 LYS B C 1
ATOM 7754 O O . LYS B 1 483 ? 0.318 52.219 7.992 1 70.5 483 LYS B O 1
ATOM 7759 N N . TYR B 1 484 ? -0.243 50.25 8.992 1 66.56 484 TYR B N 1
ATOM 7760 C CA . TYR B 1 484 ? 1.097 50.031 9.531 1 66.56 484 TYR B CA 1
ATOM 7761 C C . TYR B 1 484 ? 1.882 49.062 8.664 1 66.56 484 TYR B C 1
ATOM 7763 O O . TYR B 1 484 ? 1.326 48.094 8.172 1 66.56 484 TYR B O 1
ATOM 7771 N N . SER B 1 485 ? 3.174 49.469 8.484 1 69.62 485 SER B N 1
ATOM 7772 C CA . SER B 1 485 ? 3.93 48.688 7.508 1 69.62 485 SER B CA 1
ATOM 7773 C C . SER B 1 485 ? 5.191 48.125 8.133 1 69.62 485 SER B C 1
ATOM 7775 O O . SER B 1 485 ? 5.902 47.344 7.484 1 69.62 485 SER B O 1
ATOM 7777 N N . THR B 1 486 ? 5.375 48.344 9.445 1 86.06 486 THR B N 1
ATOM 7778 C CA . THR B 1 486 ? 6.648 47.812 9.938 1 86.06 486 THR B CA 1
ATOM 7779 C C . THR B 1 486 ? 6.453 46.469 10.633 1 86.06 486 THR B C 1
ATOM 7781 O O . THR B 1 486 ? 5.762 46.375 11.648 1 86.06 486 THR B O 1
ATOM 7784 N N . TRP B 1 487 ? 7.016 45.5 10.164 1 93.94 487 TRP B N 1
ATOM 7785 C CA . TRP B 1 487 ? 6.965 44.156 10.711 1 93.94 487 TRP B CA 1
ATOM 7786 C C . TRP B 1 487 ? 8.055 43.938 11.758 1 93.94 487 TRP B C 1
ATOM 7788 O O . TRP B 1 487 ? 9.078 44.625 11.742 1 93.94 487 TRP B O 1
ATOM 7798 N N . PRO B 1 488 ? 7.781 43.031 12.711 1 94.75 488 PRO B N 1
ATOM 7799 C CA . PRO B 1 488 ? 8.867 42.719 13.648 1 94.75 488 PRO B CA 1
ATOM 7800 C C . PRO B 1 488 ? 10.125 42.219 12.938 1 94.75 488 PRO B C 1
ATOM 7802 O O . PRO B 1 488 ? 10.031 41.469 11.953 1 94.75 488 PRO B O 1
ATOM 7805 N N . ASP B 1 489 ? 11.281 42.469 13.539 1 95 489 ASP B N 1
ATOM 7806 C CA . ASP B 1 489 ? 12.562 42.156 12.922 1 95 489 ASP B CA 1
ATOM 7807 C C . ASP B 1 489 ? 12.742 40.656 12.766 1 95 489 ASP B C 1
ATOM 7809 O O . ASP B 1 489 ? 13.438 40.188 11.859 1 95 489 ASP B O 1
ATOM 7813 N N . TRP B 1 490 ? 12.102 39.938 13.617 1 96.44 490 TRP B N 1
ATOM 7814 C CA . TRP B 1 490 ? 12.289 38.5 13.641 1 96.44 490 TRP B CA 1
ATOM 7815 C C . TRP B 1 490 ? 11.414 37.812 12.594 1 96.44 490 TRP B C 1
ATOM 7817 O O . TRP B 1 490 ? 11.57 36.625 12.312 1 96.44 490 TRP B O 1
ATOM 7827 N N . PHE B 1 491 ? 10.484 38.5 11.969 1 97.75 491 PHE B N 1
ATOM 7828 C CA . PHE B 1 491 ? 9.578 37.906 11.008 1 97.75 491 PHE B CA 1
ATOM 7829 C C . PHE B 1 491 ? 10.156 37.969 9.594 1 97.75 491 PHE B C 1
ATOM 7831 O O . PHE B 1 491 ? 10.656 39 9.172 1 97.75 491 PHE B O 1
ATOM 7838 N N . PRO B 1 492 ? 10.102 36.875 8.82 1 96.88 492 PRO B N 1
ATOM 7839 C CA . PRO B 1 492 ? 10.641 36.875 7.461 1 96.88 492 PRO B CA 1
ATOM 7840 C C . PRO B 1 492 ? 9.867 37.812 6.523 1 96.88 492 PRO B C 1
ATOM 7842 O O . PRO B 1 492 ? 8.68 37.594 6.266 1 96.88 492 PRO B O 1
ATOM 7845 N N . LYS B 1 493 ? 10.539 38.688 5.902 1 94.75 493 LYS B N 1
ATOM 7846 C CA . LYS B 1 493 ? 9.922 39.656 4.988 1 94.75 493 LYS B CA 1
ATOM 7847 C C . LYS B 1 493 ? 9.422 38.938 3.723 1 94.75 493 LYS B C 1
ATOM 7849 O O . LYS B 1 493 ? 8.438 39.375 3.119 1 94.75 493 LYS B O 1
ATOM 7854 N N . ALA B 1 494 ? 10.102 37.875 3.4 1 94.44 494 ALA B N 1
ATOM 7855 C CA . ALA B 1 494 ? 9.758 37.125 2.199 1 94.44 494 ALA B CA 1
ATOM 7856 C C . ALA B 1 494 ? 8.359 36.531 2.303 1 94.44 494 ALA B C 1
ATOM 7858 O O . ALA B 1 494 ? 7.766 36.156 1.296 1 94.44 494 ALA B O 1
ATOM 7859 N N . TRP B 1 495 ? 7.801 36.469 3.486 1 97.12 495 TRP B N 1
ATOM 7860 C CA . TRP B 1 495 ? 6.504 35.844 3.699 1 97.12 495 TRP B CA 1
ATOM 7861 C C . TRP B 1 495 ? 5.379 36.875 3.631 1 97.12 495 TRP B C 1
ATOM 7863 O O . TRP B 1 495 ? 4.203 36.5 3.564 1 97.12 495 TRP B O 1
ATOM 7873 N N . VAL B 1 496 ? 5.707 38.094 3.549 1 96.69 496 VAL B N 1
ATOM 7874 C CA . VAL B 1 496 ? 4.719 39.188 3.633 1 96.69 496 VAL B CA 1
ATOM 7875 C C . VAL B 1 496 ? 3.93 39.25 2.328 1 96.69 496 VAL B C 1
ATOM 7877 O O . VAL B 1 496 ? 4.512 39.281 1.242 1 96.69 496 VAL B O 1
ATOM 7880 N N . ALA B 1 497 ? 2.631 39.312 2.514 1 95.62 497 ALA B N 1
ATOM 7881 C CA . ALA B 1 497 ? 1.759 39.5 1.358 1 95.62 497 ALA B CA 1
ATOM 7882 C C . ALA B 1 497 ? 1.958 40.906 0.745 1 95.62 497 ALA B C 1
ATOM 7884 O O . ALA B 1 497 ? 2.107 41.875 1.466 1 95.62 497 ALA B O 1
ATOM 7885 N N . SER B 1 498 ? 2.051 40.906 -0.53 1 93.44 498 SER B N 1
ATOM 7886 C CA . SER B 1 498 ? 2.178 42.156 -1.278 1 93.44 498 SER B CA 1
ATOM 7887 C C . SER B 1 498 ? 1.605 42.031 -2.686 1 93.44 498 SER B C 1
ATOM 7889 O O . SER B 1 498 ? 1.412 40.906 -3.176 1 93.44 498 SER B O 1
ATOM 7891 N N . GLU B 1 499 ? 1.343 43.188 -3.201 1 93.31 499 GLU B N 1
ATOM 7892 C CA . GLU B 1 499 ? 0.884 43.188 -4.586 1 93.31 499 GLU B CA 1
ATOM 7893 C C . GLU B 1 499 ? 1.914 42.531 -5.504 1 93.31 499 GLU B C 1
ATOM 7895 O O . GLU B 1 499 ? 1.558 41.781 -6.41 1 93.31 499 GLU B O 1
ATOM 7900 N N . GLU B 1 500 ? 3.086 42.844 -5.27 1 93.25 500 GLU B N 1
ATOM 7901 C CA . GLU B 1 500 ? 4.168 42.281 -6.086 1 93.25 500 GLU B CA 1
ATOM 7902 C C . GLU B 1 500 ? 4.227 40.781 -5.988 1 93.25 500 GLU B C 1
ATOM 7904 O O . GLU B 1 500 ? 4.336 40.062 -7.004 1 93.25 500 GLU B O 1
ATOM 7909 N N . ARG B 1 501 ? 4.191 40.219 -4.793 1 93.75 501 ARG B N 1
ATOM 7910 C CA . ARG B 1 501 ? 4.293 38.781 -4.594 1 93.75 501 ARG B CA 1
ATOM 7911 C C . ARG B 1 501 ? 3.068 38.062 -5.152 1 93.75 501 ARG B C 1
ATOM 7913 O O . ARG B 1 501 ? 3.195 37.031 -5.836 1 93.75 501 ARG B O 1
ATOM 7920 N N . LEU B 1 502 ? 1.902 38.625 -4.977 1 94.56 502 LEU B N 1
ATOM 7921 C CA . LEU B 1 502 ? 0.656 37.938 -5.301 1 94.56 502 LEU B CA 1
ATOM 7922 C C . LEU B 1 502 ? 0.28 38.156 -6.762 1 94.56 502 LEU B C 1
ATOM 7924 O O . LEU B 1 502 ? -0.71 37.625 -7.246 1 94.56 502 LEU B O 1
ATOM 7928 N N . SER B 1 503 ? 1.082 38.969 -7.473 1 90.75 503 SER B N 1
ATOM 7929 C CA . SER B 1 503 ? 0.854 39.156 -8.898 1 90.75 503 SER B CA 1
ATOM 7930 C C . SER B 1 503 ? 1.758 38.281 -9.734 1 90.75 503 SER B C 1
ATOM 7932 O O . SER B 1 503 ? 1.586 38.156 -10.953 1 90.75 503 SER B O 1
ATOM 7934 N N . LYS B 1 504 ? 2.711 37.625 -9.094 1 88.81 504 LYS B N 1
ATOM 7935 C CA . LYS B 1 504 ? 3.602 36.75 -9.828 1 88.81 504 LYS B CA 1
ATOM 7936 C C . LYS B 1 504 ? 2.822 35.594 -10.477 1 88.81 504 LYS B C 1
ATOM 7938 O O . LYS B 1 504 ? 1.861 35.094 -9.898 1 88.81 504 LYS B O 1
ATOM 7943 N N . PRO B 1 505 ? 3.285 35.219 -11.742 1 84.38 505 PRO B N 1
ATOM 7944 C CA . PRO B 1 505 ? 2.588 34.094 -12.398 1 84.38 505 PRO B CA 1
ATOM 7945 C C . PRO B 1 505 ? 2.736 32.781 -11.648 1 84.38 505 PRO B C 1
ATOM 7947 O O . PRO B 1 505 ? 3.793 32.5 -11.07 1 84.38 505 PRO B O 1
ATOM 7950 N N . VAL B 1 506 ? 1.638 32.156 -11.539 1 76.75 506 VAL B N 1
ATOM 7951 C CA . VAL B 1 506 ? 1.611 30.828 -10.93 1 76.75 506 VAL B CA 1
ATOM 7952 C C . VAL B 1 506 ? 2.191 29.797 -11.891 1 76.75 506 VAL B C 1
ATOM 7954 O O . VAL B 1 506 ? 1.742 29.688 -13.039 1 76.75 506 VAL B O 1
ATOM 7957 N N . ASN B 1 507 ? 3.441 29.625 -12.086 1 56.47 507 ASN B N 1
ATOM 7958 C CA . ASN B 1 507 ? 3.988 28.609 -12.984 1 56.47 507 ASN B CA 1
ATOM 7959 C C . ASN B 1 507 ? 3.406 27.234 -12.703 1 56.47 507 ASN B C 1
ATOM 7961 O O . ASN B 1 507 ? 3.555 26.703 -11.602 1 56.47 507 ASN B O 1
ATOM 7965 N N . SER B 1 508 ? 2.338 26.953 -13.414 1 48.91 508 SER B N 1
ATOM 7966 C CA . SER B 1 508 ? 1.686 25.656 -13.305 1 48.91 508 SER B CA 1
ATOM 7967 C C . SER B 1 508 ? 2.709 24.531 -13.25 1 48.91 508 SER B C 1
ATOM 7969 O O . SER B 1 508 ? 2.434 23.453 -12.703 1 48.91 508 SER B O 1
ATOM 7971 N N . THR B 1 509 ? 3.703 24.688 -14.086 1 42.66 509 THR B N 1
ATOM 7972 C CA . THR B 1 509 ? 4.598 23.562 -14.297 1 42.66 509 THR B CA 1
ATOM 7973 C C . THR B 1 509 ? 5.406 23.266 -13.031 1 42.66 509 THR B C 1
ATOM 7975 O O . THR B 1 509 ? 5.977 22.188 -12.891 1 42.66 509 THR B O 1
ATOM 7978 N N . SER B 1 510 ? 5.695 24.297 -12.375 1 40.19 510 SER B N 1
ATOM 7979 C CA . SER B 1 510 ? 6.816 24.172 -11.445 1 40.19 510 SER B CA 1
ATOM 7980 C C . SER B 1 510 ? 6.387 23.516 -10.148 1 40.19 510 SER B C 1
ATOM 7982 O O . SER B 1 510 ? 6.938 23.797 -9.086 1 40.19 510 SER B O 1
ATOM 7984 N N . VAL B 1 511 ? 5.234 23.312 -10.039 1 41.03 511 VAL B N 1
ATOM 7985 C CA . VAL B 1 511 ? 5.227 22.531 -8.805 1 41.03 511 VAL B CA 1
ATOM 7986 C C . VAL B 1 511 ? 6.332 21.484 -8.852 1 41.03 511 VAL B C 1
ATOM 7988 O O . VAL B 1 511 ? 6.242 20.516 -9.602 1 41.03 511 VAL B O 1
ATOM 7991 N N . SER B 1 512 ? 7.566 21.891 -8.93 1 36.78 512 SER B N 1
ATOM 7992 C CA . SER B 1 512 ? 8.828 21.172 -9.008 1 36.78 512 SER B CA 1
ATOM 7993 C C . SER B 1 512 ? 8.773 19.891 -8.18 1 36.78 512 SER B C 1
ATOM 7995 O O . SER B 1 512 ? 8.195 19.859 -7.094 1 36.78 512 SER B O 1
ATOM 7997 N N . SER B 1 513 ? 9.109 18.859 -8.805 1 38.88 513 SER B N 1
ATOM 7998 C CA . SER B 1 513 ? 9.43 17.547 -8.242 1 38.88 513 SER B CA 1
ATOM 7999 C C . SER B 1 513 ? 10.109 17.672 -6.883 1 38.88 513 SER B C 1
ATOM 8001 O O . SER B 1 513 ? 10.273 16.688 -6.172 1 38.88 513 SER B O 1
ATOM 8003 N N . LYS B 1 514 ? 10.766 18.984 -6.613 1 38.22 514 LYS B N 1
ATOM 8004 C CA . LYS B 1 514 ? 11.719 19.109 -5.508 1 38.22 514 LYS B CA 1
ATOM 8005 C C . LYS B 1 514 ? 11.055 19.75 -4.289 1 38.22 514 LYS B C 1
ATOM 8007 O O . LYS B 1 514 ? 11.742 20.125 -3.338 1 38.22 514 LYS B O 1
ATOM 8012 N N . THR B 1 515 ? 10.047 20.328 -4.438 1 37.94 515 THR B N 1
ATOM 8013 C CA . THR B 1 515 ? 9.492 20.812 -3.178 1 37.94 515 THR B CA 1
ATOM 8014 C C . THR B 1 515 ? 9.25 19.656 -2.213 1 37.94 515 THR B C 1
ATOM 8016 O O . THR B 1 515 ? 9.109 18.5 -2.637 1 37.94 515 THR B O 1
ATOM 8019 N N . LYS B 1 516 ? 9.297 20.047 -1.163 1 42.66 516 LYS B N 1
ATOM 8020 C CA . LYS B 1 516 ? 8.945 19 -0.21 1 42.66 516 LYS B CA 1
ATOM 8021 C C . LYS B 1 516 ? 7.707 18.234 -0.676 1 42.66 516 LYS B C 1
ATOM 8023 O O . LYS B 1 516 ? 7.605 17.031 -0.46 1 42.66 516 LYS B O 1
ATOM 8028 N N . ARG B 1 517 ? 6.934 19.141 -1.478 1 45.06 517 ARG B N 1
ATOM 8029 C CA . ARG B 1 517 ? 5.617 18.719 -1.952 1 45.06 517 ARG B CA 1
ATOM 8030 C C . ARG B 1 517 ? 5.734 17.75 -3.117 1 45.06 517 ARG B C 1
ATOM 8032 O O . ARG B 1 517 ? 4.961 16.797 -3.215 1 45.06 517 ARG B O 1
ATOM 8039 N N . SER B 1 518 ? 6.418 18.266 -4.152 1 44.28 518 SER B N 1
ATOM 8040 C CA . SER B 1 518 ? 6.496 17.438 -5.352 1 44.28 518 SER B CA 1
ATOM 8041 C C . SER B 1 518 ? 6.957 16.016 -5.02 1 44.28 518 SER B C 1
ATOM 8043 O O . SER B 1 518 ? 6.824 15.102 -5.84 1 44.28 518 SER B O 1
ATOM 8045 N N . ARG B 1 519 ? 7.672 16 -4.055 1 41.19 519 ARG B N 1
ATOM 8046 C CA . ARG B 1 519 ? 8.195 14.734 -3.562 1 41.19 519 ARG B CA 1
ATOM 8047 C C . ARG B 1 519 ? 7.09 13.875 -2.965 1 41.19 519 ARG B C 1
ATOM 8049 O O . ARG B 1 519 ? 7.312 12.711 -2.625 1 41.19 519 ARG B O 1
ATOM 8056 N N . PHE B 1 520 ? 5.957 14.648 -2.76 1 40.94 520 PHE B N 1
ATOM 8057 C CA . PHE B 1 520 ? 4.793 14.008 -2.156 1 40.94 520 PHE B CA 1
ATOM 8058 C C . PHE B 1 520 ? 3.775 13.625 -3.221 1 40.94 520 PHE B C 1
ATOM 8060 O O . PHE B 1 520 ? 2.787 12.953 -2.926 1 40.94 520 PHE B O 1
ATOM 8067 N N . LEU B 1 521 ? 3.869 14.344 -4.406 1 39.09 521 LEU B N 1
ATOM 8068 C CA . LEU B 1 521 ? 2.891 14.125 -5.465 1 39.09 521 LEU B CA 1
ATOM 8069 C C . LEU B 1 521 ? 3.457 13.211 -6.547 1 39.09 521 LEU B C 1
ATOM 8071 O O . LEU B 1 521 ? 4.617 13.352 -6.938 1 39.09 521 LEU B O 1
#

Radius of gyration: 33.94 Å; Cα contacts (8 Å, |Δi|>4): 2401; chains: 2; bounding box: 56×109×82 Å

InterPro domains:
  IPR006076 FAD dependent oxidoreductase [PF01266] (54-473)
  IPR036188 FAD/NAD(P)-binding domain superfamily [G3DSA:3.50.50.60] (55-476)
  IPR036188 FAD/NAD(P)-binding domain superfamily [SSF51905] (53-493)

Organism: Aspergillus flavus (strain ATCC 200026 / FGSC A1120 / IAM 13836 / NRRL 3357 / JCM 12722 / SRRC 167) (NCBI:txid332952)

Sequence (1042 aa):
MRIQLLLAYFSLSAPVLAADPGLPMDDPTISYWQLPPHPDVADRQSPRLPDEVDIVIIGAGITGTSIARWLLHDGSQDHPLRIAMIEARQSCSGGTGRNAGHIRPTSWDYAKDKAIMGAEEAAKIVRFKARHFTEYTKAVHEDLDVAAIDAAEVRAIDSIDAWFADEDFNSAVEALEILKREVPDIGKEWIAYSGKEAQEKTLIPDVVGIFAGTPKTGGAMWPYRFVTNMQAALLKKYPTFSIDTHTPALNITQSQGQGKANFEVETPRGTIRARHVVHAEGAWIPHLIPKLDGHLTQARWPMTAQSVGDKIPDAGHWPALFPNGSEAGGRGWGLWRDYYASMLQQPKTGLFIGGGGIAGQALYPEWDDASPVEPILQSYLGGFMTTFFGYENWGAERPASPPQKDIFPGRTKGVWTGIDSISFDEYPVVGPLPPSTTGRQARIGAGAEWICTGYSGDGMPSAWLSGKALSEMILQSEKTGRKYSTWPDWFPKAWVASEERLSKPVNSTSVSSKTKRSRFLMRIQLLLAYFSLSAPVLAADPGLPMDDPTISYWQLPPHPDVADRQSPRLPDEVDIVIIGAGITGTSIARWLLHDGSQDHPLRIAMIEARQSCSGGTGRNAGHIRPTSWDYAKDKAIMGAEEAAKIVRFKARHFTEYTKAVHEDLDVAAIDAAEVRAIDSIDAWFADEDFNSAVEALEILKREVPDIGKEWIAYSGKEAQEKTLIPDVVGIFAGTPKTGGAMWPYRFVTNMQAALLKKYPTFSIDTHTPALNITQSQGQGKANFEVETPRGTIRARHVVHAEGAWIPHLIPKLDGHLTQARWPMTAQSVGDKIPDAGHWPALFPNGSEAGGRGWGLWRDYYASMLQQPKTGLFIGGGGIAGQALYPEWDDASPVEPILQSYLGGFMTTFFGYENWGAERPASPPQKDIFPGRTKGVWTGIDSISFDEYPVVGPLPPSTTGRQARIGAGAEWICTGYSGDGMPSAWLSGKALSEMILQSEKTGRKYSTWPDWFPKAWVASEERLSKPVNSTSVSSKTKRSRFL

Foldseek 3Di:
DPPPPPPPPPPPPPQPQQDQLADFDAFFFDAPLCPPPDPDAFADADPADDAEFAEEEEAQFLQSLLLLVLQQVVPDPVDRGQYEYEAQATHNPAQLQHFQFWLFDPLLCLVVVCVVPNNVLSLLVSVLLLCLLVVLVVLCVVQFDPVLSVQFLSFFFWEKEFEQDPVVVVVSVVSLVVCCVRVVVQSVQKDKDADPVQCQQVLFHRTGMMITGGSSRITGTSRSSSSVRSVVRCVVVPVSYYYHYSWHFPEKAADDDPDCFGIWTDTPSGIYTHQAYEYPNAQNVCNHFVLCRLQKHKAKKKKFKFAFAPLDDAAQQGAAPDPVGGHLQYYKYWYDYLWTKIWTAGRPVRIIMMIAADPDQDPDGRSRFNDFDGPVRVVCVVCVVCVRSPVVSRHHFDAFDPDDPCADGGRIGGMTMHMHMAGLVQAWEWEFDDCVRNVGDGPQWLGTYIYTYHNNSNCSSNSSVSSNQRSVQSSVRVVVRDRDDDTDPSDNPVNYDDPVVSVDDSPSPPVPCPDSVVSRD/DPDPPPPPPPPPPPQPQQDQLADFDAFFFDAPLCPPPDPDAFADADPADDAEFAEEEEAQFLQSLLLLVQQQVVPDPVDRGQYEYEAQATHNPAQLQHFQFWLFDPLLCLVVVCVVPNNVLSLLVSVLLLCLLVVLVVLCVVQFDPVLSVQFLSFFFWEKEFEQDPVVVVVSVVSLVVCCVRVVVQSVQKDKDADPVQCQQVLFHRTGMMIIGGSSRITGTSRSSSSVRSVVRCVVVPVSYYYHYSWHFQEKDADDDPDCFGIWTDTPSGIYTHQAYEYPNAQNVCNHFVLCRLQKHKAKKKKFKFAFAPLDDAAQAGAAPDPVGGHLQYYKYWYDYLWTKIWTAGRPVRIIMMIAADPDQDPDGRSRFNDFDGPVRVVCVVCVVCNRSPVVSRHHFDAFDPDDPCADGGRIGGMTMHMHMAGLVQAWEWEFDDCVRNVGDGPQWLGTYIYTYHNNSNCSSNSSVSSNQRSVQSSVRVVVRDRDDDTDPSDNPVRYDDPVVSVDDSPSPPVPCPDVVVSRD

Secondary structure (DSSP, 8-state):
----------------------SPPSSPPPPGGGPSPPTTTTT---SS--SEEEEEEE--SHHHHHHHHHHHHHS-SSS---EEEE-SSSTT-SGGGGS--EE---GGGHHHHHHHH-HHHHHHHHHHHHTHHHHHHHHHHHH--HHHHHHH--B--EEEEEESSHHHHHHHHHHHHHHHHHSHHHHTTEEEEEHHHHHHHHT-TT--EEEEE-TTS-EE--HHHHHHHHHHHHHHH-TTEEEESS----EEEE--SSSS--EEEEETTEEEEEEEEEE--GGGHHHH-GGGBTTEEEEEEEEEEE---TTSPPTT-SPPSSTT---TT-EEEEEESSSEEEEEE-TTT--EEEEEE-TT---S-TT--SSPPPHHHHHHHHHHHHHHH-HHHH-SPPPPPPPBTTB-SSSEEEEEEEEEEEETTSS-EEEEPPHHHHS----SSS--EEEEE--TT--TTTHHHHHHHHHHHHHHHHHHSS---PPPTTS-GGGB--HHHHTS---STTS-TTSTTTTT-/----------------------SPPSSPPPPGGGPSPPTTTTT---SS--SEEEEEEE--SHHHHHHHHHHHHHS-SSS---EEEE-SSSTT-SGGGGS--EE---GGGHHHHHHHH-HHHHHHHHHHHHTHHHHHHHHHHHH--HHHHHHH--B--EEEEEESSHHHHHHHHHHHHHHHHHSHHHHTTEEEEEHHHHHHHHT-TT--EEEEE-TTS-EE--HHHHHHHHHHHHHHH-TTEEEESS----EEEE--SSSS--EEEEETTEEEEEEEEEE--GGGHHHH-GGGBTTEEEEEEEEEEE---TTSPPTT-SPPSBTTB--TT-EEEEEESSSEEEEEE-TTT--EEEEEE-TT---S-TT--SSPPPHHHHHHHHHHHHHHH-HHHH-SPPPPPPPBTTB-SSSEEEEEEEEEEEETTSS-EEEEPPHHHHS----SSS--EEEEE--TT--TTTHHHHHHHHHHHHHHHHHHSS---PPPTTS-GGGB--HHHHHS---STTS-TTSTTTTT-

Solvent-accessible surface area (backbone atoms only — not comparable to full-atom values): 53108 Å² total; per-residue (Å²): 136,85,80,78,77,77,76,71,80,71,77,70,72,68,74,77,69,59,70,78,62,49,70,84,68,92,61,49,45,63,37,68,59,45,62,76,66,54,88,79,45,24,80,23,59,58,96,63,73,61,60,65,37,46,30,36,31,38,19,47,30,54,35,26,47,30,26,52,49,41,40,62,68,73,36,51,83,90,64,57,66,31,34,41,32,28,15,57,46,42,46,30,64,51,41,55,19,34,60,65,37,55,24,63,56,70,56,40,50,34,53,60,38,25,75,75,65,33,60,69,50,24,48,32,46,40,53,49,25,31,44,34,42,61,51,53,50,50,49,38,70,72,61,42,55,72,70,48,40,63,58,12,43,68,38,48,26,38,38,34,40,37,20,53,44,66,70,60,38,53,53,48,50,53,24,37,50,50,25,32,70,74,42,40,92,60,29,66,46,47,47,77,40,48,44,68,60,27,15,63,46,66,48,20,75,69,38,44,26,28,40,40,38,43,55,72,44,18,22,33,35,38,48,28,41,38,43,49,44,50,50,51,40,47,49,72,72,32,86,49,44,47,56,27,27,65,33,38,78,74,43,77,44,66,43,86,60,93,60,82,37,25,29,33,39,34,32,91,83,47,56,32,30,12,21,24,39,34,44,26,48,47,50,39,45,30,50,82,29,58,72,37,45,46,44,44,33,51,38,68,37,47,30,35,33,26,58,54,31,65,57,50,62,53,46,41,60,45,56,51,88,48,94,90,41,34,34,62,41,10,44,36,40,42,38,43,56,96,32,41,37,38,39,24,39,38,47,89,80,54,29,30,29,27,36,48,43,63,55,88,59,77,85,65,63,45,71,61,33,39,62,77,73,45,62,69,59,47,4,22,64,54,10,41,64,47,56,51,30,28,53,76,48,23,26,28,54,50,77,57,62,79,87,47,89,93,38,39,37,25,52,55,32,32,61,27,47,18,48,37,19,29,22,65,82,51,49,37,40,33,36,57,57,46,40,88,54,68,76,46,70,55,55,98,45,47,35,44,44,31,37,48,39,21,36,47,84,45,42,62,28,41,31,50,62,50,16,41,53,47,26,52,40,51,52,47,6,62,71,67,42,33,85,61,82,78,69,62,87,68,55,48,70,88,28,46,45,40,65,71,66,72,63,52,81,62,61,76,78,57,68,40,65,75,41,84,56,26,35,36,82,136,84,80,78,77,77,78,74,77,71,76,70,72,67,70,75,68,59,71,75,61,49,69,84,67,92,61,49,44,62,38,68,59,45,62,74,64,53,87,79,45,26,80,23,59,58,96,63,73,60,60,64,37,46,31,36,31,38,19,47,27,52,36,27,47,30,25,51,49,41,39,63,69,73,36,51,83,90,63,57,68,31,35,42,35,27,14,56,46,42,48,30,65,52,41,56,19,34,61,64,35,55,24,63,58,68,58,39,50,34,52,59,39,24,75,74,65,33,58,70,50,23,49,33,46,41,54,48,25,31,43,33,43,61,51,54,50,49,47,40,68,73,62,43,54,71,68,47,42,64,57,12,44,68,37,48,25,39,39,35,40,37,21,53,43,66,70,62,37,53,53,48,51,54,24,38,52,50,24,33,71,74,43,42,92,60,28,68,45,47,47,77,42,47,42,67,62,27,15,61,47,66,48,22,73,69,39,43,24,29,41,39,36,42,56,74,44,18,23,35,36,36,47,28,42,39,43,50,44,50,50,51,39,46,49,72,74,33,86,48,45,47,57,26,26,65,32,38,77,74,44,77,44,65,43,85,61,94,60,82,36,25,29,31,39,32,33,92,83,47,55,32,28,12,20,24,41,34,44,25,48,46,49,40,44,29,50,80,28,62,71,37,46,48,44,43,34,53,38,68,37,47,30,35,34,27,58,55,30,66,56,50,64,54,47,41,60,45,57,50,86,46,94,90,42,33,35,62,42,10,42,34,38,40,38,45,57,99,34,36,38,36,40,25,40,36,47,89,80,54,29,31,30,29,36,49,43,64,59,89,61,80,88,65,63,43,71,60,32,41,62,78,72,47,63,69,58,47,3,23,65,54,11,40,65,45,56,52,31,29,53,76,50,23,26,29,54,50,77,57,63,80,86,46,88,91,38,41,37,27,52,53,32,33,62,26,48,19,49,37,19,29,22,64,84,52,49,38,39,32,37,55,56,45,39,88,55,66,76,45,69,56,55,98,45,45,36,45,46,32,36,46,39,21,37,47,85,44,43,62,28,42,31,50,63,50,15,40,53,48,27,52,39,51,52,47,6,62,73,68,43,33,84,61,82,77,72,60,88,66,54,47,69,87,28,46,45,39,64,72,67,72,64,54,80,62,62,73,78,58,70,36,66,73,40,84,54,30,35,39,81